Protein 5IIT (pdb70)

Foldseek 3Di:
DPPCVLVDALLVVLVVLLVVVCVVVVLADDPVSVVVSVVSLLVVLCVLLVVLVVLVVVLVVLVVVLVVLVVVQVVCVVVVHHDDPVSVVVSVVSVVVSVVSVVSSVVSLVRNVVSSVVSQVVCCVSHVDRCVVVVVVSCVVRDNDDCPVVVVCVVVVVVVQCVVQVRQGPVGWGWDDWDAFPVQAIETETADLLQQDLFQEEEAEDAQQLDQPDPNSVSLCVQQPPVVVVQSVVQCVVVPTADQLGWDKTASHSTSHGIYIYFHQAAPPDPVRLVSLLSSLLNSQVVCQVVLTAEYEYEQPCVPPSPDDLLSSLLSNVVSVNVNVVPDPPRSHRYYYYHYHDDVSSVSNVVNSVVD/DCCLVDALLVVLVVLLVVVCVVVVLADDPVSVVVSVVSLLVVLVVLLVVLVVLVVVLVVLVVVLVVLVVVQVVCVVVPHHDDPVSVVVSVVSVVVSVVSVVSSVVSQVRNVVSSVVSQVVNCVSHVDRCVVVVVVSCVVRDNDDCPVVVVCVVVVQVVQCVVQVNQGPVGWGWDDWDAFPVQAIETETADLLQADLFQEEEDEDAQQLDQDDRNSVSLCVQQPPVQVVQSNVFCVVVPTADQLGWDKTASHSGSHGIYIYFHQAAPPPPCNLVSLLSSLLNSQVVCQVVLGAEYEYEQPCVGPSPDDLLSSLLSNVVSVNVNVVPDPPRSHRYYYYHYHDDVSSVSNVVNSVVPDD/DPCPLVDALLVVLVVLLVVVCVVVVLADDVVSVVVSVVSLLVVLCVLLVVLVVLVVVLVVLVVVLVVLVVVQVVCVVVVHHDDPVSVVVSVVSVVVSVVSVVSSVVSLVNNVVSSVVSQVVNCVSHVDRCVVVVVVSCVVRDNDDCPVVVVCVVVVQVVQCVVQVNQGPVGWGWDDWDADPVQAIETETADLQQQDLFQEEEAEDAQQQDQPDPNSVSLCVQQPPVVVVQSNVQCVVVPTADELGWDWTASHSTSHGIYIYFHQAAPPPPVNLVSLLSSLLNSQVVCQVVLTAEYEYEQPCVPPSPDDLLSSLLSNVVSVNVNVVPDPPRNHRYYYYHYHDDVSVVSNVVNSVVPDD/DCPLVDALLVVLVVLLVVVCVVVVLADDVVSVVVSVVSLLVVLCVLLVVLVVLVVVLVVLVVVLVVLVVVQVVCVVVVHHDDPVSVVVNVVSVVVSVVSVVSSVVSQVRNVVSSVVSQVVCCVSHVDRDPPVVVVSCVVRDNDDCPVVVVCVVVVQVVQCVVQVNQGPPGWGWDDWDAFPVQAIETETEDLLQQDLFQEEEDEDAQQLDQDFRNSVSLCVQQPPVVVVQSVVCCVVVPTADELGWDWTASHSGSHGIYIYFHQAAPPDVCSLVSLLSSLLNSQVVCQVVLGAEYEYEQPRVTPSPDDLLSSLLSNVVSVNVNVVPDDPRSHRYYYYHDHDDVSSVSNVVNSVVDD

InterPro domains:
  IPR002119 Histone H2A [PR00620] (11-33)
  IPR002119 Histone H2A [PR00620] (40-55)
  IPR002119 Histone H2A [PR00620] (55-68)
  IPR002119 Histone H2A [PR00620] (69-83)
  IPR002119 Histone H2A [PR00620] (97-115)
  IPR002119 Histone H2A [PTHR23430] (6-117)
  IPR002119 Histone H2A [SM00414] (1-120)
  IPR002589 Macro domain [PF01661] (213-326)
  IPR002589 Macro domain [PS51154] (184-367)
  IPR002589 Macro domain [SM00506] (196-327)
  IPR007125 Core Histone H2A/H2B/H3 domain [PF00125] (5-85)
  IPR009072 Histone-fold [G3DSA:1.10.20.10] (1-124)
  IPR009072 Histone-fold [SSF47113] (12-117)
  IPR021171 Core histone macro-H2A [PIRSF037942] (1-369)
  IPR032454 Histone H2A, C-terminal domain [PF16211] (89-123)
  IPR035796 Core histone macro-H2A, macro domain [cd02904] (178-365)
  IPR043472 Macro domain-like [G3DSA:3.40.220.10] (178-369)
  IPR043472 Macro domain-like [SSF52949] (181-365)
  IPR061508 Histone H2A, histone fold [cd00074] (13-101)

Structure (mmCIF, N/CA/C/O backbone):
data_5IIT
#
_entry.id   5IIT
#
_cell.length_a   105.640
_cell.length_b   67.922
_cell.length_c   129.677
_cell.angle_alpha   90.00
_cell.angle_beta   93.32
_cell.angle_gamma   90.00
#
_symmetry.space_group_name_H-M   'P 1 21 1'
#
loop_
_entity.id
_entity.type
_entity.pdbx_description
1 polymer 'Vacuolar transporter chaperone 4,Core histone macro-H2A.1'
2 non-polymer '2-(N-MORPHOLINO)-ETHANESULFONIC ACID'
3 non-polymer 'SULFATE ION'
4 non-polymer 1,2-ETHANEDIOL
5 non-polymer 'MAGNESIUM ION'
6 water water
#
loop_
_atom_site.group_PDB
_atom_site.id
_atom_site.type_symbol
_atom_site.label_atom_id
_atom_site.label_alt_id
_atom_site.label_comp_id
_atom_site.label_asym_id
_atom_site.label_entity_id
_atom_site.label_seq_id
_atom_site.pdbx_PDB_ins_code
_atom_site.Cartn_x
_atom_site.Cartn_y
_atom_site.Cartn_z
_atom_site.occupancy
_atom_site.B_iso_or_equiv
_atom_site.auth_seq_id
_atom_site.auth_comp_id
_atom_site.auth_asym_id
_atom_site.auth_atom_id
_atom_site.pdbx_PDB_model_num
ATOM 1 N N . ILE A 1 12 ? -75.093 19.684 -26.258 1.00 119.13 12 ILE A N 1
ATOM 2 C CA . ILE A 1 12 ? -74.350 20.814 -25.711 1.00 118.33 12 ILE A CA 1
ATOM 3 C C . ILE A 1 12 ? -74.978 22.156 -26.097 1.00 117.01 12 ILE A C 1
ATOM 4 O O . ILE A 1 12 ? -75.106 23.044 -25.250 1.00 113.34 12 ILE A O 1
ATOM 6 N N . ARG A 1 13 ? -75.346 22.295 -27.374 1.00 121.72 13 ARG A N 1
ATOM 7 C CA . ARG A 1 13 ? -75.997 23.499 -27.911 1.00 123.97 13 ARG A CA 1
ATOM 8 C C . ARG A 1 13 ? -74.996 24.665 -27.910 1.00 121.36 13 ARG A C 1
ATOM 9 O O . ARG A 1 13 ? -73.930 24.562 -27.311 1.00 122.60 13 ARG A O 1
ATOM 17 N N . GLN A 1 14 ? -75.309 25.756 -28.602 1.00 109.51 14 GLN A N 1
ATOM 18 C CA . GLN A 1 14 ? -74.525 26.981 -28.458 1.00 101.78 14 GLN A CA 1
ATOM 19 C C . GLN A 1 14 ? -74.692 27.584 -27.066 1.00 92.83 14 GLN A C 1
ATOM 20 O O . GLN A 1 14 ? -75.773 28.034 -26.692 1.00 90.70 14 GLN A O 1
ATOM 26 N N . TYR A 1 15 ? -73.607 27.564 -26.302 1.00 84.07 15 TYR A N 1
ATOM 27 C CA . TYR A 1 15 ? -73.588 28.049 -24.925 1.00 74.38 15 TYR A CA 1
ATOM 28 C C . TYR A 1 15 ? -74.039 29.501 -24.744 1.00 62.24 15 TYR A C 1
ATOM 29 O O . TYR A 1 15 ? -74.552 29.864 -23.691 1.00 54.08 15 TYR A O 1
ATOM 38 N N . SER A 1 16 ? -73.841 30.325 -25.769 1.00 56.98 16 SER A N 1
ATOM 39 C CA . SER A 1 16 ? -73.989 31.774 -25.628 1.00 51.46 16 SER A CA 1
ATOM 40 C C . SER A 1 16 ? -75.419 32.220 -25.315 1.00 46.48 16 SER A C 1
ATOM 41 O O . SER A 1 16 ? -75.625 33.295 -24.761 1.00 48.44 16 SER A O 1
ATOM 44 N N . TYR A 1 17 ? -76.405 31.412 -25.688 1.00 43.21 17 TYR A N 1
ATOM 45 C CA . TYR A 1 17 ? -77.792 31.721 -25.357 1.00 44.16 17 TYR A CA 1
ATOM 46 C C . TYR A 1 17 ? -78.066 31.633 -23.857 1.00 44.98 17 TYR A C 1
ATOM 47 O O . TYR A 1 17 ? -79.088 32.120 -23.380 1.00 43.80 17 TYR A O 1
ATOM 56 N N . TYR A 1 18 ? -77.149 31.010 -23.123 1.00 45.92 18 TYR A N 1
ATOM 57 C CA . TYR A 1 18 ? -77.290 30.852 -21.679 1.00 47.10 18 TYR A CA 1
ATOM 58 C C . TYR A 1 18 ? -76.574 31.956 -20.916 1.00 48.27 18 TYR A C 1
ATOM 59 O O . TYR A 1 18 ? -76.485 31.916 -19.688 1.00 48.58 18 TYR A O 1
ATOM 68 N N . TYR A 1 19 ? -76.077 32.949 -21.644 1.00 48.83 19 TYR A N 1
ATOM 69 C CA . TYR A 1 19 ? -75.389 34.069 -21.018 1.00 45.73 19 TYR A CA 1
ATOM 70 C C . TYR A 1 19 ? -76.364 35.153 -20.587 1.00 43.64 19 TYR A C 1
ATOM 71 O O . TYR A 1 19 ? -77.129 35.672 -21.398 1.00 43.30 19 TYR A O 1
ATOM 80 N N . ILE A 1 20 ? -76.345 35.473 -19.300 1.00 42.15 20 ILE A N 1
ATOM 81 C CA . ILE A 1 20 ? -77.146 36.567 -18.758 1.00 41.95 20 ILE A CA 1
ATOM 82 C C . ILE A 1 20 ? -76.256 37.554 -18.001 1.00 38.68 20 ILE A C 1
ATOM 83 O O . ILE A 1 20 ? -75.617 37.182 -17.018 1.00 40.08 20 ILE A O 1
ATOM 88 N N . SER A 1 21 ? -76.205 38.798 -18.478 1.00 35.56 21 SER A N 1
ATOM 89 C CA . SER A 1 21 ? -75.366 39.852 -17.900 1.00 36.71 21 SER A CA 1
ATOM 90 C C . SER A 1 21 ? -75.558 40.061 -16.398 1.00 39.04 21 SER A C 1
ATOM 91 O O . SER A 1 21 ? -74.620 40.420 -15.689 1.00 35.66 21 SER A O 1
ATOM 94 N N . TYR A 1 22 ? -76.784 39.864 -15.929 1.00 39.58 22 TYR A N 1
ATOM 95 C CA . TYR A 1 22 ? -77.135 40.077 -14.525 1.00 36.13 22 TYR A CA 1
ATOM 96 C C . TYR A 1 22 ? -76.244 39.286 -13.578 1.00 35.14 22 TYR A C 1
ATOM 97 O O . TYR A 1 22 ? -75.900 39.760 -12.505 1.00 40.84 22 TYR A O 1
ATOM 106 N N . ASP A 1 23 ? -75.853 38.090 -14.001 1.00 39.63 23 ASP A N 1
ATOM 107 C CA . ASP A 1 23 ? -75.051 37.195 -13.181 1.00 41.30 23 ASP A CA 1
ATOM 108 C C . ASP A 1 23 ? -73.728 37.833 -12.739 1.00 45.56 23 ASP A C 1
ATOM 109 O O . ASP A 1 23 ? -73.447 37.914 -11.537 1.00 40.35 23 ASP A O 1
ATOM 114 N N . ASP A 1 24 ? -72.929 38.303 -13.700 1.00 35.70 24 ASP A N 1
ATOM 115 C CA . ASP A 1 24 ? -71.635 38.907 -13.371 1.00 40.42 24 ASP A CA 1
ATOM 116 C C . ASP A 1 24 ? -71.794 40.307 -12.796 1.00 39.16 24 ASP A C 1
ATOM 117 O O . ASP A 1 24 ? -71.002 40.726 -11.951 1.00 37.00 24 ASP A O 1
ATOM 122 N N . LEU A 1 25 ? -72.801 41.035 -13.270 1.00 33.97 25 LEU A N 1
ATOM 123 C CA . LEU A 1 25 ? -73.103 42.358 -12.726 1.00 39.19 25 LEU A CA 1
ATOM 124 C C . LEU A 1 25 ? -73.477 42.291 -11.240 1.00 39.91 25 LEU A C 1
ATOM 125 O O . LEU A 1 25 ? -73.103 43.167 -10.470 1.00 38.70 25 LEU A O 1
ATOM 130 N N . LYS A 1 26 ? -74.226 41.262 -10.850 1.00 43.39 26 LYS A N 1
ATOM 131 C CA A LYS A 1 26 ? -74.617 41.083 -9.455 0.50 44.37 26 LYS A CA 1
ATOM 132 C CA B LYS A 1 26 ? -74.616 41.080 -9.454 0.50 44.37 26 LYS A CA 1
ATOM 133 C C . LYS A 1 26 ? -73.395 40.780 -8.592 1.00 41.20 26 LYS A C 1
ATOM 134 O O . LYS A 1 26 ? -73.214 41.363 -7.517 1.00 40.32 26 LYS A O 1
ATOM 145 N N . THR A 1 27 ? -72.558 39.869 -9.074 1.00 40.33 27 THR A N 1
ATOM 146 C CA . THR A 1 27 ? -71.328 39.515 -8.381 1.00 44.57 27 THR A CA 1
ATOM 147 C C . THR A 1 27 ? -70.434 40.738 -8.192 1.00 45.11 27 THR A C 1
ATOM 148 O O . THR A 1 27 ? -69.871 40.940 -7.113 1.00 45.23 27 THR A O 1
ATOM 152 N N . GLU A 1 28 ? -70.327 41.562 -9.231 1.00 41.63 28 GLU A N 1
ATOM 153 C CA . GLU A 1 28 ? -69.529 42.779 -9.158 1.00 44.70 28 GLU A CA 1
ATOM 154 C C . GLU A 1 28 ? -70.060 43.741 -8.096 1.00 40.55 28 GLU A C 1
ATOM 155 O O . GLU A 1 28 ? -69.320 44.164 -7.212 1.00 37.55 28 GLU A O 1
ATOM 161 N N . LEU A 1 29 ? -71.339 44.091 -8.211 1.00 38.95 29 LEU A N 1
ATOM 162 C CA . LEU A 1 29 ? -72.020 44.942 -7.241 1.00 38.71 29 LEU A CA 1
ATOM 163 C C . LEU A 1 29 ? -71.785 44.475 -5.808 1.00 39.47 29 LEU A C 1
ATOM 164 O O . LEU A 1 29 ? -71.435 45.263 -4.933 1.00 36.40 29 LEU A O 1
ATOM 169 N N . GLU A 1 30 ? -71.972 43.181 -5.584 1.00 40.32 30 GLU A N 1
ATOM 170 C CA . GLU A 1 30 ? -71.906 42.617 -4.242 1.00 35.20 30 GLU A CA 1
ATOM 171 C C . GLU A 1 30 ? -70.483 42.448 -3.719 1.00 39.28 30 GLU A C 1
ATOM 172 O O . GLU A 1 30 ? -70.227 42.676 -2.535 1.00 44.18 30 GLU A O 1
ATOM 178 N N . ASP A 1 31 ? -69.559 42.057 -4.590 1.00 36.83 31 ASP A N 1
ATOM 179 C CA . ASP A 1 31 ? -68.154 41.971 -4.203 1.00 39.83 31 ASP A CA 1
ATOM 180 C C . ASP A 1 31 ? -67.627 43.345 -3.812 1.00 37.80 31 ASP A C 1
ATOM 181 O O . ASP A 1 31 ? -66.891 43.482 -2.838 1.00 41.46 31 ASP A O 1
ATOM 186 N N . ASN A 1 32 ? -68.022 44.365 -4.566 1.00 39.26 32 ASN A N 1
ATOM 187 C CA . ASN A 1 32 ? -67.575 45.728 -4.296 1.00 44.40 32 ASN A CA 1
ATOM 188 C C . ASN A 1 32 ? -68.200 46.299 -3.026 1.00 42.27 32 ASN A C 1
ATOM 189 O O . ASN A 1 32 ? -67.541 47.012 -2.267 1.00 41.47 32 ASN A O 1
ATOM 194 N N . LEU A 1 33 ? -69.476 45.997 -2.806 1.00 37.50 33 LEU A N 1
ATOM 195 C CA . LEU A 1 33 ? -70.139 46.381 -1.565 1.00 39.74 33 LEU A CA 1
ATOM 196 C C . LEU A 1 33 ? -69.455 45.740 -0.363 1.00 37.28 33 LEU A C 1
ATOM 197 O O . LEU A 1 33 ? -69.142 46.408 0.611 1.00 34.45 33 LEU A O 1
ATOM 202 N N . SER A 1 34 ? -69.216 44.438 -0.456 1.00 40.42 34 SER A N 1
ATOM 203 C CA . SER A 1 34 ? -68.614 43.688 0.634 1.00 43.01 34 SER A CA 1
ATOM 204 C C . SER A 1 34 ? -67.209 44.176 0.968 1.00 47.86 34 SER A C 1
ATOM 205 O O . SER A 1 34 ? -66.848 44.281 2.140 1.00 50.52 34 SER A O 1
ATOM 208 N N . LYS A 1 35 ? -66.431 44.500 -0.062 1.00 48.20 35 LYS A N 1
ATOM 209 C CA . LYS A 1 35 ? -65.056 44.953 0.132 1.00 51.14 35 LYS A CA 1
ATOM 210 C C . LYS A 1 35 ? -64.984 46.351 0.730 1.00 52.92 35 LYS A C 1
ATOM 211 O O . LYS A 1 35 ? -63.969 46.723 1.322 1.00 55.29 35 LYS A O 1
ATOM 217 N N . ASN A 1 36 ? -66.058 47.121 0.585 1.00 48.48 36 ASN A N 1
ATOM 218 C CA . ASN A 1 36 ? -66.111 48.462 1.161 1.00 48.89 36 ASN A CA 1
ATOM 219 C C . ASN A 1 36 ? -67.092 48.565 2.321 1.00 46.27 36 ASN A C 1
ATOM 220 O O . ASN A 1 36 ? -67.620 49.642 2.601 1.00 46.51 36 ASN A O 1
ATOM 225 N N . ASN A 1 37 ? -67.322 47.441 2.993 1.00 43.99 37 ASN A N 1
ATOM 226 C CA . ASN A 1 37 ? -68.228 47.378 4.136 1.00 45.81 37 ASN A CA 1
ATOM 227 C C . ASN A 1 37 ? -69.604 47.979 3.886 1.00 41.39 37 ASN A C 1
ATOM 228 O O . ASN A 1 37 ? -70.135 48.689 4.739 1.00 43.83 37 ASN A O 1
ATOM 233 N N . GLY A 1 38 ? -70.185 47.679 2.730 1.00 35.48 38 GLY A N 1
ATOM 234 C CA . GLY A 1 38 ? -71.520 48.152 2.413 1.00 34.33 38 GLY A CA 1
ATOM 235 C C . GLY A 1 38 ? -71.571 49.608 1.989 1.00 33.81 38 GLY A C 1
ATOM 236 O O . GLY A 1 38 ? -72.647 50.160 1.767 1.00 37.30 38 GLY A O 1
ATOM 237 N N . GLN A 1 39 ? -70.408 50.234 1.866 1.00 35.72 39 GLN A N 1
ATOM 238 C CA . GLN A 1 39 ? -70.333 51.608 1.382 1.00 40.50 39 GLN A CA 1
ATOM 239 C C . GLN A 1 39 ? -70.081 51.627 -0.119 1.00 45.76 39 GLN A C 1
ATOM 240 O O . GLN A 1 39 ? -69.495 50.698 -0.668 1.00 51.67 39 GLN A O 1
ATOM 246 N N . TRP A 1 40 ? -70.559 52.673 -0.781 1.00 44.26 40 TRP A N 1
ATOM 247 C CA . TRP A 1 40 ? -70.353 52.843 -2.214 1.00 43.56 40 TRP A CA 1
ATOM 248 C C . TRP A 1 40 ? -69.630 54.159 -2.458 1.00 49.75 40 TRP A C 1
ATOM 249 O O . TRP A 1 40 ? -69.708 55.075 -1.640 1.00 49.96 40 TRP A O 1
ATOM 260 N N . THR A 1 41 ? -68.911 54.248 -3.572 1.00 48.44 41 THR A N 1
ATOM 261 C CA . THR A 1 41 ? -68.161 55.455 -3.900 1.00 49.28 41 THR A CA 1
ATOM 262 C C . THR A 1 41 ? -68.357 55.817 -5.360 1.00 51.46 41 THR A C 1
ATOM 263 O O . THR A 1 41 ? -68.762 54.981 -6.163 1.00 49.06 41 THR A O 1
ATOM 267 N N . GLN A 1 42 ? -68.049 57.064 -5.701 1.00 56.88 42 GLN A N 1
ATOM 268 C CA . GLN A 1 42 ? -68.140 57.524 -7.078 1.00 56.48 42 GLN A CA 1
ATOM 269 C C . GLN A 1 42 ? -67.191 56.746 -7.980 1.00 57.72 42 GLN A C 1
ATOM 270 O O . GLN A 1 42 ? -67.473 56.546 -9.161 1.00 57.70 42 GLN A O 1
ATOM 276 N N . GLU A 1 43 ? -66.073 56.299 -7.417 1.00 57.64 43 GLU A N 1
ATOM 277 C CA . GLU A 1 43 ? -65.114 55.493 -8.164 1.00 58.29 43 GLU A CA 1
ATOM 278 C C . GLU A 1 43 ? -65.704 54.135 -8.515 1.00 52.67 43 GLU A C 1
ATOM 279 O O . GLU A 1 43 ? -65.547 53.652 -9.636 1.00 49.70 43 GLU A O 1
ATOM 285 N N . LEU A 1 44 ? -66.384 53.521 -7.552 1.00 50.78 44 LEU A N 1
ATOM 286 C CA . LEU A 1 44 ? -67.078 52.262 -7.797 1.00 45.93 44 LEU A CA 1
ATOM 287 C C . LEU A 1 44 ? -68.234 52.441 -8.776 1.00 47.31 44 LEU A C 1
ATOM 288 O O . LEU A 1 44 ? -68.531 51.544 -9.569 1.00 47.75 44 LEU A O 1
ATOM 293 N N . GLU A 1 45 ? -68.884 53.598 -8.710 1.00 46.32 45 GLU A N 1
ATOM 294 C CA . GLU A 1 45 ? -70.015 53.898 -9.577 1.00 45.78 45 GLU A CA 1
ATOM 295 C C . GLU A 1 45 ? -69.567 54.042 -11.028 1.00 46.90 45 GLU A C 1
ATOM 296 O O . GLU A 1 45 ? -70.194 53.499 -11.942 1.00 46.50 45 GLU A O 1
ATOM 302 N N . THR A 1 46 ? -68.474 54.771 -11.223 1.00 48.51 46 THR A N 1
ATOM 303 C CA . THR A 1 46 ? -67.884 54.956 -12.542 1.00 48.88 46 THR A CA 1
ATOM 304 C C . THR A 1 46 ? -67.545 53.607 -13.169 1.00 49.67 46 THR A C 1
ATOM 305 O O . THR A 1 46 ? -67.871 53.355 -14.326 1.00 50.69 46 THR A O 1
ATOM 309 N N . ASP A 1 47 ? -66.922 52.729 -12.388 1.00 49.73 47 ASP A N 1
ATOM 310 C CA . ASP A 1 47 ? -66.565 51.397 -12.867 1.00 48.69 47 ASP A CA 1
ATOM 311 C C . ASP A 1 47 ? -67.797 50.547 -13.161 1.00 47.07 47 ASP A C 1
ATOM 312 O O . ASP A 1 47 ? -67.818 49.789 -14.136 1.00 45.23 47 ASP A O 1
ATOM 317 N N . PHE A 1 48 ? -68.818 50.669 -12.318 1.00 41.48 48 PHE A N 1
ATOM 318 C CA . PHE A 1 48 ? -70.021 49.871 -12.492 1.00 39.01 48 PHE A CA 1
ATOM 319 C C . PHE A 1 48 ? -70.794 50.281 -13.745 1.00 42.91 48 PHE A C 1
ATOM 320 O O . PHE A 1 48 ? -71.326 49.426 -14.452 1.00 38.73 48 PHE A O 1
ATOM 328 N N . LEU A 1 49 ? -70.858 51.581 -14.018 1.00 46.54 49 LEU A N 1
ATOM 329 C CA . LEU A 1 49 ? -71.535 52.059 -15.218 1.00 46.75 49 LEU A CA 1
ATOM 330 C C . LEU A 1 49 ? -70.787 51.597 -16.466 1.00 42.85 49 LEU A C 1
ATOM 331 O O . LEU A 1 49 ? -71.397 51.315 -17.494 1.00 46.73 49 LEU A O 1
ATOM 336 N N . GLU A 1 50 ? -69.466 51.492 -16.364 1.00 39.88 50 GLU A N 1
ATOM 337 C CA . GLU A 1 50 ? -68.670 50.999 -17.482 1.00 43.48 50 GLU A CA 1
ATOM 338 C C . GLU A 1 50 ? -69.007 49.536 -17.758 1.00 48.11 50 GLU A C 1
ATOM 339 O O . GLU A 1 50 ? -69.188 49.142 -18.912 1.00 46.74 50 GLU A O 1
ATOM 345 N N . SER A 1 51 ? -69.092 48.739 -16.697 1.00 48.44 51 SER A N 1
ATOM 346 C CA . SER A 1 51 ? -69.513 47.344 -16.812 1.00 46.08 51 SER A CA 1
ATOM 347 C C . SER A 1 51 ? -70.907 47.216 -17.434 1.00 45.46 51 SER A C 1
ATOM 348 O O . SER A 1 51 ? -71.132 46.359 -18.288 1.00 44.72 51 SER A O 1
ATOM 351 N N . LEU A 1 52 ? -71.843 48.051 -16.989 1.00 45.38 52 LEU A N 1
ATOM 352 C CA . LEU A 1 52 ? -73.212 48.022 -17.510 1.00 43.64 52 LEU A CA 1
ATOM 353 C C . LEU A 1 52 ? -73.244 48.308 -19.010 1.00 43.17 52 LEU A C 1
ATOM 354 O O . LEU A 1 52 ? -73.932 47.621 -19.761 1.00 42.49 52 LEU A O 1
ATOM 359 N N . GLU A 1 53 ? -72.494 49.320 -19.435 1.00 43.63 53 GLU A N 1
ATOM 360 C CA . GLU A 1 53 ? -72.452 49.723 -20.840 1.00 46.13 53 GLU A CA 1
ATOM 361 C C . GLU A 1 53 ? -71.822 48.640 -21.717 1.00 47.53 53 GLU A C 1
ATOM 362 O O . GLU A 1 53 ? -72.297 48.373 -22.821 1.00 48.77 53 GLU A O 1
ATOM 368 N N . ILE A 1 54 ? -70.766 48.011 -21.210 1.00 45.58 54 ILE A N 1
ATOM 369 C CA . ILE A 1 54 ? -70.150 46.863 -21.868 1.00 46.46 54 ILE A CA 1
ATOM 370 C C . ILE A 1 54 ? -71.129 45.694 -22.016 1.00 47.43 54 ILE A C 1
ATOM 371 O O . ILE A 1 54 ? -71.255 45.114 -23.094 1.00 45.70 54 ILE A O 1
ATOM 376 N N . GLU A 1 55 ? -71.824 45.352 -20.934 1.00 46.75 55 GLU A N 1
ATOM 377 C CA . GLU A 1 55 ? -72.795 44.260 -20.971 1.00 42.54 55 GLU A CA 1
ATOM 378 C C . GLU A 1 55 ? -73.946 44.572 -21.927 1.00 40.52 55 GLU A C 1
ATOM 379 O O . GLU A 1 55 ? -74.414 43.694 -22.653 1.00 40.51 55 GLU A O 1
ATOM 385 N N . LEU A 1 56 ? -74.392 45.825 -21.932 1.00 35.47 56 LEU A N 1
ATOM 386 C CA . LEU A 1 56 ? -75.476 46.241 -22.814 1.00 38.06 56 LEU A CA 1
ATOM 387 C C . LEU A 1 56 ? -75.082 46.106 -24.287 1.00 39.66 56 LEU A C 1
ATOM 388 O O . LEU A 1 56 ? -75.856 45.600 -25.097 1.00 40.72 56 LEU A O 1
ATOM 393 N N . ASP A 1 57 ? -73.874 46.549 -24.622 1.00 42.35 57 ASP A N 1
ATOM 394 C CA . ASP A 1 57 ? -73.364 46.415 -25.987 1.00 43.85 57 ASP A CA 1
ATOM 395 C C . ASP A 1 57 ? -73.247 44.950 -26.382 1.00 45.16 57 ASP A C 1
ATOM 396 O O . ASP A 1 57 ? -73.658 44.563 -27.473 1.00 45.16 57 ASP A O 1
ATOM 401 N N . LYS A 1 58 ? -72.734 44.132 -25.469 1.00 44.66 58 LYS A N 1
ATOM 402 C CA . LYS A 1 58 ? -72.626 42.692 -25.692 1.00 41.96 58 LYS A CA 1
ATOM 403 C C . LYS A 1 58 ? -73.989 42.062 -26.011 1.00 44.63 58 LYS A C 1
ATOM 404 O O . LYS A 1 58 ? -74.137 41.340 -27.001 1.00 45.78 58 LYS A O 1
ATOM 410 N N . VAL A 1 59 ? -74.989 42.366 -25.190 1.00 38.67 59 VAL A N 1
ATOM 411 C CA . VAL A 1 59 ? -76.309 41.778 -25.358 1.00 34.65 59 VAL A CA 1
ATOM 412 C C . VAL A 1 59 ? -76.965 42.293 -26.642 1.00 35.97 59 VAL A C 1
ATOM 413 O O . VAL A 1 59 ? -77.508 41.517 -27.419 1.00 33.87 59 VAL A O 1
ATOM 417 N N . TYR A 1 60 ? -76.878 43.599 -26.870 1.00 37.84 60 TYR A N 1
ATOM 418 C CA . TYR A 1 60 ? -77.459 44.221 -28.052 1.00 41.12 60 TYR A CA 1
ATOM 419 C C . TYR A 1 60 ? -76.871 43.674 -29.357 1.00 43.42 60 TYR A C 1
ATOM 420 O O . TYR A 1 60 ? -77.613 43.272 -30.253 1.00 41.77 60 TYR A O 1
ATOM 429 N N . THR A 1 61 ? -75.544 43.626 -29.455 1.00 40.62 61 THR A N 1
ATOM 430 C CA . THR A 1 61 ? -74.906 43.185 -30.691 1.00 39.48 61 THR A CA 1
ATOM 431 C C . THR A 1 61 ? -75.231 41.723 -30.965 1.00 41.23 61 THR A C 1
ATOM 432 O O . THR A 1 61 ? -75.412 41.326 -32.114 1.00 44.39 61 THR A O 1
ATOM 436 N N . PHE A 1 62 ? -75.350 40.937 -29.901 1.00 40.01 62 PHE A N 1
ATOM 437 C CA . PHE A 1 62 ? -75.728 39.532 -30.017 1.00 38.31 62 PHE A CA 1
ATOM 438 C C . PHE A 1 62 ? -77.129 39.400 -30.615 1.00 43.62 62 PHE A C 1
ATOM 439 O O . PHE A 1 62 ? -77.344 38.605 -31.534 1.00 41.42 62 PHE A O 1
ATOM 447 N N . CYS A 1 63 ? -78.084 40.158 -30.080 1.00 40.83 63 CYS A N 1
ATOM 448 C CA . CYS A 1 63 ? -79.449 40.111 -30.598 1.00 42.93 63 CYS A CA 1
ATOM 449 C C . CYS A 1 63 ? -79.521 40.552 -32.064 1.00 44.97 63 CYS A C 1
ATOM 450 O O . CYS A 1 63 ? -80.211 39.931 -32.871 1.00 46.60 63 CYS A O 1
ATOM 453 N N . LYS A 1 64 ? -78.802 41.620 -32.398 1.00 45.65 64 LYS A N 1
ATOM 454 C CA . LYS A 1 64 ? -78.788 42.141 -33.759 1.00 50.94 64 LYS A CA 1
ATOM 455 C C . LYS A 1 64 ? -78.245 41.098 -34.738 1.00 48.68 64 LYS A C 1
ATOM 456 O O . LYS A 1 64 ? -78.806 40.900 -35.821 1.00 48.73 64 LYS A O 1
ATOM 462 N N . VAL A 1 65 ? -77.152 40.445 -34.352 1.00 45.42 65 VAL A N 1
ATOM 463 C CA . VAL A 1 65 ? -76.555 39.376 -35.150 1.00 49.95 65 VAL A CA 1
ATOM 464 C C . VAL A 1 65 ? -77.508 38.193 -35.342 1.00 48.78 65 VAL A C 1
ATOM 465 O O . VAL A 1 65 ? -77.683 37.700 -36.460 1.00 47.98 65 VAL A O 1
ATOM 469 N N . LYS A 1 66 ? -78.147 37.755 -34.261 1.00 39.19 66 LYS A N 1
ATOM 470 C CA . LYS A 1 66 ? -78.995 36.565 -34.331 1.00 40.19 66 LYS A CA 1
ATOM 471 C C . LYS A 1 66 ? -80.298 36.789 -35.108 1.00 39.90 66 LYS A C 1
ATOM 472 O O . LYS A 1 66 ? -80.810 35.862 -35.735 1.00 42.48 66 LYS A O 1
ATOM 478 N N . HIS A 1 67 ? -80.842 38.001 -35.058 1.00 34.49 67 HIS A N 1
ATOM 479 C CA . HIS A 1 67 ? -82.049 38.300 -35.824 1.00 38.65 67 HIS A CA 1
ATOM 480 C C . HIS A 1 67 ? -81.768 38.270 -37.325 1.00 40.32 67 HIS A C 1
ATOM 481 O O . HIS A 1 67 ? -82.589 37.787 -38.099 1.00 47.59 67 HIS A O 1
ATOM 488 N N . SER A 1 68 ? -80.617 38.796 -37.734 1.00 41.89 68 SER A N 1
ATOM 489 C CA . SER A 1 68 ? -80.226 38.737 -39.137 1.00 46.19 68 SER A CA 1
ATOM 490 C C . SER A 1 68 ? -79.959 37.297 -39.555 1.00 49.77 68 SER A C 1
ATOM 491 O O . SER A 1 68 ? -80.255 36.908 -40.686 1.00 47.98 68 SER A O 1
ATOM 494 N N . GLU A 1 69 ? -79.419 36.498 -38.638 1.00 50.99 69 GLU A N 1
ATOM 495 C CA . GLU A 1 69 ? -79.153 35.097 -38.941 1.00 51.32 69 GLU A CA 1
ATOM 496 C C . GLU A 1 69 ? -80.453 34.329 -39.152 1.00 49.71 69 GLU A C 1
ATOM 497 O O . GLU A 1 69 ? -80.568 33.554 -40.099 1.00 49.05 69 GLU A O 1
ATOM 503 N N . VAL A 1 70 ? -81.425 34.536 -38.265 1.00 43.19 70 VAL A N 1
ATOM 504 C CA . VAL A 1 70 ? -82.750 33.951 -38.452 1.00 43.23 70 VAL A CA 1
ATOM 505 C C . VAL A 1 70 ? -83.335 34.347 -39.809 1.00 43.17 70 VAL A C 1
ATOM 506 O O . VAL A 1 70 ? -83.827 33.501 -40.552 1.00 46.89 70 VAL A O 1
ATOM 510 N N . PHE A 1 71 ? -83.254 35.635 -40.127 1.00 41.78 71 PHE A N 1
ATOM 511 C CA . PHE A 1 71 ? -83.787 36.162 -41.376 1.00 47.78 71 PHE A CA 1
ATOM 512 C C . PHE A 1 71 ? -83.173 35.485 -42.596 1.00 49.16 71 PHE A C 1
ATOM 513 O O . PHE A 1 71 ? -83.890 35.138 -43.530 1.00 50.17 71 PHE A O 1
ATOM 521 N N . ARG A 1 72 ? -81.855 35.293 -42.591 1.00 49.48 72 ARG A N 1
ATOM 522 C CA A ARG A 1 72 ? -81.188 34.646 -43.715 0.54 50.97 72 ARG A CA 1
ATOM 523 C CA B ARG A 1 72 ? -81.173 34.639 -43.703 0.46 50.98 72 ARG A CA 1
ATOM 524 C C . ARG A 1 72 ? -81.663 33.209 -43.887 1.00 52.03 72 ARG A C 1
ATOM 525 O O . ARG A 1 72 ? -81.840 32.738 -45.009 1.00 53.82 72 ARG A O 1
ATOM 540 N N . ARG A 1 73 ? -81.890 32.522 -42.774 1.00 48.11 73 ARG A N 1
ATOM 541 C CA . ARG A 1 73 ? -82.232 31.109 -42.833 1.00 47.93 73 ARG A CA 1
ATOM 542 C C . ARG A 1 73 ? -83.678 30.872 -43.273 1.00 46.43 73 ARG A C 1
ATOM 543 O O . ARG A 1 73 ? -83.959 29.925 -44.009 1.00 42.67 73 ARG A O 1
ATOM 551 N N . VAL A 1 74 ? -84.592 31.736 -42.839 1.00 47.39 74 VAL A N 1
ATOM 552 C CA . VAL A 1 74 ? -85.987 31.611 -43.258 1.00 51.15 74 VAL A CA 1
ATOM 553 C C . VAL A 1 74 ? -86.125 31.895 -44.754 1.00 51.94 74 VAL A C 1
ATOM 554 O O . VAL A 1 74 ? -86.962 31.297 -45.424 1.00 51.99 74 VAL A O 1
ATOM 558 N N . LYS A 1 75 ? -85.310 32.813 -45.270 1.00 54.68 75 LYS A N 1
ATOM 559 C CA . LYS A 1 75 ? -85.278 33.080 -46.702 1.00 58.32 75 LYS A CA 1
ATOM 560 C C . LYS A 1 75 ? -84.834 31.837 -47.463 1.00 60.43 75 LYS A C 1
ATOM 561 O O . LYS A 1 75 ? -85.382 31.514 -48.518 1.00 66.38 75 LYS A O 1
ATOM 567 N N . GLU A 1 76 ? -83.833 31.146 -46.928 1.00 57.72 76 GLU A N 1
ATOM 568 C CA . GLU A 1 76 ? -83.373 29.897 -47.525 1.00 59.48 76 GLU A CA 1
ATOM 569 C C . GLU A 1 76 ? -84.488 28.860 -47.485 1.00 54.41 76 GLU A C 1
ATOM 570 O O . GLU A 1 76 ? -84.707 28.136 -48.451 1.00 54.91 76 GLU A O 1
ATOM 576 N N . VAL A 1 77 ? -85.183 28.787 -46.355 1.00 52.04 77 VAL A N 1
ATOM 577 C CA . VAL A 1 77 ? -86.335 27.901 -46.226 1.00 53.00 77 VAL A CA 1
ATOM 578 C C . VAL A 1 77 ? -87.421 28.197 -47.267 1.00 55.74 77 VAL A C 1
ATOM 579 O O . VAL A 1 77 ? -87.952 27.277 -47.884 1.00 61.41 77 VAL A O 1
ATOM 583 N N . GLN A 1 78 ? -87.728 29.475 -47.482 1.00 55.43 78 GLN A N 1
ATOM 584 C CA . GLN A 1 78 ? -88.764 29.861 -48.444 1.00 55.63 78 GLN A CA 1
ATOM 585 C C . GLN A 1 78 ? -88.412 29.407 -49.861 1.00 54.51 78 GLN A C 1
ATOM 586 O O . GLN A 1 78 ? -89.278 28.926 -50.596 1.00 51.41 78 GLN A O 1
ATOM 592 N N . GLU A 1 79 ? -87.144 29.558 -50.233 1.00 55.70 79 GLU A N 1
ATOM 593 C CA . GLU A 1 79 ? -86.667 29.109 -51.537 1.00 64.64 79 GLU A CA 1
ATOM 594 C C . GLU A 1 79 ? -86.851 27.606 -51.707 1.00 60.22 79 GLU A C 1
ATOM 595 O O . GLU A 1 79 ? -87.277 27.148 -52.769 1.00 55.10 79 GLU A O 1
ATOM 601 N N . GLN A 1 80 ? -86.578 26.848 -50.647 1.00 56.82 80 GLN A N 1
ATOM 602 C CA A GLN A 1 80 ? -86.725 25.392 -50.655 0.53 58.61 80 GLN A CA 1
ATOM 603 C CA B GLN A 1 80 ? -86.714 25.399 -50.717 0.47 58.38 80 GLN A CA 1
ATOM 604 C C . GLN A 1 80 ? -88.175 24.969 -50.870 1.00 57.63 80 GLN A C 1
ATOM 605 O O . GLN A 1 80 ? -88.475 24.121 -51.710 1.00 59.20 80 GLN A O 1
ATOM 616 N N . VAL A 1 81 ? -89.078 25.551 -50.084 1.00 55.88 81 VAL A N 1
ATOM 617 C CA . VAL A 1 81 ? -90.494 25.206 -50.207 1.00 55.12 81 VAL A CA 1
ATOM 618 C C . VAL A 1 81 ? -91.048 25.692 -51.553 1.00 57.36 81 VAL A C 1
ATOM 619 O O . VAL A 1 81 ? -91.898 25.033 -52.148 1.00 55.50 81 VAL A O 1
ATOM 623 N N . GLN A 1 82 ? -90.567 26.841 -52.026 1.00 61.91 82 GLN A N 1
ATOM 624 C CA . GLN A 1 82 ? -90.914 27.329 -53.358 1.00 61.57 82 GLN A CA 1
ATOM 625 C C . GLN A 1 82 ? -90.494 26.328 -54.424 1.00 63.69 82 GLN A C 1
ATOM 626 O O . GLN A 1 82 ? -91.236 26.066 -55.376 1.00 64.31 82 GLN A O 1
ATOM 632 N N . HIS A 1 83 ? -89.286 25.799 -54.271 1.00 63.20 83 HIS A N 1
ATOM 633 C CA . HIS A 1 83 ? -88.754 24.795 -55.185 1.00 66.23 83 HIS A CA 1
ATOM 634 C C . HIS A 1 83 ? -89.676 23.582 -55.291 1.00 61.02 83 HIS A C 1
ATOM 635 O O . HIS A 1 83 ? -89.959 23.097 -56.385 1.00 57.44 83 HIS A O 1
ATOM 642 N N . THR A 1 84 ? -90.172 23.124 -54.146 1.00 57.11 84 THR A N 1
ATOM 643 C CA . THR A 1 84 ? -91.048 21.957 -54.087 1.00 55.86 84 THR A CA 1
ATOM 644 C C . THR A 1 84 ? -92.410 22.221 -54.743 1.00 55.96 84 THR A C 1
ATOM 645 O O . THR A 1 84 ? -92.959 21.348 -55.411 1.00 55.71 84 THR A O 1
ATOM 649 N N . VAL A 1 85 ? -92.952 23.420 -54.553 1.00 57.48 85 VAL A N 1
ATOM 650 C CA . VAL A 1 85 ? -94.188 23.807 -55.232 1.00 58.33 85 VAL A CA 1
ATOM 651 C C . VAL A 1 85 ? -93.994 23.820 -56.745 1.00 58.65 85 VAL A C 1
ATOM 652 O O . VAL A 1 85 ? -94.849 23.345 -57.494 1.00 63.59 85 VAL A O 1
ATOM 656 N N . ARG A 1 86 ? -92.856 24.347 -57.189 1.00 60.04 86 ARG A N 1
ATOM 657 C CA . ARG A 1 86 ? -92.539 24.395 -58.613 1.00 61.80 86 ARG A CA 1
ATOM 658 C C . ARG A 1 86 ? -92.405 22.995 -59.205 1.00 63.98 86 ARG A C 1
ATOM 659 O O . ARG A 1 86 ? -92.783 22.766 -60.355 1.00 66.32 86 ARG A O 1
ATOM 667 N N . LEU A 1 87 ? -91.874 22.064 -58.419 1.00 64.61 87 LEU A N 1
ATOM 668 C CA . LEU A 1 87 ? -91.805 20.661 -58.823 1.00 63.76 87 LEU A CA 1
ATOM 669 C C . LEU A 1 87 ? -93.196 20.131 -59.163 1.00 61.45 87 LEU A C 1
ATOM 670 O O . LEU A 1 87 ? -93.412 19.578 -60.239 1.00 59.86 87 LEU A O 1
ATOM 675 N N . LEU A 1 88 ? -94.134 20.303 -58.235 1.00 60.09 88 LEU A N 1
ATOM 676 C CA . LEU A 1 88 ? -95.516 19.860 -58.430 1.00 61.24 88 LEU A CA 1
ATOM 677 C C . LEU A 1 88 ? -96.179 20.517 -59.635 1.00 56.23 88 LEU A C 1
ATOM 678 O O . LEU A 1 88 ? -96.883 19.860 -60.406 1.00 56.49 88 LEU A O 1
ATOM 683 N N . ASP A 1 89 ? -95.960 21.818 -59.784 1.00 58.79 89 ASP A N 1
ATOM 684 C CA . ASP A 1 89 ? -96.474 22.558 -60.928 1.00 62.83 89 ASP A CA 1
ATOM 685 C C . ASP A 1 89 ? -95.940 21.972 -62.233 1.00 62.86 89 ASP A C 1
ATOM 686 O O . ASP A 1 89 ? -96.621 21.994 -63.253 1.00 72.25 89 ASP A O 1
ATOM 691 N N . SER A 1 90 ? -94.723 21.439 -62.188 1.00 64.34 90 SER A N 1
ATOM 692 C CA . SER A 1 90 ? -94.088 20.852 -63.365 1.00 64.83 90 SER A CA 1
ATOM 693 C C . SER A 1 90 ? -94.258 19.340 -63.409 1.00 65.59 90 SER A C 1
ATOM 694 O O . SER A 1 90 ? -93.549 18.659 -64.152 1.00 61.61 90 SER A O 1
ATOM 697 N N . ASN A 1 91 ? -95.204 18.825 -62.628 1.00 60.77 91 ASN A N 1
ATOM 698 C CA . ASN A 1 91 ? -95.485 17.390 -62.579 1.00 65.78 91 ASN A CA 1
ATOM 699 C C . ASN A 1 91 ? -94.280 16.547 -62.150 1.00 62.92 91 ASN A C 1
ATOM 700 O O . ASN A 1 91 ? -94.078 15.438 -62.646 1.00 67.68 91 ASN A O 1
ATOM 705 N N . ASN A 1 92 ? -93.506 17.058 -61.199 1.00 58.47 92 ASN A N 1
ATOM 706 C CA . ASN A 1 92 ? -92.435 16.279 -60.588 1.00 61.98 92 ASN A CA 1
ATOM 707 C C . ASN A 1 92 ? -92.692 16.098 -59.094 1.00 63.28 92 ASN A C 1
ATOM 708 O O . ASN A 1 92 ? -93.185 17.010 -58.434 1.00 61.95 92 ASN A O 1
ATOM 713 N N . PRO A 1 93 ? -92.333 14.923 -58.554 1.00 62.78 93 PRO A N 1
ATOM 714 C CA . PRO A 1 93 ? -92.624 14.588 -57.155 1.00 55.77 93 PRO A CA 1
ATOM 715 C C . PRO A 1 93 ? -91.681 15.226 -56.138 1.00 59.88 93 PRO A C 1
ATOM 716 O O . PRO A 1 93 ? -90.470 15.241 -56.346 1.00 66.08 93 PRO A O 1
ATOM 720 N N . PRO A 1 94 ? -92.242 15.742 -55.032 1.00 60.78 94 PRO A N 1
ATOM 721 C CA . PRO A 1 94 ? -91.460 16.088 -53.839 1.00 56.27 94 PRO A CA 1
ATOM 722 C C . PRO A 1 94 ? -90.673 14.873 -53.380 1.00 50.99 94 PRO A C 1
ATOM 723 O O . PRO A 1 94 ? -91.185 13.761 -53.478 1.00 53.13 94 PRO A O 1
ATOM 727 N N . THR A 1 95 ? -89.447 15.064 -52.917 1.00 51.30 95 THR A N 1
ATOM 728 C CA . THR A 1 95 ? -88.615 13.924 -52.555 1.00 51.96 95 THR A CA 1
ATOM 729 C C . THR A 1 95 ? -88.459 13.775 -51.049 1.00 50.50 95 THR A C 1
ATOM 730 O O . THR A 1 95 ? -88.622 14.738 -50.299 1.00 52.56 95 THR A O 1
ATOM 734 N N . GLN A 1 96 ? -88.148 12.557 -50.621 1.00 52.39 96 GLN A N 1
ATOM 735 C CA . GLN A 1 96 ? -87.882 12.271 -49.218 1.00 57.22 96 GLN A CA 1
ATOM 736 C C . GLN A 1 96 ? -86.775 13.171 -48.687 1.00 54.50 96 GLN A C 1
ATOM 737 O O . GLN A 1 96 ? -86.847 13.632 -47.554 1.00 54.05 96 GLN A O 1
ATOM 743 N N . LEU A 1 97 ? -85.755 13.417 -49.511 1.00 51.17 97 LEU A N 1
ATOM 744 C CA . LEU A 1 97 ? -84.654 14.306 -49.141 1.00 51.29 97 LEU A CA 1
ATOM 745 C C . LEU A 1 97 ? -85.121 15.740 -48.885 1.00 50.03 97 LEU A C 1
ATOM 746 O O . LEU A 1 97 ? -84.694 16.375 -47.918 1.00 49.12 97 LEU A O 1
ATOM 751 N N . ASP A 1 98 ? -85.987 16.250 -49.755 1.00 50.07 98 ASP A N 1
ATOM 752 C CA . ASP A 1 98 ? -86.536 17.597 -49.592 1.00 50.87 98 ASP A CA 1
ATOM 753 C C . ASP A 1 98 ? -87.242 17.779 -48.239 1.00 49.34 98 ASP A C 1
ATOM 754 O O . ASP A 1 98 ? -87.075 18.806 -47.583 1.00 48.07 98 ASP A O 1
ATOM 759 N N . PHE A 1 99 ? -88.034 16.785 -47.840 1.00 48.38 99 PHE A N 1
ATOM 760 C CA . PHE A 1 99 ? -88.738 16.820 -46.556 1.00 51.65 99 PHE A CA 1
ATOM 761 C C . PHE A 1 99 ? -87.746 16.814 -45.404 1.00 53.04 99 PHE A C 1
ATOM 762 O O . PHE A 1 99 ? -87.893 17.558 -44.434 1.00 54.91 99 PHE A O 1
ATOM 770 N N . GLU A 1 100 ? -86.743 15.949 -45.514 1.00 55.05 100 GLU A N 1
ATOM 771 C CA . GLU A 1 100 ? -85.701 15.830 -44.498 1.00 55.70 100 GLU A CA 1
ATOM 772 C C . GLU A 1 100 ? -84.956 17.147 -44.289 1.00 53.08 100 GLU A C 1
ATOM 773 O O . GLU A 1 100 ? -84.770 17.592 -43.153 1.00 49.08 100 GLU A O 1
ATOM 779 N N . ILE A 1 101 ? -84.533 17.771 -45.385 1.00 51.81 101 ILE A N 1
ATOM 780 C CA . ILE A 1 101 ? -83.809 19.039 -45.311 1.00 51.44 101 ILE A CA 1
ATOM 781 C C . ILE A 1 101 ? -84.681 20.160 -44.744 1.00 47.59 101 ILE A C 1
ATOM 782 O O . ILE A 1 101 ? -84.263 20.885 -43.846 1.00 51.05 101 ILE A O 1
ATOM 787 N N . LEU A 1 102 ? -85.897 20.290 -45.267 1.00 50.00 102 LEU A N 1
ATOM 788 C CA . LEU A 1 102 ? -86.841 21.304 -44.794 1.00 45.97 102 LEU A CA 1
ATOM 789 C C . LEU A 1 102 ? -87.109 21.200 -43.297 1.00 43.89 102 LEU A C 1
ATOM 790 O O . LEU A 1 102 ? -87.139 22.209 -42.596 1.00 44.82 102 LEU A O 1
ATOM 795 N N . GLU A 1 103 ? -87.311 19.983 -42.808 1.00 45.78 103 GLU A N 1
ATOM 796 C CA . GLU A 1 103 ? -87.637 19.789 -41.397 1.00 47.03 103 GLU A CA 1
ATOM 797 C C . GLU A 1 103 ? -86.429 20.095 -40.509 1.00 48.53 103 GLU A C 1
ATOM 798 O O . GLU A 1 103 ? -86.564 20.673 -39.427 1.00 47.90 103 GLU A O 1
ATOM 804 N N . GLU A 1 104 ? -85.240 19.731 -40.974 1.00 50.29 104 GLU A N 1
ATOM 805 C CA . GLU A 1 104 ? -84.032 20.011 -40.207 1.00 49.17 104 GLU A CA 1
ATOM 806 C C . GLU A 1 104 ? -83.757 21.512 -40.130 1.00 51.23 104 GLU A C 1
ATOM 807 O O . GLU A 1 104 ? -83.419 22.027 -39.069 1.00 53.19 104 GLU A O 1
ATOM 813 N N . GLU A 1 105 ? -83.916 22.215 -41.246 1.00 52.11 105 GLU A N 1
ATOM 814 C CA . GLU A 1 105 ? -83.742 23.667 -41.257 1.00 48.79 105 GLU A CA 1
ATOM 815 C C . GLU A 1 105 ? -84.740 24.377 -40.339 1.00 46.82 105 GLU A C 1
ATOM 816 O O . GLU A 1 105 ? -84.380 25.306 -39.622 1.00 47.84 105 GLU A O 1
ATOM 822 N N . LEU A 1 106 ? -86.000 23.950 -40.384 1.00 49.61 106 LEU A N 1
ATOM 823 C CA . LEU A 1 106 ? -87.053 24.571 -39.580 1.00 44.42 106 LEU A CA 1
ATOM 824 C C . LEU A 1 106 ? -86.847 24.365 -38.083 1.00 44.87 106 LEU A C 1
ATOM 825 O O . LEU A 1 106 ? -87.083 25.273 -37.284 1.00 46.09 106 LEU A O 1
ATOM 830 N N . SER A 1 107 ? -86.429 23.165 -37.701 1.00 46.32 107 SER A N 1
ATOM 831 C CA . SER A 1 107 ? -86.243 22.848 -36.288 1.00 46.92 107 SER A CA 1
ATOM 832 C C . SER A 1 107 ? -85.020 23.581 -35.743 1.00 49.16 107 SER A C 1
ATOM 833 O O . SER A 1 107 ? -84.944 23.886 -34.553 1.00 54.20 107 SER A O 1
ATOM 836 N N . ASP A 1 108 ? -84.056 23.851 -36.617 1.00 49.36 108 ASP A N 1
ATOM 837 C CA . ASP A 1 108 ? -82.912 24.671 -36.239 1.00 52.06 108 ASP A CA 1
ATOM 838 C C . ASP A 1 108 ? -83.301 26.132 -36.044 1.00 49.23 108 ASP A C 1
ATOM 839 O O . ASP A 1 108 ? -82.871 26.771 -35.087 1.00 48.60 108 ASP A O 1
ATOM 844 N N . ILE A 1 109 ? -84.119 26.659 -36.950 1.00 44.78 109 ILE A N 1
ATOM 845 C CA . ILE A 1 109 ? -84.558 28.047 -36.841 1.00 42.82 109 ILE A CA 1
ATOM 846 C C . ILE A 1 109 ? -85.386 28.259 -35.571 1.00 45.29 109 ILE A C 1
ATOM 847 O O . ILE A 1 109 ? -85.184 29.233 -34.845 1.00 44.54 109 ILE A O 1
ATOM 852 N N . ILE A 1 110 ? -86.309 27.342 -35.298 1.00 45.20 110 ILE A N 1
ATOM 853 C CA . ILE A 1 110 ? -87.164 27.475 -34.121 1.00 46.26 110 ILE A CA 1
ATOM 854 C C . ILE A 1 110 ? -86.329 27.380 -32.838 1.00 47.71 110 ILE A C 1
ATOM 855 O O . ILE A 1 110 ? -86.625 28.066 -31.864 1.00 49.15 110 ILE A O 1
ATOM 860 N N . ALA A 1 111 ? -85.284 26.555 -32.836 1.00 46.35 111 ALA A N 1
ATOM 861 C CA . ALA A 1 111 ? -84.394 26.480 -31.678 1.00 44.14 111 ALA A CA 1
ATOM 862 C C . ALA A 1 111 ? -83.747 27.833 -31.431 1.00 46.59 111 ALA A C 1
ATOM 863 O O . ALA A 1 111 ? -83.685 28.306 -30.298 1.00 45.30 111 ALA A O 1
ATOM 865 N N . ASP A 1 112 ? -83.297 28.462 -32.510 1.00 46.77 112 ASP A N 1
ATOM 866 C CA . ASP A 1 112 ? -82.659 29.770 -32.438 1.00 45.96 112 ASP A CA 1
ATOM 867 C C . ASP A 1 112 ? -83.637 30.866 -32.030 1.00 41.99 112 ASP A C 1
ATOM 868 O O . ASP A 1 112 ? -83.316 31.712 -31.202 1.00 45.50 112 ASP A O 1
ATOM 873 N N . VAL A 1 113 ? -84.827 30.854 -32.620 1.00 39.93 113 VAL A N 1
ATOM 874 C CA . VAL A 1 113 ? -85.860 31.820 -32.259 1.00 40.69 113 VAL A CA 1
ATOM 875 C C . VAL A 1 113 ? -86.241 31.672 -30.789 1.00 45.59 113 VAL A C 1
ATOM 876 O O . VAL A 1 113 ? -86.338 32.659 -30.060 1.00 47.42 113 VAL A O 1
ATOM 880 N N . HIS A 1 114 ? -86.437 30.427 -30.363 1.00 44.27 114 HIS A N 1
ATOM 881 C CA . HIS A 1 114 ? -86.803 30.112 -28.987 1.00 42.04 114 HIS A CA 1
ATOM 882 C C . HIS A 1 114 ? -85.729 30.554 -27.988 1.00 44.21 114 HIS A C 1
ATOM 883 O O . HIS A 1 114 ? -86.031 31.147 -26.948 1.00 43.88 114 HIS A O 1
ATOM 890 N N . ASP A 1 115 ? -84.475 30.248 -28.298 1.00 45.39 115 ASP A N 1
ATOM 891 C CA . ASP A 1 115 ? -83.375 30.627 -27.420 1.00 43.92 115 ASP A CA 1
ATOM 892 C C . ASP A 1 115 ? -83.124 32.134 -27.463 1.00 43.98 115 ASP A C 1
ATOM 893 O O . ASP A 1 115 ? -82.782 32.734 -26.452 1.00 42.93 115 ASP A O 1
ATOM 898 N N . LEU A 1 116 ? -83.297 32.746 -28.632 1.00 42.10 116 LEU A N 1
ATOM 899 C CA . LEU A 1 116 ? -83.160 34.198 -28.747 1.00 41.05 116 LEU A CA 1
ATOM 900 C C . LEU A 1 116 ? -84.245 34.916 -27.940 1.00 40.18 116 LEU A C 1
ATOM 901 O O . LEU A 1 116 ? -83.991 35.944 -27.309 1.00 39.52 116 LEU A O 1
ATOM 906 N N . ALA A 1 117 ? -85.460 34.376 -27.975 1.00 36.84 117 ALA A N 1
ATOM 907 C CA . ALA A 1 117 ? -86.570 34.960 -27.237 1.00 39.64 117 ALA A CA 1
ATOM 908 C C . ALA A 1 117 ? -86.278 34.933 -25.745 1.00 39.73 117 ALA A C 1
ATOM 909 O O . ALA A 1 117 ? -86.408 35.947 -25.058 1.00 42.95 117 ALA A O 1
ATOM 911 N N . LYS A 1 118 ? -85.854 33.768 -25.267 1.00 39.08 118 LYS A N 1
ATOM 912 C CA . LYS A 1 118 ? -85.484 33.573 -23.869 1.00 42.54 118 LYS A CA 1
ATOM 913 C C . LYS A 1 118 ? -84.323 34.477 -23.460 1.00 42.61 118 LYS A C 1
ATOM 914 O O . LYS A 1 118 ? -84.388 35.163 -22.435 1.00 40.82 118 LYS A O 1
ATOM 920 N N . PHE A 1 119 ? -83.268 34.473 -24.274 1.00 37.98 119 PHE A N 1
ATOM 921 C CA . PHE A 1 119 ? -82.076 35.282 -24.031 1.00 33.70 119 PHE A CA 1
ATOM 922 C C . PHE A 1 119 ? -82.432 36.758 -23.920 1.00 36.75 119 PHE A C 1
ATOM 923 O O . PHE A 1 119 ? -81.929 37.466 -23.048 1.00 32.85 119 PHE A O 1
ATOM 931 N N . SER A 1 120 ? -83.305 37.221 -24.808 1.00 37.19 120 SER A N 1
ATOM 932 C CA . SER A 1 120 ? -83.675 38.630 -24.833 1.00 37.99 120 SER A CA 1
ATOM 933 C C . SER A 1 120 ? -84.483 39.015 -23.594 1.00 41.45 120 SER A C 1
ATOM 934 O O . SER A 1 120 ? -84.222 40.042 -22.971 1.00 38.73 120 SER A O 1
ATOM 937 N N . ARG A 1 121 ? -85.475 38.198 -23.254 1.00 44.23 121 ARG A N 1
ATOM 938 C CA . ARG A 1 121 ? -86.350 38.501 -22.131 1.00 41.46 121 ARG A CA 1
ATOM 939 C C . ARG A 1 121 ? -85.573 38.494 -20.817 1.00 41.22 121 ARG A C 1
ATOM 940 O O . ARG A 1 121 ? -85.652 39.443 -20.031 1.00 37.69 121 ARG A O 1
ATOM 948 N N . LEU A 1 122 ? -84.801 37.432 -20.601 1.00 38.94 122 LEU A N 1
ATOM 949 C CA . LEU A 1 122 ? -84.067 37.270 -19.351 1.00 40.48 122 LEU A CA 1
ATOM 950 C C . LEU A 1 122 ? -83.001 38.343 -19.166 1.00 44.59 122 LEU A C 1
ATOM 951 O O . LEU A 1 122 ? -82.769 38.789 -18.047 1.00 42.96 122 LEU A O 1
ATOM 956 N N . ASN A 1 123 ? -82.336 38.753 -20.244 1.00 38.52 123 ASN A N 1
ATOM 957 C CA . ASN A 1 123 ? -81.340 39.814 -20.111 1.00 35.57 123 ASN A CA 1
ATOM 958 C C . ASN A 1 123 ? -81.962 41.187 -19.903 1.00 34.84 123 ASN A C 1
ATOM 959 O O . ASN A 1 123 ? -81.416 42.027 -19.190 1.00 36.58 123 ASN A O 1
ATOM 964 N N . TYR A 1 124 ? -83.103 41.415 -20.539 1.00 33.37 124 TYR A N 1
ATOM 965 C CA . TYR A 1 124 ? -83.842 42.655 -20.349 1.00 37.89 124 TYR A CA 1
ATOM 966 C C . TYR A 1 124 ? -84.326 42.788 -18.899 1.00 38.24 124 TYR A C 1
ATOM 967 O O . TYR A 1 124 ? -84.253 43.864 -18.306 1.00 37.67 124 TYR A O 1
ATOM 976 N N . THR A 1 125 ? -84.849 41.697 -18.350 1.00 37.11 125 THR A N 1
ATOM 977 C CA . THR A 1 125 ? -85.287 41.674 -16.961 1.00 41.35 125 THR A CA 1
ATOM 978 C C . THR A 1 125 ? -84.075 41.913 -16.066 1.00 42.40 125 THR A C 1
ATOM 979 O O . THR A 1 125 ? -84.142 42.672 -15.098 1.00 41.99 125 THR A O 1
ATOM 983 N N . GLY A 1 126 ? -82.968 41.266 -16.421 1.00 41.89 126 GLY A N 1
ATOM 984 C CA . GLY A 1 126 ? -81.709 41.419 -15.722 1.00 41.25 126 GLY A CA 1
ATOM 985 C C . GLY A 1 126 ? -81.262 42.854 -15.557 1.00 41.92 126 GLY A C 1
ATOM 986 O O . GLY A 1 126 ? -80.940 43.277 -14.451 1.00 38.53 126 GLY A O 1
ATOM 987 N N . PHE A 1 127 ? -81.258 43.615 -16.645 1.00 39.49 127 PHE A N 1
ATOM 988 C CA . PHE A 1 127 ? -80.810 45.001 -16.562 1.00 39.89 127 PHE A CA 1
ATOM 989 C C . PHE A 1 127 ? -81.700 45.825 -15.643 1.00 42.61 127 PHE A C 1
ATOM 990 O O . PHE A 1 127 ? -81.200 46.585 -14.816 1.00 44.53 127 PHE A O 1
ATOM 998 N N . GLN A 1 128 ? -83.012 45.647 -15.763 1.00 44.57 128 GLN A N 1
ATOM 999 C CA . GLN A 1 128 ? -83.950 46.334 -14.881 1.00 33.57 128 GLN A CA 1
ATOM 1000 C C . GLN A 1 128 ? -83.716 45.967 -13.422 1.00 38.41 128 GLN A C 1
ATOM 1001 O O . GLN A 1 128 ? -83.715 46.837 -12.548 1.00 37.82 128 GLN A O 1
ATOM 1007 N N . LYS A 1 129 ? -83.537 44.678 -13.156 1.00 35.23 129 LYS A N 1
ATOM 1008 C CA . LYS A 1 129 ? -83.403 44.218 -11.781 1.00 38.37 129 LYS A CA 1
ATOM 1009 C C . LYS A 1 129 ? -82.065 44.620 -11.162 1.00 37.89 129 LYS A C 1
ATOM 1010 O O . LYS A 1 129 ? -81.998 44.917 -9.972 1.00 36.45 129 LYS A O 1
ATOM 1016 N N . ILE A 1 130 ? -81.002 44.645 -11.960 1.00 35.28 130 ILE A N 1
ATOM 1017 C CA . ILE A 1 130 ? -79.702 45.005 -11.411 1.00 38.66 130 ILE A CA 1
ATOM 1018 C C . ILE A 1 130 ? -79.653 46.503 -11.118 1.00 38.71 130 ILE A C 1
ATOM 1019 O O . ILE A 1 130 ? -79.000 46.930 -10.167 1.00 36.53 130 ILE A O 1
ATOM 1024 N N . ILE A 1 131 ? -80.363 47.295 -11.917 1.00 33.80 131 ILE A N 1
ATOM 1025 C CA . ILE A 1 131 ? -80.455 48.733 -11.683 1.00 37.06 131 ILE A CA 1
ATOM 1026 C C . ILE A 1 131 ? -81.245 49.031 -10.403 1.00 41.16 131 ILE A C 1
ATOM 1027 O O . ILE A 1 131 ? -80.821 49.837 -9.570 1.00 42.98 131 ILE A O 1
ATOM 1032 N N . LYS A 1 132 ? -82.403 48.394 -10.264 1.00 41.96 132 LYS A N 1
ATOM 1033 C CA . LYS A 1 132 ? -83.230 48.567 -9.071 1.00 42.32 132 LYS A CA 1
ATOM 1034 C C . LYS A 1 132 ? -82.460 48.198 -7.802 1.00 40.16 132 LYS A C 1
ATOM 1035 O O . LYS A 1 132 ? -82.492 48.929 -6.811 1.00 42.61 132 LYS A O 1
ATOM 1041 N N . LYS A 1 133 ? -81.791 47.050 -7.839 1.00 40.29 133 LYS A N 1
ATOM 1042 C CA . LYS A 1 133 ? -80.904 46.612 -6.761 1.00 40.19 133 LYS A CA 1
ATOM 1043 C C . LYS A 1 133 ? -79.807 47.637 -6.471 1.00 41.94 133 LYS A C 1
ATOM 1044 O O . LYS A 1 133 ? -79.576 48.007 -5.326 1.00 47.47 133 LYS A O 1
ATOM 1050 N N . HIS A 1 134 ? -79.133 48.088 -7.524 1.00 42.50 134 HIS A N 1
ATOM 1051 C CA . HIS A 1 134 ? -78.058 49.071 -7.410 1.00 41.63 134 HIS A CA 1
ATOM 1052 C C . HIS A 1 134 ? -78.499 50.371 -6.749 1.00 43.69 134 HIS A C 1
ATOM 1053 O O . HIS A 1 134 ? -77.868 50.849 -5.807 1.00 44.74 134 HIS A O 1
ATOM 1060 N N . ASP A 1 135 ? -79.561 50.961 -7.285 1.00 42.08 135 ASP A N 1
ATOM 1061 C CA . ASP A 1 135 ? -80.055 52.248 -6.811 1.00 41.55 135 ASP A CA 1
ATOM 1062 C C . ASP A 1 135 ? -80.483 52.158 -5.346 1.00 42.40 135 ASP A C 1
ATOM 1063 O O . ASP A 1 135 ? -80.280 53.092 -4.574 1.00 44.09 135 ASP A O 1
ATOM 1068 N N . LYS A 1 136 ? -81.101 51.041 -4.980 1.00 46.87 136 LYS A N 1
ATOM 1069 C CA . LYS A 1 136 ? -81.511 50.803 -3.598 1.00 49.86 136 LYS A CA 1
ATOM 1070 C C . LYS A 1 136 ? -80.319 50.634 -2.644 1.00 50.71 136 LYS A C 1
ATOM 1071 O O . LYS A 1 136 ? -80.233 51.316 -1.627 1.00 51.62 136 LYS A O 1
ATOM 1077 N N A LYS A 1 137 ? -79.402 49.738 -2.984 0.37 49.83 137 LYS A N 1
ATOM 1078 N N B LYS A 1 137 ? -79.416 49.716 -2.979 0.63 50.35 137 LYS A N 1
ATOM 1079 C CA A LYS A 1 137 ? -78.316 49.382 -2.075 0.37 47.81 137 LYS A CA 1
ATOM 1080 C CA B LYS A 1 137 ? -78.301 49.365 -2.098 0.63 47.82 137 LYS A CA 1
ATOM 1081 C C A LYS A 1 137 ? -77.178 50.408 -2.034 0.37 45.27 137 LYS A C 1
ATOM 1082 C C B LYS A 1 137 ? -77.246 50.472 -1.999 0.63 45.58 137 LYS A C 1
ATOM 1083 O O A LYS A 1 137 ? -76.440 50.473 -1.053 0.37 43.62 137 LYS A O 1
ATOM 1084 O O B LYS A 1 137 ? -76.634 50.653 -0.949 0.63 43.46 137 LYS A O 1
ATOM 1095 N N . THR A 1 138 ? -77.027 51.207 -3.086 1.00 41.66 138 THR A N 1
ATOM 1096 C CA . THR A 1 138 ? -75.924 52.176 -3.133 1.00 40.77 138 THR A CA 1
ATOM 1097 C C . THR A 1 138 ? -76.336 53.607 -2.800 1.00 44.95 138 THR A C 1
ATOM 1098 O O . THR A 1 138 ? -75.514 54.404 -2.359 1.00 51.60 138 THR A O 1
ATOM 1102 N N . GLY A 1 139 ? -77.589 53.952 -3.067 1.00 47.13 139 GLY A N 1
ATOM 1103 C CA . GLY A 1 139 ? -78.034 55.324 -2.903 1.00 45.16 139 GLY A CA 1
ATOM 1104 C C . GLY A 1 139 ? -77.632 56.206 -4.072 1.00 48.70 139 GLY A C 1
ATOM 1105 O O . GLY A 1 139 ? -77.975 57.387 -4.117 1.00 53.57 139 GLY A O 1
ATOM 1106 N N . PHE A 1 140 ? -76.888 55.638 -5.016 1.00 44.38 140 PHE A N 1
ATOM 1107 C CA . PHE A 1 140 ? -76.562 56.332 -6.255 1.00 42.89 140 PHE A CA 1
ATOM 1108 C C . PHE A 1 140 ? -77.641 56.007 -7.274 1.00 43.54 140 PHE A C 1
ATOM 1109 O O . PHE A 1 140 ? -77.856 54.844 -7.597 1.00 45.96 140 PHE A O 1
ATOM 1117 N N . ILE A 1 141 ? -78.320 57.026 -7.782 1.00 45.53 141 ILE A N 1
ATOM 1118 C CA . ILE A 1 141 ? -79.473 56.791 -8.640 1.00 44.44 141 ILE A CA 1
ATOM 1119 C C . ILE A 1 141 ? -79.031 56.716 -10.093 1.00 49.06 141 ILE A C 1
ATOM 1120 O O . ILE A 1 141 ? -78.769 57.733 -10.729 1.00 53.46 141 ILE A O 1
ATOM 1125 N N . LEU A 1 142 ? -78.962 55.493 -10.608 1.00 46.93 142 LEU A N 1
ATOM 1126 C CA . LEU A 1 142 ? -78.405 55.236 -11.929 1.00 48.21 142 LEU A CA 1
ATOM 1127 C C . LEU A 1 142 ? -79.481 54.998 -12.987 1.00 48.59 142 LEU A C 1
ATOM 1128 O O . LEU A 1 142 ? -79.191 55.024 -14.184 1.00 47.99 142 LEU A O 1
ATOM 1133 N N . LYS A 1 143 ? -80.713 54.749 -12.547 1.00 47.48 143 LYS A N 1
ATOM 1134 C CA . LYS A 1 143 ? -81.798 54.376 -13.464 1.00 49.00 143 LYS A CA 1
ATOM 1135 C C . LYS A 1 143 ? -82.005 55.322 -14.665 1.00 46.30 143 LYS A C 1
ATOM 1136 O O . LYS A 1 143 ? -82.118 54.846 -15.790 1.00 43.99 143 LYS A O 1
ATOM 1142 N N . PRO A 1 144 ? -82.051 56.653 -14.443 1.00 47.11 144 PRO A N 1
ATOM 1143 C CA . PRO A 1 144 ? -82.303 57.504 -15.615 1.00 45.25 144 PRO A CA 1
ATOM 1144 C C . PRO A 1 144 ? -81.139 57.519 -16.599 1.00 47.15 144 PRO A C 1
ATOM 1145 O O . PRO A 1 144 ? -81.372 57.582 -17.807 1.00 49.81 144 PRO A O 1
ATOM 1149 N N . VAL A 1 145 ? -79.910 57.459 -16.096 1.00 43.43 145 VAL A N 1
ATOM 1150 C CA . VAL A 1 145 ? -78.742 57.501 -16.970 1.00 45.12 145 VAL A CA 1
ATOM 1151 C C . VAL A 1 145 ? -78.615 56.209 -17.759 1.00 45.04 145 VAL A C 1
ATOM 1152 O O . VAL A 1 145 ? -78.313 56.227 -18.952 1.00 45.55 145 VAL A O 1
ATOM 1156 N N . PHE A 1 146 ? -78.865 55.084 -17.101 1.00 40.21 146 PHE A N 1
ATOM 1157 C CA . PHE A 1 146 ? -78.818 53.805 -17.795 1.00 42.20 146 PHE A CA 1
ATOM 1158 C C . PHE A 1 146 ? -79.990 53.621 -18.755 1.00 45.56 146 PHE A C 1
ATOM 1159 O O . PHE A 1 146 ? -79.882 52.876 -19.728 1.00 48.49 146 PHE A O 1
ATOM 1167 N N . GLN A 1 147 ? -81.107 54.289 -18.477 1.00 39.82 147 GLN A N 1
ATOM 1168 C CA . GLN A 1 147 ? -82.268 54.203 -19.356 1.00 38.87 147 GLN A CA 1
ATOM 1169 C C . GLN A 1 147 ? -81.927 54.793 -20.726 1.00 40.15 147 GLN A C 1
ATOM 1170 O O . GLN A 1 147 ? -82.358 54.278 -21.752 1.00 40.14 147 GLN A O 1
ATOM 1176 N N . VAL A 1 148 ? -81.153 55.876 -20.722 1.00 44.13 148 VAL A N 1
ATOM 1177 C CA . VAL A 1 148 ? -80.691 56.511 -21.953 1.00 49.38 148 VAL A CA 1
ATOM 1178 C C . VAL A 1 148 ? -79.838 55.555 -22.788 1.00 48.56 148 VAL A C 1
ATOM 1179 O O . VAL A 1 148 ? -79.997 55.472 -24.008 1.00 43.51 148 VAL A O 1
ATOM 1183 N N . ARG A 1 149 ? -78.926 54.852 -22.121 1.00 50.81 149 ARG A N 1
ATOM 1184 C CA . ARG A 1 149 ? -78.103 53.829 -22.760 1.00 48.65 149 ARG A CA 1
ATOM 1185 C C . ARG A 1 149 ? -78.981 52.732 -23.343 1.00 47.80 149 ARG A C 1
ATOM 1186 O O . ARG A 1 149 ? -78.840 52.348 -24.501 1.00 49.18 149 ARG A O 1
ATOM 1194 N N . LEU A 1 150 ? -79.891 52.234 -22.512 1.00 49.79 150 LEU A N 1
ATOM 1195 C CA . LEU A 1 150 ? -80.803 51.162 -22.894 1.00 49.92 150 LEU A CA 1
ATOM 1196 C C . LEU A 1 150 ? -81.640 51.523 -24.118 1.00 45.66 150 LEU A C 1
ATOM 1197 O O . LEU A 1 150 ? -81.857 50.686 -24.994 1.00 41.01 150 LEU A O 1
ATOM 1202 N N . ASP A 1 151 ? -82.105 52.766 -24.179 1.00 37.98 151 ASP A N 1
ATOM 1203 C CA . ASP A 1 151 ? -82.962 53.189 -25.282 1.00 50.44 151 ASP A CA 1
ATOM 1204 C C . ASP A 1 151 ? -82.186 53.389 -26.584 1.00 51.21 151 ASP A C 1
ATOM 1205 O O . ASP A 1 151 ? -82.778 53.371 -27.664 1.00 39.62 151 ASP A O 1
ATOM 1210 N N . SER A 1 152 ? -80.874 53.600 -26.489 1.00 39.35 152 SER A N 1
ATOM 1211 C CA . SER A 1 152 ? -80.057 53.751 -27.701 1.00 40.04 152 SER A CA 1
ATOM 1212 C C . SER A 1 152 ? -79.641 52.399 -28.273 1.00 43.20 152 SER A C 1
ATOM 1213 O O . SER A 1 152 ? -79.203 52.305 -29.425 1.00 51.03 152 SER A O 1
ATOM 1216 N N . LYS A 1 153 ? -79.791 51.352 -27.469 1.00 42.28 153 LYS A N 1
ATOM 1217 C CA . LYS A 1 153 ? -79.429 49.997 -27.880 1.00 47.30 153 LYS A CA 1
ATOM 1218 C C . LYS A 1 153 ? -80.583 49.027 -27.660 1.00 48.97 153 LYS A C 1
ATOM 1219 O O . LYS A 1 153 ? -80.471 48.101 -26.854 1.00 49.96 153 LYS A O 1
ATOM 1225 N N . PRO A 1 154 ? -81.699 49.227 -28.381 1.00 54.01 154 PRO A N 1
ATOM 1226 C CA . PRO A 1 154 ? -82.891 48.400 -28.168 1.00 53.55 154 PRO A CA 1
ATOM 1227 C C . PRO A 1 154 ? -82.694 46.964 -28.642 1.00 51.45 154 PRO A C 1
ATOM 1228 O O . PRO A 1 154 ? -82.303 46.739 -29.788 1.00 57.85 154 PRO A O 1
ATOM 1232 N N . PHE A 1 155 ? -82.913 46.005 -27.752 1.00 41.92 155 PHE A N 1
ATOM 1233 C CA . PHE A 1 155 ? -82.858 44.603 -28.139 1.00 39.66 155 PHE A CA 1
ATOM 1234 C C . PHE A 1 155 ? -84.138 43.860 -27.743 1.00 37.60 155 PHE A C 1
ATOM 1235 O O . PHE A 1 155 ? -84.367 42.734 -28.181 1.00 45.20 155 PHE A O 1
ATOM 1243 N N . PHE A 1 156 ? -84.961 44.486 -26.908 1.00 39.18 156 PHE A N 1
ATOM 1244 C CA . PHE A 1 156 ? -86.182 43.846 -26.405 1.00 42.53 156 PHE A CA 1
ATOM 1245 C C . PHE A 1 156 ? -87.153 44.842 -25.779 1.00 41.37 156 PHE A C 1
ATOM 1246 O O . PHE A 1 156 ? -86.736 45.817 -25.158 1.00 46.20 156 PHE A O 1
ATOM 1254 N N . LYS A 1 157 ? -88.449 44.595 -25.943 1.00 43.17 157 LYS A N 1
ATOM 1255 C CA . LYS A 1 157 ? -89.455 45.325 -25.183 1.00 44.57 157 LYS A CA 1
ATOM 1256 C C . LYS A 1 157 ? -90.631 44.417 -24.835 1.00 44.94 157 LYS A C 1
ATOM 1257 O O . LYS A 1 157 ? -91.172 43.725 -25.695 1.00 47.38 157 LYS A O 1
ATOM 1263 N N . GLU A 1 158 ? -91.018 44.431 -23.563 1.00 41.98 158 GLU A N 1
ATOM 1264 C CA . GLU A 1 158 ? -92.060 43.543 -23.058 1.00 44.74 158 GLU A CA 1
ATOM 1265 C C . GLU A 1 158 ? -93.412 43.850 -23.680 1.00 43.01 158 GLU A C 1
ATOM 1266 O O . GLU A 1 158 ? -94.058 42.955 -24.222 1.00 47.11 158 GLU A O 1
ATOM 1272 N N . ASN A 1 159 ? -93.819 45.116 -23.615 1.00 39.54 159 ASN A N 1
ATOM 1273 C CA . ASN A 1 159 ? -95.114 45.550 -24.131 1.00 45.95 159 ASN A CA 1
ATOM 1274 C C . ASN A 1 159 ? -96.219 44.614 -23.684 1.00 42.64 159 ASN A C 1
ATOM 1275 O O . ASN A 1 159 ? -96.932 44.055 -24.514 1.00 36.44 159 ASN A O 1
ATOM 1280 N N . TYR A 1 160 ? -96.347 44.436 -22.372 1.00 44.28 160 TYR A N 1
ATOM 1281 C CA . TYR A 1 160 ? -97.242 43.421 -21.831 1.00 42.13 160 TYR A CA 1
ATOM 1282 C C . TYR A 1 160 ? -98.684 43.644 -22.274 1.00 39.02 160 TYR A C 1
ATOM 1283 O O . TYR A 1 160 ? -99.372 42.693 -22.633 1.00 40.82 160 TYR A O 1
ATOM 1292 N N . ASP A 1 161 ? -99.125 44.898 -22.254 1.00 37.99 161 ASP A N 1
ATOM 1293 C CA . ASP A 1 161 ? -100.482 45.248 -22.664 1.00 42.80 161 ASP A CA 1
ATOM 1294 C C . ASP A 1 161 ? -100.793 44.788 -24.085 1.00 47.83 161 ASP A C 1
ATOM 1295 O O . ASP A 1 161 ? -101.786 44.092 -24.309 1.00 50.00 161 ASP A O 1
ATOM 1300 N N . GLU A 1 162 ? -99.941 45.167 -25.037 1.00 44.89 162 GLU A N 1
ATOM 1301 C CA . GLU A 1 162 ? -100.144 44.788 -26.433 1.00 48.04 162 GLU A CA 1
ATOM 1302 C C . GLU A 1 162 ? -100.102 43.280 -26.606 1.00 45.34 162 GLU A C 1
ATOM 1303 O O . GLU A 1 162 ? -100.882 42.710 -27.366 1.00 44.45 162 GLU A O 1
ATOM 1309 N N . LEU A 1 163 ? -99.188 42.640 -25.887 1.00 46.12 163 LEU A N 1
ATOM 1310 C CA . LEU A 1 163 ? -99.077 41.187 -25.896 1.00 46.79 163 LEU A CA 1
ATOM 1311 C C . LEU A 1 163 ? -100.390 40.531 -25.461 1.00 47.30 163 LEU A C 1
ATOM 1312 O O . LEU A 1 163 ? -100.885 39.626 -26.125 1.00 49.42 163 LEU A O 1
ATOM 1317 N N . VAL A 1 164 ? -100.955 41.002 -24.353 1.00 44.98 164 VAL A N 1
ATOM 1318 C CA . VAL A 1 164 ? -102.199 40.440 -23.838 1.00 47.35 164 VAL A CA 1
ATOM 1319 C C . VAL A 1 164 ? -103.361 40.674 -24.794 1.00 46.90 164 VAL A C 1
ATOM 1320 O O . VAL A 1 164 ? -104.153 39.768 -25.045 1.00 49.38 164 VAL A O 1
ATOM 1324 N N . VAL A 1 165 ? -103.439 41.882 -25.341 1.00 42.26 165 VAL A N 1
ATOM 1325 C CA . VAL A 1 165 ? -104.463 42.220 -26.320 1.00 48.31 165 VAL A CA 1
ATOM 1326 C C . VAL A 1 165 ? -104.464 41.241 -27.496 1.00 51.07 165 VAL A C 1
ATOM 1327 O O . VAL A 1 165 ? -105.514 40.724 -27.879 1.00 53.54 165 VAL A O 1
ATOM 1331 N N . LYS A 1 166 ? -103.290 40.972 -28.058 1.00 48.28 166 LYS A N 1
ATOM 1332 C CA . LYS A 1 166 ? -103.205 40.103 -29.225 1.00 45.49 166 LYS A CA 1
ATOM 1333 C C . LYS A 1 166 ? -103.491 38.648 -28.865 1.00 44.38 166 LYS A C 1
ATOM 1334 O O . LYS A 1 166 ? -104.216 37.959 -29.583 1.00 46.22 166 LYS A O 1
ATOM 1340 N N . ILE A 1 167 ? -102.930 38.189 -27.749 1.00 39.91 167 ILE A N 1
ATOM 1341 C CA . ILE A 1 167 ? -103.169 36.828 -27.274 1.00 42.29 167 ILE A CA 1
ATOM 1342 C C . ILE A 1 167 ? -104.660 36.623 -26.963 1.00 43.31 167 ILE A C 1
ATOM 1343 O O . ILE A 1 167 ? -105.220 35.554 -27.212 1.00 42.71 167 ILE A O 1
ATOM 1348 N N . SER A 1 168 ? -105.301 37.659 -26.431 1.00 41.77 168 SER A N 1
ATOM 1349 C CA . SER A 1 168 ? -106.728 37.596 -26.113 1.00 46.48 168 SER A CA 1
ATOM 1350 C C . SER A 1 168 ? -107.581 37.565 -27.378 1.00 50.86 168 SER A C 1
ATOM 1351 O O . SER A 1 168 ? -108.657 36.965 -27.396 1.00 51.41 168 SER A O 1
ATOM 1354 N N . GLN A 1 169 ? -107.097 38.211 -28.437 1.00 52.68 169 GLN A N 1
ATOM 1355 C CA . GLN A 1 169 ? -107.777 38.157 -29.730 1.00 52.47 169 GLN A CA 1
ATOM 1356 C C . GLN A 1 169 ? -107.783 36.730 -30.256 1.00 49.24 169 GLN A C 1
ATOM 1357 O O . GLN A 1 169 ? -108.803 36.237 -30.739 1.00 50.48 169 GLN A O 1
ATOM 1363 N N . LEU A 1 170 ? -106.640 36.064 -30.130 1.00 48.17 170 LEU A N 1
ATOM 1364 C CA . LEU A 1 170 ? -106.497 34.674 -30.548 1.00 49.19 170 LEU A CA 1
ATOM 1365 C C . LEU A 1 170 ? -107.381 33.764 -29.703 1.00 51.18 170 LEU A C 1
ATOM 1366 O O . LEU A 1 170 ? -107.970 32.811 -30.208 1.00 56.06 170 LEU A O 1
ATOM 1371 N N . TYR A 1 171 ? -107.458 34.063 -28.410 1.00 51.93 171 TYR A N 1
ATOM 1372 C CA . TYR A 1 171 ? -108.354 33.352 -27.507 1.00 48.82 171 TYR A CA 1
ATOM 1373 C C . TYR A 1 171 ? -109.797 33.452 -27.975 1.00 47.95 171 TYR A C 1
ATOM 1374 O O . TYR A 1 171 ? -110.505 32.450 -28.053 1.00 46.49 171 TYR A O 1
ATOM 1383 N N . ASP A 1 172 ? -110.224 34.668 -28.295 1.00 49.00 172 ASP A N 1
ATOM 1384 C CA . ASP A 1 172 ? -111.599 34.905 -28.715 1.00 51.46 172 ASP A CA 1
ATOM 1385 C C . ASP A 1 172 ? -111.903 34.255 -30.062 1.00 52.79 172 ASP A C 1
ATOM 1386 O O . ASP A 1 172 ? -112.955 33.638 -30.233 1.00 55.41 172 ASP A O 1
ATOM 1391 N N . ILE A 1 173 ? -110.978 34.391 -31.010 1.00 52.53 173 ILE A N 1
ATOM 1392 C CA . ILE A 1 173 ? -111.123 33.790 -32.335 1.00 54.69 173 ILE A CA 1
ATOM 1393 C C . ILE A 1 173 ? -111.286 32.273 -32.254 1.00 53.43 173 ILE A C 1
ATOM 1394 O O . ILE A 1 173 ? -112.177 31.699 -32.880 1.00 56.96 173 ILE A O 1
ATOM 1399 N N . ALA A 1 174 ? -110.422 31.632 -31.473 1.00 50.69 174 ALA A N 1
ATOM 1400 C CA . ALA A 1 174 ? -110.451 30.182 -31.300 1.00 51.49 174 ALA A CA 1
ATOM 1401 C C . ALA A 1 174 ? -111.706 29.716 -30.567 1.00 57.76 174 ALA A C 1
ATOM 1402 O O . ALA A 1 174 ? -112.304 28.699 -30.923 1.00 63.69 174 ALA A O 1
ATOM 1404 N N . ARG A 1 175 ? -112.096 30.462 -29.538 1.00 54.75 175 ARG A N 1
ATOM 1405 C CA . ARG A 1 175 ? -113.249 30.111 -28.719 1.00 56.18 175 ARG A CA 1
ATOM 1406 C C . ARG A 1 175 ? -114.563 30.195 -29.495 1.00 57.79 175 ARG A C 1
ATOM 1407 O O . ARG A 1 175 ? -115.449 29.362 -29.318 1.00 58.55 175 ARG A O 1
ATOM 1415 N N . THR A 1 176 ? -114.674 31.194 -30.363 1.00 59.18 176 THR A N 1
ATOM 1416 C CA . THR A 1 176 ? -115.885 31.407 -31.149 1.00 58.26 176 THR A CA 1
ATOM 1417 C C . THR A 1 176 ? -115.779 30.781 -32.539 1.00 60.72 176 THR A C 1
ATOM 1418 O O . THR A 1 176 ? -116.597 31.059 -33.423 1.00 58.34 176 THR A O 1
ATOM 1422 N N . SER A 1 177 ? -114.769 29.932 -32.713 1.00 61.79 177 SER A N 1
ATOM 1423 C CA . SER A 1 177 ? -114.527 29.229 -33.971 1.00 64.98 177 SER A CA 1
ATOM 1424 C C . SER A 1 177 ? -114.348 30.176 -35.160 1.00 62.83 177 SER A C 1
ATOM 1425 O O . SER A 1 177 ? -114.818 29.902 -36.261 1.00 65.78 177 SER A O 1
ATOM 1428 N N . GLY A 1 178 ? -113.683 31.300 -34.917 1.00 63.50 178 GLY A N 1
ATOM 1429 C CA . GLY A 1 178 ? -113.257 32.201 -35.972 1.00 67.72 178 GLY A CA 1
ATOM 1430 C C . GLY A 1 178 ? -114.155 33.383 -36.282 1.00 76.30 178 GLY A C 1
ATOM 1431 O O . GLY A 1 178 ? -113.756 34.287 -37.015 1.00 79.63 178 GLY A O 1
ATOM 1432 N N . ALA A 1 179 ? -115.365 33.382 -35.736 1.00 66.04 179 ALA A N 1
ATOM 1433 C CA . ALA A 1 179 ? -116.320 34.455 -35.998 1.00 71.30 179 ALA A CA 1
ATOM 1434 C C . ALA A 1 179 ? -116.055 35.711 -35.166 1.00 82.18 179 ALA A C 1
ATOM 1435 O O . ALA A 1 179 ? -116.365 36.824 -35.593 1.00 83.14 179 ALA A O 1
ATOM 1437 N N . GLY A 1 180 ? -115.477 35.529 -33.983 1.00 88.79 180 GLY A N 1
ATOM 1438 C CA . GLY A 1 180 ? -115.424 36.587 -32.990 1.00 96.69 180 GLY A CA 1
ATOM 1439 C C . GLY A 1 180 ? -116.753 36.734 -32.267 1.00 100.91 180 GLY A C 1
ATOM 1440 O O . GLY A 1 180 ? -117.815 36.516 -32.853 1.00 99.58 180 GLY A O 1
ATOM 1441 N N . SER A 1 181 ? -116.694 37.099 -30.988 1.00 108.36 181 SER A N 1
ATOM 1442 C CA . SER A 1 181 ? -117.882 37.126 -30.131 1.00 112.90 181 SER A CA 1
ATOM 1443 C C . SER A 1 181 ? -118.842 38.265 -30.475 1.00 117.32 181 SER A C 1
ATOM 1444 O O . SER A 1 181 ? -119.978 38.288 -30.004 1.00 118.81 181 SER A O 1
ATOM 1447 N N . ASP A 1 182 ? -118.384 39.216 -31.282 1.00 119.98 182 ASP A N 1
ATOM 1448 C CA . ASP A 1 182 ? -119.267 40.272 -31.765 1.00 122.08 182 ASP A CA 1
ATOM 1449 C C . ASP A 1 182 ? -119.885 39.884 -33.101 1.00 115.52 182 ASP A C 1
ATOM 1450 O O . ASP A 1 182 ? -120.911 40.434 -33.501 1.00 116.50 182 ASP A O 1
ATOM 1455 N N . GLY A 1 183 ? -119.244 38.948 -33.792 1.00 108.65 183 GLY A N 1
ATOM 1456 C CA . GLY A 1 183 ? -119.766 38.425 -35.041 1.00 101.43 183 GLY A CA 1
ATOM 1457 C C . GLY A 1 183 ? -120.947 37.488 -34.835 1.00 95.98 183 GLY A C 1
ATOM 1458 O O . GLY A 1 183 ? -121.401 37.284 -33.707 1.00 98.05 183 GLY A O 1
ATOM 1459 N N . PHE A 1 184 ? -121.434 36.911 -35.932 1.00 86.79 184 PHE A N 1
ATOM 1460 C CA . PHE A 1 184 ? -122.458 35.868 -35.891 1.00 78.77 184 PHE A CA 1
ATOM 1461 C C . PHE A 1 184 ? -122.015 34.682 -35.039 1.00 72.68 184 PHE A C 1
ATOM 1462 O O . PHE A 1 184 ? -120.828 34.517 -34.768 1.00 77.48 184 PHE A O 1
ATOM 1470 N N . THR A 1 185 ? -122.970 33.853 -34.632 1.00 64.41 185 THR A N 1
ATOM 1471 C CA . THR A 1 185 ? -122.669 32.715 -33.771 1.00 59.99 185 THR A CA 1
ATOM 1472 C C . THR A 1 185 ? -122.467 31.425 -34.559 1.00 53.03 185 THR A C 1
ATOM 1473 O O . THR A 1 185 ? -123.361 30.982 -35.273 1.00 54.25 185 THR A O 1
ATOM 1477 N N . VAL A 1 186 ? -121.281 30.836 -34.427 1.00 49.52 186 VAL A N 1
ATOM 1478 C CA . VAL A 1 186 ? -120.981 29.541 -35.026 1.00 43.78 186 VAL A CA 1
ATOM 1479 C C . VAL A 1 186 ? -121.484 28.430 -34.115 1.00 42.83 186 VAL A C 1
ATOM 1480 O O . VAL A 1 186 ? -121.177 28.410 -32.924 1.00 47.30 186 VAL A O 1
ATOM 1484 N N . LEU A 1 187 ? -122.257 27.505 -34.670 1.00 39.17 187 LEU A N 1
ATOM 1485 C CA . LEU A 1 187 ? -122.893 26.468 -33.866 1.00 42.65 187 LEU A CA 1
ATOM 1486 C C . LEU A 1 187 ? -122.205 25.119 -33.987 1.00 39.93 187 LEU A C 1
ATOM 1487 O O . LEU A 1 187 ? -122.177 24.334 -33.041 1.00 49.28 187 LEU A O 1
ATOM 1492 N N . SER A 1 188 ? -121.655 24.853 -35.159 1.00 39.74 188 SER A N 1
ATOM 1493 C CA . SER A 1 188 ? -121.016 23.577 -35.434 1.00 46.58 188 SER A CA 1
ATOM 1494 C C . SER A 1 188 ? -120.083 23.741 -36.630 1.00 43.93 188 SER A C 1
ATOM 1495 O O . SER A 1 188 ? -120.393 24.470 -37.570 1.00 40.37 188 SER A O 1
ATOM 1498 N N . THR A 1 189 ? -118.932 23.084 -36.567 1.00 45.86 189 THR A N 1
ATOM 1499 C CA . THR A 1 189 ? -117.928 23.156 -37.618 1.00 44.56 189 THR A CA 1
ATOM 1500 C C . THR A 1 189 ? -117.454 21.760 -37.992 1.00 45.68 189 THR A C 1
ATOM 1501 O O . THR A 1 189 ? -117.161 20.947 -37.117 1.00 48.42 189 THR A O 1
ATOM 1505 N N . LYS A 1 190 ? -117.433 21.464 -39.287 1.00 42.50 190 LYS A N 1
ATOM 1506 C CA . LYS A 1 190 ? -116.807 20.238 -39.772 1.00 47.39 190 LYS A CA 1
ATOM 1507 C C . LYS A 1 190 ? -115.854 20.541 -40.929 1.00 44.60 190 LYS A C 1
ATOM 1508 O O . LYS A 1 190 ? -116.181 21.311 -41.830 1.00 47.61 190 LYS A O 1
ATOM 1514 N N . SER A 1 191 ? -114.668 19.949 -40.893 1.00 43.61 191 SER A N 1
ATOM 1515 C CA . SER A 1 191 ? -113.705 20.126 -41.975 1.00 44.98 191 SER A CA 1
ATOM 1516 C C . SER A 1 191 ? -113.771 18.960 -42.949 1.00 46.55 191 SER A C 1
ATOM 1517 O O . SER A 1 191 ? -113.858 17.801 -42.541 1.00 50.28 191 SER A O 1
ATOM 1520 N N . LEU A 1 192 ? -113.746 19.272 -44.240 1.00 43.75 192 LEU A N 1
ATOM 1521 C CA . LEU A 1 192 ? -113.635 18.238 -45.258 1.00 46.41 192 LEU A CA 1
ATOM 1522 C C . LEU A 1 192 ? -112.180 17.816 -45.375 1.00 48.89 192 LEU A C 1
ATOM 1523 O O . LEU A 1 192 ? -111.301 18.438 -44.777 1.00 52.31 192 LEU A O 1
ATOM 1528 N N . PHE A 1 193 ? -111.934 16.750 -46.131 1.00 44.77 193 PHE A N 1
ATOM 1529 C CA . PHE A 1 193 ? -110.610 16.142 -46.192 1.00 47.45 193 PHE A CA 1
ATOM 1530 C C . PHE A 1 193 ? -109.529 17.123 -46.629 1.00 47.47 193 PHE A C 1
ATOM 1531 O O . PHE A 1 193 ? -108.427 17.116 -46.085 1.00 46.82 193 PHE A O 1
ATOM 1539 N N . LEU A 1 194 ? -109.840 17.960 -47.612 1.00 46.13 194 LEU A N 1
ATOM 1540 C CA . LEU A 1 194 ? -108.861 18.909 -48.132 1.00 46.47 194 LEU A CA 1
ATOM 1541 C C . LEU A 1 194 ? -108.762 20.197 -47.313 1.00 51.44 194 LEU A C 1
ATOM 1542 O O . LEU A 1 194 ? -107.995 21.094 -47.659 1.00 51.98 194 LEU A O 1
ATOM 1547 N N . GLY A 1 195 ? -109.539 20.296 -46.237 1.00 53.70 195 GLY A N 1
ATOM 1548 C CA . GLY A 1 195 ? -109.404 21.419 -45.324 1.00 48.93 195 GLY A CA 1
ATOM 1549 C C . GLY A 1 195 ? -110.513 22.459 -45.347 1.00 46.46 195 GLY A C 1
ATOM 1550 O O . GLY A 1 195 ? -110.509 23.385 -44.536 1.00 49.99 195 GLY A O 1
ATOM 1551 N N . GLN A 1 196 ? -111.451 22.335 -46.281 1.00 40.98 196 GLN A N 1
ATOM 1552 C CA . GLN A 1 196 ? -112.581 23.262 -46.326 1.00 39.60 196 GLN A CA 1
ATOM 1553 C C . GLN A 1 196 ? -113.429 23.151 -45.050 1.00 42.95 196 GLN A C 1
ATOM 1554 O O . GLN A 1 196 ? -113.728 22.046 -44.592 1.00 41.79 196 GLN A O 1
ATOM 1560 N N . LYS A 1 197 ? -113.808 24.288 -44.470 1.00 43.27 197 LYS A N 1
ATOM 1561 C CA . LYS A 1 197 ? -114.663 24.265 -43.282 1.00 45.69 197 LYS A CA 1
ATOM 1562 C C . LYS A 1 197 ? -116.127 24.453 -43.644 1.00 41.17 197 LYS A C 1
ATOM 1563 O O . LYS A 1 197 ? -116.478 25.347 -44.412 1.00 42.31 197 LYS A O 1
ATOM 1569 N N . LEU A 1 198 ? -116.970 23.606 -43.064 1.00 38.96 198 LEU A N 1
ATOM 1570 C CA . LEU A 1 198 ? -118.414 23.739 -43.161 1.00 36.33 198 LEU A CA 1
ATOM 1571 C C . LEU A 1 198 ? -118.931 24.199 -41.804 1.00 42.03 198 LEU A C 1
ATOM 1572 O O . LEU A 1 198 ? -118.757 23.498 -40.812 1.00 43.46 198 LEU A O 1
ATOM 1577 N N . GLN A 1 199 ? -119.562 25.366 -41.745 1.00 43.43 199 GLN A N 1
ATOM 1578 C CA . GLN A 1 199 ? -120.051 25.859 -40.464 1.00 41.60 199 GLN A CA 1
ATOM 1579 C C . GLN A 1 199 ? -121.541 26.180 -40.460 1.00 40.70 199 GLN A C 1
ATOM 1580 O O . GLN A 1 199 ? -122.029 26.941 -41.296 1.00 40.67 199 GLN A O 1
ATOM 1586 N N . VAL A 1 200 ? -122.248 25.614 -39.488 1.00 40.14 200 VAL A N 1
ATOM 1587 C CA . VAL A 1 200 ? -123.626 26.000 -39.216 1.00 36.01 200 VAL A CA 1
ATOM 1588 C C . VAL A 1 200 ? -123.623 27.249 -38.353 1.00 40.63 200 VAL A C 1
ATOM 1589 O O . VAL A 1 200 ? -123.009 27.275 -37.285 1.00 44.19 200 VAL A O 1
ATOM 1593 N N . VAL A 1 201 ? -124.287 28.296 -38.829 1.00 41.47 201 VAL A N 1
ATOM 1594 C CA . VAL A 1 201 ? -124.335 29.550 -38.092 1.00 47.49 201 VAL A CA 1
ATOM 1595 C C . VAL A 1 201 ? -125.774 30.038 -37.945 1.00 49.30 201 VAL A C 1
ATOM 1596 O O . VAL A 1 201 ? -126.635 29.759 -38.782 1.00 41.33 201 VAL A O 1
ATOM 1600 N N . GLN A 1 202 ? -126.041 30.728 -36.845 1.00 50.09 202 GLN A N 1
ATOM 1601 C CA . GLN A 1 202 ? -127.332 31.369 -36.660 1.00 57.23 202 GLN A CA 1
ATOM 1602 C C . GLN A 1 202 ? -127.181 32.869 -36.861 1.00 61.83 202 GLN A C 1
ATOM 1603 O O . GLN A 1 202 ? -126.474 33.532 -36.101 1.00 68.27 202 GLN A O 1
ATOM 1609 N N . ALA A 1 203 ? -127.835 33.396 -37.892 1.00 59.64 203 ALA A N 1
ATOM 1610 C CA . ALA A 1 203 ? -127.698 34.805 -38.240 1.00 59.97 203 ALA A CA 1
ATOM 1611 C C . ALA A 1 203 ? -128.713 35.236 -39.285 1.00 61.09 203 ALA A C 1
ATOM 1612 O O . ALA A 1 203 ? -129.362 34.407 -39.919 1.00 62.84 203 ALA A O 1
ATOM 1614 N N . ASP A 1 204 ? -128.865 36.547 -39.433 1.00 63.17 204 ASP A N 1
ATOM 1615 C CA . ASP A 1 204 ? -129.504 37.108 -40.612 1.00 64.96 204 ASP A CA 1
ATOM 1616 C C . ASP A 1 204 ? -128.499 36.960 -41.749 1.00 64.18 204 ASP A C 1
ATOM 1617 O O . ASP A 1 204 ? -127.429 37.566 -41.710 1.00 64.58 204 ASP A O 1
ATOM 1622 N N . ILE A 1 205 ? -128.836 36.149 -42.749 1.00 61.80 205 ILE A N 1
ATOM 1623 C CA . ILE A 1 205 ? -127.910 35.864 -43.840 1.00 61.00 205 ILE A CA 1
ATOM 1624 C C . ILE A 1 205 ? -127.497 37.145 -44.568 1.00 64.28 205 ILE A C 1
ATOM 1625 O O . ILE A 1 205 ? -126.415 37.214 -45.152 1.00 67.73 205 ILE A O 1
ATOM 1630 N N . ALA A 1 206 ? -128.353 38.162 -44.513 1.00 64.72 206 ALA A N 1
ATOM 1631 C CA . ALA A 1 206 ? -128.065 39.454 -45.127 1.00 66.91 206 ALA A CA 1
ATOM 1632 C C . ALA A 1 206 ? -126.934 40.179 -44.406 1.00 70.95 206 ALA A C 1
ATOM 1633 O O . ALA A 1 206 ? -126.262 41.032 -44.985 1.00 73.90 206 ALA A O 1
ATOM 1635 N N . SER A 1 207 ? -126.740 39.852 -43.133 1.00 70.88 207 SER A N 1
ATOM 1636 C CA . SER A 1 207 ? -125.707 40.495 -42.327 1.00 72.27 207 SER A CA 1
ATOM 1637 C C . SER A 1 207 ? -124.381 39.730 -42.353 1.00 71.19 207 SER A C 1
ATOM 1638 O O . SER A 1 207 ? -123.362 40.232 -41.880 1.00 72.91 207 SER A O 1
ATOM 1641 N N . ILE A 1 208 ? -124.394 38.522 -42.907 1.00 70.34 208 ILE A N 1
ATOM 1642 C CA . ILE A 1 208 ? -123.182 37.714 -43.001 1.00 70.95 208 ILE A CA 1
ATOM 1643 C C . ILE A 1 208 ? -122.202 38.378 -43.966 1.00 71.46 208 ILE A C 1
ATOM 1644 O O . ILE A 1 208 ? -122.559 38.687 -45.106 1.00 70.80 208 ILE A O 1
ATOM 1649 N N . ASP A 1 209 ? -120.971 38.600 -43.515 1.00 70.35 209 ASP A N 1
ATOM 1650 C CA . ASP A 1 209 ? -119.989 39.286 -44.347 1.00 72.27 209 ASP A CA 1
ATOM 1651 C C . ASP A 1 209 ? -119.060 38.320 -45.085 1.00 66.89 209 ASP A C 1
ATOM 1652 O O . ASP A 1 209 ? -117.853 38.545 -45.173 1.00 69.34 209 ASP A O 1
ATOM 1657 N N . SER A 1 210 ? -119.630 37.245 -45.619 1.00 59.66 210 SER A N 1
ATOM 1658 C CA A SER A 1 210 ? -118.872 36.316 -46.447 0.06 57.51 210 SER A CA 1
ATOM 1659 C CA B SER A 1 210 ? -118.871 36.318 -46.447 0.94 57.63 210 SER A CA 1
ATOM 1660 C C . SER A 1 210 ? -118.698 36.905 -47.842 1.00 57.81 210 SER A C 1
ATOM 1661 O O . SER A 1 210 ? -119.369 37.871 -48.200 1.00 59.74 210 SER A O 1
ATOM 1666 N N . ASP A 1 211 ? -117.794 36.329 -48.624 1.00 58.10 211 ASP A N 1
ATOM 1667 C CA . ASP A 1 211 ? -117.565 36.829 -49.973 1.00 54.26 211 ASP A CA 1
ATOM 1668 C C . ASP A 1 211 ? -118.831 36.706 -50.813 1.00 51.95 211 ASP A C 1
ATOM 1669 O O . ASP A 1 211 ? -119.182 37.627 -51.549 1.00 54.92 211 ASP A O 1
ATOM 1674 N N . ALA A 1 212 ? -119.531 35.584 -50.681 1.00 44.16 212 ALA A N 1
ATOM 1675 C CA . ALA A 1 212 ? -120.781 35.401 -51.405 1.00 42.99 212 ALA A CA 1
ATOM 1676 C C . ALA A 1 212 ? -121.919 34.965 -50.496 1.00 42.07 212 ALA A C 1
ATOM 1677 O O . ALA A 1 212 ? -121.732 34.185 -49.565 1.00 43.51 212 ALA A O 1
ATOM 1679 N N . VAL A 1 213 ? -123.107 35.471 -50.797 1.00 43.50 213 VAL A N 1
ATOM 1680 C CA . VAL A 1 213 ? -124.326 34.990 -50.179 1.00 42.06 213 VAL A CA 1
ATOM 1681 C C . VAL A 1 213 ? -125.216 34.435 -51.291 1.00 42.88 213 VAL A C 1
ATOM 1682 O O . VAL A 1 213 ? -125.311 35.015 -52.376 1.00 43.11 213 VAL A O 1
ATOM 1686 N N . VAL A 1 214 ? -125.838 33.291 -51.030 1.00 41.25 214 VAL A N 1
ATOM 1687 C CA . VAL A 1 214 ? -126.698 32.635 -52.007 1.00 39.01 214 VAL A CA 1
ATOM 1688 C C . VAL A 1 214 ? -128.155 33.054 -51.826 1.00 45.70 214 VAL A C 1
ATOM 1689 O O . VAL A 1 214 ? -128.691 33.006 -50.721 1.00 42.28 214 VAL A O 1
ATOM 1693 N N . HIS A 1 215 ? -128.780 33.484 -52.918 1.00 46.35 215 HIS A N 1
ATOM 1694 C CA . HIS A 1 215 ? -130.179 33.893 -52.906 1.00 42.34 215 HIS A CA 1
ATOM 1695 C C . HIS A 1 215 ? -131.033 32.923 -53.713 1.00 43.99 215 HIS A C 1
ATOM 1696 O O . HIS A 1 215 ? -131.008 32.946 -54.944 1.00 40.10 215 HIS A O 1
ATOM 1703 N N . PRO A 1 216 ? -131.796 32.064 -53.024 1.00 44.31 216 PRO A N 1
ATOM 1704 C CA . PRO A 1 216 ? -132.681 31.169 -53.774 1.00 43.55 216 PRO A CA 1
ATOM 1705 C C . PRO A 1 216 ? -133.798 31.970 -54.429 1.00 42.85 216 PRO A C 1
ATOM 1706 O O . PRO A 1 216 ? -134.400 32.819 -53.785 1.00 37.81 216 PRO A O 1
ATOM 1710 N N . THR A 1 217 ? -134.014 31.764 -55.724 1.00 41.42 217 THR A N 1
ATOM 1711 C CA . THR A 1 217 ? -135.010 32.545 -56.444 1.00 34.50 217 THR A CA 1
ATOM 1712 C C . THR A 1 217 ? -135.680 31.698 -57.515 1.00 37.99 217 THR A C 1
ATOM 1713 O O . THR A 1 217 ? -135.595 30.470 -57.493 1.00 42.69 217 THR A O 1
ATOM 1717 N N . ASN A 1 218 ? -136.378 32.347 -58.436 1.00 38.96 218 ASN A N 1
ATOM 1718 C CA . ASN A 1 218 ? -136.982 31.619 -59.532 1.00 43.96 218 ASN A CA 1
ATOM 1719 C C . ASN A 1 218 ? -136.375 32.050 -60.869 1.00 46.19 218 ASN A C 1
ATOM 1720 O O . ASN A 1 218 ? -135.380 32.782 -60.907 1.00 43.26 218 ASN A O 1
ATOM 1725 N N . THR A 1 219 ? -136.963 31.581 -61.960 1.00 45.58 219 THR A N 1
ATOM 1726 C CA . THR A 1 219 ? -136.429 31.859 -63.280 1.00 49.93 219 THR A CA 1
ATOM 1727 C C . THR A 1 219 ? -136.397 33.360 -63.584 1.00 48.42 219 THR A C 1
ATOM 1728 O O . THR A 1 219 ? -135.581 33.810 -64.377 1.00 43.68 219 THR A O 1
ATOM 1732 N N . ASP A 1 220 ? -137.253 34.138 -62.927 1.00 43.88 220 ASP A N 1
ATOM 1733 C CA . ASP A 1 220 ? -137.334 35.570 -63.206 1.00 45.16 220 ASP A CA 1
ATOM 1734 C C . ASP A 1 220 ? -136.639 36.448 -62.169 1.00 42.43 220 ASP A C 1
ATOM 1735 O O . ASP A 1 220 ? -136.838 37.664 -62.158 1.00 44.65 220 ASP A O 1
ATOM 1740 N N . PHE A 1 221 ? -135.812 35.833 -61.326 1.00 41.15 221 PHE A N 1
ATOM 1741 C CA . PHE A 1 221 ? -135.117 36.531 -60.240 1.00 44.94 221 PHE A CA 1
ATOM 1742 C C . PHE A 1 221 ? -136.069 37.226 -59.256 1.00 47.10 221 PHE A C 1
ATOM 1743 O O . PHE A 1 221 ? -135.788 38.329 -58.784 1.00 48.56 221 PHE A O 1
ATOM 1751 N N . TYR A 1 222 ? -137.195 36.588 -58.956 1.00 48.99 222 TYR A N 1
ATOM 1752 C CA . TYR A 1 222 ? -138.111 37.104 -57.938 1.00 49.53 222 TYR A CA 1
ATOM 1753 C C . TYR A 1 222 ? -137.378 37.232 -56.604 1.00 46.83 222 TYR A C 1
ATOM 1754 O O . TYR A 1 222 ? -136.714 36.296 -56.170 1.00 43.76 222 TYR A O 1
ATOM 1763 N N . ILE A 1 223 ? -137.465 38.406 -55.979 1.00 51.09 223 ILE A N 1
ATOM 1764 C CA . ILE A 1 223 ? -136.766 38.656 -54.717 1.00 54.47 223 ILE A CA 1
ATOM 1765 C C . ILE A 1 223 ? -137.691 38.708 -53.504 1.00 57.43 223 ILE A C 1
ATOM 1766 O O . ILE A 1 223 ? -137.297 39.203 -52.450 1.00 60.61 223 ILE A O 1
ATOM 1771 N N . GLY A 1 224 ? -138.912 38.203 -53.643 1.00 55.18 224 GLY A N 1
ATOM 1772 C CA . GLY A 1 224 ? -139.867 38.257 -52.549 1.00 59.15 224 GLY A CA 1
ATOM 1773 C C . GLY A 1 224 ? -139.815 37.121 -51.542 1.00 58.86 224 GLY A C 1
ATOM 1774 O O . GLY A 1 224 ? -140.644 37.064 -50.630 1.00 62.78 224 GLY A O 1
ATOM 1775 N N . GLY A 1 225 ? -138.852 36.216 -51.691 1.00 53.48 225 GLY A N 1
ATOM 1776 C CA . GLY A 1 225 ? -138.737 35.098 -50.773 1.00 55.73 225 GLY A CA 1
ATOM 1777 C C . GLY A 1 225 ? -138.149 35.548 -49.449 1.00 58.85 225 GLY A C 1
ATOM 1778 O O . GLY A 1 225 ? -137.817 36.723 -49.288 1.00 60.71 225 GLY A O 1
ATOM 1779 N N . GLU A 1 226 ? -138.023 34.621 -48.501 1.00 57.70 226 GLU A N 1
ATOM 1780 C CA . GLU A 1 226 ? -137.476 34.939 -47.182 1.00 58.71 226 GLU A CA 1
ATOM 1781 C C . GLU A 1 226 ? -136.108 35.606 -47.292 1.00 58.13 226 GLU A C 1
ATOM 1782 O O . GLU A 1 226 ? -135.898 36.706 -46.776 1.00 60.25 226 GLU A O 1
ATOM 1788 N N . VAL A 1 227 ? -135.182 34.934 -47.970 1.00 50.39 227 VAL A N 1
ATOM 1789 C CA . VAL A 1 227 ? -133.824 35.438 -48.105 1.00 46.51 227 VAL A CA 1
ATOM 1790 C C . VAL A 1 227 ? -133.843 36.695 -48.963 1.00 49.79 227 VAL A C 1
ATOM 1791 O O . VAL A 1 227 ? -133.205 37.693 -48.625 1.00 48.93 227 VAL A O 1
ATOM 1795 N N . GLY A 1 228 ? -134.582 36.641 -50.069 1.00 52.55 228 GLY A N 1
ATOM 1796 C CA . GLY A 1 228 ? -134.766 37.793 -50.935 1.00 51.71 228 GLY A CA 1
ATOM 1797 C C . GLY A 1 228 ? -135.200 39.021 -50.154 1.00 56.04 228 GLY A C 1
ATOM 1798 O O . GLY A 1 228 ? -134.669 40.116 -50.346 1.00 56.05 228 GLY A O 1
ATOM 1799 N N . ASN A 1 229 ? -136.178 38.837 -49.272 1.00 58.03 229 ASN A N 1
ATOM 1800 C CA . ASN A 1 229 ? -136.705 39.932 -48.469 1.00 57.66 229 ASN A CA 1
ATOM 1801 C C . ASN A 1 229 ? -135.684 40.534 -47.509 1.00 54.42 229 ASN A C 1
ATOM 1802 O O . ASN A 1 229 ? -135.589 41.757 -47.386 1.00 55.57 229 ASN A O 1
ATOM 1807 N N . THR A 1 230 ? -134.938 39.684 -46.811 1.00 51.40 230 THR A N 1
ATOM 1808 C CA . THR A 1 230 ? -133.948 40.186 -45.864 1.00 57.68 230 THR A CA 1
ATOM 1809 C C . THR A 1 230 ? -132.782 40.849 -46.605 1.00 56.56 230 THR A C 1
ATOM 1810 O O . THR A 1 230 ? -132.164 41.778 -46.090 1.00 55.54 230 THR A O 1
ATOM 1814 N N . LEU A 1 231 ? -132.494 40.392 -47.822 1.00 60.92 231 LEU A N 1
ATOM 1815 C CA . LEU A 1 231 ? -131.483 41.054 -48.646 1.00 58.58 231 LEU A CA 1
ATOM 1816 C C . LEU A 1 231 ? -131.971 42.435 -49.083 1.00 57.23 231 LEU A C 1
ATOM 1817 O O . LEU A 1 231 ? -131.206 43.398 -49.088 1.00 58.66 231 LEU A O 1
ATOM 1822 N N . GLU A 1 232 ? -133.249 42.528 -49.439 1.00 56.09 232 GLU A N 1
ATOM 1823 C CA . GLU A 1 232 ? -133.844 43.798 -49.843 1.00 62.92 232 GLU A CA 1
ATOM 1824 C C . GLU A 1 232 ? -133.890 44.784 -48.681 1.00 67.23 232 GLU A C 1
ATOM 1825 O O . GLU A 1 232 ? -133.659 45.982 -48.859 1.00 69.06 232 GLU A O 1
ATOM 1831 N N . LYS A 1 233 ? -134.218 44.274 -47.498 1.00 67.74 233 LYS A N 1
ATOM 1832 C CA . LYS A 1 233 ? -134.187 45.066 -46.274 1.00 72.33 233 LYS A CA 1
ATOM 1833 C C . LYS A 1 233 ? -132.806 45.672 -46.043 1.00 72.17 233 LYS A C 1
ATOM 1834 O O . LYS A 1 233 ? -132.673 46.873 -45.809 1.00 76.17 233 LYS A O 1
ATOM 1840 N N . LYS A 1 234 ? -131.784 44.825 -46.107 1.00 68.57 234 LYS A N 1
ATOM 1841 C CA . LYS A 1 234 ? -130.407 45.245 -45.865 1.00 69.70 234 LYS A CA 1
ATOM 1842 C C . LYS A 1 234 ? -129.834 46.075 -47.013 1.00 72.12 234 LYS A C 1
ATOM 1843 O O . LYS A 1 234 ? -129.213 47.115 -46.788 1.00 75.84 234 LYS A O 1
ATOM 1849 N N . GLY A 1 235 ? -130.053 45.612 -48.239 1.00 68.84 235 GLY A N 1
ATOM 1850 C CA . GLY A 1 235 ? -129.412 46.189 -49.408 1.00 67.69 235 GLY A CA 1
ATOM 1851 C C . GLY A 1 235 ? -130.125 47.382 -50.016 1.00 72.68 235 GLY A C 1
ATOM 1852 O O . GLY A 1 235 ? -129.503 48.216 -50.676 1.00 74.46 235 GLY A O 1
ATOM 1853 N N . GLY A 1 236 ? -131.434 47.463 -49.805 1.00 73.47 236 GLY A N 1
ATOM 1854 C CA . GLY A 1 236 ? -132.217 48.571 -50.319 1.00 75.87 236 GLY A CA 1
ATOM 1855 C C . GLY A 1 236 ? -132.313 48.619 -51.834 1.00 76.05 236 GLY A C 1
ATOM 1856 O O . GLY A 1 236 ? -132.243 47.591 -52.507 1.00 69.53 236 GLY A O 1
ATOM 1857 N N . LYS A 1 237 ? -132.499 49.828 -52.359 1.00 81.54 237 LYS A N 1
ATOM 1858 C CA . LYS A 1 237 ? -132.712 50.052 -53.784 1.00 82.83 237 LYS A CA 1
ATOM 1859 C C . LYS A 1 237 ? -131.562 49.516 -54.637 1.00 83.58 237 LYS A C 1
ATOM 1860 O O . LYS A 1 237 ? -131.788 48.951 -55.710 1.00 81.71 237 LYS A O 1
ATOM 1866 N N . GLU A 1 238 ? -130.333 49.718 -54.169 1.00 84.25 238 GLU A N 1
ATOM 1867 C CA . GLU A 1 238 ? -129.153 49.266 -54.900 1.00 84.04 238 GLU A CA 1
ATOM 1868 C C . GLU A 1 238 ? -129.182 47.761 -55.140 1.00 78.19 238 GLU A C 1
ATOM 1869 O O . GLU A 1 238 ? -128.826 47.297 -56.223 1.00 78.50 238 GLU A O 1
ATOM 1875 N N . PHE A 1 239 ? -129.597 47.002 -54.131 1.00 71.86 239 PHE A N 1
ATOM 1876 C CA . PHE A 1 239 ? -129.717 45.557 -54.280 1.00 63.84 239 PHE A CA 1
ATOM 1877 C C . PHE A 1 239 ? -130.782 45.211 -55.312 1.00 61.81 239 PHE A C 1
ATOM 1878 O O . PHE A 1 239 ? -130.566 44.364 -56.176 1.00 63.00 239 PHE A O 1
ATOM 1886 N N . VAL A 1 240 ? -131.934 45.867 -55.212 1.00 62.58 240 VAL A N 1
ATOM 1887 C CA . VAL A 1 240 ? -133.055 45.603 -56.115 1.00 61.20 240 VAL A CA 1
ATOM 1888 C C . VAL A 1 240 ? -132.692 45.932 -57.566 1.00 59.06 240 VAL A C 1
ATOM 1889 O O . VAL A 1 240 ? -132.973 45.153 -58.476 1.00 57.03 240 VAL A O 1
ATOM 1893 N N . GLU A 1 241 ? -132.079 47.092 -57.774 1.00 62.10 241 GLU A N 1
ATOM 1894 C CA . GLU A 1 241 ? -131.641 47.507 -59.103 1.00 65.76 241 GLU A CA 1
ATOM 1895 C C . GLU A 1 241 ? -130.552 46.595 -59.671 1.00 64.70 241 GLU A C 1
ATOM 1896 O O . GLU A 1 241 ? -130.506 46.342 -60.876 1.00 65.22 241 GLU A O 1
ATOM 1902 N N . ALA A 1 242 ? -129.666 46.122 -58.800 1.00 62.82 242 ALA A N 1
ATOM 1903 C CA . ALA A 1 242 ? -128.606 45.205 -59.201 1.00 59.80 242 ALA A CA 1
ATOM 1904 C C . ALA A 1 242 ? -129.178 43.881 -59.696 1.00 61.13 242 ALA A C 1
ATOM 1905 O O . ALA A 1 242 ? -128.670 43.291 -60.650 1.00 62.80 242 ALA A O 1
ATOM 1907 N N . VAL A 1 243 ? -130.235 43.419 -59.036 1.00 58.94 243 VAL A N 1
ATOM 1908 C CA . VAL A 1 243 ? -130.901 42.183 -59.427 1.00 52.42 243 VAL A CA 1
ATOM 1909 C C . VAL A 1 243 ? -131.610 42.384 -60.760 1.00 55.08 243 VAL A C 1
ATOM 1910 O O . VAL A 1 243 ? -131.568 41.518 -61.635 1.00 54.31 243 VAL A O 1
ATOM 1914 N N . LEU A 1 244 ? -132.255 43.536 -60.913 1.00 58.79 244 LEU A N 1
ATOM 1915 C CA . LEU A 1 244 ? -132.952 43.850 -62.155 1.00 61.99 244 LEU A CA 1
ATOM 1916 C C . LEU A 1 244 ? -131.985 43.902 -63.336 1.00 58.23 244 LEU A C 1
ATOM 1917 O O . LEU A 1 244 ? -132.284 43.370 -64.403 1.00 61.65 244 LEU A O 1
ATOM 1922 N N . GLU A 1 245 ? -130.830 44.534 -63.139 1.00 56.70 245 GLU A N 1
ATOM 1923 C CA . GLU A 1 245 ? -129.785 44.568 -64.163 1.00 59.73 245 GLU A CA 1
ATOM 1924 C C . GLU A 1 245 ? -129.289 43.185 -64.531 1.00 57.09 245 GLU A C 1
ATOM 1925 O O . GLU A 1 245 ? -129.063 42.894 -65.708 1.00 53.95 245 GLU A O 1
ATOM 1931 N N . LEU A 1 246 ? -129.111 42.339 -63.521 1.00 49.31 246 LEU A N 1
ATOM 1932 C CA . LEU A 1 246 ? -128.665 40.976 -63.756 1.00 48.49 246 LEU A CA 1
ATOM 1933 C C . LEU A 1 246 ? -129.692 40.209 -64.587 1.00 47.73 246 LEU A C 1
ATOM 1934 O O . LEU A 1 246 ? -129.322 39.442 -65.468 1.00 48.73 246 LEU A O 1
ATOM 1939 N N . ARG A 1 247 ? -130.977 40.426 -64.315 1.00 47.16 247 ARG A N 1
ATOM 1940 C CA . ARG A 1 247 ? -132.037 39.779 -65.085 1.00 48.46 247 ARG A CA 1
ATOM 1941 C C . ARG A 1 247 ? -131.986 40.158 -66.568 1.00 52.51 247 ARG A C 1
ATOM 1942 O O . ARG A 1 247 ? -132.128 39.295 -67.432 1.00 55.12 247 ARG A O 1
ATOM 1950 N N . LYS A 1 248 ? -131.775 41.437 -66.862 1.00 55.64 248 LYS A N 1
ATOM 1951 C CA . LYS A 1 248 ? -131.660 41.881 -68.252 1.00 57.04 248 LYS A CA 1
ATOM 1952 C C . LYS A 1 248 ? -130.405 41.344 -68.932 1.00 60.29 248 LYS A C 1
ATOM 1953 O O . LYS A 1 248 ? -130.445 40.939 -70.095 1.00 65.47 248 LYS A O 1
ATOM 1959 N N . LYS A 1 249 ? -129.292 41.345 -68.205 1.00 57.20 249 LYS A N 1
ATOM 1960 C CA . LYS A 1 249 ? -128.009 40.936 -68.763 1.00 55.72 249 LYS A CA 1
ATOM 1961 C C . LYS A 1 249 ? -127.920 39.426 -68.948 1.00 52.03 249 LYS A C 1
ATOM 1962 O O . LYS A 1 249 ? -127.446 38.940 -69.973 1.00 48.97 249 LYS A O 1
ATOM 1968 N N . ASN A 1 250 ? -128.390 38.691 -67.949 1.00 46.62 250 ASN A N 1
ATOM 1969 C CA . ASN A 1 250 ? -128.277 37.238 -67.933 1.00 45.39 250 ASN A CA 1
ATOM 1970 C C . ASN A 1 250 ? -129.395 36.534 -68.688 1.00 44.03 250 ASN A C 1
ATOM 1971 O O . ASN A 1 250 ? -129.220 35.430 -69.199 1.00 48.08 250 ASN A O 1
ATOM 1976 N N . GLY A 1 251 ? -130.553 37.175 -68.740 1.00 43.34 251 GLY A N 1
ATOM 1977 C CA . GLY A 1 251 ? -131.766 36.496 -69.145 1.00 48.33 251 GLY A CA 1
ATOM 1978 C C . GLY A 1 251 ? -132.259 35.655 -67.978 1.00 48.04 251 GLY A C 1
ATOM 1979 O O . GLY A 1 251 ? -131.638 35.638 -66.912 1.00 44.44 251 GLY A O 1
ATOM 1980 N N . PRO A 1 252 ? -133.372 34.937 -68.173 1.00 49.62 252 PRO A N 1
ATOM 1981 C CA . PRO A 1 252 ? -133.952 34.112 -67.109 1.00 50.29 252 PRO A CA 1
ATOM 1982 C C . PRO A 1 252 ? -133.016 33.006 -66.644 1.00 46.74 252 PRO A C 1
ATOM 1983 O O . PRO A 1 252 ? -132.109 32.604 -67.374 1.00 40.83 252 PRO A O 1
ATOM 1987 N N . LEU A 1 253 ? -133.234 32.538 -65.422 1.00 45.72 253 LEU A N 1
ATOM 1988 C CA . LEU A 1 253 ? -132.426 31.482 -64.837 1.00 41.56 253 LEU A CA 1
ATOM 1989 C C . LEU A 1 253 ? -133.043 30.127 -65.126 1.00 42.98 253 LEU A C 1
ATOM 1990 O O . LEU A 1 253 ? -134.180 29.862 -64.740 1.00 46.34 253 LEU A O 1
ATOM 1995 N N . GLU A 1 254 ? -132.317 29.286 -65.848 1.00 42.93 254 GLU A N 1
ATOM 1996 C CA . GLU A 1 254 ? -132.761 27.916 -66.056 1.00 42.58 254 GLU A CA 1
ATOM 1997 C C . GLU A 1 254 ? -132.795 27.195 -64.703 1.00 41.79 254 GLU A C 1
ATOM 1998 O O . GLU A 1 254 ? -132.188 27.660 -63.731 1.00 43.06 254 GLU A O 1
ATOM 2004 N N . VAL A 1 255 ? -133.511 26.077 -64.635 1.00 40.69 255 VAL A N 1
ATOM 2005 C CA . VAL A 1 255 ? -133.525 25.255 -63.426 1.00 43.01 255 VAL A CA 1
ATOM 2006 C C . VAL A 1 255 ? -132.108 24.764 -63.108 1.00 42.27 255 VAL A C 1
ATOM 2007 O O . VAL A 1 255 ? -131.386 24.320 -64.001 1.00 39.49 255 VAL A O 1
ATOM 2011 N N . ALA A 1 256 ? -131.733 24.865 -61.832 1.00 41.52 256 ALA A N 1
ATOM 2012 C CA . ALA A 1 256 ? -130.391 24.549 -61.322 1.00 40.59 256 ALA A CA 1
ATOM 2013 C C . ALA A 1 256 ? -129.337 25.546 -61.787 1.00 40.60 256 ALA A C 1
ATOM 2014 O O . ALA A 1 256 ? -128.146 25.353 -61.553 1.00 39.43 256 ALA A O 1
ATOM 2016 N N . GLY A 1 257 ? -129.780 26.625 -62.423 1.00 46.45 257 GLY A N 1
ATOM 2017 C CA . GLY A 1 257 ? -128.870 27.648 -62.900 1.00 42.20 257 GLY A CA 1
ATOM 2018 C C . GLY A 1 257 ? -128.538 28.663 -61.821 1.00 43.80 257 GLY A C 1
ATOM 2019 O O . GLY A 1 257 ? -129.319 28.879 -60.886 1.00 41.99 257 GLY A O 1
ATOM 2020 N N . ALA A 1 258 ? -127.374 29.294 -61.948 1.00 40.51 258 ALA A N 1
ATOM 2021 C CA . ALA A 1 258 ? -126.978 30.340 -61.017 1.00 39.86 258 ALA A CA 1
ATOM 2022 C C . ALA A 1 258 ? -126.363 31.533 -61.744 1.00 41.26 258 ALA A C 1
ATOM 2023 O O . ALA A 1 258 ? -125.810 31.390 -62.827 1.00 42.97 258 ALA A O 1
ATOM 2025 N N . ALA A 1 259 ? -126.445 32.706 -61.128 1.00 42.06 259 ALA A N 1
ATOM 2026 C CA . ALA A 1 259 ? -125.869 33.920 -61.698 1.00 42.82 259 ALA A CA 1
ATOM 2027 C C . ALA A 1 259 ? -125.490 34.871 -60.568 1.00 46.02 259 ALA A C 1
ATOM 2028 O O . ALA A 1 259 ? -126.082 34.826 -59.487 1.00 44.94 259 ALA A O 1
ATOM 2030 N N B VAL A 1 260 ? -124.505 35.730 -60.821 1.00 47.48 260 VAL A N 1
ATOM 2031 C CA B VAL A 1 260 ? -123.917 36.575 -59.778 1.00 51.70 260 VAL A CA 1
ATOM 2032 C C B VAL A 1 260 ? -124.114 38.072 -60.018 1.00 53.58 260 VAL A C 1
ATOM 2033 O O B VAL A 1 260 ? -123.982 38.553 -61.144 1.00 54.54 260 VAL A O 1
ATOM 2037 N N . SER A 1 261 ? -124.415 38.801 -58.947 1.00 52.48 261 SER A N 1
ATOM 2038 C CA . SER A 1 261 ? -124.506 40.251 -58.995 1.00 57.45 261 SER A CA 1
ATOM 2039 C C . SER A 1 261 ? -123.662 40.824 -57.864 1.00 57.32 261 SER A C 1
ATOM 2040 O O . SER A 1 261 ? -123.391 40.138 -56.879 1.00 53.85 261 SER A O 1
ATOM 2043 N N . ALA A 1 262 ? -123.223 42.068 -58.016 1.00 61.18 262 ALA A N 1
ATOM 2044 C CA . ALA A 1 262 ? -122.465 42.732 -56.965 1.00 62.11 262 ALA A CA 1
ATOM 2045 C C . ALA A 1 262 ? -123.340 42.898 -55.726 1.00 64.75 262 ALA A C 1
ATOM 2046 O O . ALA A 1 262 ? -124.551 43.092 -55.838 1.00 64.49 262 ALA A O 1
ATOM 2048 N N . GLY A 1 263 ? -122.727 42.809 -54.549 1.00 67.59 263 GLY A N 1
ATOM 2049 C CA . GLY A 1 263 ? -123.452 42.952 -53.301 1.00 66.87 263 GLY A CA 1
ATOM 2050 C C . GLY A 1 263 ? -123.515 44.394 -52.834 1.00 73.75 263 GLY A C 1
ATOM 2051 O O . GLY A 1 263 ? -122.987 44.741 -51.776 1.00 75.24 263 GLY A O 1
ATOM 2052 N N . HIS A 1 264 ? -124.157 45.237 -53.637 1.00 77.16 264 HIS A N 1
ATOM 2053 C CA . HIS A 1 264 ? -124.323 46.646 -53.303 1.00 82.43 264 HIS A CA 1
ATOM 2054 C C . HIS A 1 264 ? -125.263 46.817 -52.114 1.00 82.98 264 HIS A C 1
ATOM 2055 O O . HIS A 1 264 ? -126.364 46.267 -52.101 1.00 81.25 264 HIS A O 1
ATOM 2062 N N . GLY A 1 265 ? -124.826 47.581 -51.118 1.00 85.24 265 GLY A N 1
ATOM 2063 C CA . GLY A 1 265 ? -125.615 47.789 -49.917 1.00 84.42 265 GLY A CA 1
ATOM 2064 C C . GLY A 1 265 ? -125.545 46.619 -48.954 1.00 81.85 265 GLY A C 1
ATOM 2065 O O . GLY A 1 265 ? -126.167 46.637 -47.892 1.00 83.07 265 GLY A O 1
ATOM 2066 N N . LEU A 1 266 ? -124.785 45.596 -49.331 1.00 75.01 266 LEU A N 1
ATOM 2067 C CA . LEU A 1 266 ? -124.666 44.383 -48.531 1.00 72.67 266 LEU A CA 1
ATOM 2068 C C . LEU A 1 266 ? -123.243 44.170 -48.027 1.00 72.56 266 LEU A C 1
ATOM 2069 O O . LEU A 1 266 ? -122.281 44.525 -48.709 1.00 74.55 266 LEU A O 1
ATOM 2074 N N . PRO A 1 267 ? -123.110 43.604 -46.817 1.00 70.43 267 PRO A N 1
ATOM 2075 C CA . PRO A 1 267 ? -121.815 43.178 -46.275 1.00 69.59 267 PRO A CA 1
ATOM 2076 C C . PRO A 1 267 ? -121.125 42.190 -47.210 1.00 65.93 267 PRO A C 1
ATOM 2077 O O . PRO A 1 267 ? -119.906 42.232 -47.380 1.00 66.34 267 PRO A O 1
ATOM 2081 N N . ALA A 1 268 ? -121.919 41.302 -47.802 1.00 62.88 268 ALA A N 1
ATOM 2082 C CA . ALA A 1 268 ? -121.428 40.351 -48.791 1.00 62.45 268 ALA A CA 1
ATOM 2083 C C . ALA A 1 268 ? -120.915 41.069 -50.036 1.00 61.40 268 ALA A C 1
ATOM 2084 O O . ALA A 1 268 ? -121.483 42.072 -50.467 1.00 62.44 268 ALA A O 1
ATOM 2086 N N . LYS A 1 269 ? -119.839 40.544 -50.611 1.00 60.71 269 LYS A N 1
ATOM 2087 C CA . LYS A 1 269 ? -119.249 41.133 -51.804 1.00 62.30 269 LYS A CA 1
ATOM 2088 C C . LYS A 1 269 ? -120.082 40.821 -53.038 1.00 58.64 269 LYS A C 1
ATOM 2089 O O . LYS A 1 269 ? -120.285 41.678 -53.895 1.00 65.52 269 LYS A O 1
ATOM 2095 N N . PHE A 1 270 ? -120.566 39.586 -53.115 1.00 50.89 270 PHE A N 1
ATOM 2096 C CA . PHE A 1 270 ? -121.358 39.134 -54.250 1.00 48.73 270 PHE A CA 1
ATOM 2097 C C . PHE A 1 270 ? -122.614 38.405 -53.796 1.00 49.60 270 PHE A C 1
ATOM 2098 O O . PHE A 1 270 ? -122.638 37.806 -52.720 1.00 50.06 270 PHE A O 1
ATOM 2106 N N . VAL A 1 271 ? -123.660 38.475 -54.611 1.00 46.34 271 VAL A N 1
ATOM 2107 C CA . VAL A 1 271 ? -124.847 37.668 -54.391 1.00 43.07 271 VAL A CA 1
ATOM 2108 C C . VAL A 1 271 ? -124.980 36.651 -55.513 1.00 44.95 271 VAL A C 1
ATOM 2109 O O . VAL A 1 271 ? -125.061 37.018 -56.685 1.00 47.00 271 VAL A O 1
ATOM 2113 N N . ILE A 1 272 ? -125.011 35.374 -55.153 1.00 42.96 272 ILE A N 1
ATOM 2114 C CA . ILE A 1 272 ? -125.191 34.318 -56.135 1.00 40.67 272 ILE A CA 1
ATOM 2115 C C . ILE A 1 272 ? -126.651 33.865 -56.119 1.00 41.94 272 ILE A C 1
ATOM 2116 O O . ILE A 1 272 ? -127.135 33.305 -55.136 1.00 37.48 272 ILE A O 1
ATOM 2121 N N . HIS A 1 273 ? -127.354 34.143 -57.211 1.00 39.17 273 HIS A N 1
ATOM 2122 C CA . HIS A 1 273 ? -128.770 33.824 -57.331 1.00 39.70 273 HIS A CA 1
ATOM 2123 C C . HIS A 1 273 ? -128.924 32.466 -57.987 1.00 41.38 273 HIS A C 1
ATOM 2124 O O . HIS A 1 273 ? -128.316 32.215 -59.017 1.00 43.97 273 HIS A O 1
ATOM 2131 N N . CYS A 1 274 ? -129.730 31.589 -57.404 1.00 39.08 274 CYS A N 1
ATOM 2132 C CA . CYS A 1 274 ? -129.923 30.264 -57.985 1.00 39.79 274 CYS A CA 1
ATOM 2133 C C . CYS A 1 274 ? -131.399 29.924 -58.171 1.00 41.23 274 CYS A C 1
ATOM 2134 O O . CYS A 1 274 ? -132.260 30.424 -57.447 1.00 43.58 274 CYS A O 1
ATOM 2137 N N . ASN A 1 275 ? -131.689 29.116 -59.186 1.00 45.66 275 ASN A N 1
ATOM 2138 C CA . ASN A 1 275 ? -133.052 28.662 -59.445 1.00 43.13 275 ASN A CA 1
ATOM 2139 C C . ASN A 1 275 ? -133.194 27.177 -59.138 1.00 46.09 275 ASN A C 1
ATOM 2140 O O . ASN A 1 275 ? -133.022 26.332 -60.014 1.00 42.54 275 ASN A O 1
ATOM 2145 N N . SER A 1 276 ? -133.502 26.868 -57.883 1.00 48.71 276 SER A N 1
ATOM 2146 C CA . SER A 1 276 ? -133.645 25.488 -57.436 1.00 44.71 276 SER A CA 1
ATOM 2147 C C . SER A 1 276 ? -134.848 24.807 -58.075 1.00 42.37 276 SER A C 1
ATOM 2148 O O . SER A 1 276 ? -135.852 25.455 -58.366 1.00 40.17 276 SER A O 1
ATOM 2151 N N . PRO A 1 277 ? -134.747 23.490 -58.306 1.00 41.95 277 PRO A N 1
ATOM 2152 C CA . PRO A 1 277 ? -135.900 22.729 -58.790 1.00 41.43 277 PRO A CA 1
ATOM 2153 C C . PRO A 1 277 ? -136.990 22.649 -57.731 1.00 46.79 277 PRO A C 1
ATOM 2154 O O . PRO A 1 277 ? -136.718 22.831 -56.540 1.00 43.39 277 PRO A O 1
ATOM 2158 N N . VAL A 1 278 ? -138.210 22.370 -58.172 1.00 51.84 278 VAL A N 1
ATOM 2159 C CA . VAL A 1 278 ? -139.334 22.157 -57.275 1.00 53.30 278 VAL A CA 1
ATOM 2160 C C . VAL A 1 278 ? -139.414 20.676 -56.911 1.00 56.47 278 VAL A C 1
ATOM 2161 O O . VAL A 1 278 ? -139.194 19.815 -57.763 1.00 59.56 278 VAL A O 1
ATOM 2165 N N . TRP A 1 279 ? -139.710 20.383 -55.648 1.00 55.36 279 TRP A N 1
ATOM 2166 C CA . TRP A 1 279 ? -139.884 19.006 -55.193 1.00 56.24 279 TRP A CA 1
ATOM 2167 C C . TRP A 1 279 ? -140.968 18.297 -56.000 1.00 56.47 279 TRP A C 1
ATOM 2168 O O . TRP A 1 279 ? -142.069 18.819 -56.164 1.00 58.14 279 TRP A O 1
ATOM 2179 N N . GLY A 1 280 ? -140.659 17.098 -56.482 1.00 57.93 280 GLY A N 1
ATOM 2180 C CA . GLY A 1 280 ? -141.584 16.345 -57.312 1.00 61.30 280 GLY A CA 1
ATOM 2181 C C . GLY A 1 280 ? -141.314 16.459 -58.804 1.00 64.47 280 GLY A C 1
ATOM 2182 O O . GLY A 1 280 ? -141.742 15.604 -59.578 1.00 72.39 280 GLY A O 1
ATOM 2183 N N . ALA A 1 281 ? -140.609 17.512 -59.213 1.00 62.44 281 ALA A N 1
ATOM 2184 C CA . ALA A 1 281 ? -140.194 17.662 -60.609 1.00 64.64 281 ALA A CA 1
ATOM 2185 C C . ALA A 1 281 ? -139.225 16.557 -61.021 1.00 66.78 281 ALA A C 1
ATOM 2186 O O . ALA A 1 281 ? -138.587 15.925 -60.175 1.00 67.76 281 ALA A O 1
ATOM 2188 N N . ASP A 1 282 ? -139.121 16.336 -62.327 1.00 66.29 282 ASP A N 1
ATOM 2189 C CA . ASP A 1 282 ? -138.245 15.311 -62.887 1.00 69.08 282 ASP A CA 1
ATOM 2190 C C . ASP A 1 282 ? -136.793 15.556 -62.488 1.00 61.83 282 ASP A C 1
ATOM 2191 O O . ASP A 1 282 ? -136.300 16.677 -62.593 1.00 61.46 282 ASP A O 1
ATOM 2196 N N . LYS A 1 283 ? -136.124 14.502 -62.025 1.00 62.29 283 LYS A N 1
ATOM 2197 C CA . LYS A 1 283 ? -134.731 14.564 -61.568 1.00 60.54 283 LYS A CA 1
ATOM 2198 C C . LYS A 1 283 ? -134.455 15.680 -60.550 1.00 51.58 283 LYS A C 1
ATOM 2199 O O . LYS A 1 283 ? -133.339 16.191 -60.485 1.00 52.30 283 LYS A O 1
ATOM 2205 N N . CYS A 1 284 ? -135.456 16.044 -59.752 1.00 49.26 284 CYS A N 1
ATOM 2206 C CA . CYS A 1 284 ? -135.347 17.200 -58.853 1.00 48.02 284 CYS A CA 1
ATOM 2207 C C . CYS A 1 284 ? -134.217 17.090 -57.823 1.00 43.58 284 CYS A C 1
ATOM 2208 O O . CYS A 1 284 ? -133.626 18.099 -57.439 1.00 36.98 284 CYS A O 1
ATOM 2211 N N . GLU A 1 285 ? -133.932 15.878 -57.358 1.00 38.62 285 GLU A N 1
ATOM 2212 C CA . GLU A 1 285 ? -132.853 15.682 -56.391 1.00 44.48 285 GLU A CA 1
ATOM 2213 C C . GLU A 1 285 ? -131.497 15.945 -57.045 1.00 46.15 285 GLU A C 1
ATOM 2214 O O . GLU A 1 285 ? -130.654 16.650 -56.490 1.00 46.52 285 GLU A O 1
ATOM 2220 N N . GLU A 1 286 ? -131.303 15.388 -58.238 1.00 47.08 286 GLU A N 1
ATOM 2221 C CA . GLU A 1 286 ? -130.081 15.611 -59.003 1.00 45.98 286 GLU A CA 1
ATOM 2222 C C . GLU A 1 286 ? -129.909 17.092 -59.332 1.00 42.80 286 GLU A C 1
ATOM 2223 O O . GLU A 1 286 ? -128.807 17.640 -59.239 1.00 45.10 286 GLU A O 1
ATOM 2229 N N . LEU A 1 287 ? -131.007 17.739 -59.703 1.00 40.17 287 LEU A N 1
ATOM 2230 C CA . LEU A 1 287 ? -130.982 19.162 -60.027 1.00 40.54 287 LEU A CA 1
ATOM 2231 C C . LEU A 1 287 ? -130.665 20.036 -58.809 1.00 42.77 287 LEU A C 1
ATOM 2232 O O . LEU A 1 287 ? -130.092 21.117 -58.950 1.00 45.55 287 LEU A O 1
ATOM 2237 N N . LEU A 1 288 ? -131.042 19.583 -57.615 1.00 40.45 288 LEU A N 1
ATOM 2238 C CA . LEU A 1 288 ? -130.699 20.336 -56.414 1.00 38.05 288 LEU A CA 1
ATOM 2239 C C . LEU A 1 288 ? -129.194 20.278 -56.196 1.00 32.26 288 LEU A C 1
ATOM 2240 O O . LEU A 1 288 ? -128.574 21.278 -55.842 1.00 30.63 288 LEU A O 1
ATOM 2245 N N . GLU A 1 289 ? -128.611 19.106 -56.426 1.00 34.34 289 GLU A N 1
ATOM 2246 C CA . GLU A 1 289 ? -127.162 18.954 -56.357 1.00 37.50 289 GLU A CA 1
ATOM 2247 C C . GLU A 1 289 ? -126.467 19.850 -57.373 1.00 40.09 289 GLU A C 1
ATOM 2248 O O . GLU A 1 289 ? -125.483 20.514 -57.047 1.00 41.33 289 GLU A O 1
ATOM 2254 N N . LYS A 1 290 ? -126.989 19.870 -58.601 1.00 41.31 290 LYS A N 1
ATOM 2255 C CA . LYS A 1 290 ? -126.414 20.685 -59.665 1.00 39.19 290 LYS A CA 1
ATOM 2256 C C . LYS A 1 290 ? -126.517 22.167 -59.340 1.00 35.64 290 LYS A C 1
ATOM 2257 O O . LYS A 1 290 ? -125.617 22.943 -59.664 1.00 38.81 290 LYS A O 1
ATOM 2263 N N . THR A 1 291 ? -127.617 22.554 -58.702 1.00 32.18 291 THR A N 1
ATOM 2264 C CA . THR A 1 291 ? -127.809 23.930 -58.253 1.00 31.89 291 THR A CA 1
ATOM 2265 C C . THR A 1 291 ? -126.704 24.376 -57.302 1.00 34.34 291 THR A C 1
ATOM 2266 O O . THR A 1 291 ? -126.160 25.472 -57.437 1.00 38.02 291 THR A O 1
ATOM 2270 N N . VAL A 1 292 ? -126.387 23.522 -56.335 1.00 33.78 292 VAL A N 1
ATOM 2271 C CA . VAL A 1 292 ? -125.374 23.833 -55.334 1.00 36.85 292 VAL A CA 1
ATOM 2272 C C . VAL A 1 292 ? -123.991 23.953 -55.975 1.00 37.28 292 VAL A C 1
ATOM 2273 O O . VAL A 1 292 ? -123.259 24.910 -55.716 1.00 39.61 292 VAL A O 1
ATOM 2277 N N . LYS A 1 293 ? -123.654 22.998 -56.835 1.00 36.87 293 LYS A N 1
ATOM 2278 C CA . LYS A 1 293 ? -122.349 22.983 -57.499 1.00 40.28 293 LYS A CA 1
ATOM 2279 C C . LYS A 1 293 ? -122.180 24.189 -58.416 1.00 41.53 293 LYS A C 1
ATOM 2280 O O . LYS A 1 293 ? -121.079 24.740 -58.520 1.00 41.18 293 LYS A O 1
ATOM 2286 N N . ASN A 1 294 ? -123.266 24.591 -59.082 1.00 40.04 294 ASN A N 1
ATOM 2287 C CA . ASN A 1 294 ? -123.250 25.778 -59.935 1.00 37.18 294 ASN A CA 1
ATOM 2288 C C . ASN A 1 294 ? -123.026 27.051 -59.127 1.00 38.75 294 ASN A C 1
ATOM 2289 O O . ASN A 1 294 ? -122.388 27.988 -59.607 1.00 41.21 294 ASN A O 1
ATOM 2294 N N . CYS A 1 295 ? -123.579 27.097 -57.914 1.00 32.92 295 CYS A N 1
ATOM 2295 C CA . CYS A 1 295 ? -123.314 28.211 -57.005 1.00 32.42 295 CYS A CA 1
ATOM 2296 C C . CYS A 1 295 ? -121.840 28.242 -56.634 1.00 37.38 295 CYS A C 1
ATOM 2297 O O . CYS A 1 295 ? -121.201 29.289 -56.679 1.00 42.60 295 CYS A O 1
ATOM 2300 N N . LEU A 1 296 ? -121.313 27.083 -56.257 1.00 33.34 296 LEU A N 1
ATOM 2301 C CA . LEU A 1 296 ? -119.917 26.968 -55.873 1.00 38.17 296 LEU A CA 1
ATOM 2302 C C . LEU A 1 296 ? -118.983 27.295 -57.039 1.00 43.34 296 LEU A C 1
ATOM 2303 O O . LEU A 1 296 ? -117.962 27.961 -56.850 1.00 43.15 296 LEU A O 1
ATOM 2308 N N . ALA A 1 297 ? -119.341 26.841 -58.241 1.00 42.54 297 ALA A N 1
ATOM 2309 C CA . ALA A 1 297 ? -118.527 27.099 -59.429 1.00 43.69 297 ALA A CA 1
ATOM 2310 C C . ALA A 1 297 ? -118.401 28.594 -59.699 1.00 45.71 297 ALA A C 1
ATOM 2311 O O . ALA A 1 297 ? -117.336 29.075 -60.071 1.00 50.33 297 ALA A O 1
ATOM 2313 N N . LEU A 1 298 ? -119.496 29.324 -59.524 1.00 45.19 298 LEU A N 1
ATOM 2314 C CA . LEU A 1 298 ? -119.479 30.771 -59.704 1.00 46.26 298 LEU A CA 1
ATOM 2315 C C . LEU A 1 298 ? -118.636 31.461 -58.645 1.00 47.46 298 LEU A C 1
ATOM 2316 O O . LEU A 1 298 ? -117.988 32.471 -58.922 1.00 49.88 298 LEU A O 1
ATOM 2321 N N . ALA A 1 299 ? -118.656 30.920 -57.430 1.00 43.95 299 ALA A N 1
ATOM 2322 C CA . ALA A 1 299 ? -117.869 31.478 -56.339 1.00 43.21 299 ALA A CA 1
ATOM 2323 C C . ALA A 1 299 ? -116.375 31.302 -56.621 1.00 45.46 299 ALA A C 1
ATOM 2324 O O . ALA A 1 299 ? -115.575 32.202 -56.370 1.00 44.44 299 ALA A O 1
ATOM 2326 N N . ASP A 1 300 ? -116.010 30.135 -57.144 1.00 48.00 300 ASP A N 1
ATOM 2327 C CA . ASP A 1 300 ? -114.638 29.879 -57.569 1.00 50.03 300 ASP A CA 1
ATOM 2328 C C . ASP A 1 300 ? -114.238 30.760 -58.741 1.00 52.12 300 ASP A C 1
ATOM 2329 O O . ASP A 1 300 ? -113.090 31.193 -58.836 1.00 50.84 300 ASP A O 1
ATOM 2334 N N . ASP A 1 301 ? -115.188 31.005 -59.637 1.00 52.60 301 ASP A N 1
ATOM 2335 C CA . ASP A 1 301 ? -114.958 31.860 -60.794 1.00 58.75 301 ASP A CA 1
ATOM 2336 C C . ASP A 1 301 ? -114.543 33.268 -60.372 1.00 56.53 301 ASP A C 1
ATOM 2337 O O . ASP A 1 301 ? -113.675 33.883 -60.995 1.00 54.03 301 ASP A O 1
ATOM 2342 N N . LYS A 1 302 ? -115.151 33.764 -59.297 1.00 53.93 302 LYS A N 1
ATOM 2343 C CA . LYS A 1 302 ? -114.809 35.084 -58.775 1.00 53.56 302 LYS A CA 1
ATOM 2344 C C . LYS A 1 302 ? -113.708 35.004 -57.725 1.00 53.58 302 LYS A C 1
ATOM 2345 O O . LYS A 1 302 ? -113.389 36.005 -57.082 1.00 58.85 302 LYS A O 1
ATOM 2351 N N . LYS A 1 303 ? -113.131 33.812 -57.566 1.00 51.76 303 LYS A N 1
ATOM 2352 C CA . LYS A 1 303 ? -112.007 33.583 -56.653 1.00 55.43 303 LYS A CA 1
ATOM 2353 C C . LYS A 1 303 ? -112.377 33.855 -55.190 1.00 53.92 303 LYS A C 1
ATOM 2354 O O . LYS A 1 303 ? -111.542 34.300 -54.403 1.00 55.45 303 LYS A O 1
ATOM 2360 N N . LEU A 1 304 ? -113.624 33.575 -54.827 1.00 53.31 304 LEU A N 1
ATOM 2361 C CA . LEU A 1 304 ? -114.117 33.887 -53.486 1.00 52.83 304 LEU A CA 1
ATOM 2362 C C . LEU A 1 304 ? -113.664 32.846 -52.463 1.00 48.34 304 LEU A C 1
ATOM 2363 O O . LEU A 1 304 ? -113.503 31.671 -52.786 1.00 50.52 304 LEU A O 1
ATOM 2368 N N . LYS A 1 305 ? -113.452 33.289 -51.229 1.00 47.32 305 LYS A N 1
ATOM 2369 C CA . LYS A 1 305 ? -112.930 32.416 -50.180 1.00 51.54 305 LYS A CA 1
ATOM 2370 C C . LYS A 1 305 ? -114.019 31.878 -49.249 1.00 49.58 305 LYS A C 1
ATOM 2371 O O . LYS A 1 305 ? -113.784 30.934 -48.495 1.00 51.17 305 LYS A O 1
ATOM 2377 N N . SER A 1 306 ? -115.209 32.465 -49.310 1.00 43.27 306 SER A N 1
ATOM 2378 C CA . SER A 1 306 ? -116.304 32.025 -48.452 1.00 44.85 306 SER A CA 1
ATOM 2379 C C . SER A 1 306 ? -117.668 32.230 -49.101 1.00 44.63 306 SER A C 1
ATOM 2380 O O . SER A 1 306 ? -117.881 33.203 -49.827 1.00 44.46 306 SER A O 1
ATOM 2383 N N . ILE A 1 307 ? -118.592 31.319 -48.812 1.00 40.42 307 ILE A N 1
ATOM 2384 C CA . ILE A 1 307 ? -119.939 31.388 -49.359 1.00 37.30 307 ILE A CA 1
ATOM 2385 C C . ILE A 1 307 ? -120.967 30.935 -48.320 1.00 40.56 307 ILE A C 1
ATOM 2386 O O . ILE A 1 307 ? -120.773 29.940 -47.626 1.00 44.15 307 ILE A O 1
ATOM 2391 N N . ALA A 1 308 ? -122.068 31.671 -48.223 1.00 40.37 308 ALA A N 1
ATOM 2392 C CA . ALA A 1 308 ? -123.102 31.358 -47.249 1.00 41.54 308 ALA A CA 1
ATOM 2393 C C . ALA A 1 308 ? -124.385 30.888 -47.926 1.00 42.39 308 ALA A C 1
ATOM 2394 O O . ALA A 1 308 ? -124.969 31.609 -48.733 1.00 38.55 308 ALA A O 1
ATOM 2396 N N . PHE A 1 309 ? -124.808 29.673 -47.584 1.00 42.42 309 PHE A N 1
ATOM 2397 C CA . PHE A 1 309 ? -126.066 29.098 -48.053 1.00 34.96 309 PHE A CA 1
ATOM 2398 C C . PHE A 1 309 ? -127.141 29.186 -46.967 1.00 40.59 309 PHE A C 1
ATOM 2399 O O . PHE A 1 309 ? -126.861 28.940 -45.795 1.00 42.18 309 PHE A O 1
ATOM 2407 N N . PRO A 1 310 ? -128.378 29.530 -47.351 1.00 40.61 310 PRO A N 1
ATOM 2408 C CA . PRO A 1 310 ? -129.522 29.160 -46.515 1.00 37.31 310 PRO A CA 1
ATOM 2409 C C . PRO A 1 310 ? -129.885 27.730 -46.900 1.00 43.74 310 PRO A C 1
ATOM 2410 O O . PRO A 1 310 ? -129.195 27.172 -47.754 1.00 45.94 310 PRO A O 1
ATOM 2414 N N . SER A 1 311 ? -130.908 27.126 -46.312 1.00 49.53 311 SER A N 1
ATOM 2415 C CA A SER A 1 311 ? -131.296 25.787 -46.752 0.46 52.19 311 SER A CA 1
ATOM 2416 C CA B SER A 1 311 ? -131.319 25.794 -46.731 0.54 52.02 311 SER A CA 1
ATOM 2417 C C . SER A 1 311 ? -132.157 25.867 -48.006 1.00 56.18 311 SER A C 1
ATOM 2418 O O . SER A 1 311 ? -133.381 25.949 -47.942 1.00 61.05 311 SER A O 1
ATOM 2423 N N . ILE A 1 312 ? -131.497 25.851 -49.156 1.00 57.15 312 ILE A N 1
ATOM 2424 C CA . ILE A 1 312 ? -132.198 25.939 -50.428 1.00 58.69 312 ILE A CA 1
ATOM 2425 C C . ILE A 1 312 ? -133.008 24.673 -50.701 1.00 58.56 312 ILE A C 1
ATOM 2426 O O . ILE A 1 312 ? -132.625 23.569 -50.312 1.00 58.09 312 ILE A O 1
ATOM 2431 N N . GLY A 1 313 ? -134.151 24.850 -51.353 1.00 57.06 313 GLY A N 1
ATOM 2432 C CA . GLY A 1 313 ? -134.992 23.734 -51.734 1.00 58.53 313 GLY A CA 1
ATOM 2433 C C . GLY A 1 313 ? -136.083 23.421 -50.730 1.00 57.11 313 GLY A C 1
ATOM 2434 O O . GLY A 1 313 ? -137.208 23.107 -51.121 1.00 57.41 313 GLY A O 1
ATOM 2435 N N . SER A 1 314 ? -135.757 23.515 -49.442 1.00 58.21 314 SER A N 1
ATOM 2436 C CA . SER A 1 314 ? -136.683 23.128 -48.376 1.00 59.73 314 SER A CA 1
ATOM 2437 C C . SER A 1 314 ? -137.717 24.209 -48.073 1.00 61.56 314 SER A C 1
ATOM 2438 O O . SER A 1 314 ? -138.671 23.972 -47.333 1.00 66.01 314 SER A O 1
ATOM 2441 N N . GLY A 1 315 ? -137.546 25.385 -48.665 1.00 64.47 315 GLY A N 1
ATOM 2442 C CA . GLY A 1 315 ? -138.500 26.464 -48.484 1.00 68.05 315 GLY A CA 1
ATOM 2443 C C . GLY A 1 315 ? -139.793 26.234 -49.244 1.00 71.16 315 GLY A C 1
ATOM 2444 O O . GLY A 1 315 ? -140.461 25.215 -49.072 1.00 72.69 315 GLY A O 1
ATOM 2445 N N . ARG A 1 316 ? -140.152 27.188 -50.092 1.00 74.05 316 ARG A N 1
ATOM 2446 C CA . ARG A 1 316 ? -141.366 27.074 -50.889 1.00 79.82 316 ARG A CA 1
ATOM 2447 C C . ARG A 1 316 ? -141.224 26.060 -52.028 1.00 72.18 316 ARG A C 1
ATOM 2448 O O . ARG A 1 316 ? -142.222 25.655 -52.624 1.00 71.81 316 ARG A O 1
ATOM 2456 N N . ASN A 1 317 ? -139.994 25.643 -52.324 1.00 64.58 317 ASN A N 1
ATOM 2457 C CA . ASN A 1 317 ? -139.772 24.615 -53.342 1.00 64.41 317 ASN A CA 1
ATOM 2458 C C . ASN A 1 317 ? -140.132 23.217 -52.841 1.00 60.98 317 ASN A C 1
ATOM 2459 O O . ASN A 1 317 ? -140.126 22.254 -53.605 1.00 64.09 317 ASN A O 1
ATOM 2464 N N . GLY A 1 318 ? -140.416 23.111 -51.547 1.00 56.71 318 GLY A N 1
ATOM 2465 C CA . GLY A 1 318 ? -141.083 21.946 -50.994 1.00 50.04 318 GLY A CA 1
ATOM 2466 C C . GLY A 1 318 ? -140.258 20.705 -50.708 1.00 46.92 318 GLY A C 1
ATOM 2467 O O . GLY A 1 318 ? -140.820 19.644 -50.440 1.00 46.72 318 GLY A O 1
ATOM 2468 N N . PHE A 1 319 ? -138.933 20.819 -50.747 1.00 41.05 319 PHE A N 1
ATOM 2469 C CA . PHE A 1 319 ? -138.091 19.689 -50.370 1.00 53.31 319 PHE A CA 1
ATOM 2470 C C . PHE A 1 319 ? -138.253 19.403 -48.875 1.00 52.67 319 PHE A C 1
ATOM 2471 O O . PHE A 1 319 ? -138.302 20.333 -48.071 1.00 50.39 319 PHE A O 1
ATOM 2479 N N . PRO A 1 320 ? -138.368 18.119 -48.503 1.00 49.69 320 PRO A N 1
ATOM 2480 C CA . PRO A 1 320 ? -138.289 17.741 -47.088 1.00 50.88 320 PRO A CA 1
ATOM 2481 C C . PRO A 1 320 ? -136.938 18.174 -46.520 1.00 51.20 320 PRO A C 1
ATOM 2482 O O . PRO A 1 320 ? -135.916 18.020 -47.193 1.00 52.13 320 PRO A O 1
ATOM 2486 N N . LYS A 1 321 ? -136.936 18.719 -45.309 1.00 45.66 321 LYS A N 1
ATOM 2487 C CA . LYS A 1 321 ? -135.747 19.379 -44.773 1.00 46.28 321 LYS A CA 1
ATOM 2488 C C . LYS A 1 321 ? -134.518 18.471 -44.712 1.00 43.86 321 LYS A C 1
ATOM 2489 O O . LYS A 1 321 ? -133.416 18.883 -45.088 1.00 45.56 321 LYS A O 1
ATOM 2495 N N . GLN A 1 322 ? -134.715 17.234 -44.269 1.00 46.21 322 GLN A N 1
ATOM 2496 C CA . GLN A 1 322 ? -133.628 16.268 -44.161 1.00 49.20 322 GLN A CA 1
ATOM 2497 C C . GLN A 1 322 ? -133.050 15.910 -45.525 1.00 49.33 322 GLN A C 1
ATOM 2498 O O . GLN A 1 322 ? -131.836 15.821 -45.692 1.00 50.44 322 GLN A O 1
ATOM 2504 N N . THR A 1 323 ? -133.929 15.704 -46.498 1.00 50.64 323 THR A N 1
ATOM 2505 C CA . THR A 1 323 ? -133.505 15.321 -47.835 1.00 46.26 323 THR A CA 1
ATOM 2506 C C . THR A 1 323 ? -132.713 16.455 -48.483 1.00 44.57 323 THR A C 1
ATOM 2507 O O . THR A 1 323 ? -131.668 16.219 -49.087 1.00 47.24 323 THR A O 1
ATOM 2511 N N . ALA A 1 324 ? -133.214 17.681 -48.353 1.00 39.17 324 ALA A N 1
ATOM 2512 C CA . ALA A 1 324 ? -132.519 18.857 -48.871 1.00 40.32 324 ALA A CA 1
ATOM 2513 C C . ALA A 1 324 ? -131.120 18.988 -48.269 1.00 43.57 324 ALA A C 1
ATOM 2514 O O . ALA A 1 324 ? -130.151 19.235 -48.986 1.00 43.63 324 ALA A O 1
ATOM 2516 N N . ALA A 1 325 ? -131.028 18.827 -46.950 1.00 39.20 325 ALA A N 1
ATOM 2517 C CA . ALA A 1 325 ? -129.756 18.923 -46.247 1.00 37.52 325 ALA A CA 1
ATOM 2518 C C . ALA A 1 325 ? -128.789 17.849 -46.726 1.00 38.44 325 ALA A C 1
ATOM 2519 O O . ALA A 1 325 ? -127.613 18.119 -46.956 1.00 37.31 325 ALA A O 1
ATOM 2521 N N . GLN A 1 326 ? -129.289 16.626 -46.857 1.00 42.10 326 GLN A N 1
ATOM 2522 C CA . GLN A 1 326 ? -128.462 15.508 -47.287 1.00 46.21 326 GLN A CA 1
ATOM 2523 C C . GLN A 1 326 ? -127.907 15.748 -48.697 1.00 47.33 326 GLN A C 1
ATOM 2524 O O . GLN A 1 326 ? -126.719 15.535 -48.950 1.00 47.68 326 GLN A O 1
ATOM 2530 N N . LEU A 1 327 ? -128.757 16.235 -49.597 1.00 42.48 327 LEU A N 1
ATOM 2531 C CA . LEU A 1 327 ? -128.354 16.478 -50.981 1.00 42.02 327 LEU A CA 1
ATOM 2532 C C . LEU A 1 327 ? -127.361 17.634 -51.117 1.00 41.15 327 LEU A C 1
ATOM 2533 O O . LEU A 1 327 ? -126.400 17.551 -51.885 1.00 36.83 327 LEU A O 1
ATOM 2538 N N . ILE A 1 328 ? -127.600 18.708 -50.373 1.00 37.01 328 ILE A N 1
ATOM 2539 C CA . ILE A 1 328 ? -126.734 19.877 -50.419 1.00 36.90 328 ILE A CA 1
ATOM 2540 C C . ILE A 1 328 ? -125.328 19.537 -49.923 1.00 39.73 328 ILE A C 1
ATOM 2541 O O . ILE A 1 328 ? -124.340 19.911 -50.552 1.00 41.21 328 ILE A O 1
ATOM 2546 N N . LEU A 1 329 ? -125.246 18.820 -48.803 1.00 44.00 329 LEU A N 1
ATOM 2547 C CA . LEU A 1 329 ? -123.960 18.394 -48.247 1.00 44.45 329 LEU A CA 1
ATOM 2548 C C . LEU A 1 329 ? -123.244 17.392 -49.149 1.00 39.91 329 LEU A C 1
ATOM 2549 O O . LEU A 1 329 ? -122.020 17.410 -49.255 1.00 40.12 329 LEU A O 1
ATOM 2554 N N . LYS A 1 330 ? -124.013 16.518 -49.791 1.00 41.94 330 LYS A N 1
ATOM 2555 C CA . LYS A 1 330 ? -123.465 15.578 -50.769 1.00 43.75 330 LYS A CA 1
ATOM 2556 C C . LYS A 1 330 ? -122.815 16.330 -51.927 1.00 43.16 330 LYS A C 1
ATOM 2557 O O . LYS A 1 330 ? -121.721 15.984 -52.376 1.00 43.87 330 LYS A O 1
ATOM 2563 N N . ALA A 1 331 ? -123.499 17.362 -52.407 1.00 42.41 331 ALA A N 1
ATOM 2564 C CA . ALA A 1 331 ? -123.019 18.130 -53.552 1.00 39.74 331 ALA A CA 1
ATOM 2565 C C . ALA A 1 331 ? -121.779 18.945 -53.194 1.00 39.15 331 ALA A C 1
ATOM 2566 O O . ALA A 1 331 ? -120.841 19.039 -53.979 1.00 37.41 331 ALA A O 1
ATOM 2568 N N . ILE A 1 332 ? -121.768 19.519 -51.998 1.00 38.83 332 ILE A N 1
ATOM 2569 C CA . ILE A 1 332 ? -120.624 20.308 -51.556 1.00 40.34 332 ILE A CA 1
ATOM 2570 C C . ILE A 1 332 ? -119.382 19.434 -51.401 1.00 44.30 332 ILE A C 1
ATOM 2571 O O . ILE A 1 332 ? -118.300 19.801 -51.868 1.00 46.13 332 ILE A O 1
ATOM 2576 N N . SER A 1 333 ? -119.546 18.281 -50.756 1.00 46.47 333 SER A N 1
ATOM 2577 C CA . SER A 1 333 ? -118.474 17.294 -50.640 1.00 46.97 333 SER A CA 1
ATOM 2578 C C . SER A 1 333 ? -117.963 16.873 -52.011 1.00 46.74 333 SER A C 1
ATOM 2579 O O . SER A 1 333 ? -116.759 16.853 -52.251 1.00 44.71 333 SER A O 1
ATOM 2582 N N . SER A 1 334 ? -118.888 16.503 -52.891 1.00 46.85 334 SER A N 1
ATOM 2583 C CA . SER A 1 334 ? -118.542 16.112 -54.257 1.00 46.74 334 SER A CA 1
ATOM 2584 C C . SER A 1 334 ? -117.747 17.190 -54.981 1.00 47.39 334 SER A C 1
ATOM 2585 O O . SER A 1 334 ? -116.749 16.898 -55.635 1.00 50.67 334 SER A O 1
ATOM 2588 N N . TYR A 1 335 ? -118.186 18.437 -54.842 1.00 45.07 335 TYR A N 1
ATOM 2589 C CA . TYR A 1 335 ? -117.551 19.556 -55.525 1.00 44.48 335 TYR A CA 1
ATOM 2590 C C . TYR A 1 335 ? -116.073 19.704 -55.163 1.00 44.21 335 TYR A C 1
ATOM 2591 O O . TYR A 1 335 ? -115.231 19.857 -56.043 1.00 45.41 335 TYR A O 1
ATOM 2600 N N . PHE A 1 336 ? -115.752 19.655 -53.878 1.00 41.51 336 PHE A N 1
ATOM 2601 C CA . PHE A 1 336 ? -114.369 19.877 -53.462 1.00 43.52 336 PHE A CA 1
ATOM 2602 C C . PHE A 1 336 ? -113.467 18.680 -53.755 1.00 47.14 336 PHE A C 1
ATOM 2603 O O . PHE A 1 336 ? -112.248 18.829 -53.882 1.00 46.69 336 PHE A O 1
ATOM 2611 N N . VAL A 1 337 ? -114.068 17.503 -53.885 1.00 46.94 337 VAL A N 1
ATOM 2612 C CA . VAL A 1 337 ? -113.343 16.339 -54.377 1.00 51.07 337 VAL A CA 1
ATOM 2613 C C . VAL A 1 337 ? -112.970 16.542 -55.843 1.00 53.95 337 VAL A C 1
ATOM 2614 O O . VAL A 1 337 ? -111.826 16.321 -56.244 1.00 53.92 337 VAL A O 1
ATOM 2618 N N . SER A 1 338 ? -113.952 16.965 -56.632 1.00 53.36 338 SER A N 1
ATOM 2619 C CA . SER A 1 338 ? -113.785 17.150 -58.071 1.00 55.17 338 SER A CA 1
ATOM 2620 C C . SER A 1 338 ? -112.956 18.369 -58.469 1.00 54.77 338 SER A C 1
ATOM 2621 O O . SER A 1 338 ? -112.247 18.336 -59.470 1.00 59.73 338 SER A O 1
ATOM 2624 N N . THR A 1 339 ? -113.056 19.445 -57.698 1.00 51.16 339 THR A N 1
ATOM 2625 C CA . THR A 1 339 ? -112.499 20.728 -58.116 1.00 51.84 339 THR A CA 1
ATOM 2626 C C . THR A 1 339 ? -111.049 20.908 -57.675 1.00 55.60 339 THR A C 1
ATOM 2627 O O . THR A 1 339 ? -110.749 20.994 -56.484 1.00 56.11 339 THR A O 1
ATOM 2631 N N . MET A 1 340 ? -110.148 20.945 -58.649 1.00 57.37 340 MET A N 1
ATOM 2632 C CA . MET A 1 340 ? -108.738 21.181 -58.379 1.00 57.13 340 MET A CA 1
ATOM 2633 C C . MET A 1 340 ? -108.517 22.608 -57.881 1.00 55.12 340 MET A C 1
ATOM 2634 O O . MET A 1 340 ? -108.919 23.570 -58.538 1.00 56.50 340 MET A O 1
ATOM 2639 N N . SER A 1 341 ? -107.928 22.729 -56.694 1.00 55.18 341 SER A N 1
ATOM 2640 C CA . SER A 1 341 ? -107.457 24.011 -56.169 1.00 53.67 341 SER A CA 1
ATOM 2641 C C . SER A 1 341 ? -108.555 25.064 -56.034 1.00 51.66 341 SER A C 1
ATOM 2642 O O . SER A 1 341 ? -108.375 26.209 -56.450 1.00 55.55 341 SER A O 1
ATOM 2645 N N . SER A 1 342 ? -109.690 24.679 -55.459 1.00 47.30 342 SER A N 1
ATOM 2646 C CA . SER A 1 342 ? -110.759 25.633 -55.192 1.00 41.37 342 SER A CA 1
ATOM 2647 C C . SER A 1 342 ? -110.301 26.734 -54.247 1.00 42.15 342 SER A C 1
ATOM 2648 O O . SER A 1 342 ? -109.516 26.487 -53.331 1.00 44.34 342 SER A O 1
ATOM 2651 N N . SER A 1 343 ? -110.763 27.956 -54.489 1.00 43.51 343 SER A N 1
ATOM 2652 C CA . SER A 1 343 ? -110.441 29.071 -53.607 1.00 48.21 343 SER A CA 1
ATOM 2653 C C . SER A 1 343 ? -111.349 29.119 -52.365 1.00 47.97 343 SER A C 1
ATOM 2654 O O . SER A 1 343 ? -111.047 29.820 -51.402 1.00 47.23 343 SER A O 1
ATOM 2657 N N . ILE A 1 344 ? -112.445 28.365 -52.382 1.00 47.93 344 ILE A N 1
ATOM 2658 C CA . ILE A 1 344 ? -113.423 28.412 -51.286 1.00 41.46 344 ILE A CA 1
ATOM 2659 C C . ILE A 1 344 ? -112.931 27.667 -50.049 1.00 39.05 344 ILE A C 1
ATOM 2660 O O . ILE A 1 344 ? -112.756 26.452 -50.073 1.00 42.21 344 ILE A O 1
ATOM 2665 N N . LYS A 1 345 ? -112.727 28.399 -48.959 1.00 40.80 345 LYS A N 1
ATOM 2666 C CA . LYS A 1 345 ? -112.211 27.801 -47.731 1.00 44.12 345 LYS A CA 1
ATOM 2667 C C . LYS A 1 345 ? -113.322 27.507 -46.722 1.00 44.92 345 LYS A C 1
ATOM 2668 O O . LYS A 1 345 ? -113.226 26.560 -45.940 1.00 45.95 345 LYS A O 1
ATOM 2674 N N . THR A 1 346 ? -114.374 28.317 -46.736 1.00 42.21 346 THR A N 1
ATOM 2675 C CA . THR A 1 346 ? -115.439 28.172 -45.746 1.00 42.46 346 THR A CA 1
ATOM 2676 C C . THR A 1 346 ? -116.823 28.266 -46.376 1.00 41.27 346 THR A C 1
ATOM 2677 O O . THR A 1 346 ? -117.112 29.192 -47.129 1.00 41.61 346 THR A O 1
ATOM 2681 N N . VAL A 1 347 ? -117.680 27.309 -46.041 1.00 42.61 347 VAL A N 1
ATOM 2682 C CA . VAL A 1 347 ? -119.073 27.349 -46.454 1.00 42.22 347 VAL A CA 1
ATOM 2683 C C . VAL A 1 347 ? -119.950 27.486 -45.211 1.00 42.78 347 VAL A C 1
ATOM 2684 O O . VAL A 1 347 ? -119.880 26.667 -44.298 1.00 35.44 347 VAL A O 1
ATOM 2688 N N . TYR A 1 348 ? -120.739 28.553 -45.167 1.00 40.21 348 TYR A N 1
ATOM 2689 C CA . TYR A 1 348 ? -121.651 28.785 -44.061 1.00 43.42 348 TYR A CA 1
ATOM 2690 C C . TYR A 1 348 ? -123.037 28.249 -44.382 1.00 42.04 348 TYR A C 1
ATOM 2691 O O . TYR A 1 348 ? -123.545 28.434 -45.490 1.00 39.20 348 TYR A O 1
ATOM 2700 N N . PHE A 1 349 ? -123.657 27.607 -43.400 1.00 44.71 349 PHE A N 1
ATOM 2701 C CA . PHE A 1 349 ? -125.058 27.236 -43.508 1.00 43.31 349 PHE A CA 1
ATOM 2702 C C . PHE A 1 349 ? -125.829 28.092 -42.520 1.00 44.50 349 PHE A C 1
ATOM 2703 O O . PHE A 1 349 ? -125.735 27.901 -41.302 1.00 40.55 349 PHE A O 1
ATOM 2711 N N . VAL A 1 350 ? -126.576 29.053 -43.048 1.00 41.68 350 VAL A N 1
ATOM 2712 C CA . VAL A 1 350 ? -127.220 30.048 -42.210 1.00 41.83 350 VAL A CA 1
ATOM 2713 C C . VAL A 1 350 ? -128.672 29.643 -41.972 1.00 47.42 350 VAL A C 1
ATOM 2714 O O . VAL A 1 350 ? -129.510 29.711 -42.876 1.00 45.46 350 VAL A O 1
ATOM 2718 N N . LEU A 1 351 ? -128.949 29.205 -40.749 1.00 43.00 351 LEU A N 1
ATOM 2719 C CA . LEU A 1 351 ? -130.241 28.639 -40.391 1.00 51.11 351 LEU A CA 1
ATOM 2720 C C . LEU A 1 351 ? -130.831 29.412 -39.211 1.00 57.74 351 LEU A C 1
ATOM 2721 O O . LEU A 1 351 ? -130.089 30.024 -38.440 1.00 59.81 351 LEU A O 1
ATOM 2726 N N . PHE A 1 352 ? -132.153 29.405 -39.070 1.00 64.08 352 PHE A N 1
ATOM 2727 C CA . PHE A 1 352 ? -132.790 30.267 -38.075 1.00 70.55 352 PHE A CA 1
ATOM 2728 C C . PHE A 1 352 ? -133.525 29.509 -36.965 1.00 63.57 352 PHE A C 1
ATOM 2729 O O . PHE A 1 352 ? -133.720 30.047 -35.875 1.00 66.57 352 PHE A O 1
ATOM 2737 N N . ASP A 1 353 ? -133.926 28.268 -37.227 1.00 56.34 353 ASP A N 1
ATOM 2738 C CA . ASP A 1 353 ? -134.691 27.505 -36.242 1.00 59.40 353 ASP A CA 1
ATOM 2739 C C . ASP A 1 353 ? -133.968 26.241 -35.793 1.00 55.88 353 ASP A C 1
ATOM 2740 O O . ASP A 1 353 ? -133.109 25.714 -36.499 1.00 53.33 353 ASP A O 1
ATOM 2745 N N . SER A 1 354 ? -134.341 25.764 -34.610 1.00 53.57 354 SER A N 1
ATOM 2746 C CA . SER A 1 354 ? -133.666 24.653 -33.944 1.00 50.58 354 SER A CA 1
ATOM 2747 C C . SER A 1 354 ? -133.713 23.341 -34.714 1.00 46.09 354 SER A C 1
ATOM 2748 O O . SER A 1 354 ? -132.725 22.612 -34.749 1.00 42.19 354 SER A O 1
ATOM 2751 N N . GLU A 1 355 ? -134.853 23.032 -35.324 1.00 47.19 355 GLU A N 1
ATOM 2752 C CA . GLU A 1 355 ? -134.992 21.761 -36.031 1.00 51.51 355 GLU A CA 1
ATOM 2753 C C . GLU A 1 355 ? -134.054 21.685 -37.236 1.00 43.49 355 GLU A C 1
ATOM 2754 O O . GLU A 1 355 ? -133.461 20.641 -37.503 1.00 39.10 355 GLU A O 1
ATOM 2760 N N . SER A 1 356 ? -133.937 22.793 -37.961 1.00 38.98 356 SER A N 1
ATOM 2761 C CA . SER A 1 356 ? -133.086 22.855 -39.146 1.00 42.41 356 SER A CA 1
ATOM 2762 C C . SER A 1 356 ? -131.630 22.752 -38.735 1.00 43.45 356 SER A C 1
ATOM 2763 O O . SER A 1 356 ? -130.823 22.108 -39.408 1.00 44.19 356 SER A O 1
ATOM 2766 N N . ILE A 1 357 ? -131.301 23.404 -37.627 1.00 44.77 357 ILE A N 1
ATOM 2767 C CA . ILE A 1 357 ? -129.964 23.319 -37.067 1.00 43.92 357 ILE A CA 1
ATOM 2768 C C . ILE A 1 357 ? -129.658 21.873 -36.698 1.00 42.21 357 ILE A C 1
ATOM 2769 O O . ILE A 1 357 ? -128.580 21.360 -36.999 1.00 41.09 357 ILE A O 1
ATOM 2774 N N . GLY A 1 358 ? -130.614 21.221 -36.047 1.00 43.87 358 GLY A N 1
ATOM 2775 C CA . GLY A 1 358 ? -130.449 19.833 -35.663 1.00 43.37 358 GLY A CA 1
ATOM 2776 C C . GLY A 1 358 ? -130.252 18.925 -36.863 1.00 44.81 358 GLY A C 1
ATOM 2777 O O . GLY A 1 358 ? -129.364 18.077 -36.869 1.00 47.58 358 GLY A O 1
ATOM 2778 N N . ILE A 1 359 ? -131.066 19.121 -37.894 1.00 43.08 359 ILE A N 1
ATOM 2779 C CA . ILE A 1 359 ? -130.993 18.294 -39.091 1.00 40.00 359 ILE A CA 1
ATOM 2780 C C . ILE A 1 359 ? -129.632 18.410 -39.784 1.00 39.59 359 ILE A C 1
ATOM 2781 O O . ILE A 1 359 ? -129.014 17.401 -40.132 1.00 40.99 359 ILE A O 1
ATOM 2786 N N . TYR A 1 360 ? -129.160 19.638 -39.967 1.00 35.95 360 TYR A N 1
ATOM 2787 C CA . TYR A 1 360 ? -127.874 19.856 -40.613 1.00 40.62 360 TYR A CA 1
ATOM 2788 C C . TYR A 1 360 ? -126.722 19.270 -39.807 1.00 44.24 360 TYR A C 1
ATOM 2789 O O . TYR A 1 360 ? -125.809 18.673 -40.379 1.00 42.04 360 TYR A O 1
ATOM 2798 N N . VAL A 1 361 ? -126.778 19.424 -38.484 1.00 43.86 361 VAL A N 1
ATOM 2799 C CA . VAL A 1 361 ? -125.775 18.843 -37.597 1.00 41.29 361 VAL A CA 1
ATOM 2800 C C . VAL A 1 361 ? -125.764 17.317 -37.703 1.00 39.39 361 VAL A C 1
ATOM 2801 O O . VAL A 1 361 ? -124.701 16.697 -37.774 1.00 36.38 361 VAL A O 1
ATOM 2805 N N . GLN A 1 362 ? -126.951 16.720 -37.739 1.00 39.55 362 GLN A N 1
ATOM 2806 C CA . GLN A 1 362 ? -127.087 15.276 -37.934 1.00 42.39 362 GLN A CA 1
ATOM 2807 C C . GLN A 1 362 ? -126.503 14.840 -39.284 1.00 44.24 362 GLN A C 1
ATOM 2808 O O . GLN A 1 362 ? -125.794 13.838 -39.375 1.00 44.19 362 GLN A O 1
ATOM 2814 N N . GLU A 1 363 ? -126.815 15.587 -40.338 1.00 43.39 363 GLU A N 1
ATOM 2815 C CA . GLU A 1 363 ? -126.363 15.200 -41.672 1.00 44.37 363 GLU A CA 1
ATOM 2816 C C . GLU A 1 363 ? -124.861 15.408 -41.850 1.00 40.24 363 GLU A C 1
ATOM 2817 O O . GLU A 1 363 ? -124.188 14.577 -42.450 1.00 42.79 363 GLU A O 1
ATOM 2823 N N . MET A 1 364 ? -124.332 16.495 -41.302 1.00 42.45 364 MET A N 1
ATOM 2824 C CA . MET A 1 364 ? -122.893 16.755 -41.361 1.00 43.82 364 MET A CA 1
ATOM 2825 C C . MET A 1 364 ? -122.067 15.650 -40.706 1.00 49.66 364 MET A C 1
ATOM 2826 O O . MET A 1 364 ? -120.968 15.339 -41.160 1.00 53.68 364 MET A O 1
ATOM 2831 N N . ALA A 1 365 ? -122.603 15.061 -39.642 1.00 49.29 365 ALA A N 1
ATOM 2832 C CA . ALA A 1 365 ? -121.924 13.979 -38.934 1.00 51.36 365 ALA A CA 1
ATOM 2833 C C . ALA A 1 365 ? -121.842 12.705 -39.773 1.00 55.82 365 ALA A C 1
ATOM 2834 O O . ALA A 1 365 ? -120.954 11.878 -39.567 1.00 57.35 365 ALA A O 1
ATOM 2836 N N . LYS A 1 366 ? -122.778 12.540 -40.702 1.00 60.27 366 LYS A N 1
ATOM 2837 C CA . LYS A 1 366 ? -122.810 11.355 -41.557 1.00 65.22 366 LYS A CA 1
ATOM 2838 C C . LYS A 1 366 ? -121.704 11.347 -42.611 1.00 68.97 366 LYS A C 1
ATOM 2839 O O . LYS A 1 366 ? -121.387 10.299 -43.169 1.00 73.24 366 LYS A O 1
ATOM 2845 N N . LEU A 1 367 ? -121.130 12.513 -42.894 1.00 68.85 367 LEU A N 1
ATOM 2846 C CA . LEU A 1 367 ? -120.070 12.618 -43.897 1.00 66.84 367 LEU A CA 1
ATOM 2847 C C . LEU A 1 367 ? -118.822 11.857 -43.449 1.00 70.73 367 LEU A C 1
ATOM 2848 O O . LEU A 1 367 ? -118.143 11.220 -44.256 1.00 75.21 367 LEU A O 1
ATOM 2853 N N . GLN B 1 14 ? -75.048 15.906 -32.704 1.00 79.31 14 GLN B N 1
ATOM 2854 C CA . GLN B 1 14 ? -74.223 14.703 -32.746 1.00 81.68 14 GLN B CA 1
ATOM 2855 C C . GLN B 1 14 ? -74.200 14.090 -34.149 1.00 78.87 14 GLN B C 1
ATOM 2856 O O . GLN B 1 14 ? -75.219 13.614 -34.653 1.00 74.12 14 GLN B O 1
ATOM 2862 N N . TYR B 1 15 ? -73.025 14.128 -34.772 1.00 79.91 15 TYR B N 1
ATOM 2863 C CA . TYR B 1 15 ? -72.830 13.648 -36.140 1.00 75.67 15 TYR B CA 1
ATOM 2864 C C . TYR B 1 15 ? -73.252 12.194 -36.382 1.00 66.82 15 TYR B C 1
ATOM 2865 O O . TYR B 1 15 ? -73.665 11.844 -37.488 1.00 60.17 15 TYR B O 1
ATOM 2874 N N . SER B 1 16 ? -73.168 11.359 -35.348 1.00 61.06 16 SER B N 1
ATOM 2875 C CA . SER B 1 16 ? -73.307 9.912 -35.522 1.00 54.37 16 SER B CA 1
ATOM 2876 C C . SER B 1 16 ? -74.691 9.481 -36.002 1.00 50.35 16 SER B C 1
ATOM 2877 O O . SER B 1 16 ? -74.829 8.428 -36.625 1.00 49.16 16 SER B O 1
ATOM 2880 N N . TYR B 1 17 ? -75.715 10.283 -35.717 1.00 44.89 17 TYR B N 1
ATOM 2881 C CA . TYR B 1 17 ? -77.057 9.977 -36.203 1.00 42.51 17 TYR B CA 1
ATOM 2882 C C . TYR B 1 17 ? -77.133 10.081 -37.727 1.00 41.17 17 TYR B C 1
ATOM 2883 O O . TYR B 1 17 ? -78.068 9.578 -38.345 1.00 40.27 17 TYR B O 1
ATOM 2892 N N . TYR B 1 18 ? -76.136 10.713 -38.333 1.00 48.36 18 TYR B N 1
ATOM 2893 C CA . TYR B 1 18 ? -76.110 10.872 -39.784 1.00 49.52 18 TYR B CA 1
ATOM 2894 C C . TYR B 1 18 ? -75.313 9.757 -40.451 1.00 48.98 18 TYR B C 1
ATOM 2895 O O . TYR B 1 18 ? -75.076 9.787 -41.660 1.00 51.98 18 TYR B O 1
ATOM 2904 N N . TYR B 1 19 ? -74.914 8.764 -39.663 1.00 49.61 19 TYR B N 1
ATOM 2905 C CA . TYR B 1 19 ? -74.150 7.645 -40.195 1.00 46.70 19 TYR B CA 1
ATOM 2906 C C . TYR B 1 19 ? -75.063 6.562 -40.751 1.00 42.94 19 TYR B C 1
ATOM 2907 O O . TYR B 1 19 ? -75.893 6.008 -40.036 1.00 39.63 19 TYR B O 1
ATOM 2916 N N . ILE B 1 20 ? -74.882 6.253 -42.030 1.00 38.91 20 ILE B N 1
ATOM 2917 C CA . ILE B 1 20 ? -75.607 5.173 -42.687 1.00 41.86 20 ILE B CA 1
ATOM 2918 C C . ILE B 1 20 ? -74.625 4.178 -43.299 1.00 41.79 20 ILE B C 1
ATOM 2919 O O . ILE B 1 20 ? -73.858 4.538 -44.193 1.00 42.18 20 ILE B O 1
ATOM 2924 N N . SER B 1 21 ? -74.644 2.940 -42.809 1.00 38.77 21 SER B N 1
ATOM 2925 C CA . SER B 1 21 ? -73.740 1.889 -43.278 1.00 40.74 21 SER B CA 1
ATOM 2926 C C . SER B 1 21 ? -73.757 1.686 -44.794 1.00 40.31 21 SER B C 1
ATOM 2927 O O . SER B 1 21 ? -72.728 1.366 -45.395 1.00 36.63 21 SER B O 1
ATOM 2930 N N . TYR B 1 22 ? -74.926 1.870 -45.400 1.00 39.34 22 TYR B N 1
ATOM 2931 C CA . TYR B 1 22 ? -75.114 1.654 -46.834 1.00 38.34 22 TYR B CA 1
ATOM 2932 C C . TYR B 1 22 ? -74.117 2.444 -47.672 1.00 41.73 22 TYR B C 1
ATOM 2933 O O . TYR B 1 22 ? -73.675 1.978 -48.708 1.00 45.24 22 TYR B O 1
ATOM 2942 N N . ASP B 1 23 ? -73.760 3.632 -47.200 1.00 43.86 23 ASP B N 1
ATOM 2943 C CA . ASP B 1 23 ? -72.859 4.514 -47.923 1.00 48.42 23 ASP B CA 1
ATOM 2944 C C . ASP B 1 23 ? -71.499 3.878 -48.223 1.00 48.58 23 ASP B C 1
ATOM 2945 O O . ASP B 1 23 ? -71.082 3.827 -49.376 1.00 41.80 23 ASP B O 1
ATOM 2950 N N . ASP B 1 24 ? -70.819 3.391 -47.189 1.00 47.09 24 ASP B N 1
ATOM 2951 C CA . ASP B 1 24 ? -69.495 2.789 -47.356 1.00 45.28 24 ASP B CA 1
ATOM 2952 C C . ASP B 1 24 ? -69.568 1.396 -47.973 1.00 39.13 24 ASP B C 1
ATOM 2953 O O . ASP B 1 24 ? -68.667 0.985 -48.707 1.00 41.05 24 ASP B O 1
ATOM 2958 N N . LEU B 1 25 ? -70.629 0.666 -47.647 1.00 37.43 25 LEU B N 1
ATOM 2959 C CA . LEU B 1 25 ? -70.871 -0.653 -48.218 1.00 38.77 25 LEU B CA 1
ATOM 2960 C C . LEU B 1 25 ? -71.050 -0.585 -49.734 1.00 43.10 25 LEU B C 1
ATOM 2961 O O . LEU B 1 25 ? -70.574 -1.454 -50.459 1.00 42.25 25 LEU B O 1
ATOM 2966 N N . LYS B 1 26 ? -71.734 0.452 -50.205 1.00 46.10 26 LYS B N 1
ATOM 2967 C CA . LYS B 1 26 ? -71.971 0.616 -51.630 1.00 44.39 26 LYS B CA 1
ATOM 2968 C C . LYS B 1 26 ? -70.656 0.928 -52.338 1.00 44.77 26 LYS B C 1
ATOM 2969 O O . LYS B 1 26 ? -70.345 0.361 -53.387 1.00 43.94 26 LYS B O 1
ATOM 2975 N N . THR B 1 27 ? -69.892 1.838 -51.751 1.00 45.20 27 THR B N 1
ATOM 2976 C CA . THR B 1 27 ? -68.580 2.181 -52.269 1.00 45.74 27 THR B CA 1
ATOM 2977 C C . THR B 1 27 ? -67.658 0.956 -52.291 1.00 43.61 27 THR B C 1
ATOM 2978 O O . THR B 1 27 ? -66.921 0.753 -53.248 1.00 44.15 27 THR B O 1
ATOM 2982 N N . GLU B 1 28 ? -67.701 0.142 -51.241 1.00 44.05 28 GLU B N 1
ATOM 2983 C CA . GLU B 1 28 ? -66.906 -1.086 -51.204 1.00 43.95 28 GLU B CA 1
ATOM 2984 C C . GLU B 1 28 ? -67.310 -2.056 -52.316 1.00 42.61 28 GLU B C 1
ATOM 2985 O O . GLU B 1 28 ? -66.469 -2.516 -53.081 1.00 43.82 28 GLU B O 1
ATOM 2991 N N . LEU B 1 29 ? -68.598 -2.384 -52.373 1.00 43.36 29 LEU B N 1
ATOM 2992 C CA . LEU B 1 29 ? -69.148 -3.236 -53.420 1.00 40.96 29 LEU B CA 1
ATOM 2993 C C . LEU B 1 29 ? -68.723 -2.780 -54.817 1.00 42.02 29 LEU B C 1
ATOM 2994 O O . LEU B 1 29 ? -68.270 -3.581 -55.633 1.00 43.99 29 LEU B O 1
ATOM 2999 N N . GLU B 1 30 ? -68.860 -1.485 -55.077 1.00 38.24 30 GLU B N 1
ATOM 3000 C CA . GLU B 1 30 ? -68.602 -0.937 -56.398 1.00 37.24 30 GLU B CA 1
ATOM 3001 C C . GLU B 1 30 ? -67.110 -0.793 -56.708 1.00 43.57 30 GLU B C 1
ATOM 3002 O O . GLU B 1 30 ? -66.689 -1.001 -57.851 1.00 44.48 30 GLU B O 1
ATOM 3008 N N . ASP B 1 31 ? -66.313 -0.424 -55.709 1.00 40.83 31 ASP B N 1
ATOM 3009 C CA . ASP B 1 31 ? -64.866 -0.360 -55.897 1.00 48.77 31 ASP B CA 1
ATOM 3010 C C . ASP B 1 31 ? -64.294 -1.738 -56.218 1.00 50.06 31 ASP B C 1
ATOM 3011 O O . ASP B 1 31 ? -63.387 -1.867 -57.042 1.00 52.55 31 ASP B O 1
ATOM 3016 N N . ASN B 1 32 ? -64.819 -2.767 -55.562 1.00 45.62 32 ASN B N 1
ATOM 3017 C CA . ASN B 1 32 ? -64.351 -4.126 -55.801 1.00 47.68 32 ASN B CA 1
ATOM 3018 C C . ASN B 1 32 ? -64.774 -4.652 -57.171 1.00 46.85 32 ASN B C 1
ATOM 3019 O O . ASN B 1 32 ? -64.014 -5.358 -57.833 1.00 46.34 32 ASN B O 1
ATOM 3024 N N . LEU B 1 33 ? -65.993 -4.323 -57.585 1.00 42.13 33 LEU B N 1
ATOM 3025 C CA . LEU B 1 33 ? -66.460 -4.683 -58.918 1.00 42.61 33 LEU B CA 1
ATOM 3026 C C . LEU B 1 33 ? -65.591 -4.034 -59.983 1.00 44.27 33 LEU B C 1
ATOM 3027 O O . LEU B 1 33 ? -65.108 -4.698 -60.897 1.00 45.76 33 LEU B O 1
ATOM 3032 N N . SER B 1 34 ? -65.370 -2.733 -59.836 1.00 47.40 34 SER B N 1
ATOM 3033 C CA . SER B 1 34 ? -64.608 -1.969 -60.808 1.00 54.27 34 SER B CA 1
ATOM 3034 C C . SER B 1 34 ? -63.164 -2.465 -60.913 1.00 56.46 34 SER B C 1
ATOM 3035 O O . SER B 1 34 ? -62.614 -2.550 -62.007 1.00 57.83 34 SER B O 1
ATOM 3038 N N . LYS B 1 35 ? -62.561 -2.805 -59.777 1.00 59.03 35 LYS B N 1
ATOM 3039 C CA . LYS B 1 35 ? -61.184 -3.296 -59.757 1.00 62.68 35 LYS B CA 1
ATOM 3040 C C . LYS B 1 35 ? -61.052 -4.716 -60.305 1.00 65.36 35 LYS B C 1
ATOM 3041 O O . LYS B 1 35 ? -59.960 -5.135 -60.688 1.00 67.67 35 LYS B O 1
ATOM 3047 N N . ASN B 1 36 ? -62.153 -5.460 -60.319 1.00 60.83 36 ASN B N 1
ATOM 3048 C CA . ASN B 1 36 ? -62.152 -6.809 -60.879 1.00 60.51 36 ASN B CA 1
ATOM 3049 C C . ASN B 1 36 ? -62.959 -6.940 -62.165 1.00 59.25 36 ASN B C 1
ATOM 3050 O O . ASN B 1 36 ? -63.488 -8.013 -62.459 1.00 62.44 36 ASN B O 1
ATOM 3055 N N . ASN B 1 37 ? -63.061 -5.843 -62.911 1.00 57.03 37 ASN B N 1
ATOM 3056 C CA . ASN B 1 37 ? -63.775 -5.815 -64.188 1.00 54.91 37 ASN B CA 1
ATOM 3057 C C . ASN B 1 37 ? -65.185 -6.401 -64.146 1.00 51.17 37 ASN B C 1
ATOM 3058 O O . ASN B 1 37 ? -65.581 -7.162 -65.028 1.00 54.86 37 ASN B O 1
ATOM 3063 N N . GLY B 1 38 ? -65.935 -6.044 -63.111 1.00 47.93 38 GLY B N 1
ATOM 3064 C CA . GLY B 1 38 ? -67.319 -6.463 -62.991 1.00 44.13 38 GLY B CA 1
ATOM 3065 C C . GLY B 1 38 ? -67.498 -7.900 -62.545 1.00 42.59 38 GLY B C 1
ATOM 3066 O O . GLY B 1 38 ? -68.618 -8.394 -62.488 1.00 47.62 38 GLY B O 1
ATOM 3067 N N . GLN B 1 39 ? -66.397 -8.576 -62.235 1.00 45.01 39 GLN B N 1
ATOM 3068 C CA A GLN B 1 39 ? -66.497 -9.946 -61.752 0.47 45.17 39 GLN B CA 1
ATOM 3069 C CA B GLN B 1 39 ? -66.422 -9.957 -61.763 0.53 45.19 39 GLN B CA 1
ATOM 3070 C C . GLN B 1 39 ? -66.363 -10.003 -60.240 1.00 46.42 39 GLN B C 1
ATOM 3071 O O . GLN B 1 39 ? -65.791 -9.113 -59.617 1.00 50.77 39 GLN B O 1
ATOM 3082 N N . TRP B 1 40 ? -66.928 -11.048 -59.650 1.00 50.42 40 TRP B N 1
ATOM 3083 C CA . TRP B 1 40 ? -66.899 -11.213 -58.204 1.00 54.61 40 TRP B CA 1
ATOM 3084 C C . TRP B 1 40 ? -66.203 -12.526 -57.883 1.00 58.81 40 TRP B C 1
ATOM 3085 O O . TRP B 1 40 ? -66.174 -13.437 -58.713 1.00 61.05 40 TRP B O 1
ATOM 3096 N N . THR B 1 41 ? -65.625 -12.612 -56.689 1.00 56.69 41 THR B N 1
ATOM 3097 C CA . THR B 1 41 ? -64.892 -13.801 -56.262 1.00 56.80 41 THR B CA 1
ATOM 3098 C C . THR B 1 41 ? -65.251 -14.177 -54.834 1.00 57.16 41 THR B C 1
ATOM 3099 O O . THR B 1 41 ? -65.790 -13.363 -54.084 1.00 57.00 41 THR B O 1
ATOM 3103 N N . GLN B 1 42 ? -64.943 -15.412 -54.458 1.00 56.65 42 GLN B N 1
ATOM 3104 C CA . GLN B 1 42 ? -65.187 -15.868 -53.100 1.00 55.89 42 GLN B CA 1
ATOM 3105 C C . GLN B 1 42 ? -64.368 -15.069 -52.090 1.00 56.28 42 GLN B C 1
ATOM 3106 O O . GLN B 1 42 ? -64.803 -14.861 -50.964 1.00 57.36 42 GLN B O 1
ATOM 3112 N N . GLU B 1 43 ? -63.191 -14.607 -52.504 1.00 55.88 43 GLU B N 1
ATOM 3113 C CA . GLU B 1 43 ? -62.346 -13.786 -51.642 1.00 59.76 43 GLU B CA 1
ATOM 3114 C C . GLU B 1 43 ? -62.981 -12.430 -51.370 1.00 56.59 43 GLU B C 1
ATOM 3115 O O . GLU B 1 43 ? -62.985 -11.954 -50.238 1.00 57.08 43 GLU B O 1
ATOM 3121 N N . LEU B 1 44 ? -63.521 -11.813 -52.414 1.00 55.06 44 LEU B N 1
ATOM 3122 C CA . LEU B 1 44 ? -64.240 -10.554 -52.264 1.00 52.95 44 LEU B CA 1
ATOM 3123 C C . LEU B 1 44 ? -65.507 -10.746 -51.436 1.00 47.21 44 LEU B C 1
ATOM 3124 O O . LEU B 1 44 ? -65.907 -9.859 -50.682 1.00 46.00 44 LEU B O 1
ATOM 3129 N N . GLU B 1 45 ? -66.131 -11.908 -51.590 1.00 45.07 45 GLU B N 1
ATOM 3130 C CA . GLU B 1 45 ? -67.360 -12.230 -50.878 1.00 45.46 45 GLU B CA 1
ATOM 3131 C C . GLU B 1 45 ? -67.118 -12.392 -49.384 1.00 48.10 45 GLU B C 1
ATOM 3132 O O . GLU B 1 45 ? -67.891 -11.900 -48.564 1.00 48.73 45 GLU B O 1
ATOM 3138 N N . THR B 1 46 ? -66.051 -13.106 -49.047 1.00 50.84 46 THR B N 1
ATOM 3139 C CA . THR B 1 46 ? -65.638 -13.288 -47.666 1.00 56.27 46 THR B CA 1
ATOM 3140 C C . THR B 1 46 ? -65.377 -11.937 -47.006 1.00 55.57 46 THR B C 1
ATOM 3141 O O . THR B 1 46 ? -65.808 -11.693 -45.884 1.00 53.06 46 THR B O 1
ATOM 3145 N N . ASP B 1 47 ? -64.666 -11.061 -47.710 1.00 54.51 47 ASP B N 1
ATOM 3146 C CA . ASP B 1 47 ? -64.369 -9.737 -47.177 1.00 52.19 47 ASP B CA 1
ATOM 3147 C C . ASP B 1 47 ? -65.630 -8.893 -47.032 1.00 50.21 47 ASP B C 1
ATOM 3148 O O . ASP B 1 47 ? -65.790 -8.163 -46.054 1.00 48.18 47 ASP B O 1
ATOM 3153 N N . PHE B 1 48 ? -66.531 -9.008 -48.001 1.00 48.52 48 PHE B N 1
ATOM 3154 C CA . PHE B 1 48 ? -67.747 -8.210 -47.988 1.00 44.29 48 PHE B CA 1
ATOM 3155 C C . PHE B 1 48 ? -68.681 -8.615 -46.849 1.00 45.82 48 PHE B C 1
ATOM 3156 O O . PHE B 1 48 ? -69.304 -7.758 -46.223 1.00 43.40 48 PHE B O 1
ATOM 3164 N N . LEU B 1 49 ? -68.782 -9.915 -46.582 1.00 46.45 49 LEU B N 1
ATOM 3165 C CA . LEU B 1 49 ? -69.623 -10.385 -45.486 1.00 48.56 49 LEU B CA 1
ATOM 3166 C C . LEU B 1 49 ? -69.061 -9.910 -44.146 1.00 46.15 49 LEU B C 1
ATOM 3167 O O . LEU B 1 49 ? -69.811 -9.630 -43.212 1.00 47.98 49 LEU B O 1
ATOM 3172 N N . GLU B 1 50 ? -67.740 -9.802 -44.068 1.00 42.35 50 GLU B N 1
ATOM 3173 C CA . GLU B 1 50 ? -67.096 -9.293 -42.868 1.00 47.89 50 GLU B CA 1
ATOM 3174 C C . GLU B 1 50 ? -67.445 -7.824 -42.657 1.00 51.31 50 GLU B C 1
ATOM 3175 O O . GLU B 1 50 ? -67.759 -7.409 -41.541 1.00 53.55 50 GLU B O 1
ATOM 3181 N N . SER B 1 51 ? -67.376 -7.039 -43.729 1.00 50.01 51 SER B N 1
ATOM 3182 C CA . SER B 1 51 ? -67.783 -5.637 -43.677 1.00 48.05 51 SER B CA 1
ATOM 3183 C C . SER B 1 51 ? -69.245 -5.483 -43.249 1.00 45.87 51 SER B C 1
ATOM 3184 O O . SER B 1 51 ? -69.569 -4.623 -42.429 1.00 47.86 51 SER B O 1
ATOM 3187 N N . LEU B 1 52 ? -70.124 -6.308 -43.814 1.00 40.21 52 LEU B N 1
ATOM 3188 C CA . LEU B 1 52 ? -71.548 -6.260 -43.477 1.00 38.42 52 LEU B CA 1
ATOM 3189 C C . LEU B 1 52 ? -71.786 -6.534 -41.993 1.00 43.99 52 LEU B C 1
ATOM 3190 O O . LEU B 1 52 ? -72.570 -5.840 -41.346 1.00 45.91 52 LEU B O 1
ATOM 3195 N N . GLU B 1 53 ? -71.114 -7.552 -41.462 1.00 45.63 53 GLU B N 1
ATOM 3196 C CA . GLU B 1 53 ? -71.276 -7.927 -40.059 1.00 47.45 53 GLU B CA 1
ATOM 3197 C C . GLU B 1 53 ? -70.734 -6.847 -39.127 1.00 46.84 53 GLU B C 1
ATOM 3198 O O . GLU B 1 53 ? -71.330 -6.565 -38.085 1.00 42.03 53 GLU B O 1
ATOM 3204 N N . ILE B 1 54 ? -69.607 -6.245 -39.503 1.00 45.86 54 ILE B N 1
ATOM 3205 C CA . ILE B 1 54 ? -69.065 -5.117 -38.752 1.00 47.11 54 ILE B CA 1
ATOM 3206 C C . ILE B 1 54 ? -70.048 -3.942 -38.721 1.00 44.57 54 ILE B C 1
ATOM 3207 O O . ILE B 1 54 ? -70.304 -3.374 -37.661 1.00 39.31 54 ILE B O 1
ATOM 3212 N N . GLU B 1 55 ? -70.600 -3.580 -39.877 1.00 41.47 55 GLU B N 1
ATOM 3213 C CA . GLU B 1 55 ? -71.566 -2.482 -39.946 1.00 41.19 55 GLU B CA 1
ATOM 3214 C C . GLU B 1 55 ? -72.844 -2.779 -39.154 1.00 41.20 55 GLU B C 1
ATOM 3215 O O . GLU B 1 55 ? -73.398 -1.896 -38.501 1.00 37.76 55 GLU B O 1
ATOM 3221 N N . LEU B 1 56 ? -73.307 -4.021 -39.219 1.00 40.36 56 LEU B N 1
ATOM 3222 C CA . LEU B 1 56 ? -74.493 -4.427 -38.479 1.00 42.09 56 LEU B CA 1
ATOM 3223 C C . LEU B 1 56 ? -74.237 -4.318 -36.978 1.00 43.26 56 LEU B C 1
ATOM 3224 O O . LEU B 1 56 ? -75.084 -3.841 -36.227 1.00 40.96 56 LEU B O 1
ATOM 3229 N N . ASP B 1 57 ? -73.065 -4.764 -36.542 1.00 43.54 57 ASP B N 1
ATOM 3230 C CA . ASP B 1 57 ? -72.714 -4.645 -35.133 1.00 48.33 57 ASP B CA 1
ATOM 3231 C C . ASP B 1 57 ? -72.662 -3.186 -34.703 1.00 46.64 57 ASP B C 1
ATOM 3232 O O . ASP B 1 57 ? -73.182 -2.831 -33.648 1.00 44.98 57 ASP B O 1
ATOM 3237 N N . LYS B 1 58 ? -72.070 -2.343 -35.541 1.00 41.10 58 LYS B N 1
ATOM 3238 C CA . LYS B 1 58 ? -72.007 -0.907 -35.280 1.00 44.76 58 LYS B CA 1
ATOM 3239 C C . LYS B 1 58 ? -73.402 -0.285 -35.116 1.00 44.73 58 LYS B C 1
ATOM 3240 O O . LYS B 1 58 ? -73.662 0.430 -34.151 1.00 45.19 58 LYS B O 1
ATOM 3246 N N . VAL B 1 59 ? -74.294 -0.568 -36.060 1.00 41.60 59 VAL B N 1
ATOM 3247 C CA . VAL B 1 59 ? -75.639 -0.003 -36.045 1.00 39.58 59 VAL B CA 1
ATOM 3248 C C . VAL B 1 59 ? -76.460 -0.574 -34.894 1.00 37.95 59 VAL B C 1
ATOM 3249 O O . VAL B 1 59 ? -77.163 0.160 -34.197 1.00 35.40 59 VAL B O 1
ATOM 3253 N N . TYR B 1 60 ? -76.375 -1.885 -34.696 1.00 38.18 60 TYR B N 1
ATOM 3254 C CA . TYR B 1 60 ? -77.120 -2.520 -33.622 1.00 40.71 60 TYR B CA 1
ATOM 3255 C C . TYR B 1 60 ? -76.730 -1.962 -32.256 1.00 40.45 60 TYR B C 1
ATOM 3256 O O . TYR B 1 60 ? -77.601 -1.560 -31.484 1.00 39.30 60 TYR B O 1
ATOM 3265 N N . THR B 1 61 ? -75.431 -1.907 -31.966 1.00 38.89 61 THR B N 1
ATOM 3266 C CA . THR B 1 61 ? -74.988 -1.450 -30.647 1.00 45.61 61 THR B CA 1
ATOM 3267 C C . THR B 1 61 ? -75.309 0.025 -30.431 1.00 44.23 61 THR B C 1
ATOM 3268 O O . THR B 1 61 ? -75.589 0.444 -29.314 1.00 41.40 61 THR B O 1
ATOM 3272 N N . PHE B 1 62 ? -75.279 0.810 -31.503 1.00 42.18 62 PHE B N 1
ATOM 3273 C CA . PHE B 1 62 ? -75.631 2.223 -31.409 1.00 40.03 62 PHE B CA 1
ATOM 3274 C C . PHE B 1 62 ? -77.098 2.375 -30.968 1.00 43.03 62 PHE B C 1
ATOM 3275 O O . PHE B 1 62 ? -77.398 3.123 -30.038 1.00 43.64 62 PHE B O 1
ATOM 3283 N N . CYS B 1 63 ? -78.003 1.654 -31.621 1.00 38.39 63 CYS B N 1
ATOM 3284 C CA . CYS B 1 63 ? -79.419 1.716 -31.267 1.00 41.92 63 CYS B CA 1
ATOM 3285 C C . CYS B 1 63 ? -79.670 1.251 -29.831 1.00 42.92 63 CYS B C 1
ATOM 3286 O O . CYS B 1 63 ? -80.466 1.849 -29.115 1.00 40.79 63 CYS B O 1
ATOM 3289 N N . LYS B 1 64 ? -78.992 0.179 -29.427 1.00 44.98 64 LYS B N 1
ATOM 3290 C CA . LYS B 1 64 ? -79.132 -0.358 -28.082 1.00 49.60 64 LYS B CA 1
ATOM 3291 C C . LYS B 1 64 ? -78.714 0.671 -27.031 1.00 44.48 64 LYS B C 1
ATOM 3292 O O . LYS B 1 64 ? -79.389 0.842 -26.022 1.00 47.41 64 LYS B O 1
ATOM 3298 N N . VAL B 1 65 ? -77.591 1.337 -27.271 1.00 40.39 65 VAL B N 1
ATOM 3299 C CA . VAL B 1 65 ? -77.115 2.388 -26.381 1.00 46.31 65 VAL B CA 1
ATOM 3300 C C . VAL B 1 65 ? -78.089 3.566 -26.293 1.00 47.22 65 VAL B C 1
ATOM 3301 O O . VAL B 1 65 ? -78.418 4.036 -25.201 1.00 44.46 65 VAL B O 1
ATOM 3305 N N . LYS B 1 66 ? -78.567 4.025 -27.442 1.00 42.83 66 LYS B N 1
ATOM 3306 C CA . LYS B 1 66 ? -79.398 5.224 -27.478 1.00 45.10 66 LYS B CA 1
ATOM 3307 C C . LYS B 1 66 ? -80.793 4.993 -26.891 1.00 45.12 66 LYS B C 1
ATOM 3308 O O . LYS B 1 66 ? -81.383 5.913 -26.338 1.00 44.19 66 LYS B O 1
ATOM 3314 N N . HIS B 1 67 ? -81.325 3.783 -27.023 1.00 33.46 67 HIS B N 1
ATOM 3315 C CA . HIS B 1 67 ? -82.619 3.474 -26.424 1.00 41.96 67 HIS B CA 1
ATOM 3316 C C . HIS B 1 67 ? -82.534 3.497 -24.898 1.00 42.45 67 HIS B C 1
ATOM 3317 O O . HIS B 1 67 ? -83.428 4.017 -24.234 1.00 38.78 67 HIS B O 1
ATOM 3324 N N . SER B 1 68 ? -81.452 2.956 -24.347 1.00 42.64 68 SER B N 1
ATOM 3325 C CA . SER B 1 68 ? -81.263 2.989 -22.898 1.00 45.39 68 SER B CA 1
ATOM 3326 C C . SER B 1 68 ? -81.068 4.422 -22.425 1.00 44.04 68 SER B C 1
ATOM 3327 O O . SER B 1 68 ? -81.538 4.803 -21.353 1.00 40.40 68 SER B O 1
ATOM 3330 N N . GLU B 1 69 ? -80.403 5.227 -23.246 1.00 45.25 69 GLU B N 1
ATOM 3331 C CA . GLU B 1 69 ? -80.169 6.623 -22.896 1.00 47.92 69 GLU B CA 1
ATOM 3332 C C . GLU B 1 69 ? -81.481 7.400 -22.853 1.00 45.34 69 GLU B C 1
ATOM 3333 O O . GLU B 1 69 ? -81.713 8.180 -21.934 1.00 42.37 69 GLU B O 1
ATOM 3339 N N . VAL B 1 70 ? -82.331 7.195 -23.854 1.00 45.87 70 VAL B N 1
ATOM 3340 C CA . VAL B 1 70 ? -83.662 7.792 -23.846 1.00 43.95 70 VAL B CA 1
ATOM 3341 C C . VAL B 1 70 ? -84.424 7.408 -22.574 1.00 41.77 70 VAL B C 1
ATOM 3342 O O . VAL B 1 70 ? -85.014 8.259 -21.914 1.00 41.78 70 VAL B O 1
ATOM 3346 N N . PHE B 1 71 ? -84.390 6.125 -22.233 1.00 38.03 71 PHE B N 1
ATOM 3347 C CA . PHE B 1 71 ? -85.067 5.621 -21.050 1.00 43.01 71 PHE B CA 1
ATOM 3348 C C . PHE B 1 71 ? -84.582 6.296 -19.762 1.00 44.39 71 PHE B C 1
ATOM 3349 O O . PHE B 1 71 ? -85.398 6.653 -18.910 1.00 45.20 71 PHE B O 1
ATOM 3357 N N . ARG B 1 72 ? -83.265 6.464 -19.619 1.00 41.53 72 ARG B N 1
ATOM 3358 C CA A ARG B 1 72 ? -82.703 7.128 -18.445 0.52 43.49 72 ARG B CA 1
ATOM 3359 C CA B ARG B 1 72 ? -82.693 7.128 -18.452 0.48 43.53 72 ARG B CA 1
ATOM 3360 C C . ARG B 1 72 ? -83.190 8.564 -18.336 1.00 45.29 72 ARG B C 1
ATOM 3361 O O . ARG B 1 72 ? -83.491 9.045 -17.248 1.00 49.11 72 ARG B O 1
ATOM 3376 N N . ARG B 1 73 ? -83.276 9.245 -19.472 1.00 44.97 73 ARG B N 1
ATOM 3377 C CA . ARG B 1 73 ? -83.646 10.653 -19.464 1.00 45.94 73 ARG B CA 1
ATOM 3378 C C . ARG B 1 73 ? -85.145 10.854 -19.228 1.00 43.80 73 ARG B C 1
ATOM 3379 O O . ARG B 1 73 ? -85.551 11.814 -18.580 1.00 44.13 73 ARG B O 1
ATOM 3387 N N . VAL B 1 74 ? -85.960 9.948 -19.756 1.00 40.45 74 VAL B N 1
ATOM 3388 C CA . VAL B 1 74 ? -87.402 10.012 -19.546 1.00 41.56 74 VAL B CA 1
ATOM 3389 C C . VAL B 1 74 ? -87.731 9.769 -18.069 1.00 44.85 74 VAL B C 1
ATOM 3390 O O . VAL B 1 74 ? -88.629 10.398 -17.513 1.00 49.11 74 VAL B O 1
ATOM 3394 N N . LYS B 1 75 ? -86.982 8.873 -17.431 1.00 47.49 75 LYS B N 1
ATOM 3395 C CA . LYS B 1 75 ? -87.124 8.652 -15.991 1.00 51.69 75 LYS B CA 1
ATOM 3396 C C . LYS B 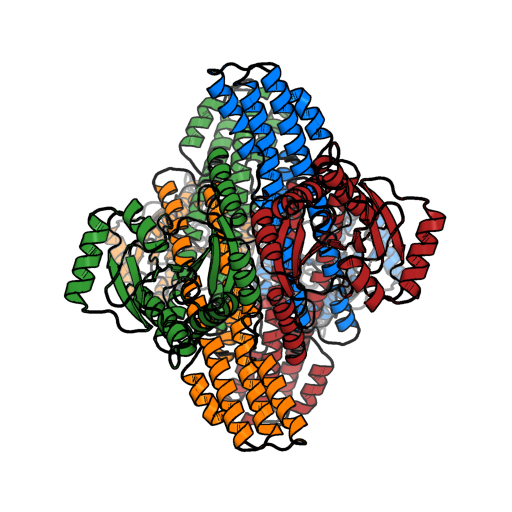1 75 ? -86.760 9.901 -15.202 1.00 52.37 75 LYS B C 1
ATOM 3397 O O . LYS B 1 75 ? -87.414 10.225 -14.207 1.00 55.33 75 LYS B O 1
ATOM 3403 N N . GLU B 1 76 ? -85.702 10.585 -15.627 1.00 49.94 76 GLU B N 1
ATOM 3404 C CA . GLU B 1 76 ? -85.306 11.828 -14.971 1.00 55.24 76 GLU B CA 1
ATOM 3405 C C . GLU B 1 76 ? -86.404 12.880 -15.111 1.00 53.41 76 GLU B C 1
ATOM 3406 O O . GLU B 1 76 ? -86.737 13.571 -14.148 1.00 53.56 76 GLU B O 1
ATOM 3412 N N . VAL B 1 77 ? -86.964 12.992 -16.312 1.00 48.98 77 VAL B N 1
ATOM 3413 C CA . VAL B 1 77 ? -88.090 13.887 -16.560 1.00 47.10 77 VAL B CA 1
ATOM 3414 C C . VAL B 1 77 ? -89.299 13.571 -15.671 1.00 47.91 77 VAL B C 1
ATOM 3415 O O . VAL B 1 77 ? -89.931 14.481 -15.134 1.00 47.98 77 VAL B O 1
ATOM 3419 N N . GLN B 1 78 ? -89.620 12.290 -15.510 1.00 45.69 78 GLN B N 1
ATOM 3420 C CA . GLN B 1 78 ? -90.762 11.912 -14.680 1.00 48.39 78 GLN B CA 1
ATOM 3421 C C . GLN B 1 78 ? -90.570 12.353 -13.237 1.00 50.71 78 GLN B C 1
ATOM 3422 O O . GLN B 1 78 ? -91.502 12.850 -12.600 1.00 52.00 78 GLN B O 1
ATOM 3428 N N . GLU B 1 79 ? -89.355 12.177 -12.726 1.00 49.45 79 GLU B N 1
ATOM 3429 C CA . GLU B 1 79 ? -89.037 12.596 -11.367 1.00 53.32 79 GLU B CA 1
ATOM 3430 C C . GLU B 1 79 ? -89.238 14.100 -11.193 1.00 51.53 79 GLU B C 1
ATOM 3431 O O . GLU B 1 79 ? -89.756 14.550 -10.175 1.00 53.63 79 GLU B O 1
ATOM 3437 N N . GLN B 1 80 ? -88.852 14.875 -12.199 1.00 51.46 80 GLN B N 1
ATOM 3438 C CA . GLN B 1 80 ? -89.023 16.322 -12.130 1.00 55.27 80 GLN B CA 1
ATOM 3439 C C . GLN B 1 80 ? -90.494 16.745 -12.146 1.00 55.44 80 GLN B C 1
ATOM 3440 O O . GLN B 1 80 ? -90.903 17.593 -11.354 1.00 60.84 80 GLN B O 1
ATOM 3446 N N . VAL B 1 81 ? -91.286 16.174 -13.048 1.00 51.09 81 VAL B N 1
ATOM 3447 C CA . VAL B 1 81 ? -92.701 16.528 -13.104 1.00 53.30 81 VAL B CA 1
ATOM 3448 C C . VAL B 1 81 ? -93.425 16.035 -11.845 1.00 53.90 81 VAL B C 1
ATOM 3449 O O . VAL B 1 81 ? -94.325 16.707 -11.346 1.00 55.42 81 VAL B O 1
ATOM 3453 N N . GLN B 1 82 ? -93.020 14.878 -11.329 1.00 53.10 82 GLN B N 1
ATOM 3454 C CA . GLN B 1 82 ? -93.529 14.395 -10.055 1.00 50.93 82 GLN B CA 1
ATOM 3455 C C . GLN B 1 82 ? -93.229 15.405 -8.960 1.00 55.61 82 GLN B C 1
ATOM 3456 O O . GLN B 1 82 ? -94.090 15.711 -8.132 1.00 58.12 82 GLN B O 1
ATOM 3462 N N . HIS B 1 83 ? -92.001 15.914 -8.963 1.00 50.42 83 HIS B N 1
ATOM 3463 C CA . HIS B 1 83 ? -91.580 16.918 -7.993 1.00 54.79 83 HIS B CA 1
ATOM 3464 C C . HIS B 1 83 ? -92.478 18.151 -8.005 1.00 53.75 83 HIS B C 1
ATOM 3465 O O . HIS B 1 83 ? -92.852 18.668 -6.955 1.00 53.36 83 HIS B O 1
ATOM 3472 N N . THR B 1 84 ? -92.829 18.612 -9.200 1.00 51.29 84 THR B N 1
ATOM 3473 C CA . THR B 1 84 ? -93.661 19.800 -9.352 1.00 49.20 84 THR B CA 1
ATOM 3474 C C . THR B 1 84 ? -95.086 19.543 -8.845 1.00 49.31 84 THR B C 1
ATOM 3475 O O . THR B 1 84 ? -95.698 20.408 -8.220 1.00 44.03 84 THR B O 1
ATOM 3479 N N . VAL B 1 85 ? -95.606 18.350 -9.111 1.00 49.20 85 VAL B N 1
ATOM 3480 C CA . VAL B 1 85 ? -96.897 17.939 -8.569 1.00 47.20 85 VAL B CA 1
ATOM 3481 C C . VAL B 1 85 ? -96.842 17.885 -7.040 1.00 47.82 85 VAL B C 1
ATOM 3482 O O . VAL B 1 85 ? -97.787 18.290 -6.363 1.00 52.58 85 VAL B O 1
ATOM 3486 N N . ARG B 1 86 ? -95.723 17.399 -6.505 1.00 48.63 86 ARG B N 1
ATOM 3487 C CA . ARG B 1 86 ? -95.534 17.296 -5.059 1.00 50.90 86 ARG B CA 1
ATOM 3488 C C . ARG B 1 86 ? -95.578 18.683 -4.437 1.00 52.21 86 ARG B C 1
ATOM 3489 O O . ARG B 1 86 ? -96.165 18.881 -3.374 1.00 55.35 86 ARG B O 1
ATOM 3497 N N . LEU B 1 87 ? -94.984 19.648 -5.135 1.00 52.21 87 LEU B N 1
ATOM 3498 C CA . LEU B 1 87 ? -95.002 21.045 -4.712 1.00 52.32 87 LEU B CA 1
ATOM 3499 C C . LEU B 1 87 ? -96.429 21.555 -4.554 1.00 49.15 87 LEU B C 1
ATOM 3500 O O . LEU B 1 87 ? -96.793 22.075 -3.503 1.00 50.04 87 LEU B O 1
ATOM 3505 N N . LEU B 1 88 ? -97.231 21.393 -5.602 1.00 47.79 88 LEU B N 1
ATOM 3506 C CA . LEU B 1 88 ? -98.626 21.832 -5.585 1.00 52.26 88 LEU B CA 1
ATOM 3507 C C . LEU B 1 88 ? -99.436 21.168 -4.476 1.00 48.10 88 LEU B C 1
ATOM 3508 O O . LEU B 1 88 ? -100.250 21.817 -3.819 1.00 49.14 88 LEU B O 1
ATOM 3513 N N . ASP B 1 89 ? -99.227 19.868 -4.297 1.00 51.92 89 ASP B N 1
ATOM 3514 C CA . ASP B 1 89 ? -99.876 19.123 -3.226 1.00 57.75 89 ASP B CA 1
ATOM 3515 C C . ASP B 1 89 ? -99.526 19.708 -1.865 1.00 58.08 89 ASP B C 1
ATOM 3516 O O . ASP B 1 89 ? -100.341 19.682 -0.945 1.00 65.51 89 ASP B O 1
ATOM 3521 N N . SER B 1 90 ? -98.313 20.236 -1.744 1.00 56.05 90 SER B N 1
ATOM 3522 C CA . SER B 1 90 ? -97.865 20.827 -0.488 1.00 62.82 90 SER B CA 1
ATOM 3523 C C . SER B 1 90 ? -98.044 22.340 -0.496 1.00 60.99 90 SER B C 1
ATOM 3524 O O . SER B 1 90 ? -97.464 23.044 0.330 1.00 49.33 90 SER B O 1
ATOM 3527 N N . ASN B 1 91 ? -98.863 22.823 -1.427 1.00 53.42 91 ASN B N 1
ATOM 3528 C CA . ASN B 1 91 ? -99.169 24.247 -1.553 1.00 55.79 91 ASN B CA 1
ATOM 3529 C C . ASN B 1 91 ? -97.932 25.123 -1.768 1.00 56.20 91 ASN B C 1
ATOM 3530 O O . ASN B 1 91 ? -97.841 26.228 -1.232 1.00 58.47 91 ASN B O 1
ATOM 3535 N N . ASN B 1 92 ? -96.996 24.633 -2.576 1.00 54.12 92 ASN B N 1
ATOM 3536 C CA . ASN B 1 92 ? -95.874 25.444 -3.038 1.00 56.52 92 ASN B CA 1
ATOM 3537 C C . ASN B 1 92 ? -95.953 25.595 -4.558 1.00 54.48 92 ASN B C 1
ATOM 3538 O O . ASN B 1 92 ? -96.322 24.652 -5.258 1.00 54.14 92 ASN B O 1
ATOM 3543 N N . PRO B 1 93 ? -95.576 26.777 -5.072 1.00 53.88 93 PRO B N 1
ATOM 3544 C CA . PRO B 1 93 ? -95.723 27.103 -6.497 1.00 48.74 93 PRO B CA 1
ATOM 3545 C C . PRO B 1 93 ? -94.666 26.487 -7.406 1.00 49.12 93 PRO B C 1
ATOM 3546 O O . PRO B 1 93 ? -93.490 26.472 -7.055 1.00 52.35 93 PRO B O 1
ATOM 3550 N N . PRO B 1 94 ? -95.089 25.980 -8.576 1.00 51.95 94 PRO B N 1
ATOM 3551 C CA . PRO B 1 94 ? -94.156 25.665 -9.664 1.00 46.23 94 PRO B CA 1
ATOM 3552 C C . PRO B 1 94 ? -93.331 26.895 -10.019 1.00 47.63 94 PRO B C 1
ATOM 3553 O O . PRO B 1 94 ? -93.865 28.001 -9.973 1.00 48.94 94 PRO B O 1
ATOM 3557 N N . THR B 1 95 ? -92.053 26.717 -10.335 1.00 40.82 95 THR B N 1
ATOM 3558 C CA . THR B 1 95 ? -91.187 27.862 -10.602 1.00 44.59 95 THR B CA 1
ATOM 3559 C C . THR B 1 95 ? -90.846 28.007 -12.089 1.00 44.92 95 THR B C 1
ATOM 3560 O O . THR B 1 95 ? -90.933 27.044 -12.853 1.00 44.35 95 THR B O 1
ATOM 3564 N N . GLN B 1 96 ? -90.477 29.224 -12.483 1.00 40.98 96 GLN B N 1
ATOM 3565 C CA . GLN B 1 96 ? -90.031 29.512 -13.839 1.00 48.47 96 GLN B CA 1
ATOM 3566 C C . GLN B 1 96 ? -88.863 28.616 -14.229 1.00 48.99 96 GLN B C 1
ATOM 3567 O O . GLN B 1 96 ? -88.783 28.149 -15.361 1.00 46.23 96 GLN B O 1
ATOM 3573 N N . LEU B 1 97 ? -87.958 28.379 -13.281 1.00 46.44 97 LEU B N 1
ATOM 3574 C CA . LEU B 1 97 ? -86.824 27.489 -13.512 1.00 42.61 97 LEU B CA 1
ATOM 3575 C C . LEU B 1 97 ? -87.265 26.057 -13.821 1.00 45.07 97 LEU B C 1
ATOM 3576 O O . LEU B 1 97 ? -86.734 25.421 -14.729 1.00 49.19 97 LEU B O 1
ATOM 3581 N N . ASP B 1 98 ? -88.231 25.552 -13.058 1.00 47.54 98 ASP B N 1
ATOM 3582 C CA . ASP B 1 98 ? -88.757 24.201 -13.266 1.00 47.91 98 ASP B CA 1
ATOM 3583 C C . ASP B 1 98 ? -89.274 24.008 -14.691 1.00 46.60 98 ASP B C 1
ATOM 3584 O O . ASP B 1 98 ? -89.040 22.968 -15.302 1.00 47.41 98 ASP B O 1
ATOM 3589 N N . PHE B 1 99 ? -89.992 25.004 -15.201 1.00 45.38 99 PHE B N 1
ATOM 3590 C CA . PHE B 1 99 ? -90.510 24.964 -16.569 1.00 47.03 99 PHE B CA 1
ATOM 3591 C C . PHE B 1 99 ? -89.360 24.963 -17.583 1.00 47.67 99 PHE B C 1
ATOM 3592 O O . PHE B 1 99 ? -89.385 24.217 -18.563 1.00 48.36 99 PHE B O 1
ATOM 3600 N N . GLU B 1 100 ? -88.365 25.815 -17.352 1.00 49.01 100 GLU B N 1
ATOM 3601 C CA . GLU B 1 100 ? -87.204 25.905 -18.243 1.00 51.98 100 GLU B CA 1
ATOM 3602 C C . GLU B 1 100 ? -86.466 24.576 -18.359 1.00 50.82 100 GLU B C 1
ATOM 3603 O O . GLU B 1 100 ? -86.193 24.104 -19.456 1.00 53.82 100 GLU B O 1
ATOM 3609 N N . ILE B 1 101 ? -86.172 23.963 -17.219 1.00 52.05 101 ILE B N 1
ATOM 3610 C CA . ILE B 1 101 ? -85.456 22.692 -17.192 1.00 49.14 101 ILE B CA 1
ATOM 3611 C C . ILE B 1 101 ? -86.249 21.569 -17.861 1.00 44.32 101 ILE B C 1
ATOM 3612 O O . ILE B 1 101 ? -85.707 20.815 -18.660 1.00 43.45 101 ILE B O 1
ATOM 3617 N N . LEU B 1 102 ? -87.525 21.451 -17.506 1.00 48.63 102 LEU B N 1
ATOM 3618 C CA . LEU B 1 102 ? -88.414 20.456 -18.097 1.00 44.74 102 LEU B CA 1
ATOM 3619 C C . LEU B 1 102 ? -88.502 20.584 -19.613 1.00 44.26 102 LEU B C 1
ATOM 3620 O O . LEU B 1 102 ? -88.464 19.586 -20.335 1.00 41.10 102 LEU B O 1
ATOM 3625 N N . GLU B 1 103 ? -88.635 21.815 -20.091 1.00 43.31 103 GLU B N 1
ATOM 3626 C CA . GLU B 1 103 ? -88.802 22.040 -21.515 1.00 42.82 103 GLU B CA 1
ATOM 3627 C C . GLU B 1 103 ? -87.507 21.737 -22.271 1.00 45.64 103 GLU B C 1
ATOM 3628 O O . GLU B 1 103 ? -87.534 21.197 -23.380 1.00 43.37 103 GLU B O 1
ATOM 3634 N N . GLU B 1 104 ? -86.371 22.075 -21.670 1.00 46.92 104 GLU B N 1
ATOM 3635 C CA . GLU B 1 104 ? -85.086 21.784 -22.295 1.00 48.28 104 GLU B CA 1
ATOM 3636 C C . GLU B 1 104 ? -84.805 20.285 -22.345 1.00 49.86 104 GLU B C 1
ATOM 3637 O O . GLU B 1 104 ? -84.316 19.780 -23.352 1.00 50.22 104 GLU B O 1
ATOM 3643 N N . GLU B 1 105 ? -85.098 19.575 -21.260 1.00 49.25 105 GLU B N 1
ATOM 3644 C CA . GLU B 1 105 ? -84.912 18.125 -21.245 1.00 46.69 105 GLU B CA 1
ATOM 3645 C C . GLU B 1 105 ? -85.794 17.423 -22.269 1.00 46.69 105 GLU B C 1
ATOM 3646 O O . GLU B 1 105 ? -85.341 16.515 -22.963 1.00 48.65 105 GLU B O 1
ATOM 3652 N N . LEU B 1 106 ? -87.054 17.841 -22.357 1.00 43.98 106 LEU B N 1
ATOM 3653 C CA . LEU B 1 106 ? -87.997 17.213 -23.269 1.00 42.21 106 LEU B CA 1
ATOM 3654 C C . LEU B 1 106 ? -87.599 17.412 -24.731 1.00 43.93 106 LEU B C 1
ATOM 3655 O O . LEU B 1 106 ? -87.673 16.482 -25.530 1.00 42.02 106 LEU B O 1
ATOM 3660 N N . SER B 1 107 ? -87.160 18.620 -25.066 1.00 45.34 107 SER B N 1
ATOM 3661 C CA . SER B 1 107 ? -86.815 18.943 -26.443 1.00 49.53 107 SER B CA 1
ATOM 3662 C C . SER B 1 107 ? -85.530 18.225 -26.832 1.00 50.85 107 SER B C 1
ATOM 3663 O O . SER B 1 107 ? -85.327 17.885 -27.991 1.00 49.63 107 SER B O 1
ATOM 3666 N N . ASP B 1 108 ? -84.671 17.982 -25.848 1.00 50.37 108 ASP B N 1
ATOM 3667 C CA . ASP B 1 108 ? -83.483 17.171 -26.069 1.00 50.60 108 ASP B CA 1
ATOM 3668 C C . ASP B 1 108 ? -83.848 15.707 -26.291 1.00 46.56 108 ASP B C 1
ATOM 3669 O O . ASP B 1 108 ? -83.262 15.035 -27.138 1.00 39.44 108 ASP B O 1
ATOM 3674 N N . ILE B 1 109 ? -84.792 15.204 -25.502 1.00 45.37 109 ILE B N 1
ATOM 3675 C CA . ILE B 1 109 ? -85.243 13.824 -25.652 1.00 45.26 109 ILE B CA 1
ATOM 3676 C C . ILE B 1 109 ? -85.925 13.595 -27.011 1.00 46.45 109 ILE B C 1
ATOM 3677 O O . ILE B 1 109 ? -85.665 12.594 -27.678 1.00 47.70 109 ILE B O 1
ATOM 3682 N N . ILE B 1 110 ? -86.796 14.514 -27.419 1.00 42.62 110 ILE B N 1
ATOM 3683 C CA . ILE B 1 110 ? -87.505 14.351 -28.689 1.00 42.35 110 ILE B CA 1
ATOM 3684 C C . ILE B 1 110 ? -86.535 14.409 -29.877 1.00 38.94 110 ILE B C 1
ATOM 3685 O O . ILE B 1 110 ? -86.721 13.693 -30.858 1.00 40.90 110 ILE B O 1
ATOM 3690 N N . ALA B 1 111 ? -85.501 15.241 -29.784 1.00 41.34 111 ALA B N 1
ATOM 3691 C CA . ALA B 1 111 ? -84.479 15.303 -30.824 1.00 44.08 111 ALA B CA 1
ATOM 3692 C C . ALA B 1 111 ? -83.788 13.952 -30.971 1.00 44.45 111 ALA B C 1
ATOM 3693 O O . ALA B 1 111 ? -83.569 13.476 -32.084 1.00 44.54 111 ALA B O 1
ATOM 3695 N N . ASP B 1 112 ? -83.470 13.330 -29.841 1.00 43.76 112 ASP B N 1
ATOM 3696 C CA . ASP B 1 112 ? -82.818 12.026 -29.839 1.00 44.33 112 ASP B CA 1
ATOM 3697 C C . ASP B 1 112 ? -83.721 10.927 -30.370 1.00 39.95 112 ASP B C 1
ATOM 3698 O O . ASP B 1 112 ? -83.289 10.104 -31.174 1.00 40.99 112 ASP B O 1
ATOM 3703 N N . VAL B 1 113 ? -84.974 10.914 -29.929 1.00 43.09 113 VAL B N 1
ATOM 3704 C CA . VAL B 1 113 ? -85.937 9.942 -30.435 1.00 39.75 113 VAL B CA 1
ATOM 3705 C C . VAL B 1 113 ? -86.123 10.111 -31.941 1.00 43.43 113 VAL B C 1
ATOM 3706 O O . VAL B 1 113 ? -86.096 9.138 -32.696 1.00 43.44 113 VAL B O 1
ATOM 3710 N N . HIS B 1 114 ? -86.279 11.360 -32.368 1.00 43.60 114 HIS B N 1
ATOM 3711 C CA . HIS B 1 114 ? -86.490 11.687 -33.773 1.00 40.51 114 HIS B CA 1
ATOM 3712 C C . HIS B 1 114 ? -85.303 11.236 -34.617 1.00 44.77 114 HIS B C 1
ATOM 3713 O O . HIS B 1 114 ? -85.474 10.612 -35.661 1.00 48.62 114 HIS B O 1
ATOM 3720 N N . ASP B 1 115 ? -84.097 11.541 -34.151 1.00 45.66 115 ASP B N 1
ATOM 3721 C CA . ASP B 1 115 ? -82.890 11.154 -34.871 1.00 46.03 115 ASP B CA 1
ATOM 3722 C C . ASP B 1 115 ? -82.649 9.646 -34.794 1.00 49.09 115 ASP B C 1
ATOM 3723 O O . ASP B 1 115 ? -82.156 9.048 -35.746 1.00 49.98 115 ASP B O 1
ATOM 3728 N N . LEU B 1 116 ? -82.983 9.034 -33.662 1.00 42.87 116 LEU B N 1
ATOM 3729 C CA . LEU B 1 116 ? -82.858 7.584 -33.532 1.00 41.36 116 LEU B CA 1
ATOM 3730 C C . LEU B 1 116 ? -83.816 6.862 -34.483 1.00 39.75 116 LEU B C 1
ATOM 3731 O O . LEU B 1 116 ? -83.474 5.833 -35.062 1.00 42.64 116 LEU B O 1
ATOM 3736 N N . ALA B 1 117 ? -85.023 7.398 -34.628 1.00 43.14 117 ALA B N 1
ATOM 3737 C CA . ALA B 1 117 ? -86.012 6.820 -35.530 1.00 43.75 117 ALA B CA 1
ATOM 3738 C C . ALA B 1 117 ? -85.515 6.861 -36.971 1.00 40.73 117 ALA B C 1
ATOM 3739 O O . ALA B 1 117 ? -85.617 5.877 -37.705 1.00 40.91 117 ALA B O 1
ATOM 3741 N N . LYS B 1 118 ? -85.000 8.019 -37.369 1.00 40.73 118 LYS B N 1
ATOM 3742 C CA . LYS B 1 118 ? -84.427 8.209 -38.699 1.00 43.33 118 LYS B CA 1
ATOM 3743 C C . LYS B 1 118 ? -83.220 7.297 -38.946 1.00 43.95 118 LYS B C 1
ATOM 3744 O O . LYS B 1 118 ? -83.148 6.616 -39.972 1.00 45.27 118 LYS B O 1
ATOM 3750 N N . PHE B 1 119 ? -82.285 7.285 -37.995 1.00 36.63 119 PHE B N 1
ATOM 3751 C CA . PHE B 1 119 ? -81.073 6.467 -38.072 1.00 35.09 119 PHE B CA 1
ATOM 3752 C C . PHE B 1 119 ? -81.424 4.995 -38.240 1.00 38.95 119 PHE B C 1
ATOM 3753 O O . PHE B 1 119 ? -80.819 4.284 -39.042 1.00 36.59 119 PHE B O 1
ATOM 3761 N N . SER B 1 120 ? -82.413 4.542 -37.476 1.00 38.32 120 SER B N 1
ATOM 3762 C CA . SER B 1 120 ? -82.812 3.139 -37.498 1.00 41.71 120 SER B CA 1
ATOM 3763 C C . SER B 1 120 ? -83.476 2.745 -38.815 1.00 43.40 120 SER B C 1
ATOM 3764 O O . SER B 1 120 ? -83.155 1.707 -39.393 1.00 43.01 120 SER B O 1
ATOM 3767 N N . ARG B 1 121 ? -84.418 3.565 -39.271 1.00 42.41 121 ARG B N 1
ATOM 3768 C CA . ARG B 1 121 ? -85.172 3.259 -40.482 1.00 41.95 121 ARG B CA 1
ATOM 3769 C C . ARG B 1 121 ? -84.259 3.257 -41.710 1.00 40.32 121 ARG B C 1
ATOM 3770 O O . ARG B 1 121 ? -84.282 2.320 -42.509 1.00 39.19 121 ARG B O 1
ATOM 3778 N N . LEU B 1 122 ? -83.450 4.305 -41.847 1.00 40.16 122 LEU B N 1
ATOM 3779 C CA . LEU B 1 122 ? -82.563 4.448 -43.001 1.00 42.29 122 LEU B CA 1
ATOM 3780 C C . LEU B 1 122 ? -81.493 3.369 -43.060 1.00 42.84 122 LEU B C 1
ATOM 3781 O O . LEU B 1 122 ? -81.132 2.918 -44.149 1.00 39.10 122 LEU B O 1
ATOM 3786 N N . ASN B 1 123 ? -80.969 2.968 -41.904 1.00 38.32 123 ASN B N 1
ATOM 3787 C CA . ASN B 1 123 ? -79.962 1.911 -41.889 1.00 36.92 123 ASN B CA 1
ATOM 3788 C C . ASN B 1 123 ? -80.553 0.544 -42.163 1.00 39.74 123 ASN B C 1
ATOM 3789 O O . ASN B 1 123 ? -79.912 -0.300 -42.787 1.00 40.49 123 ASN B O 1
ATOM 3794 N N . TYR B 1 124 ? -81.773 0.327 -41.688 1.00 33.66 124 TYR B N 1
ATOM 3795 C CA . TYR B 1 124 ? -82.484 -0.911 -41.956 1.00 37.08 124 TYR B CA 1
ATOM 3796 C C . TYR B 1 124 ? -82.761 -1.049 -43.458 1.00 41.82 124 TYR B C 1
ATOM 3797 O O . TYR B 1 124 ? -82.583 -2.117 -44.042 1.00 39.91 124 TYR B O 1
ATOM 3806 N N . THR B 1 125 ? -83.212 0.042 -44.068 1.00 39.77 125 THR B N 1
ATOM 3807 C CA . THR B 1 125 ? -83.449 0.071 -45.502 1.00 41.80 125 THR B CA 1
ATOM 3808 C C . THR B 1 125 ? -82.116 -0.137 -46.222 1.00 43.75 125 THR B C 1
ATOM 3809 O O . THR B 1 125 ? -82.042 -0.879 -47.198 1.00 43.17 125 THR B O 1
ATOM 3813 N N . GLY B 1 126 ? -81.070 0.512 -45.715 1.00 42.51 126 GLY B N 1
ATOM 3814 C CA . GLY B 1 126 ? -79.728 0.375 -46.257 1.00 37.30 126 GLY B CA 1
ATOM 3815 C C . GLY B 1 126 ? -79.260 -1.057 -46.391 1.00 36.77 126 GLY B C 1
ATOM 3816 O O . GLY B 1 126 ? -78.795 -1.462 -47.450 1.00 39.24 126 GLY B O 1
ATOM 3817 N N . PHE B 1 127 ? -79.397 -1.834 -45.324 1.00 37.76 127 PHE B N 1
ATOM 3818 C CA . PHE B 1 127 ? -78.957 -3.222 -45.353 1.00 39.81 127 PHE B CA 1
ATOM 3819 C C . PHE B 1 127 ? -79.735 -4.052 -46.370 1.00 40.46 127 PHE B C 1
ATOM 3820 O O . PHE B 1 127 ? -79.147 -4.845 -47.101 1.00 43.05 127 PHE B O 1
ATOM 3828 N N . GLN B 1 128 ? -81.050 -3.862 -46.424 1.00 39.55 128 GLN B N 1
ATOM 3829 C CA . GLN B 1 128 ? -81.876 -4.554 -47.406 1.00 34.45 128 GLN B CA 1
ATOM 3830 C C . GLN B 1 128 ? -81.465 -4.208 -48.839 1.00 36.34 128 GLN B C 1
ATOM 3831 O O . GLN B 1 128 ? -81.385 -5.082 -49.697 1.00 35.43 128 GLN B O 1
ATOM 3837 N N . LYS B 1 129 ? -81.241 -2.926 -49.097 1.00 35.36 129 LYS B N 1
ATOM 3838 C CA . LYS B 1 129 ? -80.924 -2.475 -50.440 1.00 39.49 129 LYS B CA 1
ATOM 3839 C C . LYS B 1 129 ? -79.515 -2.887 -50.858 1.00 42.80 129 LYS B C 1
ATOM 3840 O O . LYS B 1 129 ? -79.288 -3.197 -52.024 1.00 45.77 129 LYS B O 1
ATOM 3846 N N . ILE B 1 130 ? -78.565 -2.910 -49.924 1.00 36.94 130 ILE B N 1
ATOM 3847 C CA . ILE B 1 130 ? -77.210 -3.288 -50.311 1.00 36.41 130 ILE B CA 1
ATOM 3848 C C . ILE B 1 130 ? -77.144 -4.791 -50.593 1.00 37.37 130 ILE B C 1
ATOM 3849 O O . ILE B 1 130 ? -76.397 -5.236 -51.467 1.00 37.93 130 ILE B O 1
ATOM 3854 N N . ILE B 1 131 ? -77.957 -5.567 -49.884 1.00 32.97 131 ILE B N 1
ATOM 3855 C CA . ILE B 1 131 ? -78.033 -7.009 -50.114 1.00 38.09 131 ILE B CA 1
ATOM 3856 C C . ILE B 1 131 ? -78.650 -7.318 -51.482 1.00 44.52 131 ILE B C 1
ATOM 3857 O O . ILE B 1 131 ? -78.126 -8.139 -52.235 1.00 43.72 131 ILE B O 1
ATOM 3862 N N . LYS B 1 132 ? -79.777 -6.675 -51.780 1.00 46.63 132 LYS B N 1
ATOM 3863 C CA . LYS B 1 132 ? -80.444 -6.830 -53.072 1.00 44.32 132 LYS B CA 1
ATOM 3864 C C . LYS B 1 132 ? -79.511 -6.462 -54.225 1.00 42.63 132 LYS B C 1
ATOM 3865 O O . LYS B 1 132 ? -79.409 -7.188 -55.210 1.00 44.74 132 LYS B O 1
ATOM 3871 N N . LYS B 1 133 ? -78.844 -5.322 -54.090 1.00 42.52 133 LYS B N 1
ATOM 3872 C CA . LYS B 1 133 ? -77.826 -4.878 -55.039 1.00 43.90 133 LYS B CA 1
ATOM 3873 C C . LYS B 1 133 ? -76.698 -5.902 -55.225 1.00 41.96 133 LYS B C 1
ATOM 3874 O O . LYS B 1 133 ? -76.302 -6.213 -56.349 1.00 46.18 133 LYS B O 1
ATOM 3880 N N . HIS B 1 134 ? -76.169 -6.391 -54.109 1.00 39.88 134 HIS B N 1
ATOM 3881 C CA . HIS B 1 134 ? -75.098 -7.387 -54.090 1.00 40.02 134 HIS B CA 1
ATOM 3882 C C . HIS B 1 134 ? -75.447 -8.683 -54.812 1.00 47.61 134 HIS B C 1
ATOM 3883 O O . HIS B 1 134 ? -74.708 -9.138 -55.689 1.00 51.20 134 HIS B O 1
ATOM 3890 N N . ASP B 1 135 ? -76.565 -9.283 -54.413 1.00 45.24 135 ASP B N 1
ATOM 3891 C CA . ASP B 1 135 ? -76.993 -10.577 -54.933 1.00 45.86 135 ASP B CA 1
ATOM 3892 C C . ASP B 1 135 ? -77.231 -10.509 -56.436 1.00 50.81 135 ASP B C 1
ATOM 3893 O O . ASP B 1 135 ? -76.904 -11.441 -57.170 1.00 54.51 135 ASP B O 1
ATOM 3898 N N . LYS B 1 136 ? -77.809 -9.400 -56.882 1.00 51.28 136 LYS B N 1
ATOM 3899 C CA . LYS B 1 136 ? -78.056 -9.157 -58.301 1.00 50.14 136 LYS B CA 1
ATOM 3900 C C . LYS B 1 136 ? -76.762 -9.021 -59.109 1.00 50.70 136 LYS B C 1
ATOM 3901 O O . LYS B 1 136 ? -76.578 -9.687 -60.128 1.00 53.32 136 LYS B O 1
ATOM 3907 N N . LYS B 1 137 ? -75.878 -8.144 -58.652 1.00 48.59 137 LYS B N 1
ATOM 3908 C CA . LYS B 1 137 ? -74.682 -7.772 -59.403 1.00 48.97 137 LYS B CA 1
ATOM 3909 C C . LYS B 1 137 ? -73.530 -8.782 -59.325 1.00 50.62 137 LYS B C 1
ATOM 3910 O O . LYS B 1 137 ? -72.670 -8.805 -60.199 1.00 53.93 137 LYS B O 1
ATOM 3916 N N . THR B 1 138 ? -73.501 -9.604 -58.283 1.00 50.25 138 THR B N 1
ATOM 3917 C CA . THR B 1 138 ? -72.400 -10.550 -58.090 1.00 47.17 138 THR B CA 1
ATOM 3918 C C . THR B 1 138 ? -72.741 -11.985 -58.475 1.00 48.54 138 THR B C 1
ATOM 3919 O O . THR B 1 138 ? -71.861 -12.769 -58.815 1.00 52.70 138 THR B O 1
ATOM 3923 N N . GLY B 1 139 ? -74.015 -12.340 -58.366 1.00 49.96 139 GLY B N 1
ATOM 3924 C CA . GLY B 1 139 ? -74.438 -13.715 -58.549 1.00 50.31 139 GLY B CA 1
ATOM 3925 C C . GLY B 1 139 ? -74.200 -14.554 -57.302 1.00 56.75 139 GLY B C 1
ATOM 3926 O O . GLY B 1 139 ? -74.567 -15.728 -57.254 1.00 62.16 139 GLY B O 1
ATOM 3927 N N . PHE B 1 140 ? -73.585 -13.953 -56.287 1.00 50.11 140 PHE B N 1
ATOM 3928 C CA . PHE B 1 140 ? -73.439 -14.612 -54.996 1.00 48.02 140 PHE B CA 1
ATOM 3929 C C . PHE B 1 140 ? -74.649 -14.266 -54.140 1.00 46.87 140 PHE B C 1
ATOM 3930 O O . PHE B 1 140 ? -74.896 -13.097 -53.856 1.00 48.26 140 PHE B O 1
ATOM 3938 N N . ILE B 1 141 ? -75.394 -15.280 -53.719 1.00 46.65 141 ILE B N 1
ATOM 3939 C CA . ILE B 1 141 ? -76.652 -15.041 -53.023 1.00 50.72 141 ILE B CA 1
ATOM 3940 C C . ILE B 1 141 ? -76.392 -14.952 -51.526 1.00 53.07 141 ILE B C 1
ATOM 3941 O O . ILE B 1 141 ? -76.180 -15.962 -50.859 1.00 56.97 141 ILE B O 1
ATOM 3946 N N . LEU B 1 142 ? -76.399 -13.729 -51.010 1.00 51.06 142 LEU B N 1
ATOM 3947 C CA . LEU B 1 142 ? -76.017 -13.474 -49.626 1.00 52.46 142 LEU B CA 1
ATOM 3948 C C . LEU B 1 142 ? -77.207 -13.231 -48.692 1.00 51.09 142 LEU B C 1
ATOM 3949 O O . LEU B 1 142 ? -77.060 -13.308 -47.475 1.00 48.60 142 LEU B O 1
ATOM 3954 N N . LYS B 1 143 ? -78.378 -12.948 -49.259 1.00 49.09 143 LYS B N 1
ATOM 3955 C CA . LYS B 1 143 ? -79.558 -12.574 -48.467 1.00 46.28 143 LYS B CA 1
ATOM 3956 C C . LYS B 1 143 ? -79.934 -13.537 -47.322 1.00 50.49 143 LYS B C 1
ATOM 3957 O O . LYS B 1 143 ? -80.193 -13.078 -46.207 1.00 51.21 143 LYS B O 1
ATOM 3963 N N . PRO B 1 144 ? -79.972 -14.864 -47.576 1.00 49.02 144 PRO B N 1
ATOM 3964 C CA . PRO B 1 144 ? -80.388 -15.733 -46.465 1.00 48.99 144 PRO B CA 1
ATOM 3965 C C . PRO B 1 144 ? -79.368 -15.790 -45.334 1.00 50.69 144 PRO B C 1
ATOM 3966 O O . PRO B 1 144 ? -79.753 -15.888 -44.168 1.00 49.38 144 PRO B O 1
ATOM 3970 N N . VAL B 1 145 ? -78.085 -15.739 -45.671 1.00 46.98 145 VAL B N 1
ATOM 3971 C CA . VAL B 1 145 ? -77.048 -15.807 -44.654 1.00 48.50 145 VAL B CA 1
ATOM 3972 C C . VAL B 1 145 ? -77.016 -14.524 -43.838 1.00 49.56 145 VAL B C 1
ATOM 3973 O O . VAL B 1 145 ? -76.894 -14.557 -42.611 1.00 51.13 145 VAL B O 1
ATOM 3977 N N . PHE B 1 146 ? -77.161 -13.391 -44.515 1.00 45.90 146 PHE B N 1
ATOM 3978 C CA . PHE B 1 146 ? -77.187 -12.113 -43.818 1.00 43.75 146 PHE B CA 1
ATOM 3979 C C . PHE B 1 146 ? -78.463 -11.905 -43.013 1.00 46.70 146 PHE B C 1
ATOM 3980 O O . PHE B 1 146 ? -78.475 -11.134 -42.054 1.00 47.95 146 PHE B O 1
ATOM 3988 N N . GLN B 1 147 ? -79.540 -12.571 -43.419 1.00 42.73 147 GLN B N 1
ATOM 3989 C CA . GLN B 1 147 ? -80.802 -12.469 -42.700 1.00 40.67 147 GLN B CA 1
ATOM 3990 C C . GLN B 1 147 ? -80.641 -13.040 -41.291 1.00 41.82 147 GLN B C 1
ATOM 3991 O O . GLN B 1 147 ? -81.205 -12.521 -40.329 1.00 42.86 147 GLN B O 1
ATOM 3997 N N . VAL B 1 148 ? -79.862 -14.113 -41.192 1.00 43.35 148 VAL B N 1
ATOM 3998 C CA . VAL B 1 148 ? -79.557 -14.744 -39.916 1.00 45.77 148 VAL B CA 1
ATOM 3999 C C . VAL B 1 148 ? -78.843 -13.776 -38.983 1.00 46.56 148 VAL B C 1
ATOM 4000 O O . VAL B 1 148 ? -79.177 -13.671 -37.797 1.00 44.32 148 VAL B O 1
ATOM 4004 N N . ARG B 1 149 ? -77.858 -13.070 -39.533 1.00 42.15 149 ARG B N 1
ATOM 4005 C CA . ARG B 1 149 ? -77.122 -12.048 -38.798 1.00 47.49 149 ARG B CA 1
ATOM 4006 C C . ARG B 1 149 ? -78.062 -10.952 -38.324 1.00 49.55 149 ARG B C 1
ATOM 4007 O O . ARG B 1 149 ? -78.060 -10.575 -37.152 1.00 49.28 149 ARG B O 1
ATOM 4015 N N . LEU B 1 150 ? -78.861 -10.445 -39.257 1.00 49.16 150 LEU B N 1
ATOM 4016 C CA . LEU B 1 150 ? -79.806 -9.375 -38.972 1.00 50.87 150 LEU B CA 1
ATOM 4017 C C . LEU B 1 150 ? -80.794 -9.744 -37.863 1.00 46.54 150 LEU B C 1
ATOM 4018 O O . LEU B 1 150 ? -81.093 -8.928 -36.991 1.00 47.27 150 LEU B O 1
ATOM 4023 N N . ASP B 1 151 ? -81.282 -10.980 -37.888 1.00 39.61 151 ASP B N 1
ATOM 4024 C CA . ASP B 1 151 ? -82.285 -11.411 -36.921 1.00 45.46 151 ASP B CA 1
ATOM 4025 C C . ASP B 1 151 ? -81.671 -11.633 -35.540 1.00 45.92 151 ASP B C 1
ATOM 4026 O O . ASP B 1 151 ? -82.379 -11.613 -34.536 1.00 43.72 151 ASP B O 1
ATOM 4031 N N . SER B 1 152 ? -80.359 -11.858 -35.488 1.00 45.27 152 SER B N 1
ATOM 4032 C CA . SER B 1 152 ? -79.687 -12.033 -34.203 1.00 47.05 152 SER B CA 1
ATOM 4033 C C . SER B 1 152 ? -79.332 -10.684 -33.581 1.00 48.83 152 SER B C 1
ATOM 4034 O O . SER B 1 152 ? -79.017 -10.601 -32.391 1.00 49.62 152 SER B O 1
ATOM 4037 N N . LYS B 1 153 ? -79.388 -9.631 -34.393 1.00 48.89 153 LYS B N 1
ATOM 4038 C CA . LYS B 1 153 ? -79.074 -8.275 -33.941 1.00 49.94 153 LYS B CA 1
ATOM 4039 C C . LYS B 1 153 ? -80.184 -7.287 -34.298 1.00 44.98 153 LYS B C 1
ATOM 4040 O O . LYS B 1 153 ? -79.950 -6.336 -35.043 1.00 44.93 153 LYS B O 1
ATOM 4046 N N . PRO B 1 154 ? -81.388 -7.483 -33.742 1.00 48.66 154 PRO B N 1
ATOM 4047 C CA . PRO B 1 154 ? -82.535 -6.649 -34.117 1.00 47.92 154 PRO B CA 1
ATOM 4048 C C . PRO B 1 154 ? -82.405 -5.213 -33.624 1.00 48.81 154 PRO B C 1
ATOM 4049 O O . PRO B 1 154 ? -82.173 -4.994 -32.438 1.00 53.78 154 PRO B O 1
ATOM 4053 N N . PHE B 1 155 ? -82.501 -4.247 -34.530 1.00 44.84 155 PHE B N 1
ATOM 4054 C CA . PHE B 1 155 ? -82.499 -2.849 -34.123 1.00 41.77 155 PHE B CA 1
ATOM 4055 C C . PHE B 1 155 ? -83.715 -2.101 -34.670 1.00 41.07 155 PHE B C 1
ATOM 4056 O O . PHE B 1 155 ? -84.011 -0.991 -34.232 1.00 43.27 155 PHE B O 1
ATOM 4064 N N . PHE B 1 156 ? -84.416 -2.712 -35.622 1.00 38.66 156 PHE B N 1
ATOM 4065 C CA . PHE B 1 156 ? -85.555 -2.064 -36.271 1.00 41.15 156 PHE B CA 1
ATOM 4066 C C . PHE B 1 156 ? -86.430 -3.072 -37.003 1.00 41.63 156 PHE B C 1
ATOM 4067 O O . PHE B 1 156 ? -85.938 -4.069 -37.521 1.00 48.28 156 PHE B O 1
ATOM 4075 N N . LYS B 1 157 ? -87.737 -2.829 -37.007 1.00 41.43 157 LYS B N 1
ATOM 4076 C CA . LYS B 1 157 ? -88.636 -3.566 -37.881 1.00 43.10 157 LYS B CA 1
ATOM 4077 C C . LYS B 1 157 ? -89.759 -2.651 -38.366 1.00 45.34 157 LYS B C 1
ATOM 4078 O O . LYS B 1 157 ? -90.400 -1.958 -37.572 1.00 47.35 157 LYS B O 1
ATOM 4084 N N . GLU B 1 158 ? -89.990 -2.656 -39.675 1.00 41.73 158 GLU B N 1
ATOM 4085 C CA . GLU B 1 158 ? -90.962 -1.763 -40.293 1.00 43.35 158 GLU B CA 1
ATOM 4086 C C . GLU B 1 158 ? -92.385 -2.067 -39.840 1.00 40.79 158 GLU B C 1
ATOM 4087 O O . GLU B 1 158 ? -93.092 -1.163 -39.402 1.00 43.90 158 GLU B O 1
ATOM 4093 N N . ASN B 1 159 ? -92.793 -3.332 -39.945 1.00 48.12 159 ASN B N 1
ATOM 4094 C CA . ASN B 1 159 ? -94.149 -3.750 -39.579 1.00 53.20 159 ASN B CA 1
ATOM 4095 C C . ASN B 1 159 ? -95.196 -2.809 -40.142 1.00 51.60 159 ASN B C 1
ATOM 4096 O O . ASN B 1 159 ? -95.997 -2.246 -39.393 1.00 48.81 159 ASN B O 1
ATOM 4101 N N . TYR B 1 160 ? -95.179 -2.635 -41.459 1.00 50.27 160 TYR B N 1
ATOM 4102 C CA . TYR B 1 160 ? -95.990 -1.611 -42.096 1.00 44.40 160 TYR B CA 1
ATOM 4103 C C . TYR B 1 160 ? -97.482 -1.802 -41.830 1.00 48.01 160 TYR B C 1
ATOM 4104 O O . TYR B 1 160 ? -98.187 -0.837 -41.533 1.00 44.58 160 TYR B O 1
ATOM 4113 N N . ASP B 1 161 ? -97.948 -3.045 -41.924 1.00 48.03 161 ASP B N 1
ATOM 4114 C CA . ASP B 1 161 ? -99.355 -3.377 -41.702 1.00 49.70 161 ASP B CA 1
ATOM 4115 C C . ASP B 1 161 ? -99.847 -2.943 -40.326 1.00 51.28 161 ASP B C 1
ATOM 4116 O O . ASP B 1 161 ? -100.875 -2.267 -40.211 1.00 47.59 161 ASP B O 1
ATOM 4121 N N . GLU B 1 162 ? -99.113 -3.344 -39.290 1.00 47.10 162 GLU B N 1
ATOM 4122 C CA . GLU B 1 162 ? -99.463 -2.997 -37.916 1.00 51.59 162 GLU B CA 1
ATOM 4123 C C . GLU B 1 162 ? -99.437 -1.486 -37.736 1.00 51.44 162 GLU B C 1
ATOM 4124 O O . GLU B 1 162 ? -100.285 -0.918 -37.044 1.00 50.74 162 GLU B O 1
ATOM 4130 N N . LEU B 1 163 ? -98.454 -0.843 -38.362 1.00 51.45 163 LEU B N 1
ATOM 4131 C CA . LEU B 1 163 ? -98.356 0.610 -38.340 1.00 50.65 163 LEU B CA 1
ATOM 4132 C C . LEU B 1 163 ? -99.615 1.245 -38.929 1.00 47.21 163 LEU B C 1
ATOM 4133 O O . LEU B 1 163 ? -100.187 2.151 -38.339 1.00 47.21 163 LEU B O 1
ATOM 4138 N N . VAL B 1 164 ? -100.038 0.767 -40.096 1.00 49.82 164 VAL B N 1
ATOM 4139 C CA . VAL B 1 164 ? -101.219 1.309 -40.760 1.00 48.57 164 VAL B CA 1
ATOM 4140 C C . VAL B 1 164 ? -102.480 1.041 -39.944 1.00 48.20 164 VAL B C 1
ATOM 4141 O O . VAL B 1 164 ? -103.328 1.921 -39.800 1.00 49.49 164 VAL B O 1
ATOM 4145 N N . VAL B 1 165 ? -102.587 -0.166 -39.397 1.00 49.67 165 VAL B N 1
ATOM 4146 C CA . VAL B 1 165 ? -103.704 -0.514 -38.521 1.00 49.86 165 VAL B CA 1
ATOM 4147 C C . VAL B 1 165 ? -103.844 0.478 -37.368 1.00 50.98 165 VAL B C 1
ATOM 4148 O O . VAL B 1 165 ? -104.938 0.986 -37.106 1.00 51.15 165 VAL B O 1
ATOM 4152 N N . LYS B 1 166 ? -102.738 0.766 -36.687 1.00 45.48 166 LYS B N 1
ATOM 4153 C CA . LYS B 1 166 ? -102.801 1.645 -35.525 1.00 45.07 166 LYS B CA 1
ATOM 4154 C C . LYS B 1 166 ? -103.051 3.093 -35.937 1.00 47.66 166 LYS B C 1
ATOM 4155 O O . LYS B 1 166 ? -103.859 3.784 -35.318 1.00 47.41 166 LYS B O 1
ATOM 4161 N N . ILE B 1 167 ? -102.368 3.546 -36.985 1.00 43.40 167 ILE B N 1
ATOM 4162 C CA . ILE B 1 167 ? -102.572 4.904 -37.490 1.00 46.35 167 ILE B CA 1
ATOM 4163 C C . ILE B 1 167 ? -104.019 5.106 -37.963 1.00 48.26 167 ILE B C 1
ATOM 4164 O O . ILE B 1 167 ? -104.597 6.177 -37.770 1.00 48.70 167 ILE B O 1
ATOM 4169 N N . SER B 1 168 ? -104.603 4.075 -38.570 1.00 43.33 168 SER B N 1
ATOM 4170 C CA . SER B 1 168 ? -105.989 4.145 -39.037 1.00 43.88 168 SER B CA 1
ATOM 4171 C C . SER B 1 168 ? -106.976 4.161 -37.875 1.00 45.54 168 SER B C 1
ATOM 4172 O O . SER B 1 168 ? -108.051 4.758 -37.974 1.00 46.79 168 SER B O 1
ATOM 4175 N N . GLN B 1 169 ? -106.614 3.502 -36.777 1.00 46.37 169 GLN B N 1
ATOM 4176 C CA . GLN B 1 169 ? -107.433 3.556 -35.572 1.00 45.80 169 GLN B CA 1
ATOM 4177 C C . GLN B 1 169 ? -107.473 4.982 -35.058 1.00 46.14 169 GLN B C 1
ATOM 4178 O O . GLN B 1 169 ? -108.529 5.491 -34.681 1.00 44.73 169 GLN B O 1
ATOM 4184 N N . LEU B 1 170 ? -106.316 5.632 -35.065 1.00 45.40 170 LEU B N 1
ATOM 4185 C CA . LEU B 1 170 ? -106.226 7.016 -34.623 1.00 45.73 170 LEU B CA 1
ATOM 4186 C C . LEU B 1 170 ? -107.021 7.917 -35.554 1.00 48.83 170 LEU B C 1
ATOM 4187 O O . LEU B 1 170 ? -107.719 8.826 -35.105 1.00 51.91 170 LEU B O 1
ATOM 4192 N N . TYR B 1 171 ? -106.929 7.639 -36.851 1.00 43.69 171 TYR B N 1
ATOM 4193 C CA . TYR B 1 171 ? -107.714 8.352 -37.850 1.00 42.83 171 TYR B CA 1
ATOM 4194 C C . TYR B 1 171 ? -109.212 8.235 -37.586 1.00 45.79 171 TYR B C 1
ATOM 4195 O O . TYR B 1 171 ? -109.936 9.226 -37.652 1.00 42.31 171 TYR B O 1
ATOM 4204 N N . ASP B 1 172 ? -109.673 7.018 -37.313 1.00 48.80 172 ASP B N 1
ATOM 4205 C CA . ASP B 1 172 ? -111.091 6.777 -37.071 1.00 52.74 172 ASP B CA 1
ATOM 4206 C C . ASP B 1 172 ? -111.570 7.425 -35.777 1.00 53.28 172 ASP B C 1
ATOM 4207 O O . ASP B 1 172 ? -112.625 8.056 -35.749 1.00 52.83 172 ASP B O 1
ATOM 4212 N N . ILE B 1 173 ? -110.785 7.269 -34.713 1.00 54.59 173 ILE B N 1
ATOM 4213 C CA . ILE B 1 173 ? -111.097 7.866 -33.417 1.00 54.45 173 ILE B CA 1
ATOM 4214 C C . ILE B 1 173 ? -111.223 9.382 -33.535 1.00 55.50 173 ILE B C 1
ATOM 4215 O O . ILE B 1 173 ? -112.182 9.975 -33.040 1.00 60.24 173 ILE B O 1
ATOM 4220 N N . ALA B 1 174 ? -110.260 10.001 -34.208 1.00 50.53 174 ALA B N 1
ATOM 4221 C CA . ALA B 1 174 ? -110.264 11.447 -34.392 1.00 52.23 174 ALA B CA 1
ATOM 4222 C C . ALA B 1 174 ? -111.435 11.893 -35.265 1.00 58.02 174 ALA B C 1
ATOM 4223 O O . ALA B 1 174 ? -112.086 12.898 -34.980 1.00 62.22 174 ALA B O 1
ATOM 4225 N N . ARG B 1 175 ? -111.701 11.137 -36.326 1.00 55.08 175 ARG B N 1
ATOM 4226 C CA . ARG B 1 175 ? -112.759 11.477 -37.268 1.00 56.28 175 ARG B CA 1
ATOM 4227 C C . ARG B 1 175 ? -114.148 11.364 -36.630 1.00 55.45 175 ARG B C 1
ATOM 4228 O O . ARG B 1 175 ? -115.043 12.158 -36.922 1.00 54.46 175 ARG B O 1
ATOM 4236 N N . THR B 1 176 ? -114.321 10.372 -35.764 1.00 53.71 176 THR B N 1
ATOM 4237 C CA . THR B 1 176 ? -115.602 10.141 -35.105 1.00 55.82 176 THR B CA 1
ATOM 4238 C C . THR B 1 176 ? -115.663 10.787 -33.724 1.00 55.53 176 THR B C 1
ATOM 4239 O O . THR B 1 176 ? -116.548 10.471 -32.927 1.00 57.78 176 THR B O 1
ATOM 4243 N N . SER B 1 177 ? -114.708 11.672 -33.444 1.00 58.51 177 SER B N 1
ATOM 4244 C CA . SER B 1 177 ? -114.647 12.394 -32.173 1.00 57.77 177 SER B CA 1
ATOM 4245 C C . SER B 1 177 ? -114.621 11.461 -30.961 1.00 55.41 177 SER B C 1
ATOM 4246 O O . SER B 1 177 ? -115.262 11.735 -29.948 1.00 53.52 177 SER B O 1
ATOM 4249 N N . GLY B 1 178 ? -113.913 10.344 -31.087 1.00 54.54 178 GLY B N 1
ATOM 4250 C CA . GLY B 1 178 ? -113.654 9.472 -29.955 1.00 58.51 178 GLY B CA 1
ATOM 4251 C C . GLY B 1 178 ? -114.613 8.308 -29.788 1.00 66.28 178 GLY B C 1
ATOM 4252 O O . GLY B 1 178 ? -114.380 7.418 -28.971 1.00 69.29 178 GLY B O 1
ATOM 4253 N N . ALA B 1 179 ? -115.692 8.313 -30.559 1.00 68.06 179 ALA B N 1
ATOM 4254 C CA . ALA B 1 179 ? -116.721 7.284 -30.450 1.00 77.32 179 ALA B CA 1
ATOM 4255 C C . ALA B 1 179 ? -116.332 5.961 -31.110 1.00 87.68 179 ALA B C 1
ATOM 4256 O O . ALA B 1 179 ? -116.808 4.902 -30.705 1.00 88.92 179 ALA B O 1
ATOM 4258 N N . GLY B 1 180 ? -115.471 6.021 -32.121 1.00 96.99 180 GLY B N 1
ATOM 4259 C CA . GLY B 1 180 ? -115.243 4.879 -32.993 1.00 105.47 180 GLY B CA 1
ATOM 4260 C C . GLY B 1 180 ? -116.357 4.758 -34.019 1.00 114.77 180 GLY B C 1
ATOM 4261 O O . GLY B 1 180 ? -117.509 5.090 -33.739 1.00 116.39 180 GLY B O 1
ATOM 4262 N N . SER B 1 181 ? -116.020 4.281 -35.213 1.00 121.56 181 SER B N 1
ATOM 4263 C CA . SER B 1 181 ? -116.960 4.310 -36.331 1.00 125.65 181 SER B CA 1
ATOM 4264 C C . SER B 1 181 ? -118.138 3.334 -36.224 1.00 127.06 181 SER B C 1
ATOM 4265 O O . SER B 1 181 ? -119.138 3.499 -36.923 1.00 127.79 181 SER B O 1
ATOM 4268 N N . ASP B 1 182 ? -118.036 2.337 -35.349 1.00 126.00 182 ASP B N 1
ATOM 4269 C CA . ASP B 1 182 ? -119.169 1.451 -35.079 1.00 125.29 182 ASP B CA 1
ATOM 4270 C C . ASP B 1 182 ? -119.966 1.877 -33.849 1.00 120.27 182 ASP B C 1
ATOM 4271 O O . ASP B 1 182 ? -121.117 1.476 -33.678 1.00 122.55 182 ASP B O 1
ATOM 4276 N N . GLY B 1 183 ? -119.355 2.697 -33.001 1.00 112.03 183 GLY B N 1
ATOM 4277 C CA . GLY B 1 183 ? -120.019 3.195 -31.809 1.00 104.42 183 GLY B CA 1
ATOM 4278 C C . GLY B 1 183 ? -121.118 4.196 -32.119 1.00 95.97 183 GLY B C 1
ATOM 4279 O O . GLY B 1 183 ? -121.444 4.430 -33.284 1.00 95.96 183 GLY B O 1
ATOM 4280 N N . PHE B 1 184 ? -121.707 4.772 -31.073 1.00 86.51 184 PHE B N 1
ATOM 4281 C CA . PHE B 1 184 ? -122.694 5.837 -31.231 1.00 75.33 184 PHE B CA 1
ATOM 4282 C C . PHE B 1 184 ? -122.150 7.014 -32.042 1.00 64.51 184 PHE B C 1
ATOM 4283 O O . PHE B 1 184 ? -120.941 7.174 -32.191 1.00 63.03 184 PHE B O 1
ATOM 4291 N N . THR B 1 185 ? -123.054 7.843 -32.553 1.00 56.95 185 THR B N 1
ATOM 4292 C CA . THR B 1 185 ? -122.673 8.981 -33.380 1.00 51.79 185 THR B CA 1
ATOM 4293 C C . THR B 1 185 ? -122.561 10.271 -32.574 1.00 49.67 185 THR B C 1
ATOM 4294 O O . THR B 1 185 ? -123.535 10.719 -31.968 1.00 49.47 185 THR B O 1
ATOM 4298 N N . VAL B 1 186 ? -121.369 10.861 -32.572 1.00 46.43 186 VAL B N 1
ATOM 4299 C CA . VAL B 1 186 ? -121.150 12.161 -31.947 1.00 46.07 186 VAL B CA 1
ATOM 4300 C C . VAL B 1 186 ? -121.545 13.274 -32.913 1.00 47.97 186 VAL B C 1
ATOM 4301 O O . VAL B 1 186 ? -121.055 13.329 -34.040 1.00 48.18 186 VAL B O 1
ATOM 4305 N N . LEU B 1 187 ? -122.399 14.184 -32.460 1.00 44.21 187 LEU B N 1
ATOM 4306 C CA . LEU B 1 187 ? -122.938 15.209 -33.343 1.00 41.78 187 LEU B CA 1
ATOM 4307 C C . LEU B 1 187 ? -122.257 16.553 -33.158 1.00 41.87 187 LEU B C 1
ATOM 4308 O O . LEU B 1 187 ? -122.119 17.326 -34.103 1.00 42.60 187 LEU B O 1
ATOM 4313 N N . SER B 1 188 ? -121.839 16.827 -31.930 1.00 39.05 188 SER B N 1
ATOM 4314 C CA . SER B 1 188 ? -121.245 18.109 -31.587 1.00 42.54 188 SER B CA 1
ATOM 4315 C C . SER B 1 188 ? -120.459 17.977 -30.286 1.00 44.12 188 SER B C 1
ATOM 4316 O O . SER B 1 188 ? -120.866 17.248 -29.382 1.00 46.40 188 SER B O 1
ATOM 4319 N N . THR B 1 189 ? -119.325 18.663 -30.209 1.00 41.67 189 THR B N 1
ATOM 4320 C CA . THR B 1 189 ? -118.455 18.613 -29.037 1.00 41.05 189 THR B CA 1
ATOM 4321 C C . THR B 1 189 ? -118.065 20.013 -28.589 1.00 44.24 189 THR B C 1
ATOM 4322 O O . THR B 1 189 ? -117.696 20.851 -29.405 1.00 48.32 189 THR B O 1
ATOM 4326 N N . LYS B 1 190 ? -118.187 20.272 -27.292 1.00 48.19 190 LYS B N 1
ATOM 4327 C CA . LYS B 1 190 ? -117.682 21.505 -26.702 1.00 50.86 190 LYS B CA 1
ATOM 4328 C C . LYS B 1 190 ? -116.802 21.177 -25.499 1.00 48.40 190 LYS B C 1
ATOM 4329 O O . LYS B 1 190 ? -117.174 20.367 -24.651 1.00 46.50 190 LYS B O 1
ATOM 4335 N N . SER B 1 191 ? -115.630 21.800 -25.439 1.00 44.27 191 SER B N 1
ATOM 4336 C CA . SER B 1 191 ? -114.727 21.611 -24.312 1.00 48.08 191 SER B CA 1
ATOM 4337 C C . SER B 1 191 ? -114.871 22.762 -23.334 1.00 49.35 191 SER B C 1
ATOM 4338 O O . SER B 1 191 ? -114.889 23.930 -23.732 1.00 50.93 191 SER B O 1
ATOM 4341 N N . LEU B 1 192 ? -114.965 22.432 -22.052 1.00 44.27 192 LEU B N 1
ATOM 4342 C CA . LEU B 1 192 ? -114.944 23.451 -21.018 1.00 41.30 192 LEU B CA 1
ATOM 4343 C C . LEU B 1 192 ? -113.502 23.856 -20.740 1.00 44.64 192 LEU B C 1
ATOM 4344 O O . LEU B 1 192 ? -112.570 23.214 -21.224 1.00 40.32 192 LEU B O 1
ATOM 4349 N N . PHE B 1 193 ? -113.330 24.918 -19.957 1.00 47.70 193 PHE B N 1
ATOM 4350 C CA . PHE B 1 193 ? -112.022 25.521 -19.716 1.00 47.69 193 PHE B CA 1
ATOM 4351 C C . PHE B 1 193 ? -111.015 24.534 -19.131 1.00 44.67 193 PHE B C 1
ATOM 4352 O O . PHE B 1 193 ? -109.849 24.524 -19.525 1.00 44.21 193 PHE B O 1
ATOM 4360 N N . LEU B 1 194 ? -111.459 23.706 -18.191 1.00 40.52 194 LEU B N 1
ATOM 4361 C CA . LEU B 1 194 ? -110.558 22.751 -17.555 1.00 42.99 194 LEU B CA 1
ATOM 4362 C C . LEU B 1 194 ? -110.378 21.464 -18.364 1.00 46.34 194 LEU B C 1
ATOM 4363 O O . LEU B 1 194 ? -109.670 20.559 -17.938 1.00 47.28 194 LEU B O 1
ATOM 4368 N N . GLY B 1 195 ? -111.023 21.376 -19.523 1.00 51.26 195 GLY B N 1
ATOM 4369 C CA . GLY B 1 195 ? -110.777 20.261 -20.425 1.00 46.27 195 GLY B CA 1
ATOM 4370 C C . GLY B 1 195 ? -111.873 19.217 -20.546 1.00 46.01 195 GLY B C 1
ATOM 4371 O O . GLY B 1 195 ? -111.761 18.304 -21.368 1.00 45.49 195 GLY B O 1
ATOM 4372 N N . GLN B 1 196 ? -112.918 19.320 -19.724 1.00 40.08 196 GLN B N 1
ATOM 4373 C CA . GLN B 1 196 ? -114.039 18.389 -19.829 1.00 38.66 196 GLN B CA 1
ATOM 4374 C C . GLN B 1 196 ? -114.727 18.517 -21.199 1.00 38.40 196 GLN B C 1
ATOM 4375 O O . GLN B 1 196 ? -114.931 19.629 -21.694 1.00 35.80 196 GLN B O 1
ATOM 4381 N N . LYS B 1 197 ? -115.048 17.387 -21.827 1.00 36.11 197 LYS B N 1
ATOM 4382 C CA . LYS B 1 197 ? -115.771 17.426 -23.100 1.00 41.76 197 LYS B CA 1
ATOM 4383 C C . LYS B 1 197 ? -117.271 17.236 -22.895 1.00 38.67 197 LYS B C 1
ATOM 4384 O O . LYS B 1 197 ? -117.701 16.314 -22.201 1.00 36.75 197 LYS B O 1
ATOM 4390 N N . LEU B 1 198 ? -118.055 18.097 -23.534 1.00 39.11 198 LEU B N 1
ATOM 4391 C CA . LEU B 1 198 ? -119.505 17.959 -23.587 1.00 37.63 198 LEU B CA 1
ATOM 4392 C C . LEU B 1 198 ? -119.874 17.524 -25.005 1.00 43.66 198 LEU B C 1
ATOM 4393 O O . LEU B 1 198 ? -119.582 18.237 -25.961 1.00 43.07 198 LEU B O 1
ATOM 4398 N N . GLN B 1 199 ? -120.500 16.361 -25.153 1.00 43.05 199 GLN B N 1
ATOM 4399 C CA . GLN B 1 199 ? -120.838 15.870 -26.488 1.00 41.18 199 GLN B CA 1
ATOM 4400 C C . GLN B 1 199 ? -122.323 15.558 -26.670 1.00 40.50 199 GLN B C 1
ATOM 4401 O O . GLN B 1 199 ? -122.911 14.804 -25.895 1.00 43.02 199 GLN B O 1
ATOM 4407 N N . VAL B 1 200 ? -122.910 16.118 -27.723 1.00 39.41 200 VAL B N 1
ATOM 4408 C CA . VAL B 1 200 ? -124.256 15.740 -28.137 1.00 39.06 200 VAL B CA 1
ATOM 4409 C C . VAL B 1 200 ? -124.174 14.453 -28.938 1.00 41.99 200 VAL B C 1
ATOM 4410 O O . VAL B 1 200 ? -123.416 14.352 -29.901 1.00 42.85 200 VAL B O 1
ATOM 4414 N N . VAL B 1 201 ? -124.937 13.457 -28.510 1.00 43.69 201 VAL B N 1
ATOM 4415 C CA . VAL B 1 201 ? -124.920 12.149 -29.140 1.00 43.59 201 VAL B CA 1
ATOM 4416 C C . VAL B 1 201 ? -126.342 11.716 -29.492 1.00 44.59 201 VAL B C 1
ATOM 4417 O O . VAL B 1 201 ? -127.295 12.040 -28.780 1.00 42.87 201 VAL B O 1
ATOM 4421 N N . GLN B 1 202 ? -126.484 11.008 -30.606 1.00 43.69 202 GLN B N 1
ATOM 4422 C CA . GLN B 1 202 ? -127.749 10.387 -30.963 1.00 51.68 202 GLN B CA 1
ATOM 4423 C C . GLN B 1 202 ? -127.634 8.888 -30.733 1.00 55.32 202 GLN B C 1
ATOM 4424 O O . GLN B 1 202 ? -126.840 8.219 -31.396 1.00 60.54 202 GLN B O 1
ATOM 4430 N N . ALA B 1 203 ? -128.413 8.367 -29.790 1.00 51.79 203 ALA B N 1
ATOM 4431 C CA . ALA B 1 203 ? -128.334 6.953 -29.442 1.00 55.62 203 ALA B CA 1
ATOM 4432 C C . ALA B 1 203 ? -129.456 6.528 -28.514 1.00 56.74 203 ALA B C 1
ATOM 4433 O O . ALA B 1 203 ? -130.147 7.360 -27.925 1.00 54.02 203 ALA B O 1
ATOM 4435 N N . ASP B 1 204 ? -129.640 5.219 -28.406 1.00 61.29 204 ASP B N 1
ATOM 4436 C CA . ASP B 1 204 ? -130.416 4.645 -27.321 1.00 61.09 204 ASP B CA 1
ATOM 4437 C C . ASP B 1 204 ? -129.556 4.767 -26.067 1.00 58.56 204 ASP B C 1
ATOM 4438 O O . ASP B 1 204 ? -128.490 4.157 -25.991 1.00 60.35 204 ASP B O 1
ATOM 4443 N N . ILE B 1 205 ? -130.003 5.559 -25.095 1.00 55.69 205 ILE B N 1
ATOM 4444 C CA . ILE B 1 205 ? -129.199 5.801 -23.897 1.00 52.41 205 ILE B CA 1
ATOM 4445 C C . ILE B 1 205 ? -128.869 4.494 -23.169 1.00 52.80 205 ILE B C 1
ATOM 4446 O O . ILE B 1 205 ? -127.849 4.397 -22.487 1.00 55.87 205 ILE B O 1
ATOM 4451 N N . ALA B 1 206 ? -129.717 3.486 -23.347 1.00 48.94 206 ALA B N 1
ATOM 4452 C CA . ALA B 1 206 ? -129.497 2.168 -22.759 1.00 50.98 206 ALA B CA 1
ATOM 4453 C C . ALA B 1 206 ? -128.299 1.458 -23.384 1.00 54.05 206 ALA B C 1
ATOM 4454 O O . ALA B 1 206 ? -127.737 0.544 -22.787 1.00 57.34 206 ALA B O 1
ATOM 4456 N N . SER B 1 207 ? -127.946 1.841 -24.608 1.00 56.88 207 SER B N 1
ATOM 4457 C CA . SER B 1 207 ? -126.820 1.221 -25.310 1.00 58.13 207 SER B CA 1
ATOM 4458 C C . SER B 1 207 ? -125.495 1.964 -25.112 1.00 57.81 207 SER B C 1
ATOM 4459 O O . SER B 1 207 ? -124.441 1.470 -25.513 1.00 60.21 207 SER B O 1
ATOM 4462 N N . ILE B 1 208 ? -125.554 3.152 -24.517 1.00 54.95 208 ILE B N 1
ATOM 4463 C CA . ILE B 1 208 ? -124.359 3.955 -24.278 1.00 55.67 208 ILE B CA 1
ATOM 4464 C C . ILE B 1 208 ? -123.461 3.291 -23.230 1.00 56.31 208 ILE B C 1
ATOM 4465 O O . ILE B 1 208 ? -123.907 2.988 -22.120 1.00 55.31 208 ILE B O 1
ATOM 4470 N N . ASP B 1 209 ? -122.196 3.071 -23.574 1.00 58.66 209 ASP B N 1
ATOM 4471 C CA . ASP B 1 209 ? -121.290 2.385 -22.658 1.00 62.24 209 ASP B CA 1
ATOM 4472 C C . ASP B 1 209 ? -120.417 3.350 -21.855 1.00 58.23 209 ASP B C 1
ATOM 4473 O O . ASP B 1 209 ? -119.238 3.092 -21.631 1.00 62.35 209 ASP B O 1
ATOM 4478 N N . SER B 1 210 ? -121.014 4.441 -21.389 1.00 53.70 210 SER B N 1
ATOM 4479 C CA . SER B 1 210 ? -120.332 5.351 -20.480 1.00 51.55 210 SER B CA 1
ATOM 4480 C C . SER B 1 210 ? -120.336 4.749 -19.084 1.00 52.74 210 SER B C 1
ATOM 4481 O O . SER B 1 210 ? -121.070 3.798 -18.819 1.00 53.32 210 SER B O 1
ATOM 4484 N N . ASP B 1 211 ? -119.515 5.295 -18.195 1.00 53.07 211 ASP B N 1
ATOM 4485 C CA . ASP B 1 211 ? -119.438 4.783 -16.835 1.00 49.07 211 ASP B CA 1
ATOM 4486 C C . ASP B 1 211 ? -120.799 4.907 -16.147 1.00 46.32 211 ASP B C 1
ATOM 4487 O O . ASP B 1 211 ? -121.261 3.968 -15.500 1.00 46.05 211 ASP B O 1
ATOM 4492 N N . ALA B 1 212 ? -121.456 6.046 -16.330 1.00 41.60 212 ALA B N 1
ATOM 4493 C CA . ALA B 1 212 ? -122.787 6.250 -15.769 1.00 41.79 212 ALA B CA 1
ATOM 4494 C C . ALA B 1 212 ? -123.789 6.760 -16.801 1.00 40.42 212 ALA B C 1
ATOM 4495 O O . ALA B 1 212 ? -123.446 7.545 -17.688 1.00 42.49 212 ALA B O 1
ATOM 4497 N N . VAL B 1 213 ? -125.026 6.293 -16.673 1.00 39.39 213 VAL B N 1
ATOM 4498 C CA . VAL B 1 213 ? -126.164 6.837 -17.406 1.00 38.29 213 VAL B CA 1
ATOM 4499 C C . VAL B 1 213 ? -127.161 7.364 -16.386 1.00 38.35 213 VAL B C 1
ATOM 4500 O O . VAL B 1 213 ? -127.342 6.772 -15.321 1.00 37.42 213 VAL B O 1
ATOM 4504 N N . VAL B 1 214 ? -127.773 8.500 -16.692 1.00 35.80 214 VAL B N 1
ATOM 4505 C CA . VAL B 1 214 ? -128.739 9.104 -15.791 1.00 38.17 214 VAL B CA 1
ATOM 4506 C C . VAL B 1 214 ? -130.165 8.648 -16.115 1.00 42.19 214 VAL B C 1
ATOM 4507 O O . VAL B 1 214 ? -130.613 8.707 -17.264 1.00 37.63 214 VAL B O 1
ATOM 4511 N N . HIS B 1 215 ? -130.857 8.165 -15.087 1.00 41.39 215 HIS B N 1
ATOM 4512 C CA . HIS B 1 215 ? -132.232 7.711 -15.215 1.00 39.88 215 HIS B CA 1
ATOM 4513 C C . HIS B 1 215 ? -133.160 8.643 -14.448 1.00 41.87 215 HIS B C 1
ATOM 4514 O O . HIS B 1 215 ? -133.205 8.607 -13.217 1.00 39.59 215 HIS B O 1
ATOM 4521 N N . PRO B 1 216 ? -133.883 9.507 -15.173 1.00 39.79 216 PRO B N 1
ATOM 4522 C CA . PRO B 1 216 ? -134.849 10.378 -14.499 1.00 39.35 216 PRO B CA 1
ATOM 4523 C C . PRO B 1 216 ? -136.037 9.557 -14.015 1.00 37.37 216 PRO B C 1
ATOM 4524 O O . PRO B 1 216 ? -136.611 8.785 -14.776 1.00 38.46 216 PRO B O 1
ATOM 4528 N N . THR B 1 217 ? -136.383 9.701 -12.744 1.00 34.10 217 THR B N 1
ATOM 4529 C CA . THR B 1 217 ? -137.439 8.897 -12.150 1.00 30.39 217 THR B CA 1
ATOM 4530 C C . THR B 1 217 ? -138.187 9.750 -11.143 1.00 33.62 217 THR B C 1
ATOM 4531 O O . THR B 1 217 ? -138.090 10.979 -11.180 1.00 33.46 217 THR B O 1
ATOM 4535 N N . ASN B 1 218 ? -138.970 9.120 -10.277 1.00 39.02 218 ASN B N 1
ATOM 4536 C CA . ASN B 1 218 ? -139.660 9.874 -9.240 1.00 39.85 218 ASN B CA 1
ATOM 4537 C C . ASN B 1 218 ? -139.165 9.458 -7.853 1.00 38.36 218 ASN B C 1
ATOM 4538 O O . ASN B 1 218 ? -138.196 8.705 -7.729 1.00 36.87 218 ASN B O 1
ATOM 4543 N N . THR B 1 219 ? -139.842 9.938 -6.818 1.00 36.74 219 THR B N 1
ATOM 4544 C CA . THR B 1 219 ? -139.410 9.703 -5.448 1.00 38.06 219 THR B CA 1
ATOM 4545 C C . THR B 1 219 ? -139.340 8.215 -5.103 1.00 34.11 219 THR B C 1
ATOM 4546 O O . THR B 1 219 ? -138.558 7.821 -4.259 1.00 37.41 219 THR B O 1
ATOM 4550 N N . ASP B 1 220 ? -140.103 7.377 -5.794 1.00 32.37 220 ASP B N 1
ATOM 4551 C CA . ASP B 1 220 ? -140.118 5.951 -5.473 1.00 35.38 220 ASP B CA 1
ATOM 4552 C C . ASP B 1 220 ? -139.292 5.102 -6.448 1.00 35.69 220 ASP B C 1
ATOM 4553 O O . ASP B 1 220 ? -139.385 3.875 -6.433 1.00 39.87 220 ASP B O 1
ATOM 4558 N N . PHE B 1 221 ? -138.470 5.754 -7.265 1.00 35.51 221 PHE B N 1
ATOM 4559 C CA . PHE B 1 221 ? -137.676 5.072 -8.290 1.00 38.25 221 PHE B CA 1
ATOM 4560 C C . PHE B 1 221 ? -138.577 4.281 -9.245 1.00 37.26 221 PHE B C 1
ATOM 4561 O O . PHE B 1 221 ? -138.202 3.193 -9.691 1.00 37.58 221 PHE B O 1
ATOM 4569 N N . TYR B 1 222 ? -139.771 4.792 -9.534 1.00 36.54 222 TYR B N 1
ATOM 4570 C CA . TYR B 1 222 ? -140.636 4.106 -10.492 1.00 43.75 222 TYR B CA 1
ATOM 4571 C C . TYR B 1 222 ? -139.968 4.057 -11.872 1.00 39.48 222 TYR B C 1
ATOM 4572 O O . TYR B 1 222 ? -139.472 5.071 -12.354 1.00 36.81 222 TYR B O 1
ATOM 4581 N N . ILE B 1 223 ? -139.993 2.896 -12.520 1.00 39.82 223 ILE B N 1
ATOM 4582 C CA . ILE B 1 223 ? -139.329 2.740 -13.814 1.00 41.70 223 ILE B CA 1
ATOM 4583 C C . ILE B 1 223 ? -140.321 2.817 -14.979 1.00 42.78 223 ILE B C 1
ATOM 4584 O O . ILE B 1 223 ? -141.066 1.873 -15.245 1.00 47.16 223 ILE B O 1
ATOM 4589 N N . GLY B 1 224 ? -140.323 3.958 -15.663 1.00 41.86 224 GLY B N 1
ATOM 4590 C CA . GLY B 1 224 ? -141.204 4.190 -16.794 1.00 47.87 224 GLY B CA 1
ATOM 4591 C C . GLY B 1 224 ? -140.714 5.362 -17.623 1.00 46.69 224 GLY B C 1
ATOM 4592 O O . GLY B 1 224 ? -139.639 5.891 -17.371 1.00 40.60 224 GLY B O 1
ATOM 4593 N N . GLY B 1 225 ? -141.496 5.773 -18.617 1.00 51.66 225 GLY B N 1
ATOM 4594 C CA . GLY B 1 225 ? -141.089 6.881 -19.463 1.00 47.97 225 GLY B CA 1
ATOM 4595 C C . GLY B 1 225 ? -140.064 6.456 -20.496 1.00 44.85 225 GLY B C 1
ATOM 4596 O O . GLY B 1 225 ? -139.725 5.280 -20.592 1.00 46.53 225 GLY B O 1
ATOM 4597 N N . GLU B 1 226 ? -139.594 7.411 -21.289 1.00 46.22 226 GLU B N 1
ATOM 4598 C CA . GLU B 1 226 ? -138.627 7.123 -22.339 1.00 53.68 226 GLU B CA 1
ATOM 4599 C C . GLU B 1 226 ? -137.398 6.376 -21.819 1.00 44.74 226 GLU B C 1
ATOM 4600 O O . GLU B 1 226 ? -137.135 5.244 -22.219 1.00 46.47 226 GLU B O 1
ATOM 4606 N N . VAL B 1 227 ? -136.677 6.989 -20.889 1.00 41.87 227 VAL B N 1
ATOM 4607 C CA . VAL B 1 227 ? -135.432 6.403 -20.406 1.00 37.21 227 VAL B CA 1
ATOM 4608 C C . VAL B 1 227 ? -135.665 5.155 -19.562 1.00 40.20 227 VAL B C 1
ATOM 4609 O O . VAL B 1 227 ? -135.029 4.122 -19.785 1.00 41.94 227 VAL B O 1
ATOM 4613 N N . GLY B 1 228 ? -136.594 5.241 -18.612 1.00 41.04 228 GLY B N 1
ATOM 4614 C CA . GLY B 1 228 ? -136.938 4.099 -17.783 1.00 39.93 228 GLY B CA 1
ATOM 4615 C C . GLY B 1 228 ? -137.269 2.848 -18.572 1.00 42.50 228 GLY B C 1
ATOM 4616 O O . GLY B 1 228 ? -136.712 1.780 -18.320 1.00 41.55 228 GLY B O 1
ATOM 4617 N N . ASN B 1 229 ? -138.149 2.987 -19.560 1.00 45.68 229 ASN B N 1
ATOM 4618 C CA . ASN B 1 229 ? -138.563 1.844 -20.364 1.00 44.55 229 ASN B CA 1
ATOM 4619 C C . ASN B 1 229 ? -137.417 1.250 -21.174 1.00 38.95 229 ASN B C 1
ATOM 4620 O O . ASN B 1 229 ? -137.261 0.032 -21.231 1.00 44.48 229 ASN B O 1
ATOM 4625 N N . THR B 1 230 ? -136.614 2.096 -21.804 1.00 36.92 230 THR B N 1
ATOM 4626 C CA . THR B 1 230 ? -135.525 1.571 -22.623 1.00 44.81 230 THR B CA 1
ATOM 4627 C C . THR B 1 230 ? -134.447 0.910 -21.756 1.00 43.17 230 THR B C 1
ATOM 4628 O O . THR B 1 230 ? -133.820 -0.058 -22.185 1.00 44.83 230 THR B O 1
ATOM 4632 N N . LEU B 1 231 ? -134.267 1.388 -20.527 1.00 43.32 231 LEU B N 1
ATOM 4633 C CA . LEU B 1 231 ? -133.331 0.745 -19.601 1.00 43.04 231 LEU B CA 1
ATOM 4634 C C . LEU B 1 231 ? -133.827 -0.624 -19.155 1.00 43.78 231 LEU B C 1
ATOM 4635 O O . LEU B 1 231 ? -133.047 -1.569 -19.039 1.00 45.08 231 LEU B O 1
ATOM 4640 N N . GLU B 1 232 ? -135.124 -0.723 -18.888 1.00 45.62 232 GLU B N 1
ATOM 4641 C CA . GLU B 1 232 ? -135.713 -1.993 -18.484 1.00 50.96 232 GLU B CA 1
ATOM 4642 C C . GLU B 1 232 ? -135.672 -3.007 -19.624 1.00 55.05 232 GLU B C 1
ATOM 4643 O O . GLU B 1 232 ? -135.402 -4.189 -19.407 1.00 57.93 232 GLU B O 1
ATOM 4649 N N . LYS B 1 233 ? -135.950 -2.539 -20.837 1.00 56.56 233 LYS B N 1
ATOM 4650 C CA . LYS B 1 233 ? -135.844 -3.376 -22.029 1.00 62.46 233 LYS B CA 1
ATOM 4651 C C . LYS B 1 233 ? -134.440 -3.968 -22.165 1.00 61.34 233 LYS B C 1
ATOM 4652 O O . LYS B 1 233 ? -134.281 -5.173 -22.354 1.00 62.14 233 LYS B O 1
ATOM 4658 N N . LYS B 1 234 ? -133.428 -3.110 -22.072 1.00 59.02 234 LYS B N 1
ATOM 4659 C CA . LYS B 1 234 ? -132.039 -3.536 -22.212 1.00 59.13 234 LYS B CA 1
ATOM 4660 C C . LYS B 1 234 ? -131.542 -4.329 -21.004 1.00 57.13 234 LYS B C 1
ATOM 4661 O O . LYS B 1 234 ? -130.905 -5.370 -21.155 1.00 57.18 234 LYS B O 1
ATOM 4667 N N . GLY B 1 235 ? -131.843 -3.838 -19.805 1.00 55.05 235 GLY B N 1
ATOM 4668 C CA . GLY B 1 235 ? -131.256 -4.388 -18.596 1.00 55.55 235 GLY B CA 1
ATOM 4669 C C . GLY B 1 235 ? -131.970 -5.585 -18.005 1.00 60.34 235 GLY B C 1
ATOM 4670 O O . GLY B 1 235 ? -131.356 -6.410 -17.327 1.00 63.36 235 GLY B O 1
ATOM 4671 N N . GLY B 1 236 ? -133.271 -5.683 -18.253 1.00 60.65 236 GLY B N 1
ATOM 4672 C CA . GLY B 1 236 ? -134.046 -6.814 -17.779 1.00 63.28 236 GLY B CA 1
ATOM 4673 C C . GLY B 1 236 ? -134.173 -6.925 -16.270 1.00 61.65 236 GLY B C 1
ATOM 4674 O O . GLY B 1 236 ? -134.103 -5.929 -15.548 1.00 52.91 236 GLY B O 1
ATOM 4675 N N . LYS B 1 237 ? -134.364 -8.157 -15.805 1.00 65.98 237 LYS B N 1
ATOM 4676 C CA . LYS B 1 237 ? -134.618 -8.449 -14.399 1.00 68.23 237 LYS B CA 1
ATOM 4677 C C . LYS B 1 237 ? -133.511 -7.947 -13.468 1.00 66.47 237 LYS B C 1
ATOM 4678 O O . LYS B 1 237 ? -133.796 -7.410 -12.396 1.00 62.77 237 LYS B O 1
ATOM 4684 N N . GLU B 1 238 ? -132.256 -8.126 -13.874 1.00 69.40 238 GLU B N 1
ATOM 4685 C CA . GLU B 1 238 ? -131.118 -7.704 -13.058 1.00 71.66 238 GLU B CA 1
ATOM 4686 C C . GLU B 1 238 ? -131.150 -6.208 -12.761 1.00 68.23 238 GLU B C 1
ATOM 4687 O O . GLU B 1 238 ? -130.871 -5.783 -11.640 1.00 68.31 238 GLU B O 1
ATOM 4693 N N . PHE B 1 239 ? -131.478 -5.417 -13.778 1.00 62.85 239 PHE B N 1
ATOM 4694 C CA . PHE B 1 239 ? -131.600 -3.974 -13.622 1.00 54.29 239 PHE B CA 1
ATOM 4695 C C . PHE B 1 239 ? -132.745 -3.603 -12.690 1.00 52.30 239 PHE B C 1
ATOM 4696 O O . PHE B 1 239 ? -132.593 -2.752 -11.815 1.00 52.14 239 PHE B O 1
ATOM 4704 N N . VAL B 1 240 ? -133.897 -4.233 -12.896 1.00 49.40 240 VAL B N 1
ATOM 4705 C CA . VAL B 1 240 ? -135.082 -3.923 -12.110 1.00 50.15 240 VAL B CA 1
ATOM 4706 C C . VAL B 1 240 ? -134.858 -4.251 -10.634 1.00 51.13 240 VAL B C 1
ATOM 4707 O O . VAL B 1 240 ? -135.145 -3.433 -9.763 1.00 49.43 240 VAL B O 1
ATOM 4711 N N . GLU B 1 241 ? -134.316 -5.436 -10.365 1.00 53.28 241 GLU B N 1
ATOM 4712 C CA . GLU B 1 241 ? -134.033 -5.862 -8.998 1.00 56.92 241 GLU B CA 1
ATOM 4713 C C . GLU B 1 241 ? -133.001 -4.968 -8.314 1.00 55.49 241 GLU B C 1
ATOM 4714 O O . GLU B 1 241 ? -133.093 -4.711 -7.113 1.00 54.54 241 GLU B O 1
ATOM 4720 N N . ALA B 1 242 ? -132.017 -4.505 -9.076 1.00 53.83 242 ALA B N 1
ATOM 4721 C CA . ALA B 1 242 ? -131.006 -3.599 -8.545 1.00 54.33 242 ALA B CA 1
ATOM 4722 C C . ALA B 1 242 ? -131.633 -2.272 -8.115 1.00 53.88 242 ALA B C 1
ATOM 4723 O O . ALA B 1 242 ? -131.214 -1.671 -7.126 1.00 51.58 242 ALA B O 1
ATOM 4725 N N . VAL B 1 243 ? -132.626 -1.812 -8.871 1.00 53.06 243 VAL B N 1
ATOM 4726 C CA . VAL B 1 243 ? -133.320 -0.569 -8.546 1.00 47.66 243 VAL B CA 1
ATOM 4727 C C . VAL B 1 243 ? -134.159 -0.724 -7.277 1.00 48.49 243 VAL B C 1
ATOM 4728 O O . VAL B 1 243 ? -134.168 0.164 -6.422 1.00 51.02 243 VAL B O 1
ATOM 4732 N N . LEU B 1 244 ? -134.857 -1.849 -7.153 1.00 50.67 244 LEU B N 1
ATOM 4733 C CA . LEU B 1 244 ? -135.657 -2.120 -5.959 1.00 54.11 244 LEU B CA 1
ATOM 4734 C C . LEU B 1 244 ? -134.779 -2.189 -4.723 1.00 52.74 244 LEU B C 1
ATOM 4735 O O . LEU B 1 244 ? -135.134 -1.654 -3.674 1.00 59.05 244 LEU B O 1
ATOM 4740 N N . GLU B 1 245 ? -133.634 -2.850 -4.853 1.00 52.15 245 GLU B N 1
ATOM 4741 C CA . GLU B 1 245 ? -132.671 -2.934 -3.761 1.00 57.10 245 GLU B CA 1
ATOM 4742 C C . GLU B 1 245 ? -132.202 -1.544 -3.353 1.00 52.72 245 GLU B C 1
ATOM 4743 O O . GLU B 1 245 ? -132.083 -1.247 -2.166 1.00 54.22 245 GLU B O 1
ATOM 4749 N N . LEU B 1 246 ? -131.949 -0.692 -4.342 1.00 46.62 246 LEU B N 1
ATOM 4750 C CA . LEU B 1 246 ? -131.546 0.684 -4.074 1.00 45.18 246 LEU B CA 1
ATOM 4751 C C . LEU B 1 246 ? -132.642 1.454 -3.337 1.00 45.83 246 LEU B C 1
ATOM 4752 O O . LEU B 1 246 ? -132.353 2.235 -2.433 1.00 46.90 246 LEU B O 1
ATOM 4757 N N . ARG B 1 247 ? -133.893 1.224 -3.725 1.00 44.53 247 ARG B N 1
ATOM 4758 C CA . ARG B 1 247 ? -135.038 1.863 -3.080 1.00 44.52 247 ARG B CA 1
ATOM 4759 C C . ARG B 1 247 ? -135.130 1.515 -1.593 1.00 48.52 247 ARG B C 1
ATOM 4760 O O . ARG B 1 247 ? -135.346 2.397 -0.762 1.00 47.87 247 ARG B O 1
ATOM 4768 N N . LYS B 1 248 ? -134.931 0.241 -1.261 1.00 52.05 248 LYS B N 1
ATOM 4769 C CA . LYS B 1 248 ? -134.959 -0.201 0.132 1.00 55.78 248 LYS B CA 1
ATOM 4770 C C . LYS B 1 248 ? -133.803 0.392 0.928 1.00 54.10 248 LYS B C 1
ATOM 4771 O O . LYS B 1 248 ? -133.973 0.804 2.072 1.00 57.13 248 LYS B O 1
ATOM 4777 N N . LYS B 1 249 ? -132.627 0.424 0.313 1.00 52.50 249 LYS B N 1
ATOM 4778 C CA . LYS B 1 249 ? -131.415 0.895 0.973 1.00 51.09 249 LYS B CA 1
ATOM 4779 C C . LYS B 1 249 ? -131.393 2.414 1.116 1.00 47.05 249 LYS B C 1
ATOM 4780 O O . LYS B 1 249 ? -131.038 2.946 2.165 1.00 43.24 249 LYS B O 1
ATOM 4786 N N . ASN B 1 250 ? -131.794 3.111 0.059 1.00 40.41 250 ASN B N 1
ATOM 4787 C CA . ASN B 1 250 ? -131.707 4.563 0.028 1.00 38.78 250 ASN B CA 1
ATOM 4788 C C . ASN B 1 250 ? -132.897 5.250 0.690 1.00 40.57 250 ASN B C 1
ATOM 4789 O O . ASN B 1 250 ? -132.782 6.362 1.204 1.00 41.79 250 ASN B O 1
ATOM 4794 N N . GLY B 1 251 ? -134.042 4.578 0.669 1.00 38.30 251 GLY B N 1
ATOM 4795 C CA . GLY B 1 251 ? -135.304 5.226 0.960 1.00 45.81 251 GLY B CA 1
ATOM 4796 C C . GLY B 1 251 ? -135.725 6.024 -0.266 1.00 45.99 251 GLY B C 1
ATOM 4797 O O . GLY B 1 251 ? -135.015 6.040 -1.273 1.00 45.95 251 GLY B O 1
ATOM 4798 N N . PRO B 1 252 ? -136.876 6.706 -0.190 1.00 48.91 252 PRO B N 1
ATOM 4799 C CA . PRO B 1 252 ? -137.383 7.498 -1.315 1.00 47.16 252 PRO B CA 1
ATOM 4800 C C . PRO B 1 252 ? -136.428 8.615 -1.691 1.00 45.51 252 PRO B C 1
ATOM 4801 O O . PRO B 1 252 ? -135.606 9.051 -0.887 1.00 44.23 252 PRO B O 1
ATOM 4805 N N . LEU B 1 253 ? -136.541 9.061 -2.931 1.00 39.93 253 LEU B N 1
ATOM 4806 C CA . LEU B 1 253 ? -135.675 10.077 -3.482 1.00 33.78 253 LEU B CA 1
ATOM 4807 C C . LEU B 1 253 ? -136.290 11.465 -3.286 1.00 36.02 253 LEU B C 1
ATOM 4808 O O . LEU B 1 253 ? -137.387 11.730 -3.772 1.00 44.62 253 LEU B O 1
ATOM 4813 N N . GLU B 1 254 ? -135.623 12.334 -2.532 1.00 32.55 254 GLU B N 1
ATOM 4814 C CA . GLU B 1 254 ? -136.081 13.716 -2.393 1.00 34.08 254 GLU B CA 1
ATOM 4815 C C . GLU B 1 254 ? -135.991 14.452 -3.734 1.00 37.20 254 GLU B C 1
ATOM 4816 O O . GLU B 1 254 ? -135.261 14.027 -4.626 1.00 39.09 254 GLU B O 1
ATOM 4822 N N . VAL B 1 255 ? -136.713 15.561 -3.870 1.00 41.13 255 VAL B N 1
ATOM 4823 C CA . VAL B 1 255 ? -136.607 16.377 -5.079 1.00 40.46 255 VAL B CA 1
ATOM 4824 C C . VAL B 1 255 ? -135.170 16.864 -5.238 1.00 40.24 255 VAL B C 1
ATOM 4825 O O . VAL B 1 255 ? -134.549 17.308 -4.267 1.00 37.82 255 VAL B O 1
ATOM 4829 N N . ALA B 1 256 ? -134.663 16.752 -6.468 1.00 36.79 256 ALA B N 1
ATOM 4830 C CA . ALA B 1 256 ? -133.280 17.066 -6.847 1.00 30.50 256 ALA B CA 1
ATOM 4831 C C . ALA B 1 256 ? -132.284 16.078 -6.275 1.00 36.34 256 ALA B C 1
ATOM 4832 O O . ALA B 1 256 ? -131.077 16.273 -6.403 1.00 39.20 256 ALA B O 1
ATOM 4834 N N . GLY B 1 257 ? -132.789 15.004 -5.675 1.00 41.54 257 GLY B N 1
ATOM 4835 C CA . GLY B 1 257 ? -131.933 13.991 -5.091 1.00 36.95 257 GLY B CA 1
ATOM 4836 C C . GLY B 1 257 ? -131.489 12.965 -6.117 1.00 39.55 257 GLY B C 1
ATOM 4837 O O . GLY B 1 257 ? -132.176 12.720 -7.114 1.00 38.06 257 GLY B O 1
ATOM 4838 N N . ALA B 1 258 ? -130.337 12.350 -5.868 1.00 31.50 258 ALA B N 1
ATOM 4839 C CA . ALA B 1 258 ? -129.850 11.302 -6.745 1.00 29.64 258 ALA B CA 1
ATOM 4840 C C . ALA B 1 258 ? -129.298 10.127 -5.954 1.00 33.89 258 ALA B C 1
ATOM 4841 O O . ALA B 1 258 ? -128.853 10.284 -4.820 1.00 39.68 258 ALA B O 1
ATOM 4843 N N . ALA B 1 259 ? -129.315 8.949 -6.567 1.00 32.32 259 ALA B N 1
ATOM 4844 C CA . ALA B 1 259 ? -128.770 7.749 -5.941 1.00 38.36 259 ALA B CA 1
ATOM 4845 C C . ALA B 1 259 ? -128.302 6.801 -7.041 1.00 42.73 259 ALA B C 1
ATOM 4846 O O . ALA B 1 259 ? -128.793 6.867 -8.170 1.00 45.23 259 ALA B O 1
ATOM 4848 N N . VAL B 1 260 ? -127.360 5.920 -6.723 1.00 39.15 260 VAL B N 1
ATOM 4849 C CA . VAL B 1 260 ? -126.732 5.113 -7.765 1.00 41.79 260 VAL B CA 1
ATOM 4850 C C . VAL B 1 260 ? -126.879 3.604 -7.538 1.00 41.86 260 VAL B C 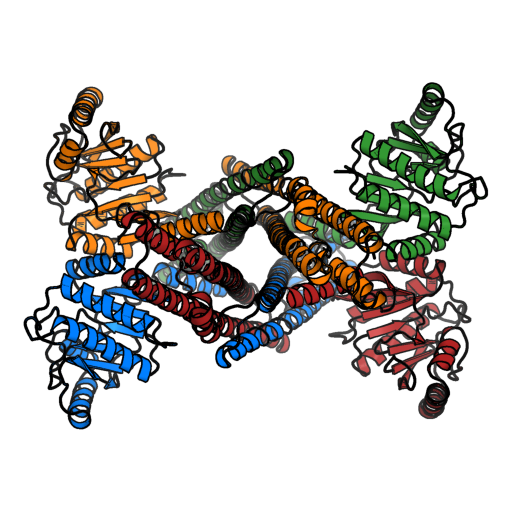1
ATOM 4851 O O . VAL B 1 260 ? -126.860 3.125 -6.407 1.00 41.58 260 VAL B O 1
ATOM 4855 N N . SER B 1 261 ? -127.080 2.871 -8.628 1.00 37.96 261 SER B N 1
ATOM 4856 C CA . SER B 1 261 ? -127.114 1.416 -8.588 1.00 45.51 261 SER B CA 1
ATOM 4857 C C . SER B 1 261 ? -126.239 0.855 -9.702 1.00 50.87 261 SER B C 1
ATOM 4858 O O . SER B 1 261 ? -125.956 1.544 -10.684 1.00 53.04 261 SER B O 1
ATOM 4861 N N . ALA B 1 262 ? -125.792 -0.385 -9.533 1.00 52.79 262 ALA B N 1
ATOM 4862 C CA . ALA B 1 262 ? -124.982 -1.053 -10.543 1.00 48.57 262 ALA B CA 1
ATOM 4863 C C . ALA B 1 262 ? -125.775 -1.224 -11.828 1.00 53.64 262 ALA B C 1
ATOM 4864 O O . ALA B 1 262 ? -126.985 -1.439 -11.794 1.00 54.21 262 ALA B O 1
ATOM 4866 N N . GLY B 1 263 ? -125.088 -1.122 -12.961 1.00 56.46 263 GLY B N 1
ATOM 4867 C CA . GLY B 1 263 ? -125.726 -1.272 -14.252 1.00 54.73 263 GLY B CA 1
ATOM 4868 C C . GLY B 1 263 ? -125.721 -2.709 -14.734 1.00 60.71 263 GLY B C 1
ATOM 4869 O O . GLY B 1 263 ? -125.133 -3.024 -15.769 1.00 63.79 263 GLY B O 1
ATOM 4870 N N . HIS B 1 264 ? -126.378 -3.583 -13.980 1.00 61.92 264 HIS B N 1
ATOM 4871 C CA . HIS B 1 264 ? -126.480 -4.988 -14.352 1.00 64.77 264 HIS B CA 1
ATOM 4872 C C . HIS B 1 264 ? -127.344 -5.159 -15.596 1.00 66.94 264 HIS B C 1
ATOM 4873 O O . HIS B 1 264 ? -128.454 -4.634 -15.668 1.00 68.07 264 HIS B O 1
ATOM 4880 N N . GLY B 1 265 ? -126.827 -5.898 -16.572 1.00 66.24 265 GLY B N 1
ATOM 4881 C CA . GLY B 1 265 ? -127.521 -6.101 -17.830 1.00 65.33 265 GLY B CA 1
ATOM 4882 C C . GLY B 1 265 ? -127.381 -4.925 -18.778 1.00 61.44 265 GLY B C 1
ATOM 4883 O O . GLY B 1 265 ? -127.900 -4.951 -19.895 1.00 62.92 265 GLY B O 1
ATOM 4884 N N . LEU B 1 266 ? -126.662 -3.899 -18.336 1.00 55.33 266 LEU B N 1
ATOM 4885 C CA . LEU B 1 266 ? -126.473 -2.686 -19.123 1.00 53.92 266 LEU B CA 1
ATOM 4886 C C . LEU B 1 266 ? -125.004 -2.486 -19.494 1.00 58.51 266 LEU B C 1
ATOM 4887 O O . LEU B 1 266 ? -124.114 -2.852 -18.726 1.00 61.22 266 LEU B O 1
ATOM 4892 N N . PRO B 1 267 ? -124.748 -1.929 -20.689 1.00 57.24 267 PRO B N 1
ATOM 4893 C CA . PRO B 1 267 ? -123.399 -1.517 -21.093 1.00 57.20 267 PRO B CA 1
ATOM 4894 C C . PRO B 1 267 ? -122.788 -0.524 -20.102 1.00 54.48 267 PRO B C 1
ATOM 4895 O O . PRO B 1 267 ? -121.590 -0.580 -19.833 1.00 56.01 267 PRO B O 1
ATOM 4899 N N . ALA B 1 268 ? -123.614 0.378 -19.581 1.00 50.25 268 ALA B N 1
ATOM 4900 C CA . ALA B 1 268 ? -123.188 1.330 -18.559 1.00 50.12 268 ALA B CA 1
ATOM 4901 C C . ALA B 1 268 ? -122.781 0.618 -17.271 1.00 49.87 268 ALA B C 1
ATOM 4902 O O . ALA B 1 268 ? -123.379 -0.390 -16.895 1.00 49.82 268 ALA B O 1
ATOM 4904 N N . LYS B 1 269 ? -121.759 1.141 -16.601 1.00 50.69 269 LYS B N 1
ATOM 4905 C CA . LYS B 1 269 ? -121.285 0.540 -15.359 1.00 50.43 269 LYS B CA 1
ATOM 4906 C C . LYS B 1 269 ? -122.236 0.839 -14.207 1.00 48.22 269 LYS B C 1
ATOM 4907 O O . LYS B 1 269 ? -122.544 -0.036 -13.400 1.00 54.59 269 LYS B O 1
ATOM 4913 N N . PHE B 1 270 ? -122.715 2.075 -14.150 1.00 42.24 270 PHE B N 1
ATOM 4914 C CA . PHE B 1 270 ? -123.611 2.512 -13.085 1.00 44.59 270 PHE B CA 1
ATOM 4915 C C . PHE B 1 270 ? -124.816 3.259 -13.641 1.00 45.95 270 PHE B C 1
ATOM 4916 O O . PHE B 1 270 ? -124.738 3.892 -14.694 1.00 43.74 270 PHE B O 1
ATOM 4924 N N . VAL B 1 271 ? -125.930 3.180 -12.925 1.00 45.43 271 VAL B N 1
ATOM 4925 C CA . VAL B 1 271 ? -127.095 3.987 -13.244 1.00 40.33 271 VAL B CA 1
ATOM 4926 C C . VAL B 1 271 ? -127.307 4.995 -12.129 1.00 38.60 271 VAL B C 1
ATOM 4927 O O . VAL B 1 271 ? -127.418 4.620 -10.964 1.00 40.43 271 VAL B O 1
ATOM 4931 N N . ILE B 1 272 ? -127.330 6.275 -12.478 1.00 36.14 272 ILE B N 1
ATOM 4932 C CA . ILE B 1 272 ? -127.590 7.314 -11.495 1.00 35.19 272 ILE B CA 1
ATOM 4933 C C . ILE B 1 272 ? -129.047 7.775 -11.616 1.00 37.90 272 ILE B C 1
ATOM 4934 O O . ILE B 1 272 ? -129.455 8.358 -12.629 1.00 32.83 272 ILE B O 1
ATOM 4939 N N . HIS B 1 273 ? -129.830 7.496 -10.579 1.00 36.23 273 HIS B N 1
ATOM 4940 C CA . HIS B 1 273 ? -131.255 7.810 -10.577 1.00 37.43 273 HIS B CA 1
ATOM 4941 C C . HIS B 1 273 ? -131.477 9.177 -9.963 1.00 38.51 273 HIS B C 1
ATOM 4942 O O . HIS B 1 273 ? -130.951 9.463 -8.899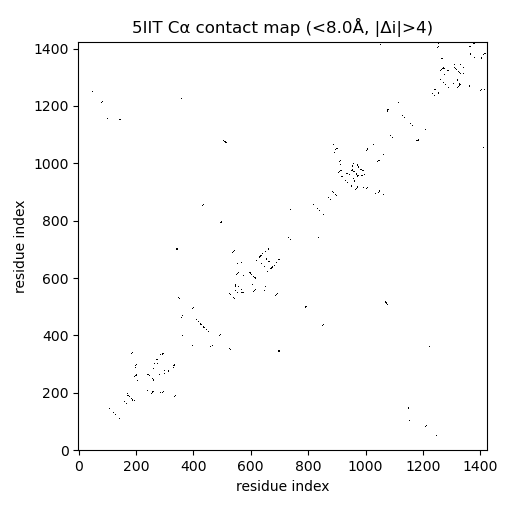 1.00 40.14 273 HIS B O 1
ATOM 4949 N N . CYS B 1 274 ? -132.241 10.031 -10.631 1.00 37.15 274 CYS B N 1
ATOM 4950 C CA . CYS B 1 274 ? -132.503 11.362 -10.099 1.00 37.80 274 CYS B CA 1
ATOM 4951 C C . CYS B 1 274 ? -133.999 11.663 -10.055 1.00 37.42 274 CYS B C 1
ATOM 4952 O O . CYS B 1 274 ? -134.771 11.146 -10.861 1.00 37.33 274 CYS B O 1
ATOM 4955 N N . ASN B 1 275 ? -134.407 12.461 -9.074 1.00 39.71 275 ASN B N 1
ATOM 4956 C CA . ASN B 1 275 ? -135.798 12.899 -8.956 1.00 36.64 275 ASN B CA 1
ATOM 4957 C C . ASN B 1 275 ? -135.919 14.382 -9.252 1.00 37.16 275 ASN B C 1
ATOM 4958 O O . ASN B 1 275 ? -135.865 15.218 -8.349 1.00 34.09 275 ASN B O 1
ATOM 4963 N N . SER B 1 276 ? -136.084 14.697 -10.528 1.00 36.35 276 SER B N 1
ATOM 4964 C CA . SER B 1 276 ? -136.185 16.074 -10.991 1.00 35.53 276 SER B CA 1
ATOM 4965 C C . SER B 1 276 ? -137.457 16.757 -10.511 1.00 33.52 276 SER B C 1
ATOM 4966 O O . SER B 1 276 ? -138.495 16.114 -10.382 1.00 35.22 276 SER B O 1
ATOM 4969 N N . PRO B 1 277 ? -137.384 18.075 -10.265 1.00 32.16 277 PRO B N 1
ATOM 4970 C CA . PRO B 1 277 ? -138.573 18.855 -9.927 1.00 37.18 277 PRO B CA 1
ATOM 4971 C C . PRO B 1 277 ? -139.544 18.945 -11.096 1.00 42.38 277 PRO B C 1
ATOM 4972 O O . PRO B 1 277 ? -139.159 18.714 -12.250 1.00 39.07 277 PRO B O 1
ATOM 4976 N N . VAL B 1 278 ? -140.797 19.258 -10.786 1.00 40.12 278 VAL B N 1
ATOM 4977 C CA . VAL B 1 278 ? -141.810 19.500 -11.800 1.00 38.08 278 VAL B CA 1
ATOM 4978 C C . VAL B 1 278 ? -141.808 20.981 -12.156 1.00 43.26 278 VAL B C 1
ATOM 4979 O O . VAL B 1 278 ? -141.661 21.827 -11.277 1.00 46.94 278 VAL B O 1
ATOM 4983 N N . TRP B 1 279 ? -141.948 21.290 -13.443 1.00 43.92 279 TRP B N 1
ATOM 4984 C CA . TRP B 1 279 ? -142.042 22.673 -13.905 1.00 41.85 279 TRP B CA 1
ATOM 4985 C C . TRP B 1 279 ? -143.205 23.385 -13.222 1.00 47.87 279 TRP B C 1
ATOM 4986 O O . TRP B 1 279 ? -144.307 22.847 -13.146 1.00 48.47 279 TRP B O 1
ATOM 4997 N N . GLY B 1 280 ? -142.954 24.587 -12.717 1.00 51.52 280 GLY B N 1
ATOM 4998 C CA . GLY B 1 280 ? -143.973 25.337 -12.005 1.00 55.15 280 GLY B CA 1
ATOM 4999 C C . GLY B 1 280 ? -143.883 25.220 -10.492 1.00 55.47 280 GLY B C 1
ATOM 5000 O O . GLY B 1 280 ? -144.395 26.074 -9.773 1.00 57.70 280 GLY B O 1
ATOM 5001 N N . ALA B 1 281 ? -143.235 24.164 -10.007 1.00 55.34 281 ALA B N 1
ATOM 5002 C CA . ALA B 1 281 ? -142.985 24.016 -8.576 1.00 55.73 281 ALA B CA 1
ATOM 5003 C C . ALA B 1 281 ? -142.063 25.124 -8.076 1.00 59.75 281 ALA B C 1
ATOM 5004 O O . ALA B 1 281 ? -141.343 25.749 -8.858 1.00 60.36 281 ALA B O 1
ATOM 5006 N N . ASP B 1 282 ? -142.099 25.363 -6.770 1.00 62.98 282 ASP B N 1
ATOM 5007 C CA . ASP B 1 282 ? -141.283 26.395 -6.140 1.00 62.74 282 ASP B CA 1
ATOM 5008 C C . ASP B 1 282 ? -139.797 26.129 -6.382 1.00 54.36 282 ASP B C 1
ATOM 5009 O O . ASP B 1 282 ? -139.330 25.003 -6.216 1.00 52.33 282 ASP B O 1
ATOM 5014 N N . LYS B 1 283 ? -139.072 27.168 -6.787 1.00 53.26 283 LYS B N 1
ATOM 5015 C CA . LYS B 1 283 ? -137.642 27.076 -7.098 1.00 52.87 283 LYS B CA 1
ATOM 5016 C C . LYS B 1 283 ? -137.299 25.944 -8.078 1.00 43.83 283 LYS B C 1
ATOM 5017 O O . LYS B 1 283 ? -136.211 25.380 -8.008 1.00 44.98 283 LYS B O 1
ATOM 5023 N N . CYS B 1 284 ? -138.218 25.609 -8.982 1.00 40.64 284 CYS B N 1
ATOM 5024 C CA . CYS B 1 284 ? -138.032 24.447 -9.858 1.00 40.02 284 CYS B CA 1
ATOM 5025 C C . CYS B 1 284 ? -136.784 24.549 -10.739 1.00 34.84 284 CYS B C 1
ATOM 5026 O O . CYS B 1 284 ? -136.151 23.540 -11.037 1.00 34.16 284 CYS B O 1
ATOM 5029 N N . GLU B 1 285 ? -136.441 25.759 -11.164 1.00 35.86 285 GLU B N 1
ATOM 5030 C CA . GLU B 1 285 ? -135.258 25.959 -11.996 1.00 41.52 285 GLU B CA 1
ATOM 5031 C C . GLU B 1 285 ? -133.983 25.702 -11.199 1.00 44.59 285 GLU B C 1
ATOM 5032 O O . GLU B 1 285 ? -133.080 25.002 -11.656 1.00 45.83 285 GLU B O 1
ATOM 5038 N N . GLU B 1 286 ? -133.923 26.262 -9.997 1.00 46.12 286 GLU B N 1
ATOM 5039 C CA . GLU B 1 286 ? -132.793 26.039 -9.109 1.00 44.05 286 GLU B CA 1
ATOM 5040 C C . GLU B 1 286 ? -132.668 24.559 -8.775 1.00 40.37 286 GLU B C 1
ATOM 5041 O O . GLU B 1 286 ? -131.568 24.004 -8.772 1.00 39.28 286 GLU B O 1
ATOM 5047 N N . LEU B 1 287 ? -133.805 23.918 -8.519 1.00 39.26 287 LEU B N 1
ATOM 5048 C CA . LEU B 1 287 ? -133.827 22.491 -8.194 1.00 37.87 287 LEU B CA 1
ATOM 5049 C C . LEU B 1 287 ? -133.407 21.606 -9.370 1.00 36.25 287 LEU B C 1
ATOM 5050 O O . LEU B 1 287 ? -132.909 20.497 -9.165 1.00 35.11 287 LEU B O 1
ATOM 5055 N N . LEU B 1 288 ? -133.649 22.062 -10.599 1.00 38.63 288 LEU B N 1
ATOM 5056 C CA . LEU B 1 288 ? -133.185 21.308 -11.764 1.00 30.90 288 LEU B CA 1
ATOM 5057 C C . LEU B 1 288 ? -131.663 21.360 -11.840 1.00 23.85 288 LEU B C 1
ATOM 5058 O O . LEU B 1 288 ? -131.019 20.351 -12.101 1.00 26.78 288 LEU B O 1
ATOM 5063 N N . GLU B 1 289 ? -131.096 22.532 -11.573 1.00 25.18 289 GLU B N 1
ATOM 5064 C CA . GLU B 1 289 ? -129.641 22.688 -11.504 1.00 37.30 289 GLU B CA 1
ATOM 5065 C C . GLU B 1 289 ? -129.025 21.806 -10.421 1.00 41.43 289 GLU B C 1
ATOM 5066 O O . GLU B 1 289 ? -127.995 21.165 -10.646 1.00 41.03 289 GLU B O 1
ATOM 5072 N N . LYS B 1 290 ? -129.657 21.785 -9.247 1.00 37.59 290 LYS B N 1
ATOM 5073 C CA . LYS B 1 290 ? -129.176 20.985 -8.123 1.00 32.69 290 LYS B CA 1
ATOM 5074 C C . LYS B 1 290 ? -129.227 19.503 -8.450 1.00 30.83 290 LYS B C 1
ATOM 5075 O O . LYS B 1 290 ? -128.343 18.734 -8.062 1.00 32.06 290 LYS B O 1
ATOM 5081 N N . THR B 1 291 ? -130.267 19.111 -9.179 1.00 30.82 291 THR B N 1
ATOM 5082 C CA . THR B 1 291 ? -130.419 17.737 -9.644 1.00 28.54 291 THR B CA 1
ATOM 5083 C C . THR B 1 291 ? -129.226 17.303 -10.493 1.00 27.63 291 THR B C 1
ATOM 5084 O O . THR B 1 291 ? -128.712 16.198 -10.339 1.00 32.92 291 THR B O 1
ATOM 5088 N N . VAL B 1 292 ? -128.806 18.165 -11.410 1.00 31.68 292 VAL B N 1
ATOM 5089 C CA . VAL B 1 292 ? -127.684 17.842 -12.292 1.00 31.01 292 VAL B CA 1
ATOM 5090 C C . VAL B 1 292 ? -126.388 17.701 -11.487 1.00 27.64 292 VAL B C 1
ATOM 5091 O O . VAL B 1 292 ? -125.657 16.727 -11.641 1.00 32.34 292 VAL B O 1
ATOM 5095 N N . LYS B 1 293 ? -126.139 18.653 -10.595 1.00 30.53 293 LYS B N 1
ATOM 5096 C CA . LYS B 1 293 ? -124.920 18.658 -9.781 1.00 35.55 293 LYS B CA 1
ATOM 5097 C C . LYS B 1 293 ? -124.863 17.463 -8.837 1.00 37.66 293 LYS B C 1
ATOM 5098 O O . LYS B 1 293 ? -123.787 16.915 -8.598 1.00 34.68 293 LYS B O 1
ATOM 5104 N N . ASN B 1 294 ? -126.016 17.071 -8.292 1.00 36.75 294 ASN B N 1
ATOM 5105 C CA . ASN B 1 294 ? -126.083 15.883 -7.446 1.00 32.86 294 ASN B CA 1
ATOM 5106 C C . ASN B 1 294 ? -125.781 14.611 -8.235 1.00 31.25 294 ASN B C 1
ATOM 5107 O O . ASN B 1 294 ? -125.182 13.678 -7.707 1.00 33.10 294 ASN B O 1
ATOM 5112 N N . CYS B 1 295 ? -126.213 14.558 -9.494 1.00 28.61 295 CYS B N 1
ATOM 5113 C CA . CYS B 1 295 ? -125.843 13.441 -10.368 1.00 29.35 295 CYS B CA 1
ATOM 5114 C C . CYS B 1 295 ? -124.330 13.395 -10.598 1.00 29.54 295 CYS B C 1
ATOM 5115 O O . CYS B 1 295 ? -123.710 12.335 -10.532 1.00 31.77 295 CYS B O 1
ATOM 5118 N N . LEU B 1 296 ? -123.755 14.549 -10.909 1.00 29.51 296 LEU B N 1
ATOM 5119 C CA . LEU B 1 296 ? -122.325 14.652 -11.157 1.00 36.24 296 LEU B CA 1
ATOM 5120 C C . LEU B 1 296 ? -121.529 14.310 -9.896 1.00 41.61 296 LEU B C 1
ATOM 5121 O O . LEU B 1 296 ? -120.505 13.631 -9.967 1.00 43.74 296 LEU B O 1
ATOM 5126 N N . ALA B 1 297 ? -122.014 14.766 -8.743 1.00 41.43 297 ALA B N 1
ATOM 5127 C CA . ALA B 1 297 ? -121.340 14.492 -7.473 1.00 40.87 297 ALA B CA 1
ATOM 5128 C C . ALA B 1 297 ? -121.254 12.993 -7.229 1.00 42.20 297 ALA B C 1
ATOM 5129 O O . ALA B 1 297 ? -120.226 12.493 -6.777 1.00 44.05 297 ALA B O 1
ATOM 5131 N N . LEU B 1 298 ? -122.326 12.275 -7.548 1.00 41.55 298 LEU B N 1
ATOM 5132 C CA . LEU B 1 298 ? -122.326 10.824 -7.392 1.00 44.27 298 LEU B CA 1
ATOM 5133 C C . LEU B 1 298 ? -121.351 10.148 -8.339 1.00 43.90 298 LEU B C 1
ATOM 5134 O O . LEU B 1 298 ? -120.764 9.120 -8.002 1.00 48.59 298 LEU B O 1
ATOM 5139 N N . ALA B 1 299 ? -121.206 10.705 -9.536 1.00 38.90 299 ALA B N 1
ATOM 5140 C CA . ALA B 1 299 ? -120.274 10.150 -10.507 1.00 37.51 299 ALA B CA 1
ATOM 5141 C C . ALA B 1 299 ? -118.834 10.333 -10.029 1.00 35.76 299 ALA B C 1
ATOM 5142 O O . ALA B 1 299 ? -118.017 9.421 -10.140 1.00 39.51 299 ALA B O 1
ATOM 5144 N N . ASP B 1 300 ? -118.536 11.506 -9.473 1.00 37.25 300 ASP B N 1
ATOM 5145 C CA . ASP B 1 300 ? -117.220 11.766 -8.892 1.00 45.32 300 ASP B CA 1
ATOM 5146 C C . ASP B 1 300 ? -116.964 10.882 -7.679 1.00 52.92 300 ASP B C 1
ATOM 5147 O O . ASP B 1 300 ? -115.839 10.433 -7.457 1.00 53.65 300 ASP B O 1
ATOM 5152 N N . ASP B 1 301 ? -118.011 10.644 -6.894 1.00 52.62 301 ASP B N 1
ATOM 5153 C CA . ASP B 1 301 ? -117.908 9.786 -5.720 1.00 55.39 301 ASP B CA 1
ATOM 5154 C C . ASP B 1 301 ? -117.452 8.379 -6.096 1.00 51.27 301 ASP B C 1
ATOM 5155 O O . ASP B 1 301 ? -116.672 7.757 -5.376 1.00 49.72 301 ASP B O 1
ATOM 5160 N N . LYS B 1 302 ? -117.936 7.886 -7.233 1.00 47.28 302 LYS B N 1
ATOM 5161 C CA . LYS B 1 302 ? -117.551 6.565 -7.726 1.00 48.08 302 LYS B CA 1
ATOM 5162 C C . LYS B 1 302 ? -116.342 6.618 -8.664 1.00 46.48 302 LYS B C 1
ATOM 5163 O O . LYS B 1 302 ? -115.993 5.611 -9.280 1.00 45.82 302 LYS B O 1
ATOM 5169 N N . LYS B 1 303 ? -115.720 7.794 -8.768 1.00 48.23 303 LYS B N 1
ATOM 5170 C CA . LYS B 1 303 ? -114.495 7.992 -9.557 1.00 53.06 303 LYS B CA 1
ATOM 5171 C C . LYS B 1 303 ? -114.692 7.722 -11.052 1.00 54.69 303 LYS B C 1
ATOM 5172 O O . LYS B 1 303 ? -113.780 7.259 -11.738 1.00 58.43 303 LYS B O 1
ATOM 5178 N N . LEU B 1 304 ? -115.883 8.026 -11.551 1.00 53.53 304 LEU B N 1
ATOM 5179 C CA . LEU B 1 304 ? -116.236 7.738 -12.937 1.00 46.68 304 LEU B CA 1
ATOM 5180 C C . LEU B 1 304 ? -115.681 8.775 -13.902 1.00 42.06 304 LEU B C 1
ATOM 5181 O O . LEU B 1 304 ? -115.557 9.949 -13.559 1.00 42.33 304 LEU B O 1
ATOM 5186 N N . LYS B 1 305 ? -115.361 8.346 -15.117 1.00 41.20 305 LYS B N 1
ATOM 5187 C CA . LYS B 1 305 ? -114.769 9.250 -16.094 1.00 45.57 305 LYS B CA 1
ATOM 5188 C C . LYS B 1 305 ? -115.790 9.795 -17.102 1.00 43.47 305 LYS B C 1
ATOM 5189 O O . LYS B 1 305 ? -115.509 10.770 -17.802 1.00 43.86 305 LYS B O 1
ATOM 5195 N N . SER B 1 306 ? -116.977 9.195 -17.160 1.00 40.61 306 SER B N 1
ATOM 5196 C CA . SER B 1 306 ? -118.003 9.665 -18.095 1.00 40.83 306 SER B CA 1
ATOM 5197 C C . SER B 1 306 ? -119.432 9.452 -17.593 1.00 42.72 306 SER B C 1
ATOM 5198 O O . SER B 1 306 ? -119.726 8.489 -16.887 1.00 45.22 306 SER B O 1
ATOM 5201 N N . ILE B 1 307 ? -120.319 10.360 -17.983 1.00 37.97 307 ILE B N 1
ATOM 5202 C CA . ILE B 1 307 ? -121.719 10.291 -17.597 1.00 34.73 307 ILE B CA 1
ATOM 5203 C C . ILE B 1 307 ? -122.621 10.732 -18.760 1.00 36.78 307 ILE B C 1
ATOM 5204 O O . ILE B 1 307 ? -122.337 11.710 -19.452 1.00 38.71 307 ILE B O 1
ATOM 5209 N N . ALA B 1 308 ? -123.705 9.997 -18.976 1.00 34.40 308 ALA B N 1
ATOM 5210 C CA . ALA B 1 308 ? -124.628 10.304 -20.061 1.00 32.26 308 ALA B CA 1
ATOM 5211 C C . ALA B 1 308 ? -125.967 10.782 -19.515 1.00 36.55 308 ALA B C 1
ATOM 5212 O O . ALA B 1 308 ? -126.634 10.059 -18.779 1.00 37.77 308 ALA B O 1
ATOM 5214 N N . PHE B 1 309 ? -126.354 12.000 -19.891 1.00 36.25 309 PHE B N 1
ATOM 5215 C CA . PHE B 1 309 ? -127.646 12.571 -19.524 1.00 31.00 309 PHE B CA 1
ATOM 5216 C C . PHE B 1 309 ? -128.645 12.495 -20.675 1.00 40.23 309 PHE B C 1
ATOM 5217 O O . PHE B 1 309 ? -128.297 12.765 -21.825 1.00 38.12 309 PHE B O 1
ATOM 5225 N N . PRO B 1 310 ? -129.904 12.160 -20.367 1.00 42.93 310 PRO B N 1
ATOM 5226 C CA . PRO B 1 310 ? -130.963 12.560 -21.291 1.00 41.44 310 PRO B CA 1
ATOM 5227 C C . PRO B 1 310 ? -131.322 14.000 -20.957 1.00 40.04 310 PRO B C 1
ATOM 5228 O O . PRO B 1 310 ? -130.702 14.556 -20.050 1.00 40.87 310 PRO B O 1
ATOM 5232 N N . SER B 1 311 ? -132.271 14.615 -21.650 1.00 47.52 311 SER B N 1
ATOM 5233 C CA . SER B 1 311 ? -132.648 15.965 -21.250 1.00 49.06 311 SER B CA 1
ATOM 5234 C C . SER B 1 311 ? -133.646 15.873 -20.105 1.00 43.17 311 SER B C 1
ATOM 5235 O O . SER B 1 311 ? -134.855 15.800 -20.322 1.00 45.34 311 SER B O 1
ATOM 5238 N N . ILE B 1 312 ? -133.130 15.876 -18.881 1.00 45.42 312 ILE B N 1
ATOM 5239 C CA . ILE B 1 312 ? -133.980 15.745 -17.704 1.00 47.68 312 ILE B CA 1
ATOM 5240 C C . ILE B 1 312 ? -134.871 16.975 -17.544 1.00 50.36 312 ILE B C 1
ATOM 5241 O O . ILE B 1 312 ? -134.474 18.083 -17.893 1.00 54.76 312 ILE B O 1
ATOM 5246 N N . GLY B 1 313 ? -136.085 16.775 -17.039 1.00 50.64 313 GLY B N 1
ATOM 5247 C CA . GLY B 1 313 ? -136.984 17.889 -16.803 1.00 51.44 313 GLY B CA 1
ATOM 5248 C C . GLY B 1 313 ? -137.934 18.161 -17.955 1.00 52.64 313 GLY B C 1
ATOM 5249 O O . GLY B 1 313 ? -139.097 18.508 -17.746 1.00 53.74 313 GLY B O 1
ATOM 5250 N N . SER B 1 314 ? -137.435 18.003 -19.176 1.00 54.05 314 SER B N 1
ATOM 5251 C CA . SER B 1 314 ? -138.188 18.358 -20.378 1.00 56.85 314 SER B CA 1
ATOM 5252 C C . SER B 1 314 ? -139.210 17.295 -20.773 1.00 61.58 314 SER B C 1
ATOM 5253 O O . SER B 1 314 ? -140.031 17.513 -21.661 1.00 63.70 314 SER B O 1
ATOM 5256 N N . GLY B 1 315 ? -139.157 16.147 -20.109 1.00 64.85 315 GLY B N 1
ATOM 5257 C CA . GLY B 1 315 ? -140.123 15.088 -20.339 1.00 63.92 315 GLY B CA 1
ATOM 5258 C C . GLY B 1 315 ? -141.471 15.382 -19.702 1.00 62.29 315 GLY B C 1
ATOM 5259 O O . GLY B 1 315 ? -142.093 16.413 -19.962 1.00 58.12 315 GLY B O 1
ATOM 5260 N N . ARG B 1 316 ? -141.921 14.472 -18.847 1.00 64.83 316 ARG B N 1
ATOM 5261 C CA . ARG B 1 316 ? -143.191 14.651 -18.159 1.00 66.34 316 ARG B CA 1
ATOM 5262 C C . ARG B 1 316 ? -143.107 15.722 -17.078 1.00 58.16 316 ARG B C 1
ATOM 5263 O O . ARG B 1 316 ? -144.136 16.209 -16.608 1.00 60.09 316 ARG B O 1
ATOM 5271 N N . ASN B 1 317 ? -141.894 16.107 -16.690 1.00 49.18 317 ASN B N 1
ATOM 5272 C CA . ASN B 1 317 ? -141.746 17.158 -15.686 1.00 51.61 317 ASN B CA 1
ATOM 5273 C C . ASN B 1 317 ? -142.038 18.547 -16.251 1.00 50.89 317 ASN B C 1
ATOM 5274 O O . ASN B 1 317 ? -142.112 19.525 -15.507 1.00 50.40 317 ASN B O 1
ATOM 5279 N N . GLY B 1 318 ? -142.205 18.625 -17.566 1.00 48.99 318 GLY B N 1
ATOM 5280 C CA . GLY B 1 318 ? -142.816 19.785 -18.185 1.00 46.41 318 GLY B CA 1
ATOM 5281 C C . GLY B 1 318 ? -141.945 21.005 -18.397 1.00 46.84 318 GLY B C 1
ATOM 5282 O O . GLY B 1 318 ? -142.454 22.081 -18.707 1.00 50.68 318 GLY B O 1
ATOM 5283 N N . PHE B 1 319 ? -140.635 20.860 -18.238 1.00 44.94 319 PHE B N 1
ATOM 5284 C CA . PHE B 1 319 ? -139.741 21.972 -18.530 1.00 44.41 319 PHE B CA 1
ATOM 5285 C C . PHE B 1 319 ? -139.758 22.247 -20.028 1.00 44.85 319 PHE B C 1
ATOM 5286 O O . PHE B 1 319 ? -139.735 21.312 -20.827 1.00 46.62 319 PHE B O 1
ATOM 5294 N N . PRO B 1 320 ? -139.828 23.530 -20.413 1.00 42.56 320 PRO B N 1
ATOM 5295 C CA . PRO B 1 320 ? -139.617 23.892 -21.818 1.00 45.03 320 PRO B CA 1
ATOM 5296 C C . PRO B 1 320 ? -138.218 23.437 -22.238 1.00 45.74 320 PRO B C 1
ATOM 5297 O O . PRO B 1 320 ? -137.278 23.609 -21.466 1.00 44.53 320 PRO B O 1
ATOM 5301 N N . LYS B 1 321 ? -138.087 22.866 -23.431 1.00 46.48 321 LYS B N 1
ATOM 5302 C CA . LYS B 1 321 ? -136.853 22.194 -23.831 1.00 46.16 321 LYS B CA 1
ATOM 5303 C C . LYS B 1 321 ? -135.622 23.104 -23.777 1.00 42.93 321 LYS B C 1
ATOM 5304 O O . LYS B 1 321 ? -134.555 22.686 -23.322 1.00 38.91 321 LYS B O 1
ATOM 5310 N N . GLN B 1 322 ? -135.782 24.341 -24.237 1.00 45.34 322 GLN B N 1
ATOM 5311 C CA . GLN B 1 322 ? -134.709 25.331 -24.215 1.00 45.87 322 GLN B CA 1
ATOM 5312 C C . GLN B 1 322 ? -134.314 25.673 -22.780 1.00 43.34 322 GLN B C 1
ATOM 5313 O O . GLN B 1 322 ? -133.133 25.834 -22.469 1.00 43.00 322 GLN B O 1
ATOM 5319 N N . THR B 1 323 ? -135.311 25.798 -21.914 1.00 43.38 323 THR B N 1
ATOM 5320 C CA . THR B 1 323 ? -135.074 26.141 -20.516 1.00 41.84 323 THR B CA 1
ATOM 5321 C C . THR B 1 323 ? -134.302 25.035 -19.814 1.00 38.31 323 THR B C 1
ATOM 5322 O O . THR B 1 323 ? -133.304 25.297 -19.150 1.00 39.69 323 THR B O 1
ATOM 5326 N N . ALA B 1 324 ? -134.746 23.796 -20.000 1.00 40.36 324 ALA B N 1
ATOM 5327 C CA . ALA B 1 324 ? -134.069 22.641 -19.423 1.00 38.46 324 ALA B CA 1
ATOM 5328 C C . ALA B 1 324 ? -132.618 22.559 -19.889 1.00 41.84 324 ALA B C 1
ATOM 5329 O O . ALA B 1 324 ? -131.713 22.337 -19.082 1.00 39.23 324 ALA B O 1
ATOM 5331 N N . ALA B 1 325 ? -132.400 22.737 -21.192 1.00 36.66 325 ALA B N 1
ATOM 5332 C CA . ALA B 1 325 ? -131.056 22.671 -21.750 1.00 34.66 325 ALA B CA 1
ATOM 5333 C C . ALA B 1 325 ? -130.155 23.750 -21.159 1.00 32.67 325 ALA B C 1
ATOM 5334 O O . ALA B 1 325 ? -129.025 23.480 -20.765 1.00 32.69 325 ALA B O 1
ATOM 5336 N N . GLN B 1 326 ? -130.669 24.972 -21.087 1.00 36.49 326 GLN B N 1
ATOM 5337 C CA . GLN B 1 326 ? -129.901 26.091 -20.560 1.00 41.39 326 GLN B CA 1
ATOM 5338 C C . GLN B 1 326 ? -129.508 25.848 -19.096 1.00 43.17 326 GLN B C 1
ATOM 5339 O O . GLN B 1 326 ? -128.355 26.057 -18.709 1.00 38.80 326 GLN B O 1
ATOM 5345 N N . LEU B 1 327 ? -130.456 25.360 -18.300 1.00 38.63 327 LEU B N 1
ATOM 5346 C CA . LEU B 1 327 ? -130.211 25.130 -16.878 1.00 38.26 327 LEU B CA 1
ATOM 5347 C C . LEU B 1 327 ? -129.230 23.988 -16.650 1.00 37.41 327 LEU B C 1
ATOM 5348 O O . LEU B 1 327 ? -128.352 24.079 -15.794 1.00 33.27 327 LEU B O 1
ATOM 5353 N N . ILE B 1 328 ? -129.385 22.916 -17.423 1.00 33.21 328 ILE B N 1
ATOM 5354 C CA . ILE B 1 328 ? -128.522 21.750 -17.303 1.00 31.57 328 ILE B CA 1
ATOM 5355 C C . ILE B 1 328 ? -127.070 22.098 -17.650 1.00 36.19 328 ILE B C 1
ATOM 5356 O O . ILE B 1 328 ? -126.145 21.692 -16.946 1.00 38.01 328 ILE B O 1
ATOM 5361 N N . LEU B 1 329 ? -126.873 22.839 -18.736 1.00 42.69 329 LEU B N 1
ATOM 5362 C CA . LEU B 1 329 ? -125.530 23.271 -19.126 1.00 42.51 329 LEU B CA 1
ATOM 5363 C C . LEU B 1 329 ? -124.928 24.260 -18.130 1.00 39.18 329 LEU B C 1
ATOM 5364 O O . LEU B 1 329 ? -123.732 24.227 -17.861 1.00 37.43 329 LEU B O 1
ATOM 5369 N N . LYS B 1 330 ? -125.764 25.136 -17.585 1.00 42.39 330 LYS B N 1
ATOM 5370 C CA . LYS B 1 330 ? -125.333 26.076 -16.554 1.00 42.64 330 LYS B CA 1
ATOM 5371 C C . LYS B 1 330 ? -124.814 25.327 -15.329 1.00 38.36 330 LYS B C 1
ATOM 5372 O O . LYS B 1 330 ? -123.767 25.662 -14.779 1.00 37.05 330 LYS B O 1
ATOM 5378 N N . ALA B 1 331 ? -125.550 24.299 -14.923 1.00 38.56 331 ALA B N 1
ATOM 5379 C CA . ALA B 1 331 ? -125.219 23.529 -13.731 1.00 38.79 331 ALA B CA 1
ATOM 5380 C C . ALA B 1 331 ? -123.952 22.702 -13.931 1.00 36.28 331 ALA B C 1
ATOM 5381 O O . ALA B 1 331 ? -123.140 22.570 -13.018 1.00 28.92 331 ALA B O 1
ATOM 5383 N N . ILE B 1 332 ? -123.796 22.134 -15.121 1.00 36.24 332 ILE B N 1
ATOM 5384 C CA . ILE B 1 332 ? -122.611 21.342 -15.430 1.00 39.86 332 ILE B CA 1
ATOM 5385 C C . ILE B 1 332 ? -121.355 22.205 -15.449 1.00 43.38 332 ILE B C 1
ATOM 5386 O O . ILE B 1 332 ? -120.345 21.853 -14.834 1.00 39.91 332 ILE B O 1
ATOM 5391 N N . SER B 1 333 ? -121.436 23.347 -16.126 1.00 47.67 333 SER B N 1
ATOM 5392 C CA . SER B 1 333 ? -120.349 24.316 -16.141 1.00 45.44 333 SER B CA 1
ATOM 5393 C C . SER B 1 333 ? -119.971 24.742 -14.727 1.00 44.12 333 SER B C 1
ATOM 5394 O O . SER B 1 333 ? -118.802 24.711 -14.347 1.00 42.01 333 SER B O 1
ATOM 5397 N N . SER B 1 334 ? -120.976 25.147 -13.960 1.00 44.54 334 SER B N 1
ATOM 5398 C CA . SER B 1 334 ? -120.780 25.559 -12.574 1.00 45.05 334 SER B CA 1
ATOM 5399 C C . SER B 1 334 ? -120.081 24.478 -11.766 1.00 40.59 334 SER B C 1
ATOM 5400 O O . SER B 1 334 ? -119.166 24.763 -10.997 1.00 44.40 334 SER B O 1
ATOM 5403 N N . TYR B 1 335 ? -120.509 23.235 -11.959 1.00 37.98 335 TYR B N 1
ATOM 5404 C CA . TYR B 1 335 ? -119.959 22.115 -11.210 1.00 40.41 335 TYR B CA 1
ATOM 5405 C C . TYR B 1 335 ? -118.449 21.967 -11.402 1.00 44.29 335 TYR B C 1
ATOM 5406 O O . TYR B 1 335 ? -117.710 21.838 -10.433 1.00 45.82 335 TYR B O 1
ATOM 5415 N N . PHE B 1 336 ? -117.987 22.009 -12.645 1.00 45.65 336 PHE B N 1
ATOM 5416 C CA . PHE B 1 336 ? -116.571 21.766 -12.911 1.00 43.40 336 PHE B CA 1
ATOM 5417 C C . PHE B 1 336 ? -115.695 22.942 -12.503 1.00 46.09 336 PHE B C 1
ATOM 5418 O O . PHE B 1 336 ? -114.506 22.773 -12.233 1.00 48.38 336 PHE B O 1
ATOM 5426 N N . VAL B 1 337 ? -116.287 24.127 -12.424 1.00 43.61 337 VAL B N 1
ATOM 5427 C CA . VAL B 1 337 ? -115.595 25.263 -11.832 1.00 45.75 337 VAL B CA 1
ATOM 5428 C C . VAL B 1 337 ? -115.378 25.059 -10.331 1.00 51.47 337 VAL B C 1
ATOM 5429 O O . VAL B 1 337 ? -114.271 25.242 -9.830 1.00 51.66 337 VAL B O 1
ATOM 5433 N N . SER B 1 338 ? -116.440 24.686 -9.621 1.00 51.11 338 SER B N 1
ATOM 5434 C CA . SER B 1 338 ? -116.387 24.510 -8.168 1.00 48.59 338 SER B CA 1
ATOM 5435 C C . SER B 1 338 ? -115.664 23.241 -7.710 1.00 48.45 338 SER B C 1
ATOM 5436 O O . SER B 1 338 ? -115.026 23.244 -6.664 1.00 52.55 338 SER B O 1
ATOM 5439 N N . THR B 1 339 ? -115.759 22.163 -8.482 1.00 47.38 339 THR B N 1
ATOM 5440 C CA . THR B 1 339 ? -115.299 20.859 -8.004 1.00 45.49 339 THR B CA 1
ATOM 5441 C C . THR B 1 339 ? -113.817 20.650 -8.312 1.00 51.47 339 THR B C 1
ATOM 5442 O O . THR B 1 339 ? -113.420 20.510 -9.471 1.00 57.10 339 THR B O 1
ATOM 5446 N N . MET B 1 340 ? -113.003 20.631 -7.260 1.00 48.26 340 MET B N 1
ATOM 5447 C CA . MET B 1 340 ? -111.563 20.421 -7.386 1.00 49.56 340 MET B CA 1
ATOM 5448 C C . MET B 1 340 ? -111.215 19.005 -7.848 1.00 50.72 340 MET B C 1
ATOM 5449 O O . MET B 1 340 ? -111.612 18.021 -7.221 1.00 53.17 340 MET B O 1
ATOM 5454 N N . SER B 1 341 ? -110.504 18.927 -8.973 1.00 50.19 341 SER B N 1
ATOM 5455 C CA A SER B 1 341 ? -109.960 17.671 -9.485 0.21 48.74 341 SER B CA 1
ATOM 5456 C CA B SER B 1 341 ? -109.962 17.668 -9.480 0.79 47.98 341 SER B CA 1
ATOM 5457 C C . SER B 1 341 ? -111.031 16.613 -9.738 1.00 45.28 341 SER B C 1
ATOM 5458 O O . SER B 1 341 ? -110.885 15.460 -9.330 1.00 49.90 341 SER B O 1
ATOM 5463 N N . SER B 1 342 ? -112.105 17.006 -10.414 1.00 41.13 342 SER B N 1
ATOM 5464 C CA . SER B 1 342 ? -113.138 16.053 -10.798 1.00 36.43 342 SER B CA 1
ATOM 5465 C C . SER B 1 342 ? -112.579 14.964 -11.704 1.00 40.84 342 SER B C 1
ATOM 5466 O O . SER B 1 342 ? -111.710 15.225 -12.536 1.00 42.28 342 SER B O 1
ATOM 5469 N N . SER B 1 343 ? -113.061 13.740 -11.519 1.00 41.07 343 SER B N 1
ATOM 5470 C CA . SER B 1 343 ? -112.653 12.616 -12.357 1.00 44.91 343 SER B CA 1
ATOM 5471 C C . SER B 1 343 ? -113.417 12.541 -13.696 1.00 45.93 343 SER B C 1
ATOM 5472 O O . SER B 1 343 ? -113.028 11.796 -14.593 1.00 44.02 343 SER B O 1
ATOM 5475 N N . ILE B 1 344 ? -114.508 13.295 -13.818 1.00 44.08 344 ILE B N 1
ATOM 5476 C CA . ILE B 1 344 ? -115.357 13.243 -15.014 1.00 38.32 344 ILE B CA 1
ATOM 5477 C C . ILE B 1 344 ? -114.728 13.991 -16.190 1.00 39.83 344 ILE B C 1
ATOM 5478 O O . ILE B 1 344 ? -114.543 15.208 -16.136 1.00 40.28 344 ILE B O 1
ATOM 5483 N N . LYS B 1 345 ? -114.406 13.263 -17.258 1.00 40.76 345 LYS B N 1
ATOM 5484 C CA . LYS B 1 345 ? -113.748 13.860 -18.420 1.00 42.41 345 LYS B CA 1
ATOM 5485 C C . LYS B 1 345 ? -114.737 14.161 -19.551 1.00 43.23 345 LYS B C 1
ATOM 5486 O O . LYS B 1 345 ? -114.530 15.086 -20.338 1.00 43.67 345 LYS B O 1
ATOM 5492 N N . THR B 1 346 ? -115.802 13.369 -19.634 1.00 39.32 346 THR B N 1
ATOM 5493 C CA . THR B 1 346 ? -116.771 13.502 -20.715 1.00 38.04 346 THR B CA 1
ATOM 5494 C C . THR B 1 346 ? -118.208 13.436 -20.209 1.00 37.26 346 THR B C 1
ATOM 5495 O O . THR B 1 346 ? -118.564 12.544 -19.441 1.00 40.13 346 THR B O 1
ATOM 5499 N N . VAL B 1 347 ? -119.030 14.385 -20.644 1.00 37.06 347 VAL B N 1
ATOM 5500 C CA . VAL B 1 347 ? -120.463 14.341 -20.382 1.00 40.39 347 VAL B CA 1
ATOM 5501 C C . VAL B 1 347 ? -121.217 14.203 -21.703 1.00 43.20 347 VAL B C 1
ATOM 5502 O O . VAL B 1 347 ? -121.078 15.037 -22.597 1.00 38.46 347 VAL B O 1
ATOM 5506 N N . TYR B 1 348 ? -121.993 13.132 -21.831 1.00 44.16 348 TYR B N 1
ATOM 5507 C CA . TYR B 1 348 ? -122.791 12.908 -23.028 1.00 40.95 348 TYR B CA 1
ATOM 5508 C C . TYR B 1 348 ? -124.207 13.439 -22.850 1.00 44.09 348 TYR B C 1
ATOM 5509 O O . TYR B 1 348 ? -124.822 13.252 -21.800 1.00 42.50 348 TYR B O 1
ATOM 5518 N N . PHE B 1 349 ? -124.723 14.084 -23.888 1.00 43.97 349 PHE B N 1
ATOM 5519 C CA . PHE B 1 349 ? -126.129 14.451 -23.932 1.00 40.65 349 PHE B CA 1
ATOM 5520 C C . PHE B 1 349 ? -126.788 13.615 -25.001 1.00 42.59 349 PHE B C 1
ATOM 5521 O O . PHE B 1 349 ? -126.554 13.818 -26.197 1.00 41.38 349 PHE B O 1
ATOM 5529 N N . VAL B 1 350 ? -127.601 12.662 -24.566 1.00 39.93 350 VAL B N 1
ATOM 5530 C CA . VAL B 1 350 ? -128.166 11.677 -25.473 1.00 43.88 350 VAL B CA 1
ATOM 5531 C C . VAL B 1 350 ? -129.570 12.097 -25.881 1.00 46.68 350 VAL B C 1
ATOM 5532 O O . VAL B 1 350 ? -130.512 12.029 -25.089 1.00 47.53 350 VAL B O 1
ATOM 5536 N N . LEU B 1 351 ? -129.703 12.525 -27.128 1.00 47.67 351 LEU B N 1
ATOM 5537 C CA . LEU B 1 351 ? -130.949 13.104 -27.615 1.00 51.15 351 LEU B CA 1
ATOM 5538 C C . LEU B 1 351 ? -131.473 12.306 -28.805 1.00 58.24 351 LEU B C 1
ATOM 5539 O O . LEU B 1 351 ? -130.703 11.650 -29.514 1.00 60.81 351 LEU B O 1
ATOM 5544 N N . PHE B 1 352 ? -132.782 12.357 -29.020 1.00 63.20 352 PHE B N 1
ATOM 5545 C CA . PHE B 1 352 ? -133.416 11.478 -29.998 1.00 70.11 352 PHE B CA 1
ATOM 5546 C C . PHE B 1 352 ? -134.052 12.222 -31.178 1.00 64.29 352 PHE B C 1
ATOM 5547 O O . PHE B 1 352 ? -134.227 11.641 -32.248 1.00 71.47 352 PHE B O 1
ATOM 5555 N N . ASP B 1 353 ? -134.385 13.497 -30.999 1.00 54.76 353 ASP B N 1
ATOM 5556 C CA . ASP B 1 353 ? -135.021 14.261 -32.073 1.00 56.84 353 ASP B CA 1
ATOM 5557 C C . ASP B 1 353 ? -134.199 15.475 -32.512 1.00 51.62 353 ASP B C 1
ATOM 5558 O O . ASP B 1 353 ? -133.381 15.997 -31.759 1.00 49.05 353 ASP B O 1
ATOM 5563 N N . SER B 1 354 ? -134.446 15.916 -33.742 1.00 50.93 354 SER B N 1
ATOM 5564 C CA . SER B 1 354 ? -133.681 16.979 -34.387 1.00 47.16 354 SER B CA 1
ATOM 5565 C C . SER B 1 354 ? -133.777 18.317 -33.660 1.00 46.48 354 SER B C 1
ATOM 5566 O O . SER B 1 354 ? -132.792 19.046 -33.560 1.00 41.08 354 SER B O 1
ATOM 5569 N N . GLU B 1 355 ? -134.969 18.644 -33.169 1.00 44.31 355 GLU B N 1
ATOM 5570 C CA . GLU B 1 355 ? -135.186 19.924 -32.504 1.00 50.09 355 GLU B CA 1
ATOM 5571 C C . GLU B 1 355 ? -134.391 20.041 -31.205 1.00 44.51 355 GLU B C 1
ATOM 5572 O O . GLU B 1 355 ? -133.856 21.105 -30.892 1.00 43.28 355 GLU B O 1
ATOM 5578 N N . SER B 1 356 ? -134.342 18.955 -30.441 1.00 42.48 356 SER B N 1
ATOM 5579 C CA . SER B 1 356 ? -133.624 18.945 -29.169 1.00 42.93 356 SER B CA 1
ATOM 5580 C C . SER B 1 356 ? -132.131 19.058 -29.421 1.00 40.27 356 SER B C 1
ATOM 5581 O O . SER B 1 356 ? -131.413 19.750 -28.698 1.00 41.63 356 SER B O 1
ATOM 5584 N N . ILE B 1 357 ? -131.680 18.373 -30.466 1.00 41.54 357 ILE B N 1
ATOM 5585 C CA . ILE B 1 357 ? -130.290 18.432 -30.897 1.00 42.83 357 ILE B CA 1
ATOM 5586 C C . ILE B 1 357 ? -129.917 19.868 -31.236 1.00 41.33 357 ILE B C 1
ATOM 5587 O O . ILE B 1 357 ? -128.885 20.372 -30.790 1.00 42.56 357 ILE B O 1
ATOM 5592 N N . GLY B 1 358 ? -130.782 20.527 -32.001 1.00 39.35 358 GLY B N 1
ATOM 5593 C CA . GLY B 1 358 ? -130.579 21.917 -32.365 1.00 40.34 358 GLY B CA 1
ATOM 5594 C C . GLY B 1 358 ? -130.544 22.812 -31.140 1.00 42.27 358 GLY B C 1
ATOM 5595 O O . GLY B 1 358 ? -129.691 23.689 -31.024 1.00 42.80 358 GLY B O 1
ATOM 5596 N N . ILE B 1 359 ? -131.475 22.587 -30.220 1.00 41.67 359 ILE B N 1
ATOM 5597 C CA . ILE B 1 359 ? -131.553 23.391 -29.006 1.00 38.61 359 ILE B CA 1
ATOM 5598 C C . ILE B 1 359 ? -130.281 23.258 -28.178 1.00 38.20 359 ILE B C 1
ATOM 5599 O O . ILE B 1 359 ? -129.713 24.259 -27.748 1.00 38.50 359 ILE B O 1
ATOM 5604 N N . TYR B 1 360 ? -129.829 22.027 -27.971 1.00 30.37 360 TYR B N 1
ATOM 5605 C CA . TYR B 1 360 ? -128.614 21.798 -27.199 1.00 37.12 360 TYR B CA 1
ATOM 5606 C C . TYR B 1 360 ? -127.384 22.389 -27.881 1.00 41.54 360 TYR B C 1
ATOM 5607 O O . TYR B 1 360 ? -126.526 22.954 -27.211 1.00 42.72 360 TYR B O 1
ATOM 5616 N N . VAL B 1 361 ? -127.306 22.266 -29.205 1.00 43.89 361 VAL B N 1
ATOM 5617 C CA . VAL B 1 361 ? -126.221 22.874 -29.969 1.00 41.99 361 VAL B CA 1
ATOM 5618 C C . VAL B 1 361 ? -126.240 24.402 -29.821 1.00 39.42 361 VAL B C 1
ATOM 5619 O O . VAL B 1 361 ? -125.194 25.033 -29.663 1.00 35.72 361 VAL B O 1
ATOM 5623 N N . GLN B 1 362 ? -127.434 24.990 -29.864 1.00 39.49 362 GLN B N 1
ATOM 5624 C CA . GLN B 1 362 ? -127.592 26.433 -29.653 1.00 43.45 362 GLN B CA 1
ATOM 5625 C C . GLN B 1 362 ? -127.139 26.874 -28.258 1.00 43.69 362 GLN B C 1
ATOM 5626 O O . GLN B 1 362 ? -126.474 27.897 -28.098 1.00 41.16 362 GLN B O 1
ATOM 5632 N N . GLU B 1 363 ? -127.534 26.119 -27.242 1.00 42.13 363 GLU B N 1
ATOM 5633 C CA . GLU B 1 363 ? -127.214 26.506 -25.874 1.00 41.17 363 GLU B CA 1
ATOM 5634 C C . GLU B 1 363 ? -125.732 26.303 -25.548 1.00 38.48 363 GLU B C 1
ATOM 5635 O O . GLU B 1 363 ? -125.116 27.157 -24.918 1.00 42.52 363 GLU B O 1
ATOM 5641 N N . MET B 1 364 ? -125.151 25.208 -26.030 1.00 37.08 364 MET B N 1
ATOM 5642 C CA . MET B 1 364 ? -123.730 24.931 -25.820 1.00 43.21 364 MET B CA 1
ATOM 5643 C C . MET B 1 364 ? -122.822 26.026 -26.375 1.00 46.62 364 MET B C 1
ATOM 5644 O O . MET B 1 364 ? -121.778 26.326 -25.801 1.00 48.62 364 MET B O 1
ATOM 5649 N N . ALA B 1 365 ? -123.228 26.625 -27.488 1.00 48.47 365 ALA B N 1
ATOM 5650 C CA . ALA B 1 365 ? -122.453 27.695 -28.106 1.00 51.45 365 ALA B CA 1
ATOM 5651 C C . ALA B 1 365 ? -122.455 28.957 -27.245 1.00 53.51 365 ALA B C 1
ATOM 5652 O O . ALA B 1 365 ? -121.535 29.767 -27.315 1.00 55.40 365 ALA B O 1
ATOM 5654 N N . LYS B 1 366 ? -123.502 29.128 -26.446 1.00 56.84 366 LYS B N 1
ATOM 5655 C CA . LYS B 1 366 ? -123.620 30.296 -25.578 1.00 60.35 366 LYS B CA 1
ATOM 5656 C C . LYS B 1 366 ? -122.685 30.272 -24.369 1.00 60.05 366 LYS B C 1
ATOM 5657 O O . LYS B 1 366 ? -122.436 31.312 -23.765 1.00 63.55 366 LYS B O 1
ATOM 5663 N N . LEU B 1 367 ? -122.162 29.099 -24.016 1.00 61.20 367 LEU B N 1
ATOM 5664 C CA . LEU B 1 367 ? -121.337 28.973 -22.811 1.00 64.65 367 LEU B CA 1
ATOM 5665 C C . LEU B 1 367 ? -120.038 29.775 -22.826 1.00 75.67 367 LEU B C 1
ATOM 5666 O O . LEU B 1 367 ? -119.554 30.193 -23.879 1.00 77.21 367 LEU B O 1
ATOM 5671 N N . GLU B 1 368 ? -119.490 29.952 -21.624 1.00 83.86 368 GLU B N 1
ATOM 5672 C CA . GLU B 1 368 ? -118.212 30.618 -21.362 1.00 91.50 368 GLU B CA 1
ATOM 5673 C C . GLU B 1 368 ? -117.982 31.901 -22.161 1.00 98.98 368 GLU B C 1
ATOM 5674 O O . GLU B 1 368 ? -117.121 31.950 -23.038 1.00 99.97 368 GLU B O 1
ATOM 5680 N N . HIS B 1 369 ? -118.750 32.940 -21.843 1.00 105.46 369 HIS B N 1
ATOM 5681 C CA . HIS B 1 369 ? -118.519 34.270 -22.402 1.00 110.88 369 HIS B CA 1
ATOM 5682 C C . HIS B 1 369 ? -117.911 35.212 -21.365 1.00 113.45 369 HIS B C 1
ATOM 5683 O O . HIS B 1 369 ? -117.813 36.420 -21.587 1.00 115.04 369 HIS B O 1
ATOM 5690 N N . ARG C 1 13 ? -105.012 25.076 -31.574 1.00 110.18 13 ARG C N 1
ATOM 5691 C CA . ARG C 1 13 ? -104.743 24.613 -30.217 1.00 110.18 13 ARG C CA 1
ATOM 5692 C C . ARG C 1 13 ? -105.986 24.755 -29.335 1.00 107.27 13 ARG C C 1
ATOM 5693 O O . ARG C 1 13 ? -106.963 25.398 -29.723 1.00 110.58 13 ARG C O 1
ATOM 5701 N N . GLN C 1 14 ? -105.938 24.145 -28.154 1.00 99.53 14 GLN C N 1
ATOM 5702 C CA . GLN C 1 14 ? -106.928 24.376 -27.115 1.00 95.05 14 GLN C CA 1
ATOM 5703 C C . GLN C 1 14 ? -106.849 25.846 -26.717 1.00 82.82 14 GLN C C 1
ATOM 5704 O O . GLN C 1 14 ? -105.827 26.317 -26.210 1.00 79.32 14 GLN C O 1
ATOM 5710 N N . TYR C 1 15 ? -107.934 26.565 -26.981 1.00 72.96 15 TYR C N 1
ATOM 5711 C CA . TYR C 1 15 ? -108.022 28.001 -26.743 1.00 66.66 15 TYR C CA 1
ATOM 5712 C C . TYR C 1 15 ? -107.635 28.433 -25.324 1.00 56.35 15 TYR C C 1
ATOM 5713 O O . TYR C 1 15 ? -107.166 29.552 -25.122 1.00 51.49 15 TYR C O 1
ATOM 5722 N N . SER C 1 16 ? -107.815 27.549 -24.349 1.00 50.53 16 SER C N 1
ATOM 5723 C CA . SER C 1 16 ? -107.693 27.949 -22.950 1.00 53.22 16 SER C CA 1
ATOM 5724 C C . SER C 1 16 ? -106.283 28.412 -22.573 1.00 45.52 16 SER C C 1
ATOM 5725 O O . SER C 1 16 ? -106.128 29.240 -21.681 1.00 38.99 16 SER C O 1
ATOM 5728 N N . TYR C 1 17 ? -105.259 27.926 -23.272 1.00 45.28 17 TYR C N 1
ATOM 5729 C CA . TYR C 1 17 ? -103.900 28.394 -22.996 1.00 44.14 17 TYR C CA 1
ATOM 5730 C C . TYR C 1 17 ? -103.709 29.859 -23.384 1.00 45.10 17 TYR C C 1
ATOM 5731 O O . TYR C 1 17 ? -102.738 30.489 -22.968 1.00 46.31 17 TYR C O 1
ATOM 5740 N N . TYR C 1 18 ? -104.636 30.400 -24.169 1.00 40.40 18 TYR C N 1
ATOM 5741 C CA . TYR C 1 18 ? -104.548 31.799 -24.583 1.00 43.00 18 TYR C CA 1
ATOM 5742 C C . TYR C 1 18 ? -105.338 32.738 -23.674 1.00 41.27 18 TYR C C 1
ATOM 5743 O O . TYR C 1 18 ? -105.451 33.931 -23.955 1.00 40.92 18 TYR C O 1
ATOM 5752 N N . TYR C 1 19 ? -105.857 32.203 -22.572 1.00 40.44 19 TYR C N 1
ATOM 5753 C CA . TYR C 1 19 ? -106.634 33.006 -21.630 1.00 43.19 19 TYR C CA 1
ATOM 5754 C C . TYR C 1 19 ? -105.765 33.718 -20.601 1.00 41.22 19 TYR C C 1
ATOM 5755 O O . TYR C 1 19 ? -105.035 33.082 -19.848 1.00 37.69 19 TYR C O 1
ATOM 5764 N N . ILE C 1 20 ? -105.866 35.043 -20.568 1.00 44.16 20 ILE C N 1
ATOM 5765 C CA . ILE C 1 20 ? -105.161 35.847 -19.581 1.00 42.43 20 ILE C CA 1
ATOM 5766 C C . ILE C 1 20 ? -106.156 36.711 -18.807 1.00 38.39 20 ILE C C 1
ATOM 5767 O O . ILE C 1 20 ? -106.767 37.619 -19.377 1.00 38.66 20 ILE C O 1
ATOM 5772 N N . SER C 1 21 ? -106.287 36.442 -17.507 1.00 34.92 21 SER C N 1
ATOM 5773 C CA . SER C 1 21 ? -107.265 37.125 -16.652 1.00 44.39 21 SER C CA 1
ATOM 5774 C C . SER C 1 21 ? -107.172 38.644 -16.723 1.00 44.64 21 SER C C 1
ATOM 5775 O O . SER C 1 21 ? -108.183 39.340 -16.630 1.00 44.97 21 SER C O 1
ATOM 5778 N N . TYR C 1 22 ? -105.953 39.142 -16.891 1.00 42.38 22 TYR C N 1
ATOM 5779 C CA . TYR C 1 22 ? -105.675 40.574 -16.928 1.00 45.33 22 TYR C CA 1
ATOM 5780 C C . TYR C 1 22 ? -106.520 41.301 -17.978 1.00 44.11 22 TYR C C 1
ATOM 5781 O O . TYR C 1 22 ? -106.901 42.455 -17.784 1.00 47.13 22 TYR C O 1
ATOM 5790 N N . ASP C 1 23 ? -106.805 40.621 -19.086 1.00 43.96 23 ASP C N 1
ATOM 5791 C CA . ASP C 1 23 ? -107.554 41.218 -20.192 1.00 48.68 23 ASP C CA 1
ATOM 5792 C C . ASP C 1 23 ? -108.926 41.742 -19.762 1.00 50.97 23 ASP C C 1
ATOM 5793 O O . ASP C 1 23 ? -109.246 42.912 -19.981 1.00 51.60 23 ASP C O 1
ATOM 5798 N N . ASP C 1 24 ? -109.735 40.880 -19.157 1.00 48.72 24 ASP C N 1
ATOM 5799 C CA . ASP C 1 24 ? -111.071 41.285 -18.718 1.00 51.30 24 ASP C CA 1
ATOM 5800 C C . ASP C 1 24 ? -111.039 42.130 -17.447 1.00 49.13 24 ASP C C 1
ATOM 5801 O O . ASP C 1 24 ? -111.858 43.030 -17.274 1.00 54.18 24 ASP C O 1
ATOM 5806 N N . LEU C 1 25 ? -110.093 41.844 -16.562 1.00 44.83 25 LEU C N 1
ATOM 5807 C CA . LEU C 1 25 ? -109.938 42.629 -15.344 1.00 50.44 25 LEU C CA 1
ATOM 5808 C C . LEU C 1 25 ? -109.635 44.092 -15.658 1.00 56.58 25 LEU C C 1
ATOM 5809 O O . LEU C 1 25 ? -110.141 44.996 -14.994 1.00 57.07 25 LEU C O 1
ATOM 5814 N N . LYS C 1 26 ? -108.811 44.316 -16.677 1.00 56.07 26 LYS C N 1
ATOM 5815 C CA . LYS C 1 26 ? -108.449 45.665 -17.092 1.00 55.17 26 LYS C CA 1
ATOM 5816 C C . LYS C 1 26 ? -109.646 46.379 -17.709 1.00 52.66 26 LYS C C 1
ATOM 5817 O O . LYS C 1 26 ? -109.902 47.547 -17.423 1.00 54.41 26 LYS C O 1
ATOM 5823 N N . THR C 1 27 ? -110.364 45.670 -18.572 1.00 54.33 27 THR C N 1
ATOM 5824 C CA . THR C 1 27 ? -111.579 46.189 -19.185 1.00 62.00 27 THR C CA 1
ATOM 5825 C C . THR C 1 27 ? -112.621 46.552 -18.133 1.00 67.19 27 THR C C 1
ATOM 5826 O O . THR C 1 27 ? -113.251 47.603 -18.208 1.00 69.10 27 THR C O 1
ATOM 5830 N N . GLU C 1 28 ? -112.772 45.683 -17.140 1.00 69.48 28 GLU C N 1
ATOM 5831 C CA . GLU C 1 28 ? -113.721 45.904 -16.057 1.00 73.41 28 GLU C CA 1
ATOM 5832 C C . GLU C 1 28 ? -113.399 47.174 -15.284 1.00 74.84 28 GLU C C 1
ATOM 5833 O O . GLU C 1 28 ? -114.247 48.058 -15.146 1.00 76.35 28 GLU C O 1
ATOM 5839 N N . LEU C 1 29 ? -112.170 47.251 -14.782 1.00 72.82 29 LEU C N 1
ATOM 5840 C CA . LEU C 1 29 ? -111.679 48.424 -14.065 1.00 71.60 29 LEU C CA 1
ATOM 5841 C C . LEU C 1 29 ? -111.924 49.734 -14.815 1.00 77.63 29 LEU C C 1
ATOM 5842 O O . LEU C 1 29 ? -112.438 50.698 -14.252 1.00 82.55 29 LEU C O 1
ATOM 5847 N N . GLU C 1 30 ? -111.567 49.752 -16.093 1.00 79.22 30 GLU C N 1
ATOM 5848 C CA . GLU C 1 30 ? -111.647 50.965 -16.901 1.00 80.56 30 GLU C CA 1
ATOM 5849 C C . GLU C 1 30 ? -113.074 51.298 -17.348 1.00 78.07 30 GLU C C 1
ATOM 5850 O O . GLU C 1 30 ? -113.450 52.471 -17.399 1.00 76.42 30 GLU C O 1
ATOM 5856 N N . ASP C 1 31 ? -113.863 50.279 -17.680 1.00 77.78 31 ASP C N 1
ATOM 5857 C CA . ASP C 1 31 ? -115.266 50.501 -18.022 1.00 84.02 31 ASP C CA 1
ATOM 5858 C C . ASP C 1 31 ? -116.037 51.081 -16.839 1.00 90.24 31 ASP C C 1
ATOM 5859 O O . ASP C 1 31 ? -116.853 51.982 -17.013 1.00 95.86 31 ASP C O 1
ATOM 5864 N N . ASN C 1 32 ? -115.764 50.577 -15.639 1.00 88.37 32 ASN C N 1
ATOM 5865 C CA . ASN C 1 32 ? -116.456 51.046 -14.439 1.00 85.57 32 ASN C CA 1
ATOM 5866 C C . ASN C 1 32 ? -116.049 52.457 -14.028 1.00 84.32 32 ASN C C 1
ATOM 5867 O O . ASN C 1 32 ? -116.890 53.251 -13.605 1.00 87.40 32 ASN C O 1
ATOM 5872 N N . LEU C 1 33 ? -114.761 52.762 -14.148 1.00 80.75 33 LEU C N 1
ATOM 5873 C CA . LEU C 1 33 ? -114.265 54.111 -13.886 1.00 81.99 33 LEU C CA 1
ATOM 5874 C C . LEU C 1 33 ? -114.909 55.117 -14.833 1.00 88.02 33 LEU C C 1
ATOM 5875 O O . LEU C 1 33 ? -115.355 56.183 -14.411 1.00 91.16 33 LEU C O 1
ATOM 5880 N N . SER C 1 34 ? -114.936 54.774 -16.117 1.00 90.39 34 SER C N 1
ATOM 5881 C CA . SER C 1 34 ? -115.501 55.646 -17.141 1.00 95.19 34 SER C CA 1
ATOM 5882 C C . SER C 1 34 ? -116.998 55.893 -16.932 1.00 100.35 34 SER C C 1
ATOM 5883 O O . SER C 1 34 ? -117.486 57.004 -17.144 1.00 103.33 34 SER C O 1
ATOM 5886 N N . LYS C 1 35 ? -117.718 54.856 -16.512 1.00 101.68 35 LYS C N 1
ATOM 5887 C CA . LYS C 1 35 ? -119.161 54.947 -16.296 1.00 107.22 35 LYS C CA 1
ATOM 5888 C C . LYS C 1 35 ? -119.522 55.780 -15.066 1.00 114.42 35 LYS C C 1
ATOM 5889 O O . LYS C 1 35 ? -120.639 56.286 -14.959 1.00 118.62 35 LYS C O 1
ATOM 5895 N N . ASN C 1 36 ? -118.578 55.920 -14.140 1.00 116.78 36 ASN C N 1
ATOM 5896 C CA . ASN C 1 36 ? -118.790 56.731 -12.945 1.00 122.97 36 ASN C CA 1
ATOM 5897 C C . ASN C 1 36 ? -117.937 57.996 -12.926 1.00 128.60 36 ASN C C 1
ATOM 5898 O O . ASN C 1 36 ? -117.605 58.508 -11.856 1.00 129.87 36 ASN C O 1
ATOM 5903 N N . ASN C 1 37 ? -117.598 58.490 -14.114 1.00 132.94 37 ASN C N 1
ATOM 5904 C CA . ASN C 1 37 ? -116.793 59.701 -14.279 1.00 138.98 37 ASN C CA 1
ATOM 5905 C C . ASN C 1 37 ? -115.484 59.706 -13.489 1.00 138.21 37 ASN C C 1
ATOM 5906 O O . ASN C 1 37 ? -115.135 60.706 -12.862 1.00 141.57 37 ASN C O 1
ATOM 5911 N N . GLY C 1 38 ? -114.765 58.589 -13.520 1.00 133.05 38 GLY C N 1
ATOM 5912 C CA . GLY C 1 38 ? -113.473 58.502 -12.865 1.00 129.16 38 GLY C CA 1
ATOM 5913 C C . GLY C 1 38 ? -113.565 58.344 -11.359 1.00 127.63 38 GLY C C 1
ATOM 5914 O O . GLY C 1 38 ? -112.549 58.345 -10.664 1.00 126.31 38 GLY C O 1
ATOM 5915 N N . GLN C 1 39 ? -114.784 58.208 -10.852 1.00 126.67 39 GLN C N 1
ATOM 5916 C CA . GLN C 1 39 ? -114.988 57.972 -9.430 1.00 124.82 39 GLN C CA 1
ATOM 5917 C C . GLN C 1 39 ? -115.124 56.486 -9.138 1.0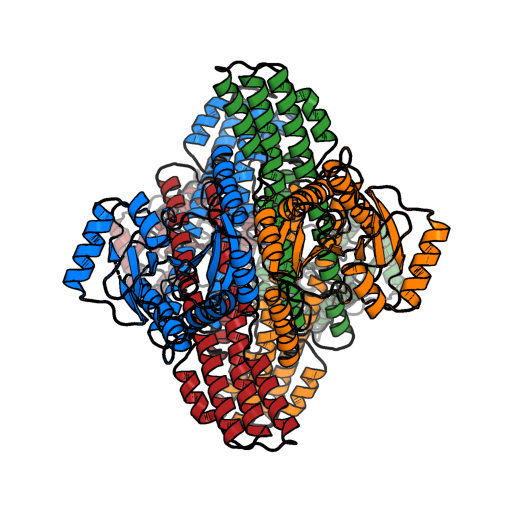0 116.97 39 GLN C C 1
ATOM 5918 O O . GLN C 1 39 ? -115.618 55.725 -9.968 1.00 119.72 39 GLN C O 1
ATOM 5924 N N . TRP C 1 40 ? -114.694 56.081 -7.949 1.00 108.35 40 TRP C N 1
ATOM 5925 C CA . TRP C 1 40 ? -114.811 54.692 -7.530 1.00 98.34 40 TRP C CA 1
ATOM 5926 C C . TRP C 1 40 ? -115.654 54.635 -6.259 1.00 95.22 40 TRP C C 1
ATOM 5927 O O . TRP C 1 40 ? -115.703 55.599 -5.498 1.00 97.03 40 TRP C O 1
ATOM 5938 N N . THR C 1 41 ? -116.321 53.508 -6.034 1.00 90.31 41 THR C N 1
ATOM 5939 C CA . THR C 1 41 ? -117.186 53.350 -4.870 1.00 88.40 41 THR C CA 1
ATOM 5940 C C . THR C 1 41 ? -116.959 51.992 -4.220 1.00 83.80 41 THR C C 1
ATOM 5941 O O . THR C 1 41 ? -116.395 51.088 -4.839 1.00 81.04 41 THR C O 1
ATOM 5945 N N . GLN C 1 42 ? -117.392 51.853 -2.970 1.00 82.20 42 GLN C N 1
ATOM 5946 C CA . GLN C 1 42 ? -117.280 50.581 -2.262 1.00 82.14 42 GLN C CA 1
ATOM 5947 C C . GLN C 1 42 ? -118.099 49.498 -2.961 1.00 80.49 42 GLN C C 1
ATOM 5948 O O . GLN C 1 42 ? -117.776 48.314 -2.868 1.00 81.39 42 GLN C O 1
ATOM 5954 N N . GLU C 1 43 ? -119.167 49.907 -3.643 1.00 81.32 43 GLU C N 1
ATOM 5955 C CA . GLU C 1 43 ? -119.971 48.978 -4.432 1.00 84.32 43 GLU C CA 1
ATOM 5956 C C . GLU C 1 43 ? -119.173 48.451 -5.627 1.00 83.56 43 GLU C C 1
ATOM 5957 O O . GLU C 1 43 ? -119.203 47.257 -5.921 1.00 83.75 43 GLU C O 1
ATOM 5963 N N . LEU C 1 44 ? -118.469 49.349 -6.314 1.00 86.31 44 LEU C N 1
ATOM 5964 C CA . LEU C 1 44 ? -117.570 48.957 -7.400 1.00 81.67 44 LEU C CA 1
ATOM 5965 C C . LEU C 1 44 ? -116.380 48.150 -6.889 1.00 79.98 44 LEU C C 1
ATOM 5966 O O . LEU C 1 44 ? -115.904 47.240 -7.567 1.00 82.94 44 LEU C O 1
ATOM 5971 N N . GLU C 1 45 ? -115.908 48.488 -5.693 1.00 77.73 45 GLU C N 1
ATOM 5972 C CA . GLU C 1 45 ? -114.781 47.790 -5.082 1.00 74.05 45 GLU C CA 1
ATOM 5973 C C . GLU C 1 45 ? -115.160 46.356 -4.744 1.00 73.86 45 GLU C C 1
ATOM 5974 O O . GLU C 1 45 ? -114.394 45.427 -5.001 1.00 69.00 45 GLU C O 1
ATOM 5980 N N . THR C 1 46 ? -116.350 46.191 -4.168 1.00 77.78 46 THR C N 1
ATOM 5981 C CA . THR C 1 46 ? -116.870 44.875 -3.813 1.00 76.78 46 THR C CA 1
ATOM 5982 C C . THR C 1 46 ? -116.940 43.935 -5.017 1.00 75.97 46 THR C C 1
ATOM 5983 O O . THR C 1 46 ? -116.475 42.797 -4.951 1.00 71.44 46 THR C O 1
ATOM 5987 N N . ASP C 1 47 ? -117.483 44.429 -6.125 1.00 79.00 47 ASP C N 1
ATOM 5988 C CA . ASP C 1 47 ? -117.606 43.630 -7.340 1.00 83.46 47 ASP C CA 1
ATOM 5989 C C . ASP C 1 47 ? -116.247 43.272 -7.931 1.00 81.61 47 ASP C C 1
ATOM 5990 O O . ASP C 1 47 ? -116.063 42.176 -8.460 1.00 80.73 47 ASP C O 1
ATOM 5995 N N . PHE C 1 48 ? -115.303 44.203 -7.855 1.00 81.07 48 PHE C N 1
ATOM 5996 C CA . PHE C 1 48 ? -113.977 43.979 -8.419 1.00 76.08 48 PHE C CA 1
ATOM 5997 C C . PHE C 1 48 ? -113.167 42.919 -7.672 1.00 74.04 48 PHE C C 1
ATOM 5998 O O . PHE C 1 48 ? -112.470 42.117 -8.296 1.00 69.77 48 PHE C O 1
ATOM 6006 N N . LEU C 1 49 ? -113.252 42.918 -6.345 1.00 73.17 49 LEU C N 1
ATOM 6007 C CA . LEU C 1 49 ? -112.524 41.936 -5.545 1.00 70.33 49 LEU C CA 1
ATOM 6008 C C . LEU C 1 49 ? -113.056 40.531 -5.798 1.00 67.91 49 LEU C C 1
ATOM 6009 O O . LEU C 1 49 ? -112.309 39.551 -5.745 1.00 70.58 49 LEU C O 1
ATOM 6014 N N . GLU C 1 50 ? -114.351 40.439 -6.074 1.00 65.03 50 GLU C N 1
ATOM 6015 C CA . GLU C 1 50 ? -114.964 39.163 -6.408 1.00 65.91 50 GLU C CA 1
ATOM 6016 C C . GLU C 1 50 ? -114.434 38.644 -7.746 1.00 64.15 50 GLU C C 1
ATOM 6017 O O . GLU C 1 50 ? -114.111 37.462 -7.876 1.00 64.62 50 GLU C O 1
ATOM 6023 N N . SER C 1 51 ? -114.347 39.533 -8.732 1.00 62.18 51 SER C N 1
ATOM 6024 C CA . SER C 1 51 ? -113.791 39.184 -10.038 1.00 61.39 51 SER C CA 1
ATOM 6025 C C . SER C 1 51 ? -112.379 38.634 -9.907 1.00 59.77 51 SER C C 1
ATOM 6026 O O . SER C 1 51 ? -112.047 37.612 -10.502 1.00 61.17 51 SER C O 1
ATOM 6029 N N . LEU C 1 52 ? -111.565 39.304 -9.099 1.00 60.22 52 LEU C N 1
ATOM 6030 C CA . LEU C 1 52 ? -110.177 38.907 -8.887 1.00 57.59 52 LEU C CA 1
ATOM 6031 C C . LEU C 1 52 ? -110.055 37.499 -8.317 1.00 58.38 52 LEU C C 1
ATOM 6032 O O . LEU C 1 52 ? -109.210 36.717 -8.750 1.00 60.98 52 LEU C O 1
ATOM 6037 N N . GLU C 1 53 ? -110.882 37.193 -7.323 1.00 60.86 53 GLU C N 1
ATOM 6038 C CA . GLU C 1 53 ? -110.846 35.884 -6.681 1.00 60.63 53 GLU C CA 1
ATOM 6039 C C . GLU C 1 53 ? -111.310 34.773 -7.626 1.00 51.80 53 GLU C C 1
ATOM 6040 O O . GLU C 1 53 ? -110.750 33.678 -7.622 1.00 50.71 53 GLU C O 1
ATOM 6046 N N . ILE C 1 54 ? -112.339 35.050 -8.422 1.00 48.06 54 ILE C N 1
ATOM 6047 C CA . ILE C 1 54 ? -112.780 34.111 -9.451 1.00 47.70 54 ILE C CA 1
ATOM 6048 C C . ILE C 1 54 ? -111.666 33.843 -10.463 1.00 45.95 54 ILE C C 1
ATOM 6049 O O . ILE C 1 54 ? -111.382 32.695 -10.797 1.00 49.04 54 ILE C O 1
ATOM 6054 N N . GLU C 1 55 ? -111.031 34.905 -10.941 1.00 44.43 55 GLU C N 1
ATOM 6055 C CA . GLU C 1 55 ? -109.946 34.767 -11.917 1.00 46.27 55 GLU C CA 1
ATOM 6056 C C . GLU C 1 55 ? -108.757 34.013 -11.337 1.00 45.66 55 GLU C C 1
ATOM 6057 O O . GLU C 1 55 ? -108.146 33.196 -12.019 1.00 43.58 55 GLU C O 1
ATOM 6063 N N . LEU C 1 56 ? -108.441 34.274 -10.069 1.00 49.06 56 LEU C N 1
ATOM 6064 C CA . LEU C 1 56 ? -107.314 33.608 -9.421 1.00 48.05 56 LEU C CA 1
ATOM 6065 C C . LEU C 1 56 ? -107.539 32.104 -9.313 1.00 45.56 56 LEU C C 1
ATOM 6066 O O . LEU C 1 56 ? -106.642 31.313 -9.597 1.00 49.85 56 LEU C O 1
ATOM 6071 N N . ASP C 1 57 ? -108.739 31.720 -8.895 1.00 47.55 57 ASP C N 1
ATOM 6072 C CA . ASP C 1 57 ? -109.130 30.313 -8.832 1.00 51.95 57 ASP C CA 1
ATOM 6073 C C . ASP C 1 57 ? -109.157 29.643 -10.206 1.00 45.67 57 ASP C C 1
ATOM 6074 O O . ASP C 1 57 ? -108.807 28.470 -10.348 1.00 42.96 57 ASP C O 1
ATOM 6079 N N . LYS C 1 58 ? -109.645 30.370 -11.202 1.00 44.38 58 LYS C N 1
ATOM 6080 C CA . LYS C 1 58 ? -109.656 29.871 -12.569 1.00 46.92 58 LYS C CA 1
ATOM 6081 C C . LYS C 1 58 ? -108.222 29.533 -13.008 1.00 43.99 58 LYS C C 1
ATOM 6082 O O . LYS C 1 58 ? -107.937 28.431 -13.481 1.00 41.25 58 LYS C O 1
ATOM 6088 N N . VAL C 1 59 ? -107.309 30.470 -12.801 1.00 40.57 59 VAL C N 1
ATOM 6089 C CA . VAL C 1 59 ? -105.930 30.269 -13.232 1.00 39.65 59 VAL C CA 1
ATOM 6090 C C . VAL C 1 59 ? -105.262 29.168 -12.413 1.00 42.40 59 VAL C C 1
ATOM 6091 O O . VAL C 1 59 ? -104.591 28.295 -12.971 1.00 36.30 59 VAL C O 1
ATOM 6095 N N . TYR C 1 60 ? -105.468 29.194 -11.097 1.00 43.27 60 TYR C N 1
ATOM 6096 C CA . TYR C 1 60 ? -104.877 28.200 -10.208 1.00 42.07 60 TYR C CA 1
ATOM 6097 C C . TYR C 1 60 ? -105.339 26.776 -10.522 1.00 38.28 60 TYR C C 1
ATOM 6098 O O . TYR C 1 60 ? -104.523 25.863 -10.603 1.00 41.64 60 TYR C O 1
ATOM 6107 N N . THR C 1 61 ? -106.647 26.576 -10.668 1.00 32.86 61 THR C N 1
ATOM 6108 C CA . THR C 1 61 ? -107.168 25.237 -10.933 1.00 33.67 61 THR C CA 1
ATOM 6109 C C . THR C 1 61 ? -106.729 24.727 -12.311 1.00 34.00 61 THR C C 1
ATOM 6110 O O . THR C 1 61 ? -106.505 23.528 -12.488 1.00 35.11 61 THR C O 1
ATOM 6114 N N . PHE C 1 62 ? -106.595 25.628 -13.279 1.00 37.18 62 PHE C N 1
ATOM 6115 C CA . PHE C 1 62 ? -106.109 25.242 -14.614 1.00 38.66 62 PHE C CA 1
ATOM 6116 C C . PHE C 1 62 ? -104.674 24.715 -14.516 1.00 37.13 62 PHE C C 1
ATOM 6117 O O . PHE C 1 62 ? -104.369 23.632 -15.014 1.00 38.05 62 PHE C O 1
ATOM 6125 N N . CYS C 1 63 ? -103.804 25.461 -13.842 1.00 40.28 63 CYS C N 1
ATOM 6126 C CA . CYS C 1 63 ? -102.406 25.044 -13.691 1.00 43.84 63 CYS C CA 1
ATOM 6127 C C . CYS C 1 63 ? -102.280 23.708 -12.966 1.00 45.87 63 CYS C C 1
ATOM 6128 O O . CYS C 1 63 ? -101.488 22.853 -13.366 1.00 46.89 63 CYS C O 1
ATOM 6131 N N . LYS C 1 64 ? -103.062 23.533 -11.904 1.00 42.34 64 LYS C N 1
ATOM 6132 C CA . LYS C 1 64 ? -103.033 22.293 -11.143 1.00 43.20 64 LYS C CA 1
ATOM 6133 C C . LYS C 1 64 ? -103.457 21.100 -11.992 1.00 45.99 64 LYS C C 1
ATOM 6134 O O . LYS C 1 64 ? -102.800 20.062 -11.977 1.00 49.98 64 LYS C O 1
ATOM 6140 N N . VAL C 1 65 ? -104.555 21.251 -12.730 1.00 44.92 65 VAL C N 1
ATOM 6141 C CA . VAL C 1 65 ? -105.029 20.197 -13.622 1.00 40.87 65 VAL C CA 1
ATOM 6142 C C . VAL C 1 65 ? -103.983 19.870 -14.696 1.00 38.22 65 VAL C C 1
ATOM 6143 O O . VAL C 1 65 ? -103.701 18.703 -14.964 1.00 40.90 65 VAL C O 1
ATOM 6147 N N . LYS C 1 66 ? -103.389 20.889 -15.299 1.00 31.27 66 LYS C N 1
ATOM 6148 C CA . LYS C 1 66 ? -102.452 20.632 -16.401 1.00 39.80 66 LYS C CA 1
ATOM 6149 C C . LYS C 1 66 ? -101.126 20.008 -15.941 1.00 41.25 66 LYS C C 1
ATOM 6150 O O . LYS C 1 66 ? -100.569 19.173 -16.641 1.00 44.24 66 LYS C O 1
ATOM 6156 N N . HIS C 1 67 ? -100.646 20.361 -14.751 1.00 41.16 67 HIS C N 1
ATOM 6157 C CA . HIS C 1 67 ? -99.420 19.746 -14.238 1.00 39.42 67 HIS C CA 1
ATOM 6158 C C . HIS C 1 67 ? -99.608 18.253 -13.984 1.00 38.30 67 HIS C C 1
ATOM 6159 O O . HIS C 1 67 ? -98.716 17.460 -14.259 1.00 40.37 67 HIS C O 1
ATOM 6166 N N . SER C 1 68 ? -100.767 17.876 -13.451 1.00 44.02 68 SER C N 1
ATOM 6167 C CA . SER C 1 68 ? -101.080 16.467 -13.233 1.00 47.72 68 SER C CA 1
ATOM 6168 C C . SER C 1 68 ? -101.245 15.713 -14.556 1.00 48.35 68 SER C C 1
ATOM 6169 O O . SER C 1 68 ? -100.937 14.524 -14.645 1.00 48.57 68 SER C O 1
ATOM 6172 N N . GLU C 1 69 ? -101.760 16.398 -15.571 1.00 48.31 69 GLU C N 1
ATOM 6173 C CA . GLU C 1 69 ? -101.908 15.799 -16.894 1.00 51.15 69 GLU C CA 1
ATOM 6174 C C . GLU C 1 69 ? -100.530 15.531 -17.510 1.00 44.08 69 GLU C C 1
ATOM 6175 O O . GLU C 1 69 ? -100.290 14.468 -18.081 1.00 43.96 69 GLU C O 1
ATOM 6181 N N . VAL C 1 70 ? -99.626 16.496 -17.385 1.00 42.46 70 VAL C N 1
ATOM 6182 C CA . VAL C 1 70 ? -98.241 16.298 -17.813 1.00 47.89 70 VAL C CA 1
ATOM 6183 C C . VAL C 1 70 ? -97.654 15.052 -17.160 1.00 49.25 70 VAL C C 1
ATOM 6184 O O . VAL C 1 70 ? -97.055 14.211 -17.835 1.00 47.63 70 VAL C O 1
ATOM 6188 N N . PHE C 1 71 ? -97.850 14.932 -15.846 1.00 46.21 71 PHE C N 1
ATOM 6189 C CA . PHE C 1 71 ? -97.331 13.795 -15.089 1.00 45.73 71 PHE C CA 1
ATOM 6190 C C . PHE C 1 71 ? -97.856 12.467 -15.608 1.00 45.71 71 PHE C C 1
ATOM 6191 O O . PHE C 1 71 ? -97.080 11.533 -15.802 1.00 47.98 71 PHE C O 1
ATOM 6199 N N . ARG C 1 72 ? -99.163 12.391 -15.854 1.00 40.86 72 ARG C N 1
ATOM 6200 C CA A ARG C 1 72 ? -99.778 11.151 -16.322 0.53 49.69 72 ARG C CA 1
ATOM 6201 C CA B ARG C 1 72 ? -99.788 11.160 -16.330 0.47 49.73 72 ARG C CA 1
ATOM 6202 C C . ARG C 1 72 ? -99.199 10.700 -17.664 1.00 48.98 72 ARG C C 1
ATOM 6203 O O . ARG C 1 72 ? -98.974 9.507 -17.886 1.00 50.59 72 ARG C O 1
ATOM 6218 N N . ARG C 1 73 ? -98.960 11.659 -18.549 1.00 45.28 73 ARG C N 1
ATOM 6219 C CA . ARG C 1 73 ? -98.466 11.382 -19.897 1.00 47.42 73 ARG C CA 1
ATOM 6220 C C . ARG C 1 73 ? -96.978 11.037 -19.937 1.00 48.75 73 ARG C C 1
ATOM 6221 O O . ARG C 1 73 ? -96.551 10.205 -20.746 1.00 51.38 73 ARG C O 1
ATOM 6229 N N . VAL C 1 74 ? -96.193 11.669 -19.069 1.00 48.44 74 VAL C N 1
ATOM 6230 C CA . VAL C 1 74 ? -94.773 11.349 -18.960 1.00 49.23 74 VAL C CA 1
ATOM 6231 C C . VAL C 1 74 ? -94.608 9.924 -18.432 1.00 46.01 74 VAL C C 1
ATOM 6232 O O . VAL C 1 74 ? -93.704 9.196 -18.842 1.00 50.05 74 VAL C O 1
ATOM 6236 N N . LYS C 1 75 ? -95.494 9.524 -17.530 1.00 46.74 75 LYS C N 1
ATOM 6237 C CA . LYS C 1 75 ? -95.504 8.150 -17.042 1.00 50.22 75 LYS C CA 1
ATOM 6238 C C . LYS C 1 75 ? -95.817 7.169 -18.167 1.00 51.32 75 LYS C C 1
ATOM 6239 O O . LYS C 1 75 ? -95.206 6.105 -18.256 1.00 51.37 75 LYS C O 1
ATOM 6245 N N . GLU C 1 76 ? -96.778 7.528 -19.015 1.00 50.86 76 GLU C N 1
ATOM 6246 C CA . GLU C 1 76 ? -97.139 6.699 -20.165 1.00 54.44 76 GLU C CA 1
ATOM 6247 C C . GLU C 1 76 ? -95.957 6.562 -21.122 1.00 47.68 76 GLU C C 1
ATOM 6248 O O . GLU C 1 76 ? -95.652 5.467 -21.593 1.00 44.64 76 GLU C O 1
ATOM 6254 N N . VAL C 1 77 ? -95.292 7.681 -21.387 1.00 45.05 77 VAL C N 1
ATOM 6255 C CA . VAL C 1 77 ? -94.083 7.698 -22.201 1.00 50.61 77 VAL C CA 1
ATOM 6256 C C . VAL C 1 77 ? -92.998 6.791 -21.622 1.00 53.68 77 VAL C C 1
ATOM 6257 O O . VAL C 1 77 ? -92.351 6.046 -22.358 1.00 56.12 77 VAL C O 1
ATOM 6261 N N . GLN C 1 78 ? -92.810 6.840 -20.307 1.00 52.89 78 GLN C N 1
ATOM 6262 C CA . GLN C 1 78 ? -91.799 6.007 -19.660 1.00 50.23 78 GLN C CA 1
ATOM 6263 C C . GLN C 1 78 ? -92.089 4.522 -19.840 1.00 45.23 78 GLN C C 1
ATOM 6264 O O . GLN C 1 78 ? -91.181 3.733 -20.091 1.00 49.14 78 GLN C O 1
ATOM 6270 N N . GLU C 1 79 ? -93.353 4.147 -19.707 1.00 43.31 79 GLU C N 1
ATOM 6271 C CA . GLU C 1 79 ? -93.771 2.766 -19.913 1.00 50.21 79 GLU C CA 1
ATOM 6272 C C . GLU C 1 79 ? -93.465 2.301 -21.343 1.00 48.48 79 GLU C C 1
ATOM 6273 O O . GLU C 1 79 ? -93.040 1.168 -21.569 1.00 45.54 79 GLU C O 1
ATOM 6279 N N . GLN C 1 80 ? -93.690 3.187 -22.305 1.00 48.23 80 GLN C N 1
ATOM 6280 C CA A GLN C 1 80 ? -93.463 2.875 -23.713 0.50 51.53 80 GLN C CA 1
ATOM 6281 C CA B GLN C 1 80 ? -93.464 2.850 -23.700 0.50 51.52 80 GLN C CA 1
ATOM 6282 C C . GLN C 1 80 ? -91.977 2.671 -23.984 1.00 49.23 80 GLN C C 1
ATOM 6283 O O . GLN C 1 80 ? -91.581 1.703 -24.629 1.00 50.76 80 GLN C O 1
ATOM 6294 N N . VAL C 1 81 ? -91.160 3.594 -23.486 1.00 46.97 81 VAL C N 1
ATOM 6295 C CA . VAL C 1 81 ? -89.713 3.522 -23.676 1.00 46.32 81 VAL C CA 1
ATOM 6296 C C . VAL C 1 81 ? -89.128 2.321 -22.932 1.00 47.11 81 VAL C C 1
ATOM 6297 O O . VAL C 1 81 ? -88.184 1.683 -23.398 1.00 51.94 81 VAL C O 1
ATOM 6301 N N . GLN C 1 82 ? -89.686 2.020 -21.766 1.00 44.71 82 GLN C N 1
ATOM 6302 C CA . GLN C 1 82 ? -89.313 0.814 -21.037 1.00 46.35 82 GLN C CA 1
ATOM 6303 C C . GLN C 1 82 ? -89.602 -0.435 -21.866 1.00 44.69 82 GLN C C 1
ATOM 6304 O O . GLN C 1 82 ? -88.788 -1.354 -21.930 1.00 46.73 82 GLN C O 1
ATOM 6310 N N . HIS C 1 83 ? -90.778 -0.461 -22.483 1.00 46.69 83 HIS C N 1
ATOM 6311 C CA . HIS C 1 83 ? -91.178 -1.559 -23.357 1.00 47.95 83 HIS C CA 1
ATOM 6312 C C . HIS C 1 83 ? -90.154 -1.788 -24.473 1.00 45.03 83 HIS C C 1
ATOM 6313 O O . HIS C 1 83 ? -89.822 -2.929 -24.798 1.00 43.03 83 HIS C O 1
ATOM 6320 N N . THR C 1 84 ? -89.654 -0.702 -25.053 1.00 41.84 84 THR C N 1
ATOM 6321 C CA . THR C 1 84 ? -88.681 -0.800 -26.137 1.00 48.74 84 THR C CA 1
ATOM 6322 C C . THR C 1 84 ? -87.338 -1.354 -25.643 1.00 47.29 84 THR C C 1
ATOM 6323 O O . THR C 1 84 ? -86.708 -2.167 -26.322 1.00 47.51 84 THR C O 1
ATOM 6327 N N . VAL C 1 85 ? -86.911 -0.932 -24.455 1.00 45.77 85 VAL C N 1
ATOM 6328 C CA . VAL C 1 85 ? -85.698 -1.483 -23.848 1.00 43.68 85 VAL C CA 1
ATOM 6329 C C . VAL C 1 85 ? -85.857 -2.982 -23.584 1.00 45.28 85 VAL C C 1
ATOM 6330 O O . VAL C 1 85 ? -84.942 -3.764 -23.844 1.00 50.24 85 VAL C O 1
ATOM 6334 N N . ARG C 1 86 ? -87.020 -3.382 -23.079 1.00 45.23 86 ARG C N 1
ATOM 6335 C CA . ARG C 1 86 ? -87.296 -4.797 -22.837 1.00 49.36 86 ARG C CA 1
ATOM 6336 C C . ARG C 1 86 ? -87.361 -5.627 -24.126 1.00 46.41 86 ARG C C 1
ATOM 6337 O O . ARG C 1 86 ? -86.997 -6.804 -24.129 1.00 47.59 86 ARG C O 1
ATOM 6345 N N . LEU C 1 87 ? -87.873 -5.032 -25.201 1.00 40.57 87 LEU C N 1
ATOM 6346 C CA . LEU C 1 87 ? -87.846 -5.690 -26.507 1.00 40.37 87 LEU C CA 1
ATOM 6347 C C . LEU C 1 87 ? -86.408 -6.039 -26.853 1.00 37.96 87 LEU C C 1
ATOM 6348 O O . LEU C 1 87 ? -86.089 -7.191 -27.133 1.00 44.34 87 LEU C O 1
ATOM 6353 N N . LEU C 1 88 ? -85.543 -5.035 -26.791 1.00 41.63 88 LEU C N 1
ATOM 6354 C CA . LEU C 1 88 ? -84.120 -5.223 -27.055 1.00 46.67 88 LEU C CA 1
ATOM 6355 C C . LEU C 1 88 ? -83.483 -6.240 -26.114 1.00 46.64 88 LEU C C 1
ATOM 6356 O O . LEU C 1 88 ? -82.718 -7.097 -26.558 1.00 45.51 88 LEU C O 1
ATOM 6361 N N . ASP C 1 89 ? -83.815 -6.161 -24.824 1.00 43.71 89 ASP C N 1
ATOM 6362 C CA . ASP C 1 89 ? -83.298 -7.117 -23.849 1.00 47.00 89 ASP C CA 1
ATOM 6363 C C . ASP C 1 89 ? -83.669 -8.550 -24.194 1.00 39.30 89 ASP C C 1
ATOM 6364 O O . ASP C 1 89 ? -82.912 -9.477 -23.919 1.00 44.82 89 ASP C O 1
ATOM 6369 N N . SER C 1 90 ? -84.835 -8.736 -24.797 1.00 39.13 90 SER C N 1
ATOM 6370 C CA . SER C 1 90 ? -85.270 -10.075 -25.168 1.00 42.51 90 SER C CA 1
ATOM 6371 C C . SER C 1 90 ? -84.946 -10.393 -26.636 1.00 42.87 90 SER C C 1
ATOM 6372 O O . SER C 1 90 ? -85.507 -11.325 -27.210 1.00 42.17 90 SER C O 1
ATOM 6375 N N . ASN C 1 91 ? -84.028 -9.621 -27.218 1.00 41.85 91 ASN C N 1
ATOM 6376 C CA . ASN C 1 91 ? -83.580 -9.801 -28.605 1.00 43.39 91 ASN C CA 1
ATOM 6377 C C . ASN C 1 91 ? -84.718 -9.689 -29.628 1.00 44.43 91 ASN C C 1
ATOM 6378 O O . ASN C 1 91 ? -84.832 -10.505 -30.545 1.00 45.23 91 ASN C O 1
ATOM 6383 N N . ASN C 1 92 ? -85.586 -8.703 -29.420 1.00 38.89 92 ASN C N 1
ATOM 6384 C CA . ASN C 1 92 ? -86.607 -8.314 -30.387 1.00 48.10 92 ASN C CA 1
ATOM 6385 C C . ASN C 1 92 ? -86.409 -6.868 -30.819 1.00 47.42 92 ASN C C 1
ATOM 6386 O O . ASN C 1 92 ? -85.918 -6.054 -30.034 1.00 36.97 92 ASN C O 1
ATOM 6391 N N . PRO C 1 93 ? -86.764 -6.550 -32.079 1.00 41.42 93 PRO C N 1
ATOM 6392 C CA . PRO C 1 93 ? -86.563 -5.208 -32.630 1.00 40.19 93 PRO C CA 1
ATOM 6393 C C . PRO C 1 93 ? -87.602 -4.177 -32.203 1.00 40.14 93 PRO C C 1
ATOM 6394 O O . PRO C 1 93 ? -88.789 -4.492 -32.147 1.00 43.86 93 PRO C O 1
ATOM 6398 N N . PRO C 1 94 ? -87.147 -2.955 -31.885 1.00 36.78 94 PRO C N 1
ATOM 6399 C CA . PRO C 1 94 ? -88.012 -1.775 -31.831 1.00 34.40 94 PRO C CA 1
ATOM 6400 C C . PRO C 1 94 ? -88.734 -1.594 -33.162 1.00 41.16 94 PRO C C 1
ATOM 6401 O O . PRO C 1 94 ? -88.126 -1.820 -34.214 1.00 40.51 94 PRO C O 1
ATOM 6405 N N . THR C 1 95 ? -89.998 -1.189 -33.129 1.00 41.48 95 THR C N 1
ATOM 6406 C CA . THR C 1 95 ? -90.773 -1.084 -34.362 1.00 42.24 95 THR C CA 1
ATOM 6407 C C . THR C 1 95 ? -90.968 0.362 -34.782 1.00 40.81 95 THR C C 1
ATOM 6408 O O . THR C 1 95 ? -90.887 1.276 -33.956 1.00 39.47 95 THR C O 1
ATOM 6412 N N . GLN C 1 96 ? -91.215 0.556 -36.075 1.00 41.81 96 GLN C N 1
ATOM 6413 C CA . GLN C 1 96 ? -91.510 1.872 -36.627 1.00 44.01 96 GLN C CA 1
ATOM 6414 C C . GLN C 1 96 ? -92.697 2.514 -35.914 1.00 43.77 96 GLN C C 1
ATOM 6415 O O . GLN C 1 96 ? -92.689 3.716 -35.654 1.00 47.49 96 GLN C O 1
ATOM 6421 N N . LEU C 1 97 ? -93.709 1.709 -35.591 1.00 43.00 97 LEU C N 1
ATOM 6422 C CA . LEU C 1 97 ? -94.878 2.193 -34.852 1.00 43.81 97 LEU C CA 1
ATOM 6423 C C . LEU C 1 97 ? -94.486 2.750 -33.482 1.00 45.16 97 LEU C C 1
ATOM 6424 O O . LEU C 1 97 ? -94.957 3.815 -33.083 1.00 46.80 97 LEU C O 1
ATOM 6429 N N . ASP C 1 98 ? -93.619 2.032 -32.770 1.00 43.85 98 ASP C N 1
ATOM 6430 C CA . ASP C 1 98 ? -93.154 2.481 -31.452 1.00 45.60 98 ASP C CA 1
ATOM 6431 C C . ASP C 1 98 ? -92.526 3.865 -31.521 1.00 46.51 98 ASP C C 1
ATOM 6432 O O . ASP C 1 98 ? -92.777 4.708 -30.661 1.00 44.96 98 ASP C O 1
ATOM 6437 N N . PHE C 1 99 ? -91.707 4.093 -32.546 1.00 44.68 99 PHE C N 1
ATOM 6438 C CA . PHE C 1 99 ? -91.064 5.389 -32.716 1.00 44.29 99 PHE C CA 1
ATOM 6439 C C . PHE C 1 99 ? -92.099 6.471 -32.973 1.00 42.94 99 PHE C C 1
ATOM 6440 O O . PHE C 1 99 ? -92.049 7.545 -32.372 1.00 42.14 99 PHE C O 1
ATOM 6448 N N . GLU C 1 100 ? -93.040 6.175 -33.864 1.00 42.43 100 GLU C N 1
ATOM 6449 C CA . GLU C 1 100 ? -94.100 7.110 -34.209 1.00 44.82 100 GLU C CA 1
ATOM 6450 C C . GLU C 1 100 ? -94.938 7.502 -32.998 1.00 45.67 100 GLU C C 1
ATOM 6451 O O . GLU C 1 100 ? -95.203 8.683 -32.778 1.00 50.46 100 GLU C O 1
ATOM 6457 N N . ILE C 1 101 ? -95.359 6.511 -32.222 1.00 45.38 101 ILE C N 1
ATOM 6458 C CA . ILE C 1 101 ? -96.168 6.772 -31.033 1.00 47.46 101 ILE C CA 1
ATOM 6459 C C . ILE C 1 101 ? -95.380 7.572 -29.998 1.00 45.40 101 ILE C C 1
ATOM 6460 O O . ILE C 1 101 ? -95.869 8.570 -29.475 1.00 48.37 101 ILE C O 1
ATOM 6465 N N . LEU C 1 102 ? -94.155 7.139 -29.718 1.00 46.57 102 LEU C N 1
ATOM 6466 C CA . LEU C 1 102 ? -93.299 7.836 -28.762 1.00 46.08 102 LEU C CA 1
ATOM 6467 C C . LEU C 1 102 ? -93.084 9.296 -29.143 1.00 46.67 102 LEU C C 1
ATOM 6468 O O . LEU C 1 102 ? -93.146 10.183 -28.294 1.00 48.25 102 LEU C O 1
ATOM 6473 N N . GLU C 1 103 ? -92.821 9.542 -30.421 1.00 42.97 103 GLU C N 1
ATOM 6474 C CA . GLU C 1 103 ? -92.519 10.893 -30.872 1.00 43.45 103 GLU C CA 1
ATOM 6475 C C . GLU C 1 103 ? -93.750 11.793 -30.835 1.00 45.61 103 GLU C C 1
ATOM 6476 O O . GLU C 1 103 ? -93.648 12.968 -30.486 1.00 47.90 103 GLU C O 1
ATOM 6482 N N . GLU C 1 104 ? -94.911 11.241 -31.179 1.00 43.00 104 GLU C N 1
ATOM 6483 C CA . GLU C 1 104 ? -96.147 12.014 -31.132 1.00 45.29 104 GLU C CA 1
ATOM 6484 C C . GLU C 1 104 ? -96.523 12.377 -29.701 1.00 44.52 104 GLU C C 1
ATOM 6485 O O . GLU C 1 104 ? -96.920 13.510 -29.430 1.00 48.93 104 GLU C O 1
ATOM 6491 N N . GLU C 1 105 ? -96.391 11.419 -28.789 1.00 44.89 105 GLU C N 1
ATOM 6492 C CA . GLU C 1 105 ? -96.662 11.669 -27.374 1.00 44.06 105 GLU C CA 1
ATOM 6493 C C . GLU C 1 105 ? -95.744 12.742 -26.808 1.00 45.34 105 GLU C C 1
ATOM 6494 O O . GLU C 1 105 ? -96.191 13.628 -26.080 1.00 49.54 105 GLU C O 1
ATOM 6500 N N . LEU C 1 106 ? -94.457 12.658 -27.139 1.00 45.78 106 LEU C N 1
ATOM 6501 C CA . LEU C 1 106 ? -93.478 13.618 -26.637 1.00 42.02 106 LEU C CA 1
ATOM 6502 C C . LEU C 1 106 ? -93.763 15.015 -27.167 1.00 43.37 106 LEU C C 1
ATOM 6503 O O . LEU C 1 106 ? -93.659 15.995 -26.437 1.00 46.18 106 LEU C O 1
ATOM 6508 N N . SER C 1 107 ? -94.148 15.101 -28.434 1.00 45.57 107 SER C N 1
ATOM 6509 C CA . SER C 1 107 ? -94.383 16.395 -29.057 1.00 46.50 107 SER C CA 1
ATOM 6510 C C . SER C 1 107 ? -95.642 17.070 -28.495 1.00 48.02 107 SER C C 1
ATOM 6511 O O . SER C 1 107 ? -95.719 18.298 -28.418 1.00 51.65 107 SER C O 1
ATOM 6514 N N . ASP C 1 108 ? -96.618 16.265 -28.085 1.00 43.39 108 ASP C N 1
ATOM 6515 C CA . ASP C 1 108 ? -97.809 16.785 -27.416 1.00 50.17 108 ASP C CA 1
ATOM 6516 C C . ASP C 1 108 ? -97.486 17.279 -26.003 1.00 43.54 108 ASP C C 1
ATOM 6517 O O . ASP C 1 108 ? -97.997 18.309 -25.566 1.00 39.53 108 ASP C O 1
ATOM 6522 N N . ILE C 1 109 ? -96.649 16.528 -25.294 1.00 43.13 109 ILE C N 1
ATOM 6523 C CA . ILE C 1 109 ? -96.224 16.899 -23.944 1.00 44.42 109 ILE C CA 1
ATOM 6524 C C . ILE C 1 109 ? -95.454 18.219 -23.951 1.00 47.73 109 ILE C C 1
ATOM 6525 O O . ILE C 1 109 ? -95.683 19.086 -23.106 1.00 49.09 109 ILE C O 1
ATOM 6530 N N . ILE C 1 110 ? -94.551 18.366 -24.917 1.00 46.50 110 ILE C N 1
ATOM 6531 C CA . ILE C 1 110 ? -93.738 19.570 -25.042 1.00 42.85 110 ILE C CA 1
ATOM 6532 C C . ILE C 1 110 ? -94.593 20.793 -25.337 1.00 39.28 110 ILE C C 1
ATOM 6533 O O . ILE C 1 110 ? -94.357 21.869 -24.796 1.00 42.22 110 ILE C O 1
ATOM 6538 N N . ALA C 1 111 ? -95.593 20.617 -26.194 1.00 41.91 111 ALA C N 1
ATOM 6539 C CA . ALA C 1 111 ? -96.529 21.689 -26.513 1.00 44.00 111 ALA C CA 1
ATOM 6540 C C . ALA C 1 111 ? -97.298 22.129 -25.267 1.00 42.93 111 ALA C C 1
ATOM 6541 O O . ALA C 1 111 ? -97.486 23.319 -25.022 1.00 47.80 111 ALA C O 1
ATOM 6543 N N . ASP C 1 112 ? -97.743 21.159 -24.483 1.00 38.88 112 ASP C N 1
ATOM 6544 C CA . ASP C 1 112 ? -98.481 21.454 -23.260 1.00 44.22 112 ASP C CA 1
ATOM 6545 C C . ASP C 1 112 ? -97.611 22.121 -22.193 1.00 42.42 112 ASP C C 1
ATOM 6546 O O . ASP C 1 112 ? -98.037 23.079 -21.550 1.00 40.66 112 ASP C O 1
ATOM 6551 N N . VAL C 1 113 ? -96.398 21.618 -21.998 1.00 43.78 113 VAL C N 1
ATOM 6552 C CA . VAL C 1 113 ? -95.476 22.258 -21.064 1.00 40.69 113 VAL C CA 1
ATOM 6553 C C . VAL C 1 113 ? -95.166 23.681 -21.514 1.00 40.57 113 VAL C C 1
ATOM 6554 O O . VAL C 1 113 ? -95.183 24.612 -20.705 1.00 43.26 113 VAL C O 1
ATOM 6558 N N . HIS C 1 114 ? -94.900 23.841 -22.808 1.00 37.54 114 HIS C N 1
ATOM 6559 C CA . HIS C 1 114 ? -94.575 25.145 -23.372 1.00 35.87 114 HIS C CA 1
ATOM 6560 C C . HIS C 1 114 ? -95.726 26.128 -23.182 1.00 37.36 114 HIS C C 1
ATOM 6561 O O . HIS C 1 114 ? -95.519 27.269 -22.774 1.00 37.43 114 HIS C O 1
ATOM 6568 N N . ASP C 1 115 ? -96.942 25.682 -23.485 1.00 34.49 115 ASP C N 1
ATOM 6569 C CA . ASP C 1 115 ? -98.112 26.538 -23.342 1.00 38.80 115 ASP C CA 1
ATOM 6570 C C . ASP C 1 115 ? -98.456 26.804 -21.872 1.00 36.61 115 ASP C C 1
ATOM 6571 O O . ASP C 1 115 ? -98.869 27.910 -21.523 1.00 39.76 115 ASP C O 1
ATOM 6576 N N . LEU C 1 116 ? -98.268 25.807 -21.011 1.00 37.30 116 LEU C N 1
ATOM 6577 C CA . LEU C 1 116 ? -98.505 25.991 -19.572 1.00 41.57 116 LEU C CA 1
ATOM 6578 C C . LEU C 1 116 ? -97.541 26.996 -18.950 1.00 41.02 116 LEU C C 1
ATOM 6579 O O . LEU C 1 116 ? -97.937 27.802 -18.111 1.00 40.87 116 LEU C O 1
ATOM 6584 N N . ALA C 1 117 ? -96.280 26.947 -19.374 1.00 42.50 117 ALA C N 1
ATOM 6585 C CA . ALA C 1 117 ? -95.252 27.861 -18.879 1.00 42.67 117 ALA C CA 1
ATOM 6586 C C . ALA C 1 117 ? -95.604 29.310 -19.196 1.00 44.57 117 ALA C C 1
ATOM 6587 O O . ALA C 1 117 ? -95.467 30.192 -18.350 1.00 40.31 117 ALA C O 1
ATOM 6589 N N . LYS C 1 118 ? -96.005 29.540 -20.446 1.00 43.99 118 LYS C N 1
ATOM 6590 C CA . LYS C 1 118 ? -96.473 30.838 -20.929 1.00 41.29 118 LYS C CA 1
ATOM 6591 C C . LYS C 1 118 ? -97.738 31.303 -20.188 1.00 38.78 118 LYS C C 1
ATOM 6592 O O . LYS C 1 118 ? -97.828 32.444 -19.725 1.00 39.16 118 LYS C O 1
ATOM 6598 N N . PHE C 1 119 ? -98.719 30.414 -20.093 1.00 38.17 119 PHE C N 1
ATOM 6599 C CA . PHE C 1 119 ? -99.975 30.717 -19.407 1.00 39.51 119 PHE C CA 1
ATOM 6600 C C . PHE C 1 119 ? -99.703 31.140 -17.962 1.00 41.76 119 PHE C C 1
ATOM 6601 O O . PHE C 1 119 ? -100.215 32.156 -17.490 1.00 44.29 119 PHE C O 1
ATOM 6609 N N . SER C 1 120 ? -98.832 30.402 -17.289 1.00 42.48 120 SER C N 1
ATOM 6610 C CA . SER C 1 120 ? -98.548 30.671 -15.888 1.00 40.43 120 SER C CA 1
ATOM 6611 C C . SER C 1 120 ? -97.834 32.006 -15.719 1.00 40.93 120 SER C C 1
ATOM 6612 O O . SER C 1 120 ? -98.231 32.837 -14.909 1.00 38.17 120 SER C O 1
ATOM 6615 N N . ARG C 1 121 ? -96.797 32.219 -16.519 1.00 43.69 121 ARG C N 1
ATOM 6616 C CA . ARG C 1 121 ? -95.994 33.434 -16.432 1.00 44.40 121 ARG C CA 1
ATOM 6617 C C . ARG C 1 121 ? -96.784 34.698 -16.784 1.00 41.82 121 ARG C C 1
ATOM 6618 O O . ARG C 1 121 ? -96.702 35.698 -16.074 1.00 47.46 121 ARG C O 1
ATOM 6626 N N . LEU C 1 122 ? -97.528 34.663 -17.885 1.00 37.31 122 LEU C N 1
ATOM 6627 C CA . LEU C 1 122 ? -98.293 35.832 -18.314 1.00 43.25 122 LEU C CA 1
ATOM 6628 C C . LEU C 1 122 ? -99.424 36.181 -17.351 1.00 44.27 122 LEU C C 1
ATOM 6629 O O . LEU C 1 122 ? -99.717 37.353 -17.120 1.00 48.46 122 LEU C O 1
ATOM 6634 N N . ASN C 1 123 ? -100.078 35.164 -16.808 1.00 35.71 123 ASN C N 1
ATOM 6635 C CA . ASN C 1 123 ? -101.142 35.403 -15.837 1.00 39.28 123 ASN C CA 1
ATOM 6636 C C . ASN C 1 123 ? -100.604 35.884 -14.492 1.00 40.52 123 ASN C C 1
ATOM 6637 O O . ASN C 1 123 ? -101.243 36.690 -13.810 1.00 40.15 123 ASN C O 1
ATOM 6642 N N . TYR C 1 124 ? -99.427 35.396 -14.119 1.00 42.32 124 TYR C N 1
ATOM 6643 C CA . TYR C 1 124 ? -98.782 35.842 -12.889 1.00 44.59 124 TYR C CA 1
ATOM 6644 C C . TYR C 1 124 ? -98.471 37.331 -12.973 1.00 43.41 124 TYR C C 1
ATOM 6645 O O . TYR C 1 124 ? -98.739 38.085 -12.045 1.00 44.04 124 TYR C O 1
ATOM 6654 N N . THR C 1 125 ? -97.920 37.746 -14.108 1.00 45.81 125 THR C N 1
ATOM 6655 C CA . THR C 1 125 ? -97.620 39.152 -14.355 1.00 46.91 125 THR C CA 1
ATOM 6656 C C . THR C 1 125 ? -98.887 39.998 -14.382 1.00 46.67 125 THR C C 1
ATOM 6657 O O . THR C 1 125 ? -98.926 41.095 -13.823 1.00 51.63 125 THR C O 1
ATOM 6661 N N . GLY C 1 126 ? -99.920 39.479 -15.039 1.00 46.71 126 GLY C N 1
ATOM 6662 C CA . GLY C 1 126 ? -101.216 40.130 -15.094 1.00 43.52 126 GLY C CA 1
ATOM 6663 C C . GLY C 1 126 ? -101.812 40.496 -13.747 1.00 44.91 126 GLY C C 1
ATOM 6664 O O . GLY C 1 126 ? -102.282 41.618 -13.551 1.00 53.16 126 GLY C O 1
ATOM 6665 N N . PHE C 1 127 ? -101.820 39.547 -12.820 1.00 42.15 127 PHE C N 1
ATOM 6666 C CA . PHE C 1 127 ? -102.392 39.808 -11.497 1.00 49.44 127 PHE C CA 1
ATOM 6667 C C . PHE C 1 127 ? -101.635 40.916 -10.770 1.00 48.08 127 PHE C C 1
ATOM 6668 O O . PHE C 1 127 ? -102.249 41.788 -10.162 1.00 48.47 127 PHE C O 1
ATOM 6676 N N . GLN C 1 128 ? -100.309 40.894 -10.856 1.00 50.65 128 GLN C N 1
ATOM 6677 C CA . GLN C 1 128 ? -99.486 41.938 -10.251 1.00 50.65 128 GLN C CA 1
ATOM 6678 C C . GLN C 1 128 ? -99.780 43.323 -10.822 1.00 52.39 128 GLN C C 1
ATOM 6679 O O . GLN C 1 128 ? -99.923 44.289 -10.074 1.00 55.62 128 GLN C O 1
ATOM 6685 N N . LYS C 1 129 ? -99.870 43.412 -12.147 1.00 49.15 129 LYS C N 1
ATOM 6686 C CA . LYS C 1 129 ? -100.052 44.695 -12.820 1.00 47.60 129 LYS C CA 1
ATOM 6687 C C . LYS C 1 129 ? -101.439 45.281 -12.613 1.00 52.40 129 LYS C C 1
ATOM 6688 O O . LYS C 1 129 ? -101.590 46.500 -12.519 1.00 60.80 129 LYS C O 1
ATOM 6694 N N . ILE C 1 130 ? -102.454 44.427 -12.543 1.00 48.57 130 ILE C N 1
ATOM 6695 C CA . ILE C 1 130 ? -103.813 44.921 -12.374 1.00 49.89 130 ILE C CA 1
ATOM 6696 C C . ILE C 1 130 ? -103.995 45.479 -10.959 1.00 53.16 130 ILE C C 1
ATOM 6697 O O . ILE C 1 130 ? -104.783 46.404 -10.747 1.00 53.88 130 ILE C O 1
ATOM 6702 N N . ILE C 1 131 ? -103.251 44.938 -9.999 1.00 52.31 131 ILE C N 1
ATOM 6703 C CA . ILE C 1 131 ? -103.332 45.432 -8.629 1.00 59.74 131 ILE C CA 1
ATOM 6704 C C . ILE C 1 131 ? -102.829 46.866 -8.532 1.00 65.94 131 ILE C C 1
ATOM 6705 O O . ILE C 1 131 ? -103.508 47.738 -7.983 1.00 69.48 131 ILE C O 1
ATOM 6710 N N . LYS C 1 132 ? -101.633 47.097 -9.067 1.00 66.93 132 LYS C N 1
ATOM 6711 C CA . LYS C 1 132 ? -101.025 48.421 -9.062 1.00 65.98 132 LYS C CA 1
ATOM 6712 C C . LYS C 1 132 ? -101.892 49.454 -9.778 1.00 63.94 132 LYS C C 1
ATOM 6713 O O . LYS C 1 132 ? -102.125 50.544 -9.258 1.00 60.91 132 LYS C O 1
ATOM 6719 N N . LYS C 1 133 ? -102.369 49.106 -10.969 1.00 63.05 133 LYS C N 1
ATOM 6720 C CA . LYS C 1 133 ? -103.291 49.969 -11.700 1.00 63.86 133 LYS C CA 1
ATOM 6721 C C . LYS C 1 133 ? -104.530 50.300 -10.863 1.00 65.01 133 LYS C C 1
ATOM 6722 O O . LYS C 1 133 ? -104.944 51.458 -10.786 1.00 64.00 133 LYS C O 1
ATOM 6728 N N . HIS C 1 134 ? -105.126 49.276 -10.259 1.00 64.78 134 HIS C N 1
ATOM 6729 C CA . HIS C 1 134 ? -106.292 49.460 -9.395 1.00 67.13 134 HIS C CA 1
ATOM 6730 C C . HIS C 1 134 ? -106.004 50.417 -8.235 1.00 71.91 134 HIS C C 1
ATOM 6731 O O . HIS C 1 134 ? -106.727 51.395 -8.038 1.00 71.17 134 HIS C O 1
ATOM 6738 N N . ASP C 1 135 ? -104.951 50.130 -7.473 1.00 75.02 135 ASP C N 1
ATOM 6739 C CA . ASP C 1 135 ? -104.617 50.926 -6.295 1.00 77.05 135 ASP C CA 1
ATOM 6740 C C . ASP C 1 135 ? -104.315 52.376 -6.665 1.00 79.54 135 ASP C C 1
ATOM 6741 O O . ASP C 1 135 ? -104.730 53.304 -5.972 1.00 83.13 135 ASP C O 1
ATOM 6746 N N . LYS C 1 136 ? -103.610 52.560 -7.776 1.00 77.46 136 LYS C N 1
ATOM 6747 C CA . LYS C 1 136 ? -103.266 53.888 -8.269 1.00 78.43 136 LYS C CA 1
ATOM 6748 C C . LYS C 1 136 ? -104.492 54.697 -8.688 1.00 78.69 136 LYS C C 1
ATOM 6749 O O . LYS C 1 136 ? -104.691 55.818 -8.223 1.00 82.01 136 LYS C O 1
ATOM 6755 N N . LYS C 1 137 ? -105.314 54.125 -9.562 1.00 74.96 137 LYS C N 1
ATOM 6756 C CA . LYS C 1 137 ? -106.414 54.868 -10.175 1.00 77.56 137 LYS C CA 1
ATOM 6757 C C . LYS C 1 137 ? -107.665 55.033 -9.303 1.00 80.47 137 LYS C C 1
ATOM 6758 O O . LYS C 1 137 ? -108.438 55.968 -9.511 1.00 80.94 137 LYS C O 1
ATOM 6764 N N . THR C 1 138 ? -107.873 54.149 -8.331 1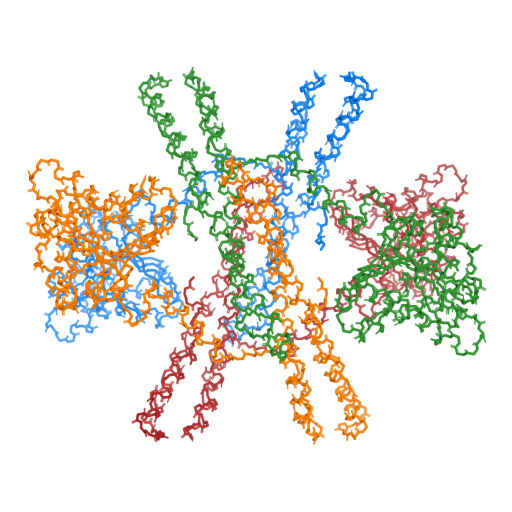.00 80.30 138 THR C N 1
ATOM 6765 C CA . THR C 1 138 ? -109.087 54.225 -7.513 1.00 79.60 138 THR C CA 1
ATOM 6766 C C . THR C 1 138 ? -108.843 54.874 -6.154 1.00 84.49 138 THR C C 1
ATOM 6767 O O . THR C 1 138 ? -109.744 55.487 -5.578 1.00 86.03 138 THR C O 1
ATOM 6771 N N . GLY C 1 139 ? -107.624 54.736 -5.643 1.00 85.40 139 GLY C N 1
ATOM 6772 C CA . GLY C 1 139 ? -107.314 55.187 -4.300 1.00 85.64 139 GLY C CA 1
ATOM 6773 C C . GLY C 1 139 ? -107.745 54.182 -3.250 1.00 85.15 139 GLY C C 1
ATOM 6774 O O . GLY C 1 139 ? -107.505 54.374 -2.059 1.00 89.79 139 GLY C O 1
ATOM 6775 N N . PHE C 1 140 ? -108.374 53.099 -3.696 1.00 85.48 140 PHE C N 1
ATOM 6776 C CA . PHE C 1 140 ? -108.714 51.992 -2.812 1.00 85.11 140 PHE C CA 1
ATOM 6777 C C . PHE C 1 140 ? -107.519 51.046 -2.797 1.00 82.91 140 PHE C C 1
ATOM 6778 O O . PHE C 1 140 ? -107.121 50.529 -3.845 1.00 84.34 140 PHE C O 1
ATOM 6786 N N . ILE C 1 141 ? -106.942 50.820 -1.621 1.00 77.24 141 ILE C N 1
ATOM 6787 C CA . ILE C 1 141 ? -105.715 50.035 -1.530 1.00 77.01 141 ILE C CA 1
ATOM 6788 C C . ILE C 1 141 ? -106.023 48.557 -1.314 1.00 78.68 141 ILE C C 1
ATOM 6789 O O . ILE C 1 141 ? -106.379 48.133 -0.211 1.00 84.77 141 ILE C O 1
ATOM 6794 N N . LEU C 1 142 ? -105.883 47.781 -2.384 1.00 73.96 142 LEU C N 1
ATOM 6795 C CA . LEU C 1 142 ? -106.280 46.379 -2.397 1.00 72.01 142 LEU C CA 1
ATOM 6796 C C . LEU C 1 142 ? -105.111 45.397 -2.287 1.00 72.10 142 LEU C C 1
ATOM 6797 O O . LEU C 1 142 ? -105.311 44.226 -1.963 1.00 71.43 142 LEU C O 1
ATOM 6802 N N . LYS C 1 143 ? -103.899 45.877 -2.551 1.00 74.65 143 LYS C N 1
ATOM 6803 C CA . LYS C 1 143 ? -102.723 45.005 -2.657 1.00 74.96 143 LYS C CA 1
ATOM 6804 C C . LYS C 1 143 ? -102.479 44.050 -1.475 1.00 78.46 143 LYS C C 1
ATOM 6805 O O . LYS C 1 143 ? -102.222 42.866 -1.697 1.00 75.40 143 LYS C O 1
ATOM 6811 N N . PRO C 1 144 ? -102.557 44.543 -0.222 1.00 88.68 144 PRO C N 1
ATOM 6812 C CA . PRO C 1 144 ? -102.251 43.606 0.870 1.00 91.05 144 PRO C CA 1
ATOM 6813 C C . PRO C 1 144 ? -103.294 42.495 1.030 1.00 88.89 144 PRO C C 1
ATOM 6814 O O . PRO C 1 144 ? -102.936 41.370 1.377 1.00 87.67 144 PRO C O 1
ATOM 6818 N N . VAL C 1 145 ? -104.561 42.807 0.779 1.00 88.60 145 VAL C N 1
ATOM 6819 C CA . VAL C 1 145 ? -105.625 41.820 0.921 1.00 91.07 145 VAL C CA 1
ATOM 6820 C C . VAL C 1 145 ? -105.571 40.757 -0.178 1.00 91.50 145 VAL C C 1
ATOM 6821 O O . VAL C 1 145 ? -105.742 39.567 0.092 1.00 93.49 145 VAL C O 1
ATOM 6825 N N . PHE C 1 146 ? -105.308 41.182 -1.410 1.00 88.20 146 PHE C N 1
ATOM 6826 C CA . PHE C 1 146 ? -105.209 40.248 -2.530 1.00 82.84 146 PHE C CA 1
ATOM 6827 C C . PHE C 1 146 ? -103.939 39.399 -2.464 1.00 74.90 146 PHE C C 1
ATOM 6828 O O . PHE C 1 146 ? -103.883 38.309 -3.033 1.00 69.04 146 PHE C O 1
ATOM 6836 N N . GLN C 1 147 ? -102.916 39.905 -1.782 1.00 76.29 147 GLN C N 1
ATOM 6837 C CA . GLN C 1 147 ? -101.669 39.163 -1.633 1.00 75.54 147 GLN C CA 1
ATOM 6838 C C . GLN C 1 147 ? -101.876 37.861 -0.864 1.00 75.60 147 GLN C C 1
ATOM 6839 O O . GLN C 1 147 ? -101.303 36.829 -1.216 1.00 76.06 147 GLN C O 1
ATOM 6845 N N . VAL C 1 148 ? -102.703 37.913 0.177 1.00 75.26 148 VAL C N 1
ATOM 6846 C CA . VAL C 1 148 ? -103.044 36.722 0.951 1.00 75.24 148 VAL C CA 1
ATOM 6847 C C . VAL C 1 148 ? -103.765 35.698 0.078 1.00 71.81 148 VAL C C 1
ATOM 6848 O O . VAL C 1 148 ? -103.486 34.499 0.155 1.00 69.04 148 VAL C O 1
ATOM 6852 N N . ARG C 1 149 ? -104.693 36.178 -0.750 1.00 73.05 149 ARG C N 1
ATOM 6853 C CA . ARG C 1 149 ? -105.384 35.316 -1.709 1.00 72.95 149 ARG C CA 1
ATOM 6854 C C . ARG C 1 149 ? -104.377 34.624 -2.614 1.00 69.12 149 ARG C C 1
ATOM 6855 O O . ARG C 1 149 ? -104.427 33.408 -2.795 1.00 71.98 149 ARG C O 1
ATOM 6863 N N . LEU C 1 150 ? -103.465 35.410 -3.181 1.00 68.54 150 LEU C N 1
ATOM 6864 C CA . LEU C 1 150 ? -102.435 34.889 -4.078 1.00 66.42 150 LEU C CA 1
ATOM 6865 C C . LEU C 1 150 ? -101.587 33.811 -3.409 1.00 64.99 150 LEU C C 1
ATOM 6866 O O . LEU C 1 150 ? -101.250 32.805 -4.021 1.00 57.26 150 LEU C O 1
ATOM 6871 N N . ASP C 1 151 ? -101.265 34.017 -2.138 1.00 76.04 151 ASP C N 1
ATOM 6872 C CA . ASP C 1 151 ? -100.386 33.103 -1.420 1.00 79.70 151 ASP C CA 1
ATOM 6873 C C . ASP C 1 151 ? -101.086 31.781 -1.095 1.00 76.49 151 ASP C C 1
ATOM 6874 O O . ASP C 1 151 ? -100.435 30.756 -0.893 1.00 75.78 151 ASP C O 1
ATOM 6879 N N . SER C 1 152 ? -102.415 31.806 -1.055 1.00 72.75 152 SER C N 1
ATOM 6880 C CA . SER C 1 152 ? -103.194 30.595 -0.813 1.00 73.36 152 SER C CA 1
ATOM 6881 C C . SER C 1 152 ? -103.428 29.790 -2.098 1.00 72.67 152 SER C C 1
ATOM 6882 O O . SER C 1 152 ? -103.829 28.627 -2.049 1.00 72.98 152 SER C O 1
ATOM 6885 N N . LYS C 1 153 ? -103.176 30.410 -3.246 1.00 70.13 153 LYS C N 1
ATOM 6886 C CA . LYS C 1 153 ? -103.362 29.732 -4.530 1.00 68.03 153 LYS C CA 1
ATOM 6887 C C . LYS C 1 153 ? -102.107 29.823 -5.395 1.00 64.99 153 LYS C C 1
ATOM 6888 O O . LYS C 1 153 ? -102.121 30.463 -6.445 1.00 58.52 153 LYS C O 1
ATOM 6894 N N . PRO C 1 154 ? -101.006 29.200 -4.946 1.00 67.07 154 PRO C N 1
ATOM 6895 C CA . PRO C 1 154 ? -99.763 29.322 -5.711 1.00 63.16 154 PRO C CA 1
ATOM 6896 C C . PRO C 1 154 ? -99.818 28.558 -7.028 1.00 59.87 154 PRO C C 1
ATOM 6897 O O . PRO C 1 154 ? -100.011 27.341 -7.044 1.00 64.72 154 PRO C O 1
ATOM 6901 N N . PHE C 1 155 ? -99.618 29.264 -8.132 1.00 51.90 155 PHE C N 1
ATOM 6902 C CA . PHE C 1 155 ? -99.567 28.587 -9.415 1.00 50.62 155 PHE C CA 1
ATOM 6903 C C . PHE C 1 155 ? -98.255 28.889 -10.129 1.00 48.93 155 PHE C C 1
ATOM 6904 O O . PHE C 1 155 ? -97.868 28.165 -11.042 1.00 53.03 155 PHE C O 1
ATOM 6912 N N . PHE C 1 156 ? -97.542 29.914 -9.673 1.00 48.06 156 PHE C N 1
ATOM 6913 C CA . PHE C 1 156 ? -96.297 30.322 -10.329 1.00 45.56 156 PHE C CA 1
ATOM 6914 C C . PHE C 1 156 ? -95.437 31.212 -9.445 1.00 44.32 156 PHE C C 1
ATOM 6915 O O . PHE C 1 156 ? -95.952 32.037 -8.697 1.00 48.48 156 PHE C O 1
ATOM 6923 N N . LYS C 1 157 ? -94.122 31.063 -9.559 1.00 44.82 157 LYS C N 1
ATOM 6924 C CA . LYS C 1 157 ? -93.186 32.001 -8.945 1.00 42.23 157 LYS C CA 1
ATOM 6925 C C . LYS C 1 157 ? -91.989 32.208 -9.860 1.00 46.71 157 LYS C C 1
ATOM 6926 O O . LYS C 1 157 ? -91.411 31.244 -10.371 1.00 48.02 157 LYS C O 1
ATOM 6932 N N . GLU C 1 158 ? -91.635 33.469 -10.086 1.00 49.02 158 GLU C N 1
ATOM 6933 C CA . GLU C 1 158 ? -90.569 33.793 -11.021 1.00 53.62 158 GLU C CA 1
ATOM 6934 C C . GLU C 1 158 ? -89.213 33.292 -10.542 1.00 53.91 158 GLU C C 1
ATOM 6935 O O . GLU C 1 158 ? -88.515 32.590 -11.279 1.00 56.80 158 GLU C O 1
ATOM 6941 N N . ASN C 1 159 ? -88.855 33.643 -9.309 1.00 49.11 159 ASN C N 1
ATOM 6942 C CA . ASN C 1 159 ? -87.554 33.293 -8.734 1.00 49.61 159 ASN C CA 1
ATOM 6943 C C . ASN C 1 159 ? -86.409 33.582 -9.697 1.00 49.34 159 ASN C C 1
ATOM 6944 O O . ASN C 1 159 ? -85.657 32.680 -10.053 1.00 45.78 159 ASN C O 1
ATOM 6949 N N . TYR C 1 160 ? -86.305 34.839 -10.121 1.00 49.47 160 TYR C N 1
ATOM 6950 C CA . TYR C 1 160 ? -85.382 35.234 -11.173 1.00 47.94 160 TYR C CA 1
ATOM 6951 C C . TYR C 1 160 ? -83.935 34.936 -10.784 1.00 54.01 160 TYR C C 1
ATOM 6952 O O . TYR C 1 160 ? -83.156 34.467 -11.614 1.00 49.17 160 TYR C O 1
ATOM 6961 N N . ASP C 1 161 ? -83.583 35.216 -9.529 1.00 43.46 161 ASP C N 1
ATOM 6962 C CA . ASP C 1 161 ? -82.231 34.963 -9.036 1.00 46.15 161 ASP C CA 1
ATOM 6963 C C . ASP C 1 161 ? -81.836 33.494 -9.208 1.00 51.40 161 ASP C C 1
ATOM 6964 O O . ASP C 1 161 ? -80.794 33.198 -9.789 1.00 54.67 161 ASP C O 1
ATOM 6969 N N . GLU C 1 162 ? -82.669 32.583 -8.713 1.00 48.16 162 GLU C N 1
ATOM 6970 C CA . GLU C 1 162 ? -82.403 31.148 -8.821 1.00 48.05 162 GLU C CA 1
ATOM 6971 C C . GLU C 1 162 ? -82.358 30.682 -10.276 1.00 51.24 162 GLU C C 1
ATOM 6972 O O . GLU C 1 162 ? -81.571 29.805 -10.630 1.00 48.73 162 GLU C O 1
ATOM 6978 N N . LEU C 1 163 ? -83.229 31.251 -11.104 1.00 49.72 163 LEU C N 1
ATOM 6979 C CA . LEU C 1 163 ? -83.231 30.958 -12.529 1.00 48.19 163 LEU C CA 1
ATOM 6980 C C . LEU C 1 163 ? -81.876 31.295 -13.150 1.00 45.79 163 LEU C C 1
ATOM 6981 O O . LEU C 1 163 ? -81.305 30.485 -13.874 1.00 43.80 163 LEU C O 1
ATOM 6986 N N . VAL C 1 164 ? -81.371 32.489 -12.851 1.00 44.84 164 VAL C N 1
ATOM 6987 C CA . VAL C 1 164 ? -80.098 32.959 -13.388 1.00 51.28 164 VAL C CA 1
ATOM 6988 C C . VAL C 1 164 ? -78.908 32.133 -12.896 1.00 54.47 164 VAL C C 1
ATOM 6989 O O . VAL C 1 164 ? -77.999 31.836 -13.667 1.00 56.46 164 VAL C O 1
ATOM 6993 N N . VAL C 1 165 ? -78.905 31.782 -11.614 1.00 55.72 165 VAL C N 1
ATOM 6994 C CA . VAL C 1 165 ? -77.856 30.927 -11.059 1.00 54.57 165 VAL C CA 1
ATOM 6995 C C . VAL C 1 165 ? -77.729 29.614 -11.841 1.00 53.25 165 VAL C C 1
ATOM 6996 O O . VAL C 1 165 ? -76.627 29.214 -12.215 1.00 53.71 165 VAL C O 1
ATOM 7000 N N . LYS C 1 166 ? -78.856 28.952 -12.086 1.00 49.03 166 LYS C N 1
ATOM 7001 C CA . LYS C 1 166 ? -78.859 27.657 -12.764 1.00 53.56 166 LYS C CA 1
ATOM 7002 C C . LYS C 1 166 ? -78.546 27.770 -14.258 1.00 56.26 166 LYS C C 1
ATOM 7003 O O . LYS C 1 166 ? -77.818 26.945 -14.809 1.00 57.53 166 LYS C O 1
ATOM 7009 N N . ILE C 1 167 ? -79.122 28.774 -14.915 1.00 53.08 167 ILE C N 1
ATOM 7010 C CA . ILE C 1 167 ? -78.847 29.018 -16.323 1.00 50.57 167 ILE C CA 1
ATOM 7011 C C . ILE C 1 167 ? -77.371 29.351 -16.527 1.00 48.60 167 ILE C C 1
ATOM 7012 O O . ILE C 1 167 ? -76.756 28.905 -17.496 1.00 48.77 167 ILE C O 1
ATOM 7017 N N . SER C 1 168 ? -76.803 30.108 -15.592 1.00 51.70 168 SER C N 1
ATOM 7018 C CA . SER C 1 168 ? -75.388 30.469 -15.646 1.00 51.54 168 SER C CA 1
ATOM 7019 C C . SER C 1 168 ? -74.494 29.267 -15.371 1.00 53.01 168 SER C C 1
ATOM 7020 O O . SER C 1 168 ? -73.371 29.199 -15.874 1.00 53.49 168 SER C O 1
ATOM 7023 N N . GLN C 1 169 ? -74.975 28.334 -14.554 1.00 49.62 169 GLN C N 1
ATOM 7024 C CA . GLN C 1 169 ? -74.245 27.090 -14.339 1.00 53.38 169 GLN C CA 1
ATOM 7025 C C . GLN C 1 169 ? -74.162 26.297 -15.636 1.00 55.53 169 GLN C C 1
ATOM 7026 O O . GLN C 1 169 ? -73.117 25.733 -15.954 1.00 58.07 169 GLN C O 1
ATOM 7032 N N . LEU C 1 170 ? -75.268 26.255 -16.375 1.00 51.94 170 LEU C N 1
ATOM 7033 C CA . LEU C 1 170 ? -75.312 25.577 -17.668 1.00 52.68 170 LEU C CA 1
ATOM 7034 C C . LEU C 1 170 ? -74.399 26.269 -18.680 1.00 53.49 170 LEU C C 1
ATOM 7035 O O . LEU C 1 170 ? -73.746 25.617 -19.493 1.00 52.51 170 LEU C O 1
ATOM 7040 N N . TYR C 1 171 ? -74.384 27.596 -18.636 1.00 53.20 171 TYR C N 1
ATOM 7041 C CA . TYR C 1 171 ? -73.479 28.395 -19.448 1.00 49.63 171 TYR C CA 1
ATOM 7042 C C . TYR C 1 171 ? -72.022 28.033 -19.169 1.00 53.06 171 TYR C C 1
ATOM 7043 O O . TYR C 1 171 ? -71.236 27.844 -20.094 1.00 53.09 171 TYR C O 1
ATOM 7052 N N . ASP C 1 172 ? -71.667 27.956 -17.889 1.00 56.13 172 ASP C N 1
ATOM 7053 C CA . ASP C 1 172 ? -70.299 27.642 -17.483 1.00 60.72 172 ASP C CA 1
ATOM 7054 C C . ASP C 1 172 ? -69.907 26.212 -17.834 1.00 59.83 172 ASP C C 1
ATOM 7055 O O . ASP C 1 172 ? -68.801 25.970 -18.311 1.00 62.01 172 ASP C O 1
ATOM 7060 N N . ILE C 1 173 ? -70.805 25.267 -17.577 1.00 58.83 173 ILE C N 1
ATOM 7061 C CA . ILE C 1 173 ? -70.561 23.868 -17.913 1.00 61.86 173 ILE C CA 1
ATOM 7062 C C . ILE C 1 173 ? -70.306 23.695 -19.408 1.00 63.32 173 ILE C C 1
ATOM 7063 O O . ILE C 1 173 ? -69.349 23.033 -19.810 1.00 67.34 173 ILE C O 1
ATOM 7068 N N . ALA C 1 174 ? -71.152 24.309 -20.227 1.00 59.70 174 ALA C N 1
ATOM 7069 C CA . ALA C 1 174 ? -71.014 24.210 -21.676 1.00 61.90 174 ALA C CA 1
ATOM 7070 C C . ALA C 1 174 ? -69.736 24.891 -22.162 1.00 66.46 174 ALA C C 1
ATOM 7071 O O . ALA C 1 174 ? -69.045 24.376 -23.037 1.00 69.58 174 ALA C O 1
ATOM 7073 N N . ARG C 1 175 ? -69.433 26.052 -21.590 1.00 69.17 175 ARG C N 1
ATOM 7074 C CA . ARG C 1 175 ? -68.261 26.828 -21.981 1.00 72.97 175 ARG C CA 1
ATOM 7075 C C . ARG C 1 175 ? -66.949 26.133 -21.613 1.00 72.52 175 ARG C C 1
ATOM 7076 O O . ARG C 1 175 ? -65.974 26.208 -22.357 1.00 75.59 175 ARG C O 1
ATOM 7084 N N . THR C 1 176 ? -66.924 25.469 -20.461 1.00 71.06 176 THR C N 1
ATOM 7085 C CA . THR C 1 176 ? -65.719 24.786 -19.993 1.00 68.44 176 THR C CA 1
ATOM 7086 C C . THR C 1 176 ? -65.737 23.293 -20.329 1.00 67.93 176 THR C C 1
ATOM 7087 O O . THR C 1 176 ? -64.950 22.520 -19.780 1.00 69.20 176 THR C O 1
ATOM 7091 N N . SER C 1 177 ? -66.648 22.901 -21.217 1.00 62.76 177 SER C N 1
ATOM 7092 C CA . SER C 1 177 ? -66.796 21.511 -21.655 1.00 62.55 177 SER C CA 1
ATOM 7093 C C . SER C 1 177 ? -67.061 20.531 -20.508 1.00 62.82 177 SER C C 1
ATOM 7094 O O . SER C 1 177 ? -66.571 19.404 -20.525 1.00 64.45 177 SER C O 1
ATOM 7097 N N . GLY C 1 178 ? -67.840 20.952 -19.518 1.00 69.29 178 GLY C N 1
ATOM 7098 C CA . GLY C 1 178 ? -68.294 20.031 -18.491 1.00 70.71 178 GLY C CA 1
ATOM 7099 C C . GLY C 1 178 ? -67.466 20.011 -17.221 1.00 75.79 178 GLY C C 1
ATOM 7100 O O . GLY C 1 178 ? -67.844 19.375 -16.238 1.00 78.81 178 GLY C O 1
ATOM 7101 N N . ALA C 1 179 ? -66.324 20.688 -17.246 1.00 77.78 179 ALA C N 1
ATOM 7102 C CA . ALA C 1 179 ? -65.427 20.707 -16.098 1.00 82.93 179 ALA C CA 1
ATOM 7103 C C . ALA C 1 179 ? -65.905 21.658 -15.001 1.00 91.68 179 ALA C C 1
ATOM 7104 O O . ALA C 1 179 ? -65.618 21.450 -13.822 1.00 93.83 179 ALA C O 1
ATOM 7106 N N . GLY C 1 180 ? -66.632 22.700 -15.391 1.00 97.22 180 GLY C N 1
ATOM 7107 C CA . GLY C 1 180 ? -66.914 23.800 -14.486 1.00 103.97 180 GLY C CA 1
ATOM 7108 C C . GLY C 1 180 ? -65.711 24.717 -14.362 1.00 108.73 180 GLY C C 1
ATOM 7109 O O . GLY C 1 180 ? -64.567 24.267 -14.436 1.00 107.63 180 GLY C O 1
ATOM 7110 N N . SER C 1 181 ? -65.965 26.008 -14.172 1.00 115.00 181 SER C N 1
ATOM 7111 C CA . SER C 1 181 ? -64.903 27.010 -14.203 1.00 119.76 181 SER C CA 1
ATOM 7112 C C . SER C 1 181 ? -63.972 26.927 -12.993 1.00 123.08 181 SER C C 1
ATOM 7113 O O . SER C 1 181 ? -62.891 27.518 -12.994 1.00 123.80 181 SER C O 1
ATOM 7116 N N . ASP C 1 182 ? -64.388 26.192 -11.965 1.00 125.89 182 ASP C N 1
ATOM 7117 C CA . ASP C 1 182 ? -63.523 25.942 -10.816 1.00 127.57 182 ASP C CA 1
ATOM 7118 C C . ASP C 1 182 ? -62.756 24.630 -10.959 1.00 120.60 182 ASP C C 1
ATOM 7119 O O . ASP C 1 182 ? -61.730 24.426 -10.310 1.00 120.94 182 ASP C O 1
ATOM 7124 N N . GLY C 1 183 ? -63.260 23.745 -11.813 1.00 115.46 183 GLY C N 1
ATOM 7125 C CA . GLY C 1 183 ? -62.611 22.473 -12.078 1.00 107.52 183 GLY C CA 1
ATOM 7126 C C . GLY C 1 183 ? -61.356 22.568 -12.927 1.00 100.00 183 GLY C C 1
ATOM 7127 O O . GLY C 1 183 ? -60.909 23.660 -13.280 1.00 101.52 183 GLY C O 1
ATOM 7128 N N . PHE C 1 184 ? -60.785 21.409 -13.246 1.00 90.29 184 PHE C N 1
ATOM 7129 C CA . PHE C 1 184 ? -59.661 21.306 -14.172 1.00 82.39 184 PHE C CA 1
ATOM 7130 C C . PHE C 1 184 ? -59.984 21.909 -15.537 1.00 75.96 184 PHE C C 1
ATOM 7131 O O . PHE C 1 184 ? -61.145 22.141 -15.862 1.00 77.09 184 PHE C O 1
ATOM 7139 N N . THR C 1 185 ? -58.953 22.173 -16.330 1.00 68.92 185 THR C N 1
ATOM 7140 C CA . THR C 1 185 ? -59.153 22.771 -17.643 1.00 65.62 185 THR C CA 1
ATOM 7141 C C . THR C 1 185 ? -59.220 21.720 -18.751 1.00 60.36 185 THR C C 1
ATOM 7142 O O . THR C 1 185 ? -58.269 20.969 -18.963 1.00 60.05 185 THR C O 1
ATOM 7146 N N . VAL C 1 186 ? -60.348 21.675 -19.454 1.00 53.37 186 VAL C N 1
ATOM 7147 C CA . VAL C 1 186 ? -60.482 20.812 -20.621 1.00 48.08 186 VAL C CA 1
ATOM 7148 C C . VAL C 1 186 ? -59.880 21.509 -21.840 1.00 47.78 186 VAL C C 1
ATOM 7149 O O . VAL C 1 186 ? -60.216 22.652 -22.141 1.00 47.61 186 VAL C O 1
ATOM 7153 N N . LEU C 1 187 ? -58.983 20.824 -22.538 1.00 45.61 187 LEU C N 1
ATOM 7154 C CA . LEU C 1 187 ? -58.286 21.448 -23.653 1.00 47.72 187 LEU C CA 1
ATOM 7155 C C . LEU C 1 187 ? -58.851 21.005 -24.992 1.00 44.87 187 LEU C C 1
ATOM 7156 O O . LEU C 1 187 ? -58.885 21.782 -25.945 1.00 43.94 187 LEU C O 1
ATOM 7161 N N . SER C 1 188 ? -59.322 19.764 -25.044 1.00 44.09 188 SER C N 1
ATOM 7162 C CA . SER C 1 188 ? -59.822 19.185 -26.281 1.00 47.80 188 SER C CA 1
ATOM 7163 C C . SER C 1 188 ? -60.756 18.018 -25.998 1.00 48.40 188 SER C C 1
ATOM 7164 O O . SER C 1 188 ? -60.493 17.203 -25.119 1.00 45.52 188 SER C O 1
ATOM 7167 N N . THR C 1 189 ? -61.841 17.934 -26.762 1.00 50.00 189 THR C N 1
ATOM 7168 C CA . THR C 1 189 ? -62.815 16.869 -26.579 1.00 47.98 189 THR C CA 1
ATOM 7169 C C . THR C 1 189 ? -63.165 16.220 -27.911 1.00 47.46 189 THR C C 1
ATOM 7170 O O . THR C 1 189 ? -63.514 16.906 -28.865 1.00 48.64 189 THR C O 1
ATOM 7174 N N . LYS C 1 190 ? -63.076 14.896 -27.973 1.00 47.02 190 LYS C N 1
ATOM 7175 C CA . LYS C 1 190 ? -63.559 14.160 -29.131 1.00 48.67 190 LYS C CA 1
ATOM 7176 C C . LYS C 1 190 ? -64.463 13.015 -28.691 1.00 47.21 190 LYS C C 1
ATOM 7177 O O . LYS C 1 190 ? -64.145 12.280 -27.760 1.00 44.17 190 LYS C O 1
ATOM 7183 N N . SER C 1 191 ? -65.600 12.875 -29.362 1.00 49.07 191 SER C N 1
ATOM 7184 C CA . SER C 1 191 ? -66.543 11.807 -29.048 1.00 49.05 191 SER C CA 1
ATOM 7185 C C . SER C 1 191 ? -66.400 10.613 -29.989 1.00 46.59 191 SER C C 1
ATOM 7186 O O . SER C 1 191 ? -66.284 10.776 -31.206 1.00 47.25 191 SER C O 1
ATOM 7189 N N . LEU C 1 192 ? -66.405 9.411 -29.422 1.00 41.38 192 LEU C N 1
ATOM 7190 C CA . LEU C 1 192 ? -66.445 8.204 -30.237 1.00 43.79 192 LEU C CA 1
ATOM 7191 C C . LEU C 1 192 ? -67.882 7.924 -30.689 1.00 46.88 192 LEU C C 1
ATOM 7192 O O . LEU C 1 192 ? -68.826 8.563 -30.213 1.00 48.20 192 LEU C O 1
ATOM 7197 N N . PHE C 1 193 ? -68.038 6.972 -31.608 1.00 44.33 193 PHE C N 1
ATOM 7198 C CA . PHE C 1 193 ? -69.327 6.710 -32.249 1.00 45.22 193 PHE C CA 1
ATOM 7199 C C . PHE C 1 193 ? -70.437 6.348 -31.267 1.00 46.50 193 PHE C C 1
ATOM 7200 O O . PHE C 1 193 ? -71.573 6.799 -31.416 1.00 50.60 193 PHE C O 1
ATOM 7208 N N . LEU C 1 194 ? -70.112 5.530 -30.270 1.00 46.78 194 LEU C N 1
ATOM 7209 C CA . LEU C 1 194 ? -71.108 5.091 -29.299 1.00 48.45 194 LEU C CA 1
ATOM 7210 C C . LEU C 1 194 ? -71.336 6.109 -28.182 1.00 49.76 194 LEU C C 1
ATOM 7211 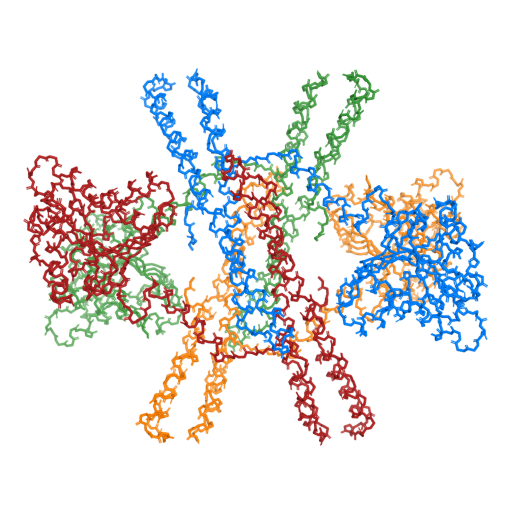O O . LEU C 1 194 ? -72.133 5.869 -27.275 1.00 56.38 194 LEU C O 1
ATOM 7216 N N . GLY C 1 195 ? -70.643 7.243 -28.251 1.00 48.41 195 GLY C N 1
ATOM 7217 C CA . GLY C 1 195 ? -70.894 8.350 -27.342 1.00 47.75 195 GLY C CA 1
ATOM 7218 C C . GLY C 1 195 ? -69.849 8.633 -26.269 1.00 47.00 195 GLY C C 1
ATOM 7219 O O . GLY C 1 195 ? -69.935 9.650 -25.579 1.00 50.77 195 GLY C O 1
ATOM 7220 N N . GLN C 1 196 ? -68.853 7.763 -26.133 1.00 44.73 196 GLN C N 1
ATOM 7221 C CA . GLN C 1 196 ? -67.791 7.975 -25.146 1.00 45.64 196 GLN C CA 1
ATOM 7222 C C . GLN C 1 196 ? -67.008 9.251 -25.444 1.00 49.05 196 GLN C C 1
ATOM 7223 O O . GLN C 1 196 ? -66.668 9.517 -26.600 1.00 49.64 196 GLN C O 1
ATOM 7229 N N . LYS C 1 197 ? -66.737 10.049 -24.411 1.00 45.42 197 LYS C N 1
ATOM 7230 C CA . LYS C 1 197 ? -65.950 11.263 -24.595 1.00 47.57 197 LYS C CA 1
ATOM 7231 C C . LYS C 1 197 ? -64.485 11.047 -24.251 1.00 46.31 197 LYS C C 1
ATOM 7232 O O . LYS C 1 197 ? -64.150 10.504 -23.195 1.00 41.29 197 LYS C O 1
ATOM 7238 N N . LEU C 1 198 ? -63.619 11.518 -25.138 1.00 46.79 198 LEU C N 1
ATOM 7239 C CA . LEU C 1 198 ? -62.189 11.551 -24.887 1.00 43.12 198 LEU C CA 1
ATOM 7240 C C . LEU C 1 198 ? -61.808 13.001 -24.654 1.00 43.67 198 LEU C C 1
ATOM 7241 O O . LEU C 1 198 ? -62.000 13.835 -25.533 1.00 46.21 198 LEU C O 1
ATOM 7246 N N . GLN C 1 199 ? -61.282 13.318 -23.477 1.00 41.69 199 GLN C N 1
ATOM 7247 C CA . GLN C 1 199 ? -60.915 14.699 -23.200 1.00 39.74 199 GLN C CA 1
ATOM 7248 C C . GLN C 1 199 ? -59.456 14.835 -22.793 1.00 43.64 199 GLN C C 1
ATOM 7249 O O . GLN C 1 199 ? -58.975 14.127 -21.910 1.00 45.99 199 GLN C O 1
ATOM 7255 N N . VAL C 1 200 ? -58.749 15.731 -23.472 1.00 45.27 200 VAL C N 1
ATOM 7256 C CA . VAL C 1 200 ? -57.422 16.134 -23.041 1.00 43.41 200 VAL C CA 1
ATOM 7257 C C . VAL C 1 200 ? -57.589 17.226 -22.006 1.00 43.29 200 VAL C C 1
ATOM 7258 O O . VAL C 1 200 ? -58.226 18.246 -22.269 1.00 43.98 200 VAL C O 1
ATOM 7262 N N . VAL C 1 201 ? -57.036 17.007 -20.821 1.00 43.49 201 VAL C N 1
ATOM 7263 C CA . VAL C 1 201 ? -57.181 17.970 -19.744 1.00 48.66 201 VAL C CA 1
ATOM 7264 C C . VAL C 1 201 ? -55.831 18.294 -19.127 1.00 53.04 201 VAL C C 1
ATOM 7265 O O . VAL C 1 201 ? -54.924 17.462 -19.116 1.00 53.27 201 VAL C O 1
ATOM 7269 N N . GLN C 1 202 ? -55.690 19.526 -18.653 1.00 57.63 202 GLN C N 1
ATOM 7270 C CA . GLN C 1 202 ? -54.502 19.921 -17.917 1.00 63.51 202 GLN C CA 1
ATOM 7271 C C . GLN C 1 202 ? -54.854 20.021 -16.437 1.00 65.03 202 GLN C C 1
ATOM 7272 O O . GLN C 1 202 ? -55.651 20.870 -16.037 1.00 66.17 202 GLN C O 1
ATOM 7278 N N . ALA C 1 203 ? -54.257 19.151 -15.630 1.00 64.43 203 ALA C N 1
ATOM 7279 C CA . ALA C 1 203 ? -54.563 19.092 -14.205 1.00 66.56 203 ALA C CA 1
ATOM 7280 C C . ALA C 1 203 ? -53.569 18.220 -13.456 1.00 66.15 203 ALA C C 1
ATOM 7281 O O . ALA C 1 203 ? -52.833 17.444 -14.059 1.00 65.36 203 ALA C O 1
ATOM 7283 N N . ASP C 1 204 ? -53.549 18.356 -12.136 1.00 70.31 204 ASP C N 1
ATOM 7284 C CA . ASP C 1 204 ? -52.882 17.379 -11.289 1.00 70.77 204 ASP C CA 1
ATOM 7285 C C . ASP C 1 204 ? -53.742 16.121 -11.279 1.00 64.23 204 ASP C C 1
ATOM 7286 O O . ASP C 1 204 ? -54.878 16.149 -10.807 1.00 59.88 204 ASP C O 1
ATOM 7291 N N . ILE C 1 205 ? -53.209 15.031 -11.825 1.00 63.32 205 ILE C N 1
ATOM 7292 C CA . ILE C 1 205 ? -53.969 13.789 -11.948 1.00 63.72 205 ILE C CA 1
ATOM 7293 C C . ILE C 1 205 ? -54.424 13.258 -10.585 1.00 68.35 205 ILE C C 1
ATOM 7294 O O . ILE C 1 205 ? -55.429 12.556 -10.493 1.00 68.75 205 ILE C O 1
ATOM 7299 N N . ALA C 1 206 ? -53.684 13.596 -9.531 1.00 73.17 206 ALA C N 1
ATOM 7300 C CA . ALA C 1 206 ? -54.049 13.200 -8.173 1.00 74.28 206 ALA C CA 1
ATOM 7301 C C . ALA C 1 206 ? -55.298 13.933 -7.694 1.00 79.03 206 ALA C C 1
ATOM 7302 O O . ALA C 1 206 ? -56.025 13.439 -6.829 1.00 83.16 206 ALA C O 1
ATOM 7304 N N . SER C 1 207 ? -55.538 15.115 -8.255 1.00 82.61 207 SER C N 1
ATOM 7305 C CA . SER C 1 207 ? -56.680 15.934 -7.862 1.00 86.32 207 SER C CA 1
ATOM 7306 C C . SER C 1 207 ? -57.894 15.654 -8.741 1.00 85.17 207 SER C C 1
ATOM 7307 O O . SER C 1 207 ? -58.997 16.106 -8.441 1.00 85.72 207 SER C O 1
ATOM 7310 N N . ILE C 1 208 ? -57.689 14.896 -9.815 1.00 82.85 208 ILE C N 1
ATOM 7311 C CA . ILE C 1 208 ? -58.783 14.527 -10.716 1.00 81.45 208 ILE C CA 1
ATOM 7312 C C . ILE C 1 208 ? -59.779 13.611 -10.018 1.00 78.65 208 ILE C C 1
ATOM 7313 O O . ILE C 1 208 ? -59.410 12.572 -9.463 1.00 78.16 208 ILE C O 1
ATOM 7318 N N . ASP C 1 209 ? -61.048 14.000 -10.056 1.00 79.73 209 ASP C N 1
ATOM 7319 C CA . ASP C 1 209 ? -62.090 13.237 -9.384 1.00 84.08 209 ASP C CA 1
ATOM 7320 C C . ASP C 1 209 ? -62.839 12.293 -10.326 1.00 79.03 209 ASP C C 1
ATOM 7321 O O . ASP C 1 209 ? -64.061 12.162 -10.243 1.00 83.02 209 ASP C O 1
ATOM 7326 N N . SER C 1 210 ? -62.104 11.625 -11.209 1.00 68.96 210 SER C N 1
ATOM 7327 C CA . SER C 1 210 ? -62.695 10.573 -12.025 1.00 64.38 210 SER C CA 1
ATOM 7328 C C . SER C 1 210 ? -62.801 9.333 -11.155 1.00 62.82 210 SER C C 1
ATOM 7329 O O . SER C 1 210 ? -62.168 9.259 -10.103 1.00 67.75 210 SER C O 1
ATOM 7332 N N . ASP C 1 211 ? -63.592 8.357 -11.583 1.00 60.02 211 ASP C N 1
ATOM 7333 C CA . ASP C 1 211 ? -63.747 7.133 -10.805 1.00 58.95 211 ASP C CA 1
ATOM 7334 C C . ASP C 1 211 ? -62.418 6.402 -10.671 1.00 55.71 211 ASP C C 1
ATOM 7335 O O . ASP C 1 211 ? -62.094 5.873 -9.608 1.00 50.03 211 ASP C O 1
ATOM 7340 N N . ALA C 1 212 ? -61.650 6.371 -11.752 1.00 53.20 212 ALA C N 1
ATOM 7341 C CA . ALA C 1 212 ? -60.339 5.743 -11.706 1.00 51.03 212 ALA C CA 1
ATOM 7342 C C . ALA C 1 212 ? -59.250 6.650 -12.244 1.00 48.20 212 ALA C C 1
ATOM 7343 O O . ALA C 1 212 ? -59.464 7.406 -13.188 1.00 45.07 212 ALA C O 1
ATOM 7345 N N . VAL C 1 213 ? -58.084 6.575 -11.610 1.00 52.13 213 VAL C N 1
ATOM 7346 C CA A VAL C 1 213 ? -56.877 7.223 -12.101 0.27 49.25 213 VAL C CA 1
ATOM 7347 C CA B VAL C 1 213 ? -56.882 7.216 -12.131 0.73 48.71 213 VAL C CA 1
ATOM 7348 C C . VAL C 1 213 ? -55.843 6.141 -12.393 1.00 47.22 213 VAL C C 1
ATOM 7349 O O . VAL C 1 213 ? -55.691 5.201 -11.612 1.00 53.64 213 VAL C O 1
ATOM 7356 N N . VAL C 1 214 ? -55.141 6.264 -13.511 1.00 46.77 214 VAL C N 1
ATOM 7357 C CA . VAL C 1 214 ? -54.172 5.247 -13.883 1.00 48.17 214 VAL C CA 1
ATOM 7358 C C . VAL C 1 214 ? -52.785 5.617 -13.374 1.00 44.66 214 VAL C C 1
ATOM 7359 O O . VAL C 1 214 ? -52.301 6.724 -13.599 1.00 42.93 214 VAL C O 1
ATOM 7363 N N . HIS C 1 215 ? -52.161 4.683 -12.670 1.00 42.65 215 HIS C N 1
ATOM 7364 C CA . HIS C 1 215 ? -50.825 4.892 -12.127 1.00 42.82 215 HIS C CA 1
ATOM 7365 C C . HIS C 1 215 ? -49.827 3.966 -12.821 1.00 43.88 215 HIS C C 1
ATOM 7366 O O . HIS C 1 215 ? -49.773 2.774 -12.523 1.00 46.30 215 HIS C O 1
ATOM 7373 N N . PRO C 1 216 ? -49.031 4.511 -13.755 1.00 44.60 216 PRO C N 1
ATOM 7374 C CA . PRO C 1 216 ? -48.032 3.672 -14.425 1.00 47.59 216 PRO C CA 1
ATOM 7375 C C . PRO C 1 216 ? -46.913 3.287 -13.467 1.00 49.91 216 PRO C C 1
ATOM 7376 O O . PRO C 1 216 ? -46.358 4.143 -12.798 1.00 47.47 216 PRO C O 1
ATOM 7380 N N . THR C 1 217 ? -46.585 2.006 -13.396 1.00 48.66 217 THR C N 1
ATOM 7381 C CA . THR C 1 217 ? -45.593 1.558 -12.440 1.00 48.84 217 THR C CA 1
ATOM 7382 C C . THR C 1 217 ? -44.745 0.443 -13.038 1.00 48.69 217 THR C C 1
ATOM 7383 O O . THR C 1 217 ? -44.749 0.223 -14.251 1.00 48.26 217 THR C O 1
ATOM 7387 N N . ASN C 1 218 ? -44.009 -0.251 -12.182 1.00 45.10 218 ASN C N 1
ATOM 7388 C CA . ASN C 1 218 ? -43.204 -1.378 -12.611 1.00 43.58 218 ASN C CA 1
ATOM 7389 C C . ASN C 1 218 ? -43.738 -2.658 -11.989 1.00 49.36 218 ASN C C 1
ATOM 7390 O O . ASN C 1 218 ? -44.806 -2.655 -11.375 1.00 54.26 218 ASN C O 1
ATOM 7395 N N . THR C 1 219 ? -43.015 -3.755 -12.167 1.00 50.35 219 THR C N 1
ATOM 7396 C CA . THR C 1 219 ? -43.470 -5.052 -11.681 1.00 51.69 219 THR C CA 1
ATOM 7397 C C . THR C 1 219 ? -43.633 -5.093 -10.155 1.00 60.57 219 THR C C 1
ATOM 7398 O O . THR C 1 219 ? -44.351 -5.943 -9.628 1.00 63.56 219 THR C O 1
ATOM 7402 N N . ASP C 1 220 ? -42.950 -4.194 -9.449 1.00 62.55 220 ASP C N 1
ATOM 7403 C CA . ASP C 1 220 ? -42.982 -4.187 -7.987 1.00 65.18 220 ASP C CA 1
ATOM 7404 C C . ASP C 1 220 ? -43.874 -3.102 -7.378 1.00 62.02 220 ASP C C 1
ATOM 7405 O O . ASP C 1 220 ? -43.782 -2.830 -6.182 1.00 63.89 220 ASP C O 1
ATOM 7410 N N . PHE C 1 221 ? -44.731 -2.495 -8.197 1.00 61.35 221 PHE C N 1
ATOM 7411 C CA . PHE C 1 221 ? -45.635 -1.428 -7.752 1.00 57.09 221 PHE C CA 1
ATOM 7412 C C . PHE C 1 221 ? -44.914 -0.224 -7.147 1.00 55.50 221 PHE C C 1
ATOM 7413 O O . PHE C 1 221 ? -45.394 0.372 -6.183 1.00 54.60 221 PHE C O 1
ATOM 7421 N N . TYR C 1 222 ? -43.779 0.139 -7.734 1.00 51.31 222 TYR C N 1
ATOM 7422 C CA . TYR C 1 222 ? -43.027 1.321 -7.327 1.00 48.31 222 TYR C CA 1
ATOM 7423 C C . TYR C 1 222 ? -43.872 2.603 -7.382 1.00 49.33 222 TYR C C 1
ATOM 7424 O O . TYR C 1 222 ? -44.592 2.849 -8.354 1.00 48.54 222 TYR C O 1
ATOM 7433 N N . ILE C 1 223 ? -43.776 3.400 -6.317 1.00 52.08 223 ILE C N 1
ATOM 7434 C CA . ILE C 1 223 ? -44.583 4.607 -6.128 1.00 50.52 223 ILE C CA 1
ATOM 7435 C C . ILE C 1 223 ? -43.846 5.934 -6.375 1.00 54.64 223 ILE C C 1
ATOM 7436 O O . ILE C 1 223 ? -44.469 6.960 -6.635 1.00 58.97 223 ILE C O 1
ATOM 7441 N N . GLY C 1 224 ? -42.520 5.923 -6.325 1.00 57.92 224 GLY C N 1
ATOM 7442 C CA . GLY C 1 224 ? -41.764 7.156 -6.486 1.00 60.78 224 GLY C CA 1
ATOM 7443 C C . GLY C 1 224 ? -41.702 7.813 -7.860 1.00 60.21 224 GLY C C 1
ATOM 7444 O O . GLY C 1 224 ? -40.792 8.598 -8.125 1.00 61.68 224 GLY C O 1
ATOM 7445 N N . GLY C 1 225 ? -42.654 7.520 -8.739 1.00 61.82 225 GLY C N 1
ATOM 7446 C CA . GLY C 1 225 ? -42.635 8.120 -10.065 1.00 63.79 225 GLY C CA 1
ATOM 7447 C C . GLY C 1 225 ? -43.392 9.434 -10.122 1.00 66.70 225 GLY C C 1
ATOM 7448 O O . GLY C 1 225 ? -43.939 9.876 -9.111 1.00 71.49 225 GLY C O 1
ATOM 7449 N N . GLU C 1 226 ? -43.421 10.064 -11.296 1.00 67.27 226 GLU C N 1
ATOM 7450 C CA . GLU C 1 226 ? -44.085 11.361 -11.459 1.00 75.26 226 GLU C CA 1
ATOM 7451 C C . GLU C 1 226 ? -45.541 11.319 -10.990 1.00 74.59 226 GLU C C 1
ATOM 7452 O O . GLU C 1 226 ? -45.944 12.097 -10.126 1.00 78.50 226 GLU C O 1
ATOM 7458 N N . VAL C 1 227 ? -46.324 10.414 -11.566 1.00 69.47 227 VAL C N 1
ATOM 7459 C CA . VAL C 1 227 ? -47.733 10.273 -11.206 1.00 68.29 227 VAL C CA 1
ATOM 7460 C C . VAL C 1 227 ? -47.820 9.703 -9.791 1.00 73.77 227 VAL C C 1
ATOM 7461 O O . VAL C 1 227 ? -48.623 10.146 -8.977 1.00 75.29 227 VAL C O 1
ATOM 7465 N N . GLY C 1 228 ? -46.999 8.694 -9.527 1.00 77.42 228 GLY C N 1
ATOM 7466 C CA . GLY C 1 228 ? -46.884 8.091 -8.214 1.00 78.48 228 GLY C CA 1
ATOM 7467 C C . GLY C 1 228 ? -46.645 9.061 -7.071 1.00 81.44 228 GLY C C 1
ATOM 7468 O O . GLY C 1 228 ? -47.299 8.968 -6.037 1.00 82.41 228 GLY C O 1
ATOM 7469 N N . ASN C 1 229 ? -45.695 9.975 -7.235 1.00 86.04 229 ASN C N 1
ATOM 7470 C CA . ASN C 1 229 ? -45.358 10.914 -6.164 1.00 91.62 229 ASN C CA 1
ATOM 7471 C C . ASN C 1 229 ? -46.520 11.850 -5.843 1.00 90.22 229 ASN C C 1
ATOM 7472 O O . ASN C 1 229 ? -46.812 12.100 -4.674 1.00 89.65 229 ASN C O 1
ATOM 7477 N N . THR C 1 230 ? -47.185 12.363 -6.875 1.00 88.68 230 THR C N 1
ATOM 7478 C CA . THR C 1 230 ? -48.287 13.296 -6.652 1.00 88.63 230 THR C CA 1
ATOM 7479 C C . THR C 1 230 ? -49.458 12.565 -5.983 1.00 86.58 230 THR C C 1
ATOM 7480 O O . THR C 1 230 ? -50.220 13.169 -5.227 1.00 89.12 230 THR C O 1
ATOM 7484 N N . LEU C 1 231 ? -49.587 11.267 -6.250 1.00 80.97 231 LEU C N 1
ATOM 7485 C CA . LEU C 1 231 ? -50.582 10.429 -5.581 1.00 75.79 231 LEU C CA 1
ATOM 7486 C C . LEU C 1 231 ? -50.221 10.213 -4.114 1.00 75.09 231 LEU C C 1
ATOM 7487 O O . LEU C 1 231 ? -51.087 10.238 -3.243 1.00 71.51 231 LEU C O 1
ATOM 7492 N N . GLU C 1 232 ? -48.939 9.982 -3.849 1.00 77.73 232 GLU C N 1
ATOM 7493 C CA . GLU C 1 232 ? -48.472 9.795 -2.481 1.00 83.79 232 GLU C CA 1
ATOM 7494 C C . GLU C 1 232 ? -48.609 11.092 -1.693 1.00 87.63 232 GLU C C 1
ATOM 7495 O O . GLU C 1 232 ? -49.008 11.084 -0.528 1.00 86.99 232 GLU C O 1
ATOM 7501 N N . LYS C 1 233 ? -48.276 12.204 -2.342 1.00 93.79 233 LYS C N 1
ATOM 7502 C CA . LYS C 1 233 ? -48.451 13.529 -1.757 1.00 99.55 233 LYS C CA 1
ATOM 7503 C C . LYS C 1 233 ? -49.907 13.757 -1.350 1.00 98.40 233 LYS C C 1
ATOM 7504 O O . LYS C 1 233 ? -50.191 14.152 -0.220 1.00 102.98 233 LYS C O 1
ATOM 7510 N N . LYS C 1 234 ? -50.824 13.503 -2.278 1.00 90.03 234 LYS C N 1
ATOM 7511 C CA . LYS C 1 234 ? -52.248 13.707 -2.032 1.00 84.71 234 LYS C CA 1
ATOM 7512 C C . LYS C 1 234 ? -52.859 12.654 -1.101 1.00 79.18 234 LYS C C 1
ATOM 7513 O O . LYS C 1 234 ? -53.602 12.989 -0.179 1.00 77.81 234 LYS C O 1
ATOM 7519 N N . GLY C 1 235 ? -52.534 11.386 -1.338 1.00 72.82 235 GLY C N 1
ATOM 7520 C CA . GLY C 1 235 ? -53.196 10.283 -0.663 1.00 68.76 235 GLY C CA 1
ATOM 7521 C C . GLY C 1 235 ? -52.618 9.918 0.688 1.00 73.68 235 GLY C C 1
ATOM 7522 O O . GLY C 1 235 ? -53.315 9.359 1.536 1.00 73.26 235 GLY C O 1
ATOM 7523 N N . GLY C 1 236 ? -51.338 10.215 0.881 1.00 71.68 236 GLY C N 1
ATOM 7524 C CA . GLY C 1 236 ? -50.680 9.955 2.144 1.00 76.15 236 GLY C CA 1
ATOM 7525 C C . GLY C 1 236 ? -50.560 8.484 2.487 1.00 77.34 236 GLY C C 1
ATOM 7526 O O . GLY C 1 236 ? -50.546 7.622 1.608 1.00 75.12 236 GLY C O 1
ATOM 7527 N N . LYS C 1 237 ? -50.503 8.212 3.787 1.00 80.49 237 LYS C N 1
ATOM 7528 C CA . LYS C 1 237 ? -50.273 6.875 4.332 1.00 82.43 237 LYS C CA 1
ATOM 7529 C C . LYS C 1 237 ? -51.271 5.829 3.850 1.00 83.47 237 LYS C C 1
ATOM 7530 O O . LYS C 1 237 ? -50.891 4.701 3.528 1.00 83.24 237 LYS C O 1
ATOM 7536 N N . GLU C 1 238 ? -52.544 6.207 3.809 1.00 84.13 238 GLU C N 1
ATOM 7537 C CA . GLU C 1 238 ? -53.608 5.299 3.388 1.00 83.84 238 GLU C CA 1
ATOM 7538 C C . GLU C 1 238 ? -53.404 4.771 1.966 1.00 72.04 238 GLU C C 1
ATOM 7539 O O . GLU C 1 238 ? -53.621 3.591 1.697 1.00 67.81 238 GLU C O 1
ATOM 7545 N N . PHE C 1 239 ? -52.987 5.649 1.063 1.00 69.40 239 PHE C N 1
ATOM 7546 C CA . PHE C 1 239 ? -52.714 5.254 -0.316 1.00 69.27 239 PHE C CA 1
ATOM 7547 C C . PHE C 1 239 ? -51.558 4.261 -0.400 1.00 70.76 239 PHE C C 1
ATOM 7548 O O . PHE C 1 239 ? -51.659 3.243 -1.083 1.00 70.66 239 PHE C O 1
ATOM 7556 N N . VAL C 1 240 ? -50.467 4.563 0.300 1.00 69.18 240 VAL C N 1
ATOM 7557 C CA . VAL C 1 240 ? -49.266 3.732 0.269 1.00 67.27 240 VAL C CA 1
ATOM 7558 C C . VAL C 1 240 ? -49.517 2.335 0.824 1.00 66.93 240 VAL C C 1
ATOM 7559 O O . VAL C 1 240 ? -49.129 1.333 0.218 1.00 66.33 240 VAL C O 1
ATOM 7563 N N . GLU C 1 241 ? -50.175 2.273 1.977 1.00 67.47 241 GLU C N 1
ATOM 7564 C CA . GLU C 1 241 ? -50.496 0.998 2.602 1.00 70.85 241 GLU C CA 1
ATOM 7565 C C . GLU C 1 241 ? -51.438 0.179 1.722 1.00 71.87 241 GLU C C 1
ATOM 7566 O O . GLU C 1 241 ? -51.324 -1.044 1.646 1.00 73.43 241 GLU C O 1
ATOM 7572 N N . ALA C 1 242 ? -52.363 0.857 1.051 1.00 67.99 242 ALA C N 1
ATOM 7573 C CA . ALA C 1 242 ? -53.273 0.179 0.140 1.00 70.66 242 ALA C CA 1
ATOM 7574 C C . ALA C 1 242 ? -52.507 -0.438 -1.029 1.00 67.17 242 ALA C C 1
ATOM 7575 O O . ALA C 1 242 ? -52.811 -1.551 -1.457 1.00 66.65 242 ALA C O 1
ATOM 7577 N N . VAL C 1 243 ? -51.498 0.277 -1.522 1.00 65.03 243 VAL C N 1
ATOM 7578 C CA . VAL C 1 243 ? -50.676 -0.218 -2.626 1.00 63.44 243 VAL C CA 1
ATOM 7579 C C . VAL C 1 243 ? -49.812 -1.398 -2.200 1.00 64.35 243 VAL C C 1
ATOM 7580 O O . VAL C 1 243 ? -49.706 -2.388 -2.928 1.00 66.14 243 VAL C O 1
ATOM 7584 N N . LEU C 1 244 ? -49.216 -1.299 -1.014 1.00 62.92 244 LEU C N 1
ATOM 7585 C CA . LEU C 1 244 ? -48.383 -2.376 -0.490 1.00 67.64 244 LEU C CA 1
ATOM 7586 C C . LEU C 1 244 ? -49.191 -3.654 -0.321 1.00 70.02 244 LEU C C 1
ATOM 7587 O O . LEU C 1 244 ? -48.714 -4.743 -0.631 1.00 70.95 244 LEU C O 1
ATOM 7592 N N . GLU C 1 245 ? -50.409 -3.512 0.193 1.00 71.65 245 GLU C N 1
ATOM 7593 C CA . GLU C 1 245 ? -51.321 -4.639 0.334 1.00 77.34 245 GLU C CA 1
ATOM 7594 C C . GLU C 1 245 ? -51.653 -5.259 -1.020 1.00 71.04 245 GLU C C 1
ATOM 7595 O O . GLU C 1 245 ? -51.715 -6.482 -1.145 1.00 72.09 245 GLU C O 1
ATOM 7601 N N . LEU C 1 246 ? -51.871 -4.419 -2.030 1.00 68.25 246 LEU C N 1
ATOM 7602 C CA . LEU C 1 246 ? -52.149 -4.916 -3.378 1.00 65.55 246 LEU C CA 1
ATOM 7603 C C . LEU C 1 246 ? -50.970 -5.714 -3.913 1.00 65.01 246 LEU C C 1
ATOM 7604 O O . LEU C 1 246 ? -51.151 -6.760 -4.527 1.00 64.70 246 LEU C O 1
ATOM 7609 N N . ARG C 1 247 ? -49.764 -5.221 -3.658 1.00 68.10 247 ARG C N 1
ATOM 7610 C CA . ARG C 1 247 ? -48.547 -5.904 -4.078 1.00 73.42 247 ARG C CA 1
ATOM 7611 C C . ARG C 1 247 ? -48.443 -7.282 -3.429 1.00 81.23 247 ARG C C 1
ATOM 7612 O O . ARG C 1 247 ? -48.061 -8.257 -4.078 1.00 81.93 247 ARG C O 1
ATOM 7620 N N . LYS C 1 248 ? -48.787 -7.356 -2.146 1.00 86.82 248 LYS C N 1
ATOM 7621 C CA . LYS C 1 248 ? -48.764 -8.621 -1.418 1.00 90.39 248 LYS C CA 1
ATOM 7622 C C . LYS C 1 248 ? -49.809 -9.603 -1.941 1.00 88.40 248 LYS C C 1
ATOM 7623 O O . LYS C 1 248 ? -49.521 -10.785 -2.126 1.00 90.99 248 LYS C O 1
ATOM 7629 N N . LYS C 1 249 ? -51.017 -9.109 -2.191 1.00 84.31 249 LYS C N 1
ATOM 7630 C CA . LYS C 1 249 ? -52.122 -9.970 -2.600 1.00 86.85 249 LYS C CA 1
ATOM 7631 C C . LYS C 1 249 ? -51.995 -10.395 -4.059 1.00 83.69 249 LYS C C 1
ATOM 7632 O O . LYS C 1 249 ? -52.241 -11.550 -4.402 1.00 86.20 249 LYS C O 1
ATOM 7638 N N . ASN C 1 250 ? -51.593 -9.455 -4.909 1.00 79.76 250 ASN C N 1
ATOM 7639 C CA . ASN C 1 250 ? -51.538 -9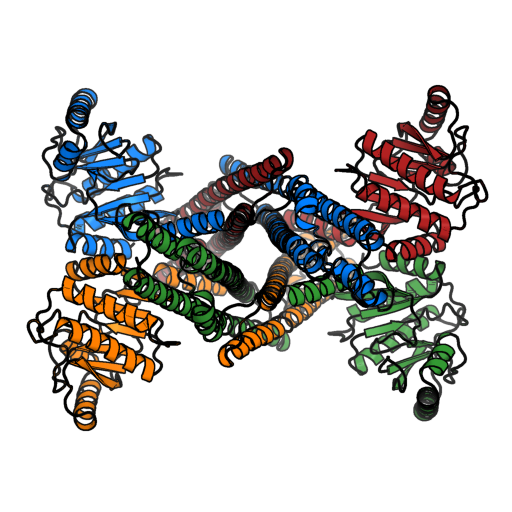.684 -6.350 1.00 76.96 250 ASN C CA 1
ATOM 7640 C C . ASN C 1 250 ? -50.274 -10.405 -6.801 1.00 76.77 250 ASN C C 1
ATOM 7641 O O . ASN C 1 250 ? -50.278 -11.092 -7.819 1.00 79.25 250 ASN C O 1
ATOM 7646 N N . GLY C 1 251 ? -49.190 -10.253 -6.051 1.00 75.46 251 GLY C N 1
ATOM 7647 C CA . GLY C 1 251 ? -47.894 -10.674 -6.546 1.00 69.87 251 GLY C CA 1
ATOM 7648 C C . GLY C 1 251 ? -47.383 -9.623 -7.510 1.00 66.23 251 GLY C C 1
ATOM 7649 O O . GLY C 1 251 ? -48.017 -8.580 -7.675 1.00 64.37 251 GLY C O 1
ATOM 7650 N N . PRO C 1 252 ? -46.221 -9.871 -8.130 1.00 65.45 252 PRO C N 1
ATOM 7651 C CA . PRO C 1 252 ? -45.646 -8.889 -9.056 1.00 63.01 252 PRO C CA 1
ATOM 7652 C C . PRO C 1 252 ? -46.554 -8.611 -10.256 1.00 62.73 252 PRO C C 1
ATOM 7653 O O . PRO C 1 252 ? -47.360 -9.458 -10.640 1.00 63.38 252 PRO C O 1
ATOM 7657 N N . LEU C 1 253 ? -46.409 -7.432 -10.848 1.00 59.68 253 LEU C N 1
ATOM 7658 C CA . LEU C 1 253 ? -47.246 -7.041 -11.971 1.00 60.63 253 LEU C CA 1
ATOM 7659 C C . LEU C 1 253 ? -46.582 -7.441 -13.281 1.00 62.44 253 LEU C C 1
ATOM 7660 O O . LEU C 1 253 ? -45.521 -6.925 -13.627 1.00 64.04 253 LEU C O 1
ATOM 7665 N N . GLU C 1 254 ? -47.218 -8.349 -14.013 1.00 64.61 254 GLU C N 1
ATOM 7666 C CA . GLU C 1 254 ? -46.713 -8.765 -15.316 1.00 66.40 254 GLU C CA 1
ATOM 7667 C C . GLU C 1 254 ? -46.701 -7.590 -16.286 1.00 60.97 254 GLU C C 1
ATOM 7668 O O . GLU C 1 254 ? -47.399 -6.598 -16.075 1.00 58.42 254 GLU C O 1
ATOM 7674 N N . VAL C 1 255 ? -45.900 -7.706 -17.342 1.00 58.56 255 VAL C N 1
ATOM 7675 C CA . VAL C 1 255 ? -45.855 -6.694 -18.392 1.00 53.42 255 VAL C CA 1
ATOM 7676 C C . VAL C 1 255 ? -47.226 -6.571 -19.050 1.00 51.65 255 VAL C C 1
ATOM 7677 O O . VAL C 1 255 ? -47.860 -7.581 -19.350 1.00 48.50 255 VAL C O 1
ATOM 7681 N N . ALA C 1 256 ? -47.670 -5.327 -19.241 1.00 51.43 256 ALA C N 1
ATOM 7682 C CA . ALA C 1 256 ? -48.992 -4.997 -19.777 1.00 49.52 256 ALA C CA 1
ATOM 7683 C C . ALA C 1 256 ? -50.104 -5.370 -18.802 1.00 52.55 256 ALA C C 1
ATOM 7684 O O . ALA C 1 256 ? -51.282 -5.302 -19.141 1.00 54.05 256 ALA C O 1
ATOM 7686 N N . GLY C 1 257 ? -49.727 -5.757 -17.587 1.00 55.27 257 GLY C N 1
ATOM 7687 C CA . GLY C 1 257 ? -50.696 -6.147 -16.580 1.00 54.18 257 GLY C CA 1
ATOM 7688 C C . GLY C 1 257 ? -51.229 -4.954 -15.816 1.00 50.35 257 GLY C C 1
ATOM 7689 O O . GLY C 1 257 ? -50.562 -3.927 -15.715 1.00 50.52 257 GLY C O 1
ATOM 7690 N N . ALA C 1 258 ? -52.431 -5.090 -15.268 1.00 50.18 258 ALA C N 1
ATOM 7691 C CA . ALA C 1 258 ? -53.019 -4.030 -14.462 1.00 50.68 258 ALA C CA 1
ATOM 7692 C C . ALA C 1 258 ? -53.656 -4.584 -13.191 1.00 52.22 258 ALA C C 1
ATOM 7693 O O . ALA C 1 258 ? -54.053 -5.745 -13.141 1.00 55.04 258 ALA C O 1
ATOM 7695 N N . ALA C 1 259 ? -53.736 -3.746 -12.163 1.00 51.74 259 ALA C N 1
ATOM 7696 C CA . ALA C 1 259 ? -54.360 -4.130 -10.900 1.00 51.77 259 ALA C CA 1
ATOM 7697 C C . ALA C 1 259 ? -54.891 -2.890 -10.198 1.00 53.22 259 ALA C C 1
ATOM 7698 O O . ALA C 1 259 ? -54.378 -1.789 -10.401 1.00 51.95 259 ALA C O 1
ATOM 7700 N N . VAL C 1 260 ? -55.898 -3.070 -9.351 1.00 52.91 260 VAL C N 1
ATOM 7701 C CA . VAL C 1 260 ? -56.596 -1.931 -8.773 1.00 53.04 260 VAL C CA 1
ATOM 7702 C C . VAL C 1 260 ? -56.542 -1.913 -7.244 1.00 54.51 260 VAL C C 1
ATOM 7703 O O . VAL C 1 260 ? -56.587 -2.955 -6.586 1.00 58.72 260 VAL C O 1
ATOM 7707 N N . SER C 1 261 ? -56.405 -0.716 -6.689 1.00 52.29 261 SER C N 1
ATOM 7708 C CA . SER C 1 261 ? -56.479 -0.527 -5.248 1.00 59.13 261 SER C CA 1
ATOM 7709 C C . SER C 1 261 ? -57.408 0.645 -4.973 1.00 62.24 261 SER C C 1
ATOM 7710 O O . SER C 1 261 ? -57.597 1.508 -5.833 1.00 62.38 261 SER C O 1
ATOM 7713 N N . ALA C 1 262 ? -57.987 0.670 -3.780 1.00 63.28 262 ALA C N 1
ATOM 7714 C CA . ALA C 1 262 ? -58.877 1.751 -3.382 1.00 65.75 262 ALA C CA 1
ATOM 7715 C C . ALA C 1 262 ? -58.140 3.080 -3.342 1.00 67.00 262 ALA C C 1
ATOM 7716 O O . ALA C 1 262 ? -56.958 3.135 -3.005 1.00 68.40 262 ALA C O 1
ATOM 7718 N N . GLY C 1 263 ? -58.838 4.150 -3.698 1.00 69.24 263 GLY C N 1
ATOM 7719 C CA . GLY C 1 263 ? -58.246 5.472 -3.681 1.00 72.03 263 GLY C CA 1
ATOM 7720 C C . GLY C 1 263 ? -58.445 6.155 -2.345 1.00 76.22 263 GLY C C 1
ATOM 7721 O O . GLY C 1 263 ? -59.086 7.202 -2.269 1.00 79.40 263 GLY C O 1
ATOM 7722 N N . HIS C 1 264 ? -57.891 5.568 -1.288 1.00 78.21 264 HIS C N 1
ATOM 7723 C CA . HIS C 1 264 ? -58.012 6.143 0.047 1.00 79.99 264 HIS C CA 1
ATOM 7724 C C . HIS C 1 264 ? -57.242 7.453 0.130 1.00 79.10 264 HIS C C 1
ATOM 7725 O O . HIS C 1 264 ? -56.069 7.517 -0.239 1.00 81.73 264 HIS C O 1
ATOM 7732 N N . GLY C 1 265 ? -57.907 8.495 0.616 1.00 76.12 265 GLY C N 1
ATOM 7733 C CA . GLY C 1 265 ? -57.303 9.812 0.702 1.00 75.22 265 GLY C CA 1
ATOM 7734 C C . GLY C 1 265 ? -57.288 10.541 -0.630 1.00 74.20 265 GLY C C 1
ATOM 7735 O O . GLY C 1 265 ? -56.818 11.676 -0.718 1.00 76.38 265 GLY C O 1
ATOM 7736 N N . LEU C 1 266 ? -57.819 9.898 -1.665 1.00 68.92 266 LEU C N 1
ATOM 7737 C CA . LEU C 1 266 ? -57.810 10.472 -3.007 1.00 65.91 266 LEU C CA 1
ATOM 7738 C C . LEU C 1 266 ? -59.223 10.770 -3.491 1.00 64.55 266 LEU C C 1
ATOM 7739 O O . LEU C 1 266 ? -60.158 10.025 -3.187 1.00 63.43 266 LEU C O 1
ATOM 7744 N N . PRO C 1 267 ? -59.380 11.866 -4.249 1.00 65.52 267 PRO C N 1
ATOM 7745 C CA . PRO C 1 267 ? -60.645 12.195 -4.914 1.00 68.46 267 PRO C CA 1
ATOM 7746 C C . PRO C 1 267 ? -61.107 11.050 -5.809 1.00 65.31 267 PRO C C 1
ATOM 7747 O O . PRO C 1 267 ? -62.301 10.762 -5.883 1.00 69.86 267 PRO C O 1
ATOM 7751 N N . ALA C 1 268 ? -60.156 10.412 -6.484 1.00 57.65 268 ALA C N 1
ATOM 7752 C CA . ALA C 1 268 ? -60.442 9.231 -7.286 1.00 58.75 268 ALA C CA 1
ATOM 7753 C C . ALA C 1 268 ? -60.910 8.082 -6.403 1.00 63.76 268 ALA C C 1
ATOM 7754 O O . ALA C 1 268 ? -60.417 7.902 -5.289 1.00 69.91 268 ALA C O 1
ATOM 7756 N N . LYS C 1 269 ? -61.864 7.305 -6.903 1.00 60.47 269 LYS C N 1
ATOM 7757 C CA . LYS C 1 269 ? -62.375 6.164 -6.155 1.00 64.52 269 LYS C CA 1
ATOM 7758 C C . LYS C 1 269 ? -61.386 5.003 -6.193 1.00 61.28 269 LYS C C 1
ATOM 7759 O O . LYS C 1 269 ? -61.155 4.336 -5.186 1.00 64.15 269 LYS C O 1
ATOM 7765 N N . PHE C 1 270 ? -60.794 4.774 -7.359 1.00 56.13 270 PHE C N 1
ATOM 7766 C CA . PHE C 1 270 ? -59.851 3.678 -7.527 1.00 54.86 270 PHE C CA 1
ATOM 7767 C C . PHE C 1 270 ? -58.586 4.122 -8.246 1.00 52.50 270 PHE C C 1
ATOM 7768 O O . PHE C 1 270 ? -58.615 5.025 -9.080 1.00 47.82 270 PHE C O 1
ATOM 7776 N N . VAL C 1 271 ? -57.480 3.461 -7.927 1.00 52.06 271 VAL C N 1
ATOM 7777 C CA . VAL C 1 271 ? -56.239 3.665 -8.646 1.00 49.99 271 VAL C CA 1
ATOM 7778 C C . VAL C 1 271 ? -55.933 2.401 -9.429 1.00 50.86 271 VAL C C 1
ATOM 7779 O O . VAL C 1 271 ? -55.847 1.316 -8.858 1.00 56.06 271 VAL C O 1
ATOM 7783 N N . ILE C 1 272 ? -55.789 2.541 -10.739 1.00 46.31 272 ILE C N 1
ATOM 7784 C CA . ILE C 1 272 ? -55.447 1.407 -11.583 1.00 45.96 272 ILE C CA 1
ATOM 7785 C C . ILE C 1 272 ? -53.954 1.434 -11.907 1.00 48.40 272 ILE C C 1
ATOM 7786 O O . ILE C 1 272 ? -53.463 2.328 -12.592 1.00 49.46 272 ILE C O 1
ATOM 7791 N N . HIS C 1 273 ? -53.235 0.450 -11.381 1.00 47.40 273 HIS C N 1
ATOM 7792 C CA . HIS C 1 273 ? -51.795 0.378 -11.549 1.00 46.39 273 HIS C CA 1
ATOM 7793 C C . HIS C 1 273 ? -51.487 -0.461 -12.776 1.00 46.29 273 HIS C C 1
ATOM 7794 O O . HIS C 1 273 ? -51.995 -1.570 -12.904 1.00 46.13 273 HIS C O 1
ATOM 7801 N N . CYS C 1 274 ? -50.661 0.054 -13.680 1.00 45.06 274 CYS C N 1
ATOM 7802 C CA . CYS C 1 274 ? -50.311 -0.720 -14.866 1.00 48.53 274 CYS C CA 1
ATOM 7803 C C . CYS C 1 274 ? -48.799 -0.773 -15.065 1.00 48.38 274 CYS C C 1
ATOM 7804 O O . CYS C 1 274 ? -48.088 0.189 -14.779 1.00 45.09 274 CYS C O 1
ATOM 7807 N N . ASN C 1 275 ? -48.325 -1.900 -15.589 1.00 49.93 275 ASN C N 1
ATOM 7808 C CA . ASN C 1 275 ? -46.912 -2.092 -15.875 1.00 46.70 275 ASN C CA 1
ATOM 7809 C C . ASN C 1 275 ? -46.682 -2.092 -17.379 1.00 45.29 275 ASN C C 1
ATOM 7810 O O . ASN C 1 275 ? -46.703 -3.139 -18.026 1.00 45.86 275 ASN C O 1
ATOM 7815 N N . SER C 1 276 ? -46.472 -0.904 -17.929 1.00 45.26 276 SER C N 1
ATOM 7816 C CA . SER C 1 276 ? -46.268 -0.740 -19.360 1.00 47.12 276 SER C CA 1
ATOM 7817 C C . SER C 1 276 ? -44.966 -1.402 -19.788 1.00 47.62 276 SER C C 1
ATOM 7818 O O . SER C 1 276 ? -44.022 -1.468 -19.011 1.00 51.95 276 SER C O 1
ATOM 7821 N N . PRO C 1 277 ? -44.920 -1.924 -21.022 1.00 49.47 277 PRO C N 1
ATOM 7822 C CA . PRO C 1 277 ? -43.663 -2.465 -21.552 1.00 45.05 277 PRO C CA 1
ATOM 7823 C C . PRO C 1 277 ? -42.636 -1.360 -21.768 1.00 45.71 277 PRO C C 1
ATOM 7824 O O . PRO C 1 277 ? -43.007 -0.190 -21.840 1.00 46.60 277 PRO C O 1
ATOM 7828 N N . VAL C 1 278 ? -41.362 -1.722 -21.857 1.00 49.85 278 VAL C N 1
ATOM 7829 C CA . VAL C 1 278 ? -40.322 -0.756 -22.189 1.00 47.13 278 VAL C CA 1
ATOM 7830 C C . VAL C 1 278 ? -40.168 -0.697 -23.709 1.00 47.36 278 VAL C C 1
ATOM 7831 O O . VAL C 1 278 ? -40.264 -1.721 -24.385 1.00 50.89 278 VAL C O 1
ATOM 7835 N N . TRP C 1 279 ? -39.960 0.501 -24.247 1.00 47.58 279 TRP C N 1
ATOM 7836 C CA . TRP C 1 279 ? -39.718 0.678 -25.678 1.00 49.84 279 TRP C CA 1
ATOM 7837 C C . TRP C 1 279 ? -38.543 -0.172 -26.154 1.00 55.10 279 TRP C C 1
ATOM 7838 O O . TRP C 1 279 ? -37.477 -0.179 -25.532 1.00 55.28 279 TRP C O 1
ATOM 7849 N N . GLY C 1 280 ? -38.739 -0.895 -27.252 1.00 53.86 280 GLY C N 1
ATOM 7850 C CA . GLY C 1 280 ? -37.696 -1.762 -27.770 1.00 57.35 280 GLY C CA 1
ATOM 7851 C C . GLY C 1 280 ? -37.839 -3.216 -27.364 1.00 60.30 280 GLY C C 1
ATOM 7852 O O . GLY C 1 280 ? -37.260 -4.098 -27.997 1.00 62.21 280 GLY C O 1
ATOM 7853 N N . ALA C 1 281 ? -38.594 -3.470 -26.297 1.00 60.03 281 ALA C N 1
ATOM 7854 C CA . ALA C 1 281 ? -38.883 -4.840 -25.884 1.00 58.26 281 ALA C CA 1
ATOM 7855 C C . ALA C 1 281 ? -39.686 -5.556 -26.966 1.00 61.49 281 ALA C C 1
ATOM 7856 O O . ALA C 1 281 ? -40.330 -4.914 -27.799 1.00 59.71 281 ALA C O 1
ATOM 7858 N N . ASP C 1 282 ? -39.641 -6.884 -26.953 1.00 64.33 282 ASP C N 1
ATOM 7859 C CA . ASP C 1 282 ? -40.359 -7.684 -27.938 1.00 67.74 282 ASP C CA 1
ATOM 7860 C C . ASP C 1 282 ? -41.861 -7.413 -27.877 1.00 65.19 282 ASP C C 1
ATOM 7861 O O . ASP C 1 282 ? -42.454 -7.416 -26.797 1.00 62.67 282 ASP C O 1
ATOM 7866 N N . LYS C 1 283 ? -42.463 -7.189 -29.043 1.00 66.68 283 LYS C N 1
ATOM 7867 C CA . LYS C 1 283 ? -43.889 -6.879 -29.163 1.00 63.54 283 LYS C CA 1
ATOM 7868 C C . LYS C 1 283 ? -44.355 -5.726 -28.267 1.00 63.25 283 LYS C C 1
ATOM 7869 O O . LYS C 1 283 ? -45.517 -5.696 -27.862 1.00 61.76 283 LYS C O 1
ATOM 7875 N N . CYS C 1 284 ? -43.467 -4.774 -27.981 1.00 62.95 284 CYS C N 1
ATOM 7876 C CA . CYS C 1 284 ? -43.762 -3.714 -27.011 1.00 59.55 284 CYS C CA 1
ATOM 7877 C C . CYS C 1 284 ? -44.974 -2.870 -27.395 1.00 57.79 284 CYS C C 1
ATOM 7878 O O . CYS C 1 284 ? -45.744 -2.444 -26.529 1.00 54.26 284 CYS C O 1
ATOM 7881 N N . GLU C 1 285 ? -45.152 -2.650 -28.693 1.00 55.55 285 GLU C N 1
ATOM 7882 C CA . GLU C 1 285 ? -46.262 -1.841 -29.175 1.00 56.15 285 GLU C CA 1
ATOM 7883 C C . GLU C 1 285 ? -47.586 -2.550 -28.915 1.00 54.47 285 GLU C C 1
ATOM 7884 O O . GLU C 1 285 ? -48.540 -1.944 -28.429 1.00 44.77 285 GLU C O 1
ATOM 7890 N N . GLU C 1 286 ? -47.636 -3.838 -29.239 1.00 58.67 286 GLU C N 1
ATOM 7891 C CA . GLU C 1 286 ? -48.813 -4.647 -28.955 1.00 56.28 286 GLU C CA 1
ATOM 7892 C C . GLU C 1 286 ? -49.066 -4.690 -27.450 1.00 52.75 286 GLU C C 1
ATOM 7893 O O . GLU C 1 286 ? -50.206 -4.581 -26.994 1.00 52.78 286 GLU C O 1
ATOM 7899 N N . LEU C 1 287 ? -47.993 -4.829 -26.680 1.00 47.48 287 LEU C N 1
ATOM 7900 C CA . LEU C 1 287 ? -48.117 -4.889 -25.230 1.00 46.82 287 LEU C CA 1
ATOM 7901 C C . LEU C 1 287 ? -48.616 -3.574 -24.639 1.00 46.11 287 LEU C C 1
ATOM 7902 O O . LEU C 1 287 ? -49.319 -3.575 -23.630 1.00 50.13 287 LEU C O 1
ATOM 7907 N N . LEU C 1 288 ? -48.280 -2.455 -25.274 1.00 42.54 288 LEU C N 1
ATOM 7908 C CA . LEU C 1 288 ? -48.777 -1.169 -24.796 1.00 43.49 288 LEU C CA 1
ATOM 7909 C C . LEU C 1 288 ? -50.283 -1.073 -25.007 1.00 48.19 288 LEU C C 1
ATOM 7910 O O . LEU C 1 288 ? -51.005 -0.580 -24.136 1.00 46.83 288 LEU C O 1
ATOM 7915 N N . GLU C 1 289 ? -50.754 -1.556 -26.158 1.00 49.71 289 GLU C N 1
ATOM 7916 C CA . GLU C 1 289 ? -52.191 -1.605 -26.432 1.00 48.62 289 GLU C CA 1
ATOM 7917 C C . GLU C 1 289 ? -52.910 -2.474 -25.406 1.00 44.87 289 GLU C C 1
ATOM 7918 O O . GLU C 1 289 ? -53.983 -2.112 -24.919 1.00 45.65 289 GLU C O 1
ATOM 7924 N N . LYS C 1 290 ? -52.322 -3.627 -25.094 1.00 45.56 290 LYS C N 1
ATOM 7925 C CA . LYS C 1 290 ? -52.890 -4.542 -24.109 1.00 50.69 290 LYS C CA 1
ATOM 7926 C C . LYS C 1 290 ? -52.922 -3.906 -22.722 1.00 50.08 290 LYS C C 1
ATOM 7927 O O . LYS C 1 290 ? -53.839 -4.160 -21.934 1.00 51.63 290 LYS C O 1
ATOM 7933 N N . THR C 1 291 ? -51.908 -3.098 -22.424 1.00 44.74 291 THR C N 1
ATOM 7934 C CA . THR C 1 291 ? -51.847 -2.380 -21.156 1.00 46.74 291 THR C CA 1
ATOM 7935 C C . THR C 1 291 ? -53.070 -1.480 -20.996 1.00 47.90 291 THR C C 1
ATOM 7936 O O . THR C 1 291 ? -53.720 -1.471 -19.951 1.00 42.84 291 THR C O 1
ATOM 7940 N N . VAL C 1 292 ? -53.386 -0.741 -22.055 1.00 47.81 292 VAL C N 1
ATOM 7941 C CA . VAL C 1 292 ? -54.500 0.195 -22.039 1.00 46.82 292 VAL C CA 1
ATOM 7942 C C . VAL C 1 292 ? -55.825 -0.545 -21.874 1.00 47.82 292 VAL C C 1
ATOM 7943 O O . VAL C 1 292 ? -56.668 -0.151 -21.067 1.00 50.10 292 VAL C O 1
ATOM 7947 N N . LYS C 1 293 ? -55.993 -1.630 -22.623 1.00 45.95 293 LYS C N 1
ATOM 7948 C CA . LYS C 1 293 ? -57.227 -2.408 -22.572 1.00 51.99 293 LYS C CA 1
ATOM 7949 C C . LYS C 1 293 ? -57.430 -3.078 -21.211 1.00 51.22 293 LYS C C 1
ATOM 7950 O O . LYS C 1 293 ? -58.562 -3.199 -20.735 1.00 48.79 293 LYS C O 1
ATOM 7956 N N . ASN C 1 294 ? -56.340 -3.528 -20.596 1.00 47.10 294 ASN C N 1
ATOM 7957 C CA . ASN C 1 294 ? -56.425 -4.109 -19.259 1.00 47.22 294 ASN C CA 1
ATOM 7958 C C . ASN C 1 294 ? -56.859 -3.081 -18.222 1.00 47.23 294 ASN C C 1
ATOM 7959 O O . ASN C 1 294 ? -57.597 -3.406 -17.294 1.00 50.67 294 ASN C O 1
ATOM 7964 N N . CYS C 1 295 ? -56.411 -1.841 -18.386 1.00 45.68 295 CYS C N 1
ATOM 7965 C CA . CYS C 1 295 ? -56.866 -0.756 -17.523 1.00 45.40 295 CYS C CA 1
ATOM 7966 C C . CYS C 1 295 ? -58.361 -0.517 -17.687 1.00 50.12 295 CYS C C 1
ATOM 7967 O O . CYS C 1 295 ? -59.099 -0.447 -16.703 1.00 53.44 295 CYS C O 1
ATOM 7970 N N . LEU C 1 296 ? -58.805 -0.409 -18.935 1.00 42.14 296 LEU C N 1
ATOM 7971 C CA . LEU C 1 296 ? -60.214 -0.154 -19.212 1.00 44.24 296 LEU C CA 1
ATOM 7972 C C . LEU C 1 296 ? -61.088 -1.298 -18.717 1.00 42.46 296 LEU C C 1
ATOM 7973 O O . LEU C 1 296 ? -62.140 -1.065 -18.121 1.00 47.07 296 LEU C O 1
ATOM 7978 N N . ALA C 1 297 ? -60.637 -2.530 -18.929 1.00 41.70 297 ALA C N 1
ATOM 7979 C CA . ALA C 1 297 ? -61.385 -3.704 -18.485 1.00 46.47 297 ALA C CA 1
ATOM 7980 C C . ALA C 1 297 ? -61.577 -3.722 -16.964 1.00 51.73 297 ALA C C 1
ATOM 7981 O O . ALA C 1 297 ? -62.652 -4.074 -16.475 1.00 57.01 297 ALA C O 1
ATOM 7983 N N . LEU C 1 298 ? -60.543 -3.347 -16.218 1.00 53.02 298 LEU C N 1
ATOM 7984 C CA . LEU C 1 298 ? -60.661 -3.277 -14.761 1.00 53.59 298 LEU C CA 1
ATOM 7985 C C . LEU C 1 298 ? -61.633 -2.187 -14.333 1.00 51.71 298 LEU C C 1
ATOM 7986 O O . LEU C 1 298 ? -62.339 -2.336 -13.333 1.00 54.72 298 LEU C O 1
ATOM 7991 N N . ALA C 1 299 ? -61.655 -1.087 -15.079 1.00 47.08 299 ALA C N 1
ATOM 7992 C CA . ALA C 1 299 ? -62.573 0.006 -14.789 1.00 49.41 299 ALA C CA 1
ATOM 7993 C C . ALA C 1 299 ? -64.018 -0.439 -15.027 1.00 50.40 299 ALA C C 1
ATOM 7994 O O . ALA C 1 299 ? -64.911 -0.113 -14.243 1.00 49.85 299 ALA C O 1
ATOM 7996 N N . ASP C 1 300 ? -64.238 -1.187 -16.108 1.00 53.29 300 ASP C N 1
ATOM 7997 C CA . ASP C 1 300 ? -65.548 -1.785 -16.382 1.00 56.16 300 ASP C CA 1
ATOM 7998 C C . ASP C 1 300 ? -65.915 -2.839 -15.342 1.00 60.54 300 ASP C C 1
ATOM 7999 O O . ASP C 1 300 ? -67.083 -2.986 -14.982 1.00 61.04 300 ASP C O 1
ATOM 8004 N N . ASP C 1 301 ? -64.917 -3.592 -14.889 1.00 60.92 301 ASP C N 1
ATOM 8005 C CA . ASP C 1 301 ? -65.126 -4.613 -13.869 1.00 64.65 301 ASP C CA 1
ATOM 8006 C C . ASP C 1 301 ? -65.685 -3.991 -12.591 1.00 65.93 301 ASP C C 1
ATOM 8007 O O . ASP C 1 301 ? -66.530 -4.581 -11.918 1.00 69.11 301 ASP C O 1
ATOM 8012 N N . LYS C 1 302 ? -65.208 -2.794 -12.267 1.00 62.96 302 LYS C N 1
ATOM 8013 C CA . LYS C 1 302 ? -65.683 -2.063 -11.098 1.00 61.11 302 LYS C CA 1
ATOM 8014 C C . LYS C 1 302 ? -66.850 -1.129 -11.430 1.00 63.36 302 LYS C C 1
ATOM 8015 O O . LYS C 1 302 ? -67.262 -0.330 -10.591 1.00 66.00 302 LYS C O 1
ATOM 8021 N N . LYS C 1 303 ? -67.362 -1.231 -12.658 1.00 62.47 303 LYS C N 1
ATOM 8022 C CA . LYS C 1 303 ? -68.527 -0.461 -13.112 1.00 62.40 303 LYS C CA 1
ATOM 8023 C C . LYS C 1 303 ? -68.303 1.053 -13.093 1.00 58.42 303 LYS C C 1
ATOM 8024 O O . LYS C 1 303 ? -69.237 1.821 -12.860 1.00 59.85 303 LYS C O 1
ATOM 8030 N N . LEU C 1 304 ? -67.074 1.479 -13.359 1.00 51.59 304 LEU C N 1
ATOM 8031 C CA . LEU C 1 304 ? -66.714 2.892 -13.272 1.00 52.17 304 LEU C CA 1
ATOM 8032 C C . LEU C 1 304 ? -67.166 3.675 -14.501 1.00 53.48 304 LEU C C 1
ATOM 8033 O O . LEU C 1 304 ? -67.244 3.126 -15.599 1.00 56.62 304 LEU C O 1
ATOM 8038 N N . LYS C 1 305 ? -67.479 4.954 -14.306 1.00 52.19 305 LYS C N 1
ATOM 8039 C CA . LYS C 1 305 ? -68.008 5.786 -15.386 1.00 54.58 305 LYS C CA 1
ATOM 8040 C C . LYS C 1 305 ? -66.959 6.679 -16.047 1.00 52.79 305 LYS C C 1
ATOM 8041 O O . LYS C 1 305 ? -67.191 7.230 -17.121 1.00 52.08 305 LYS C O 1
ATOM 8047 N N . SER C 1 306 ? -65.809 6.826 -15.403 1.00 53.98 306 SER C N 1
ATOM 8048 C CA . SER C 1 306 ? -64.751 7.673 -15.934 1.00 50.31 306 SER C CA 1
ATOM 8049 C C . SER C 1 306 ? -63.379 7.176 -15.501 1.00 49.66 306 SER C C 1
ATOM 8050 O O . SER C 1 306 ? -63.227 6.602 -14.421 1.00 51.66 306 SER C O 1
ATOM 8053 N N . ILE C 1 307 ? -62.387 7.385 -16.357 1.00 43.48 307 ILE C N 1
ATOM 8054 C CA . ILE C 1 307 ? -61.025 6.970 -16.066 1.00 45.18 307 ILE C CA 1
ATOM 8055 C C . ILE C 1 307 ? -60.035 8.001 -16.612 1.00 45.88 307 ILE C C 1
ATOM 8056 O O . ILE C 1 307 ? -60.236 8.554 -17.693 1.00 48.40 307 ILE C O 1
ATOM 8061 N N . ALA C 1 308 ? -58.995 8.295 -15.837 1.00 45.60 308 ALA C N 1
ATOM 8062 C CA . ALA C 1 308 ? -57.991 9.276 -16.237 1.00 44.10 308 ALA C CA 1
ATOM 8063 C C . ALA C 1 308 ? -56.615 8.645 -16.479 1.00 46.96 308 ALA C C 1
ATOM 8064 O O . ALA C 1 308 ? -56.057 7.990 -15.594 1.00 42.96 308 ALA C O 1
ATOM 8066 N N . PHE C 1 309 ? -56.094 8.833 -17.692 1.00 42.89 309 PHE C N 1
ATOM 8067 C CA . PHE C 1 309 ? -54.749 8.392 -18.071 1.00 42.81 309 PHE C CA 1
ATOM 8068 C C . PHE C 1 309 ? -53.757 9.540 -18.103 1.00 45.69 309 PHE C C 1
ATOM 8069 O O . PHE C 1 309 ? -54.068 10.613 -18.630 1.00 44.40 309 PHE C O 1
ATOM 8077 N N . PRO C 1 310 ? -52.542 9.304 -17.583 1.00 43.59 310 PRO C N 1
ATOM 8078 C CA . PRO C 1 310 ? -51.395 10.106 -18.008 1.00 45.37 310 PRO C CA 1
ATOM 8079 C C . PRO C 1 310 ? -50.877 9.495 -19.312 1.00 47.99 310 PRO C C 1
ATOM 8080 O O . PRO C 1 310 ? -51.440 8.485 -19.735 1.00 44.30 310 PRO C O 1
ATOM 8084 N N . SER C 1 311 ? -49.840 10.045 -19.937 1.00 62.47 311 SER C N 1
ATOM 8085 C CA . SER C 1 311 ? -49.347 9.426 -21.169 1.00 67.80 311 SER C CA 1
ATOM 8086 C C . SER C 1 311 ? -48.393 8.279 -20.860 1.00 64.74 311 SER C C 1
ATOM 8087 O O . SER C 1 311 ? -47.189 8.478 -20.713 1.00 70.67 311 SER C O 1
ATOM 8090 N N . ILE C 1 312 ? -48.947 7.077 -20.753 1.00 55.65 312 ILE C N 1
ATOM 8091 C CA . ILE C 1 312 ? -48.158 5.899 -20.426 1.00 56.92 312 ILE C CA 1
ATOM 8092 C C . ILE C 1 312 ? -47.218 5.505 -21.566 1.00 57.04 312 ILE C C 1
ATOM 8093 O O . ILE C 1 312 ? -47.545 5.679 -22.740 1.00 56.33 312 ILE C O 1
ATOM 8098 N N . GLY C 1 313 ? -46.044 4.992 -21.207 1.00 54.70 313 GLY C N 1
ATOM 8099 C CA . GLY C 1 313 ? -45.083 4.513 -22.182 1.00 57.19 313 GLY C CA 1
ATOM 8100 C C . GLY C 1 313 ? -44.062 5.556 -22.595 1.00 58.25 313 GLY C C 1
ATOM 8101 O O . GLY C 1 313 ? -42.878 5.247 -22.760 1.00 58.05 313 GLY C O 1
ATOM 8102 N N . SER C 1 314 ? -44.515 6.796 -22.758 1.00 58.33 314 SER C N 1
ATOM 8103 C CA . SER C 1 314 ? -43.651 7.865 -23.253 1.00 62.03 314 SER C CA 1
ATOM 8104 C C . SER C 1 314 ? -42.768 8.445 -22.147 1.00 64.81 314 SER C C 1
ATOM 8105 O O . SER C 1 314 ? -41.875 9.247 -22.414 1.00 71.97 314 SER C O 1
ATOM 8108 N N . GLY C 1 315 ? -43.011 8.035 -20.908 1.00 61.63 315 GLY C N 1
ATOM 8109 C CA . GLY C 1 315 ? -42.196 8.482 -19.790 1.00 62.31 315 GLY C CA 1
ATOM 8110 C C . GLY C 1 315 ? -40.826 7.827 -19.754 1.00 58.70 315 GLY C C 1
ATOM 8111 O O . GLY C 1 315 ? -40.046 7.921 -20.704 1.00 57.45 315 GLY C O 1
ATOM 8112 N N . ARG C 1 316 ? -40.529 7.175 -18.636 1.00 55.28 316 ARG C N 1
ATOM 8113 C CA . ARG C 1 316 ? -39.273 6.466 -18.470 1.00 57.92 316 ARG C CA 1
ATOM 8114 C C . ARG C 1 316 ? -39.235 5.175 -19.281 1.00 50.20 316 ARG C C 1
ATOM 8115 O O . ARG C 1 316 ? -38.176 4.582 -19.453 1.00 46.50 316 ARG C O 1
ATOM 8123 N N . ASN C 1 317 ? -40.390 4.719 -19.754 1.00 47.78 317 ASN C N 1
ATOM 8124 C CA . ASN C 1 317 ? -40.414 3.518 -20.582 1.00 50.28 317 ASN C CA 1
ATOM 8125 C C . ASN C 1 317 ? -39.953 3.770 -22.019 1.00 48.99 317 ASN C C 1
ATOM 8126 O O . ASN C 1 317 ? -39.775 2.830 -22.791 1.00 52.49 317 ASN C O 1
ATOM 8131 N N . GLY C 1 318 ? -39.756 5.038 -22.368 1.00 47.08 318 GLY C N 1
ATOM 8132 C CA . GLY C 1 318 ? -39.016 5.397 -23.567 1.00 48.82 318 GLY C CA 1
ATOM 8133 C C . GLY C 1 318 ? -39.730 5.359 -24.908 1.00 49.21 318 GLY C C 1
ATOM 8134 O O . GLY C 1 318 ? -39.082 5.417 -25.954 1.00 49.28 318 GLY C O 1
ATOM 8135 N N . PHE C 1 319 ? -41.054 5.257 -24.895 1.00 45.69 319 PHE C N 1
ATOM 8136 C CA . PHE C 1 319 ? -41.816 5.325 -26.139 1.00 46.58 319 PHE C CA 1
ATOM 8137 C C . PHE C 1 319 ? -41.725 6.717 -26.742 1.00 49.16 319 PHE C C 1
ATOM 8138 O O . PHE C 1 319 ? -41.808 7.711 -26.021 1.00 54.88 319 PHE C O 1
ATOM 8146 N N . PRO C 1 320 ? -41.532 6.799 -28.063 1.00 45.48 320 PRO C N 1
ATOM 8147 C CA . PRO C 1 320 ? -41.697 8.108 -28.699 1.00 50.47 320 PRO C CA 1
ATOM 8148 C C . PRO C 1 320 ? -43.113 8.616 -28.436 1.00 54.65 320 PRO C C 1
ATOM 8149 O O . PRO C 1 320 ? -44.061 7.827 -28.478 1.00 50.57 320 PRO C O 1
ATOM 8153 N N . LYS C 1 321 ? -43.236 9.900 -28.117 1.00 56.93 321 LYS C N 1
ATOM 8154 C CA . LYS C 1 321 ? -44.492 10.461 -27.636 1.00 54.07 321 LYS C CA 1
ATOM 8155 C C . LYS C 1 321 ? -45.625 10.286 -28.641 1.00 55.22 321 LYS C C 1
ATOM 8156 O O . LYS C 1 321 ? -46.747 9.949 -28.263 1.00 56.72 321 LYS C O 1
ATOM 8162 N N . GLN C 1 322 ? -45.324 10.509 -29.917 1.00 53.48 322 GLN C N 1
ATOM 8163 C CA . GLN C 1 322 ? -46.306 10.349 -30.981 1.00 53.45 322 GLN C CA 1
ATOM 8164 C C . GLN C 1 322 ? -46.746 8.897 -31.077 1.00 49.69 322 GLN C C 1
ATOM 8165 O O . GLN C 1 322 ? -47.933 8.604 -31.260 1.00 49.19 322 GLN C O 1
ATOM 8171 N N . THR C 1 323 ? -45.783 7.992 -30.962 1.00 48.18 323 THR C N 1
ATOM 8172 C CA . THR C 1 323 ? -46.062 6.564 -31.066 1.00 50.63 323 THR C CA 1
ATOM 8173 C C . THR C 1 323 ? -46.937 6.086 -29.913 1.00 50.26 323 THR C C 1
ATOM 8174 O O . THR C 1 323 ? -47.912 5.362 -30.125 1.00 50.75 323 THR C O 1
ATOM 8178 N N . ALA C 1 324 ? -46.589 6.498 -28.699 1.00 45.26 324 ALA C N 1
ATOM 8179 C CA . ALA C 1 324 ? -47.374 6.140 -27.526 1.00 45.48 324 ALA C CA 1
ATOM 8180 C C . ALA C 1 324 ? -48.815 6.626 -27.678 1.00 45.89 324 ALA C C 1
ATOM 8181 O O . ALA C 1 324 ? -49.758 5.876 -27.447 1.00 45.18 324 ALA C O 1
ATOM 8183 N N . ALA C 1 325 ? -48.968 7.878 -28.098 1.00 43.61 325 ALA C N 1
ATOM 8184 C CA . ALA C 1 325 ? -50.277 8.494 -28.261 1.00 41.57 325 ALA C CA 1
ATOM 8185 C C . ALA C 1 325 ? -51.146 7.768 -29.290 1.00 44.00 325 ALA C C 1
ATOM 8186 O O . ALA C 1 325 ? -52.329 7.519 -29.049 1.00 47.07 325 ALA C O 1
ATOM 8188 N N . GLN C 1 326 ? -50.560 7.438 -30.436 1.00 44.19 326 GLN C N 1
ATOM 8189 C CA . GLN C 1 326 ? -51.286 6.747 -31.496 1.00 50.40 326 GLN C CA 1
ATOM 8190 C C . GLN C 1 326 ? -51.759 5.361 -31.033 1.00 49.76 326 GLN C C 1
ATOM 8191 O O . GLN C 1 326 ? -52.878 4.947 -31.348 1.00 48.75 326 GLN C O 1
ATOM 8197 N N . LEU C 1 327 ? -50.908 4.645 -30.298 1.00 45.98 327 LEU C N 1
ATOM 8198 C CA . LEU C 1 327 ? -51.237 3.300 -29.825 1.00 44.56 327 LEU C CA 1
ATOM 8199 C C . LEU C 1 327 ? -52.314 3.301 -28.742 1.00 46.48 327 LEU C C 1
ATOM 8200 O O . LEU C 1 327 ? -53.187 2.432 -28.723 1.00 46.61 327 LEU C O 1
ATOM 8205 N N . ILE C 1 328 ? -52.223 4.260 -27.824 1.00 47.29 328 ILE C N 1
ATOM 8206 C CA . ILE C 1 328 ? -53.174 4.377 -26.723 1.00 42.03 328 ILE C CA 1
ATOM 8207 C C . ILE C 1 328 ? -54.578 4.687 -27.237 1.00 45.96 328 ILE C C 1
ATOM 8208 O O . ILE C 1 328 ? -55.552 4.058 -26.826 1.00 48.46 328 ILE C O 1
ATOM 8213 N N . LEU C 1 329 ? -54.669 5.643 -28.157 1.00 46.25 329 LEU C N 1
ATOM 8214 C CA . LEU C 1 329 ? -55.942 6.006 -28.762 1.00 42.98 329 LEU C CA 1
ATOM 8215 C C . LEU C 1 329 ? -56.512 4.869 -29.603 1.00 45.80 329 LEU C C 1
ATOM 8216 O O . LEU C 1 329 ? -57.727 4.686 -29.662 1.00 54.46 329 LEU C O 1
ATOM 8221 N N . LYS C 1 330 ? -55.637 4.115 -30.261 1.00 46.40 330 LYS C N 1
ATOM 8222 C CA . LYS C 1 330 ? -56.059 2.941 -31.023 1.00 48.22 330 LYS C CA 1
ATOM 8223 C C . LYS C 1 330 ? -56.709 1.905 -30.113 1.00 45.41 330 LYS C C 1
ATOM 8224 O O . LYS C 1 330 ? -57.762 1.351 -30.433 1.00 41.72 330 LYS C O 1
ATOM 8230 N N . ALA C 1 331 ? -56.081 1.669 -28.965 1.00 46.62 331 ALA C N 1
ATOM 8231 C CA . ALA C 1 331 ? -56.537 0.660 -28.014 1.00 42.78 331 ALA C CA 1
ATOM 8232 C C . ALA C 1 331 ? -57.866 1.056 -27.379 1.00 46.20 331 ALA C C 1
ATOM 8233 O O . ALA C 1 331 ? -58.721 0.208 -27.127 1.00 52.24 331 ALA C O 1
ATOM 8235 N N . ILE C 1 332 ? -58.020 2.344 -27.095 1.00 45.05 332 ILE C N 1
ATOM 8236 C CA . ILE C 1 332 ? -59.251 2.857 -26.512 1.00 45.74 332 ILE C CA 1
ATOM 8237 C C . ILE C 1 332 ? -60.418 2.742 -27.496 1.00 51.58 332 ILE C C 1
ATOM 8238 O O . ILE C 1 332 ? -61.502 2.285 -27.122 1.00 52.31 332 ILE C O 1
ATOM 8243 N N . SER C 1 333 ? -60.190 3.145 -28.747 1.00 45.79 333 SER C N 1
ATOM 8244 C CA . SER C 1 333 ? -61.190 2.984 -29.807 1.00 50.28 333 SER C CA 1
ATOM 8245 C C . SER C 1 333 ? -61.600 1.528 -29.955 1.00 47.92 333 SER C C 1
ATOM 8246 O O . SER C 1 333 ? -62.786 1.196 -29.949 1.00 47.25 333 SER C O 1
ATOM 8249 N N . SER C 1 334 ? -60.597 0.668 -30.093 1.00 45.32 334 SER C N 1
ATOM 8250 C CA . SER C 1 334 ? -60.805 -0.767 -30.204 1.00 48.03 334 SER C CA 1
ATOM 8251 C C . SER C 1 334 ? -61.622 -1.307 -29.028 1.00 50.81 334 SER C C 1
ATOM 8252 O O . SER C 1 334 ? -62.538 -2.107 -29.216 1.00 53.38 334 SER C O 1
ATOM 8255 N N . TYR C 1 335 ? -61.294 -0.858 -27.821 1.00 46.02 335 TYR C N 1
ATOM 8256 C CA . TYR C 1 335 ? -61.970 -1.352 -26.626 1.00 48.20 335 TYR C CA 1
ATOM 8257 C C . TYR C 1 335 ? -63.477 -1.090 -26.677 1.00 50.20 335 TYR C C 1
ATOM 8258 O O . TYR C 1 335 ? -64.270 -1.987 -26.406 1.00 49.92 335 TYR C O 1
ATOM 8267 N N . PHE C 1 336 ? -63.867 0.132 -27.029 1.00 47.94 336 PHE C N 1
ATOM 8268 C CA . PHE C 1 336 ? -65.279 0.508 -27.019 1.00 49.97 336 PHE C CA 1
ATOM 8269 C C . PHE C 1 336 ? -66.074 -0.062 -28.199 1.00 56.51 336 PHE C C 1
ATOM 8270 O O . PHE C 1 336 ? -67.297 -0.173 -28.124 1.00 61.61 336 PHE C O 1
ATOM 8278 N N . VAL C 1 337 ? -65.389 -0.408 -29.288 1.00 55.58 337 VAL C N 1
ATOM 8279 C CA . VAL C 1 337 ? -66.021 -1.155 -30.374 1.00 55.98 337 VAL C CA 1
ATOM 8280 C C . VAL C 1 337 ? -66.338 -2.589 -29.937 1.00 58.41 337 VAL C C 1
ATOM 8281 O O . VAL C 1 337 ? -67.454 -3.077 -30.124 1.00 58.17 337 VAL C O 1
ATOM 8285 N N . SER C 1 338 ? -65.342 -3.252 -29.356 1.00 60.41 338 SER C N 1
ATOM 8286 C CA . SER C 1 338 ? -65.457 -4.650 -28.935 1.00 61.86 338 SER C CA 1
ATOM 8287 C C . SER C 1 338 ? -66.312 -4.879 -27.680 1.00 61.50 338 SER C C 1
ATOM 8288 O O . SER C 1 338 ? -66.957 -5.917 -27.551 1.00 69.48 338 SER C O 1
ATOM 8291 N N . THR C 1 339 ? -66.303 -3.928 -26.751 1.00 56.86 339 THR C N 1
ATOM 8292 C CA . THR C 1 339 ? -66.901 -4.140 -25.430 1.00 58.71 339 THR C CA 1
ATOM 8293 C C . THR C 1 339 ? -68.384 -3.762 -25.402 1.00 59.89 339 THR C C 1
ATOM 8294 O O . THR C 1 339 ? -68.741 -2.588 -25.507 1.00 62.67 339 THR C O 1
ATOM 8298 N N . MET C 1 340 ? -69.241 -4.766 -25.251 1.00 58.59 340 MET C N 1
ATOM 8299 C CA . MET C 1 340 ? -70.682 -4.541 -25.177 1.00 62.05 340 MET C CA 1
ATOM 8300 C C . MET C 1 340 ? -71.082 -3.806 -23.898 1.00 62.59 340 MET C C 1
ATOM 8301 O O . MET C 1 340 ? -70.816 -4.279 -22.791 1.00 64.00 340 MET C O 1
ATOM 8306 N N . SER C 1 341 ? -71.706 -2.643 -24.070 1.00 61.85 341 SER C N 1
ATOM 8307 C CA . SER C 1 341 ? -72.334 -1.904 -22.973 1.00 60.64 341 SER C CA 1
ATOM 8308 C C . SER C 1 341 ? -71.355 -1.530 -21.861 1.00 59.68 341 SER C C 1
ATOM 8309 O O . SER C 1 341 ? -71.631 -1.751 -20.680 1.00 61.40 341 SER C O 1
ATOM 8312 N N . SER C 1 342 ? -70.207 -0.986 -22.247 1.00 55.68 342 SER C N 1
ATOM 8313 C CA . SER C 1 342 ? -69.234 -0.489 -21.286 1.00 52.71 342 SER C CA 1
ATOM 8314 C C . SER C 1 342 ? -69.829 0.631 -20.434 1.00 53.65 342 SER C C 1
ATOM 8315 O O . SER C 1 342 ? -70.600 1.458 -20.925 1.00 51.57 342 SER C O 1
ATOM 8318 N N . SER C 1 343 ? -69.472 0.648 -19.154 1.00 52.62 343 SER C N 1
ATOM 8319 C CA . SER C 1 343 ? -69.937 1.683 -18.235 1.00 52.26 343 SER C CA 1
ATOM 8320 C C . SER C 1 343 ? -69.127 2.968 -18.364 1.00 48.71 343 SER C C 1
ATOM 8321 O O . SER C 1 343 ? -69.526 4.015 -17.858 1.00 43.94 343 SER C O 1
ATOM 8324 N N . ILE C 1 344 ? -67.990 2.891 -19.047 1.00 51.14 344 ILE C N 1
ATOM 8325 C CA . ILE C 1 344 ? -67.095 4.036 -19.154 1.00 50.37 344 ILE C CA 1
ATOM 8326 C C . ILE C 1 344 ? -67.625 5.074 -20.138 1.00 48.24 344 ILE C C 1
ATOM 8327 O O . ILE C 1 344 ? -67.774 4.794 -21.321 1.00 47.87 344 ILE C O 1
ATOM 8332 N N . LYS C 1 345 ? -67.923 6.268 -19.637 1.00 48.69 345 LYS C N 1
ATOM 8333 C CA . LYS C 1 345 ? -68.463 7.336 -20.472 1.00 51.89 345 LYS C CA 1
ATOM 8334 C C . LYS C 1 345 ? -67.392 8.350 -20.848 1.00 52.01 345 LYS C C 1
ATOM 8335 O O . LYS C 1 345 ? -67.452 8.959 -21.912 1.00 50.80 345 LYS C O 1
ATOM 8341 N N . THR C 1 346 ? -66.409 8.532 -19.971 1.00 50.62 346 THR C N 1
ATOM 8342 C CA . THR C 1 346 ? -65.396 9.556 -20.190 1.00 50.64 346 THR C CA 1
ATOM 8343 C C . THR C 1 346 ? -63.987 9.038 -19.935 1.00 48.49 346 THR C C 1
ATOM 8344 O O . THR C 1 346 ? -63.717 8.418 -18.907 1.00 51.01 346 THR C O 1
ATOM 8348 N N . VAL C 1 347 ? -63.092 9.298 -20.881 1.00 44.83 347 VAL C N 1
ATOM 8349 C CA . VAL C 1 347 ? -61.681 8.989 -20.704 1.00 44.01 347 VAL C CA 1
ATOM 8350 C C . VAL C 1 347 ? -60.885 10.282 -20.718 1.00 45.94 347 VAL C C 1
ATOM 8351 O O . VAL C 1 347 ? -60.931 11.031 -21.690 1.00 44.60 347 VAL C O 1
ATOM 8355 N N . TYR C 1 348 ? -60.188 10.554 -19.620 1.00 45.38 348 TYR C N 1
ATOM 8356 C CA . TYR C 1 348 ? -59.360 11.748 -19.508 1.00 46.73 348 TYR C CA 1
ATOM 8357 C C . TYR C 1 348 ? -57.907 11.462 -19.865 1.00 46.17 348 TYR C C 1
ATOM 8358 O O . TYR C 1 348 ? -57.356 10.432 -19.477 1.00 43.00 348 TYR C O 1
ATOM 8367 N N . PHE C 1 349 ? -57.294 12.378 -20.607 1.00 45.63 349 PHE C N 1
ATOM 8368 C CA . PHE C 1 349 ? -55.857 12.332 -20.842 1.00 40.38 349 PHE C CA 1
ATOM 8369 C C . PHE C 1 349 ? -55.228 13.512 -20.129 1.00 42.78 349 PHE C C 1
ATOM 8370 O O . PHE C 1 349 ? -55.381 14.662 -20.540 1.00 47.97 349 PHE C O 1
ATOM 8378 N N . VAL C 1 350 ? -54.524 13.226 -19.047 1.00 37.08 350 VAL C N 1
ATOM 8379 C CA . VAL C 1 350 ? -54.007 14.285 -18.200 1.00 46.07 350 VAL C CA 1
ATOM 8380 C C . VAL C 1 350 ? -52.564 14.552 -18.585 1.00 47.85 350 VAL C C 1
ATOM 8381 O O . VAL C 1 350 ? -51.675 13.753 -18.299 1.00 50.28 350 VAL C O 1
ATOM 8385 N N . LEU C 1 351 ? -52.346 15.686 -19.243 1.00 50.25 351 LEU C N 1
ATOM 8386 C CA . LEU C 1 351 ? -51.052 16.007 -19.827 1.00 55.85 351 LEU C CA 1
ATOM 8387 C C . LEU C 1 351 ? -50.530 17.319 -19.265 1.00 64.63 351 LEU C C 1
ATOM 8388 O O . LEU C 1 351 ? -51.306 18.187 -18.864 1.00 67.10 351 LEU C O 1
ATOM 8393 N N . PHE C 1 352 ? -49.210 17.461 -19.245 1.00 70.54 352 PHE C N 1
ATOM 8394 C CA . PHE C 1 352 ? -48.589 18.556 -18.514 1.00 76.50 352 PHE C CA 1
ATOM 8395 C C . PHE C 1 352 ? -47.796 19.521 -19.397 1.00 74.31 352 PHE C C 1
ATOM 8396 O O . PHE C 1 352 ? -47.614 20.680 -19.030 1.00 77.75 352 PHE C O 1
ATOM 8404 N N . ASP C 1 353 ? -47.337 19.063 -20.559 1.00 68.39 353 ASP C N 1
ATOM 8405 C CA . ASP C 1 353 ? -46.535 19.920 -21.432 1.00 67.57 353 ASP C CA 1
ATOM 8406 C C . ASP C 1 353 ? -47.193 20.145 -22.790 1.00 67.22 353 ASP C C 1
ATOM 8407 O O . ASP C 1 353 ? -48.000 19.335 -23.245 1.00 67.41 353 ASP C O 1
ATOM 8412 N N . SER C 1 354 ? -46.822 21.248 -23.434 1.00 65.05 354 SER C N 1
ATOM 8413 C CA . SER C 1 354 ? -47.455 21.687 -24.672 1.00 62.54 354 SER C CA 1
ATOM 8414 C C . SER C 1 354 ? -47.296 20.694 -25.818 1.00 58.99 354 SER C C 1
ATOM 8415 O O . SER C 1 354 ? -48.231 20.488 -26.598 1.00 52.33 354 SER C O 1
ATOM 8418 N N . GLU C 1 355 ? -46.116 20.092 -25.933 1.00 56.27 355 GLU C N 1
ATOM 8419 C CA . GLU C 1 355 ? -45.860 19.171 -27.034 1.00 57.93 355 GLU C CA 1
ATOM 8420 C C . GLU C 1 355 ? -46.724 17.914 -26.937 1.00 55.53 355 GLU C C 1
ATOM 8421 O O . GLU C 1 355 ? -47.235 17.434 -27.947 1.00 54.94 355 GLU C O 1
ATOM 8427 N N . SER C 1 356 ? -46.887 17.385 -25.728 1.00 52.05 356 SER C N 1
ATOM 8428 C CA . SER C 1 356 ? -47.692 16.183 -25.535 1.00 53.45 356 SER C CA 1
ATOM 8429 C C . SER C 1 356 ? -49.156 16.483 -25.830 1.00 52.07 356 SER C C 1
ATOM 8430 O O . SER C 1 356 ? -49.865 15.667 -26.420 1.00 52.97 356 SER C O 1
ATOM 8433 N N . ILE C 1 357 ? -49.598 17.663 -25.410 1.00 50.27 357 ILE C N 1
ATOM 8434 C CA . ILE C 1 357 ? -50.947 18.131 -25.687 1.00 51.92 357 ILE C CA 1
ATOM 8435 C C . ILE C 1 357 ? -51.183 18.247 -27.191 1.00 53.83 357 ILE C C 1
ATOM 8436 O O . ILE C 1 357 ? -52.201 17.787 -27.707 1.00 56.46 357 ILE C O 1
ATOM 8441 N N . GLY C 1 358 ? -50.228 18.851 -27.890 1.00 51.37 358 GLY C N 1
ATOM 8442 C CA . GLY C 1 358 ? -50.313 18.998 -29.331 1.00 46.03 358 GLY C CA 1
ATOM 8443 C C . GLY C 1 358 ? -50.379 17.655 -30.029 1.00 44.76 358 GLY C C 1
ATOM 8444 O O . GLY C 1 358 ? -51.174 17.457 -30.948 1.00 47.15 358 GLY C O 1
ATOM 8445 N N . ILE C 1 359 ? -49.541 16.725 -29.586 1.00 43.81 359 ILE C N 1
ATOM 8446 C CA . ILE C 1 359 ? -49.495 15.394 -30.176 1.00 45.69 359 ILE C CA 1
ATOM 8447 C C . ILE C 1 359 ? -50.827 14.652 -30.021 1.00 49.43 359 ILE C C 1
ATOM 8448 O O . ILE C 1 359 ? -51.347 14.109 -30.995 1.00 49.90 359 ILE C O 1
ATOM 8453 N N . TYR C 1 360 ? -51.392 14.651 -28.815 1.00 46.67 360 TYR C N 1
ATOM 8454 C CA . TYR C 1 360 ? -52.671 13.979 -28.587 1.00 46.68 360 TYR C CA 1
ATOM 8455 C C . TYR C 1 360 ? -53.814 14.606 -29.381 1.00 45.43 360 TYR C C 1
ATOM 8456 O O . TYR C 1 360 ? -54.653 13.897 -29.932 1.00 48.32 360 TYR C O 1
ATOM 8465 N N . VAL C 1 361 ? -53.838 15.931 -29.451 1.00 43.54 361 VAL C N 1
ATOM 8466 C CA . VAL C 1 361 ? -54.837 16.631 -30.249 1.00 43.74 361 VAL C CA 1
ATOM 8467 C C . VAL C 1 361 ? -54.718 16.224 -31.724 1.00 48.63 361 VAL C C 1
ATOM 8468 O O . VAL C 1 361 ? -55.726 15.994 -32.392 1.00 51.45 361 VAL C O 1
ATOM 8472 N N . GLN C 1 362 ? -53.487 16.118 -32.222 1.00 44.67 362 GLN C N 1
ATOM 8473 C CA . GLN C 1 362 ? -53.258 15.660 -33.590 1.00 51.67 362 GLN C CA 1
ATOM 8474 C C . GLN C 1 362 ? -53.756 14.232 -33.812 1.00 50.52 362 GLN C C 1
ATOM 8475 O O . GLN C 1 362 ? -54.420 13.947 -34.802 1.00 46.56 362 GLN C O 1
ATOM 8481 N N . GLU C 1 363 ? -53.441 13.339 -32.881 1.00 52.42 363 GLU C N 1
ATOM 8482 C CA . GLU C 1 363 ? -53.767 11.927 -33.048 1.00 50.04 363 GLU C CA 1
ATOM 8483 C C . GLU C 1 363 ? -55.262 11.653 -32.914 1.00 50.87 363 GLU C C 1
ATOM 8484 O O . GLU C 1 363 ? -55.809 10.805 -33.619 1.00 52.86 363 GLU C O 1
ATOM 8490 N N . MET C 1 364 ? -55.909 12.360 -31.995 1.00 47.53 364 MET C N 1
ATOM 8491 C CA . MET C 1 364 ? -57.352 12.249 -31.796 1.00 48.15 364 MET C CA 1
ATOM 8492 C C . MET C 1 364 ? -58.138 12.636 -33.045 1.00 50.97 364 MET C C 1
ATOM 8493 O O . MET C 1 364 ? -59.206 12.088 -33.306 1.00 51.59 364 MET C O 1
ATOM 8498 N N . ALA C 1 365 ? -57.608 13.594 -33.800 1.00 52.81 365 ALA C N 1
ATOM 8499 C CA . ALA C 1 365 ? -58.245 14.055 -35.027 1.00 53.97 365 ALA C CA 1
ATOM 8500 C C . ALA C 1 365 ? -58.216 12.990 -36.117 1.00 61.05 365 ALA C C 1
ATOM 8501 O O . ALA C 1 365 ? -59.089 12.951 -36.986 1.00 62.56 365 ALA C O 1
ATOM 8503 N N . LYS C 1 366 ? -57.206 12.128 -36.063 1.00 61.82 366 LYS C N 1
ATOM 8504 C CA . LYS C 1 366 ? -57.035 11.066 -37.049 1.00 61.63 366 LYS C CA 1
ATOM 8505 C C . LYS C 1 366 ? -58.034 9.913 -36.899 1.00 66.44 366 LYS C C 1
ATOM 8506 O O . LYS C 1 366 ? -58.222 9.130 -37.828 1.00 70.49 366 LYS C O 1
ATOM 8512 N N . LEU C 1 367 ? -58.668 9.808 -35.735 1.00 66.61 367 LEU C N 1
ATOM 8513 C CA . LEU C 1 367 ? -59.570 8.689 -35.448 1.00 71.66 367 LEU C CA 1
ATOM 8514 C C . LEU C 1 367 ? -60.818 8.605 -36.336 1.00 79.70 367 LEU C C 1
ATOM 8515 O O . LEU C 1 367 ? -61.193 9.572 -37.001 1.00 81.53 367 LEU C O 1
ATOM 8520 N N . GLU C 1 368 ? -61.440 7.424 -36.324 1.00 85.86 368 GLU C N 1
ATOM 8521 C CA . GLU C 1 368 ? -62.718 7.143 -36.995 1.00 94.66 368 GLU C CA 1
ATOM 8522 C C . GLU C 1 368 ? -62.853 7.622 -38.449 1.00 106.95 368 GLU C C 1
ATOM 8523 O O . GLU C 1 368 ? -63.514 8.622 -38.722 1.00 107.18 368 GLU C O 1
ATOM 8529 N N . HIS C 1 369 ? -62.228 6.893 -39.372 1.00 119.30 369 HIS C N 1
ATOM 8530 C CA . HIS C 1 369 ? -62.393 7.148 -40.803 1.00 124.44 369 HIS C CA 1
ATOM 8531 C C . HIS C 1 369 ? -63.384 6.168 -41.422 1.00 126.39 369 HIS C C 1
ATOM 8532 O O . HIS C 1 369 ? -63.428 6.002 -42.643 1.00 127.79 369 HIS C O 1
ATOM 8539 N N . GLN D 1 14 ? -105.176 17.711 -36.848 1.00 82.25 14 GLN D N 1
ATOM 8540 C CA . GLN D 1 14 ? -105.970 17.444 -38.040 1.00 82.68 14 GLN D CA 1
ATOM 8541 C C . GLN D 1 14 ? -105.912 15.954 -38.395 1.00 78.17 14 GLN D C 1
ATOM 8542 O O . GLN D 1 14 ? -104.856 15.423 -38.745 1.00 78.21 14 GLN D O 1
ATOM 8548 N N . TYR D 1 15 ? -107.058 15.291 -38.279 1.00 74.73 15 TYR D N 1
ATOM 8549 C CA . TYR D 1 15 ? -107.182 13.852 -38.514 1.00 71.10 15 TYR D CA 1
ATOM 8550 C C . TYR D 1 15 ? -106.689 13.384 -39.889 1.00 61.20 15 TYR D C 1
ATOM 8551 O O . TYR D 1 15 ? -106.274 12.239 -40.046 1.00 55.02 15 TYR D O 1
ATOM 8560 N N . SER D 1 16 ? -106.750 14.260 -40.884 1.00 56.10 16 SER D N 1
ATOM 8561 C CA . SER D 1 16 ? -106.523 13.838 -42.262 1.00 61.43 16 SER D CA 1
ATOM 8562 C C . SER D 1 16 ? -105.096 13.332 -42.516 1.00 51.74 16 SER D C 1
ATOM 8563 O O . SER D 1 16 ? -104.885 12.463 -43.356 1.00 48.58 16 SER D O 1
ATOM 8566 N N . TYR D 1 17 ? -104.132 13.819 -41.743 1.00 52.94 17 TYR D N 1
ATOM 8567 C CA . TYR D 1 17 ? -102.748 13.358 -41.865 1.00 49.44 17 TYR D CA 1
ATOM 8568 C C . TYR D 1 17 ? -102.596 11.894 -41.448 1.00 48.32 17 TYR D C 1
ATOM 8569 O O . TYR D 1 17 ? -101.557 11.283 -41.682 1.00 48.25 17 TYR D O 1
ATOM 8578 N N . TYR D 1 18 ? -103.616 11.351 -40.792 1.00 49.76 18 TYR D N 1
ATOM 8579 C CA . TYR D 1 18 ? -103.594 9.957 -40.361 1.00 48.91 18 TYR D CA 1
ATOM 8580 C C . TYR D 1 18 ? -104.281 9.030 -41.356 1.00 46.39 18 TYR D C 1
ATOM 8581 O O . TYR D 1 18 ? -104.437 7.837 -41.092 1.00 48.38 18 TYR D O 1
ATOM 8590 N N . TYR D 1 19 ? -104.676 9.569 -42.506 1.00 40.98 19 TYR D N 1
ATOM 8591 C CA . TYR D 1 19 ? -105.350 8.758 -43.520 1.00 44.34 19 TYR D CA 1
ATOM 8592 C C . TYR D 1 19 ? -104.365 8.042 -44.436 1.00 40.78 19 TYR D C 1
ATOM 8593 O O . TYR D 1 19 ? -103.550 8.673 -45.105 1.00 40.19 19 TYR D O 1
ATOM 8602 N N . ILE D 1 20 ? -104.454 6.718 -44.473 1.00 41.46 20 ILE D N 1
ATOM 8603 C CA . ILE D 1 20 ? -103.635 5.926 -45.379 1.00 41.28 20 ILE D CA 1
ATOM 8604 C C . ILE D 1 20 ? -104.542 5.067 -46.258 1.00 42.83 20 ILE D C 1
ATOM 8605 O O . ILE D 1 20 ? -105.250 4.193 -45.754 1.00 43.92 20 ILE D O 1
ATOM 8610 N N . SER D 1 21 ? -104.515 5.329 -47.565 1.00 43.29 21 SER D N 1
ATOM 8611 C CA . SER D 1 21 ? -105.371 4.642 -48.537 1.00 44.93 21 SER D CA 1
ATOM 8612 C C . SER D 1 21 ? -105.274 3.126 -48.453 1.00 50.82 21 SER D C 1
ATOM 8613 O O . SER D 1 21 ? -106.258 2.421 -48.664 1.00 47.55 21 SER D O 1
ATOM 8616 N N . TYR D 1 22 ? -104.077 2.640 -48.140 1.00 48.97 22 TYR D N 1
ATOM 8617 C CA . TYR D 1 22 ? -103.787 1.211 -48.069 1.00 47.04 22 TYR D CA 1
ATOM 8618 C C . TYR D 1 22 ? -104.739 0.471 -47.127 1.00 47.25 22 TYR D C 1
ATOM 8619 O O . TYR D 1 22 ? -105.079 -0.686 -47.363 1.00 48.83 22 TYR D O 1
ATOM 8628 N N . ASP D 1 23 ? -105.161 1.145 -46.061 1.00 46.36 23 ASP D N 1
ATOM 8629 C CA . ASP D 1 23 ? -106.018 0.534 -45.044 1.00 51.11 23 ASP D CA 1
ATOM 8630 C C . ASP D 1 23 ? -107.332 -0.017 -45.609 1.00 53.28 23 ASP D C 1
ATOM 8631 O O . ASP D 1 23 ? -107.643 -1.196 -45.429 1.00 53.51 23 ASP D O 1
ATOM 8636 N N . ASP D 1 24 ? -108.100 0.835 -46.283 1.00 51.87 24 ASP D N 1
ATOM 8637 C CA . ASP D 1 24 ? -109.385 0.423 -46.854 1.00 51.33 24 ASP D CA 1
ATOM 8638 C C . ASP D 1 24 ? -109.209 -0.398 -48.128 1.00 56.38 24 ASP D C 1
ATOM 8639 O O . ASP D 1 24 ? -110.004 -1.296 -48.408 1.00 61.56 24 ASP D O 1
ATOM 8644 N N . LEU D 1 25 ? -108.176 -0.083 -48.904 1.00 52.13 25 LEU D N 1
ATOM 8645 C CA . LEU D 1 25 ? -107.874 -0.847 -50.110 1.00 54.35 25 LEU D CA 1
ATOM 8646 C C . LEU D 1 25 ? -107.589 -2.308 -49.775 1.00 56.76 25 LEU D C 1
ATOM 8647 O O . LEU D 1 25 ? -108.003 -3.210 -50.500 1.00 60.43 25 LEU D O 1
ATOM 8652 N N . LYS D 1 26 ? -106.888 -2.532 -48.667 1.00 53.37 26 LYS D N 1
ATOM 8653 C CA . LYS D 1 26 ? -106.568 -3.882 -48.218 1.00 57.55 26 LYS D CA 1
ATOM 8654 C C . LYS D 1 26 ? -107.831 -4.599 -47.764 1.00 58.88 26 LYS D C 1
ATOM 8655 O O . LYS D 1 26 ? -108.054 -5.761 -48.101 1.00 60.67 26 LYS D O 1
ATOM 8661 N N . THR D 1 27 ? -108.653 -3.894 -46.993 1.00 60.21 27 THR D N 1
ATOM 8662 C CA . THR D 1 27 ? -109.941 -4.410 -46.548 1.00 64.39 27 THR D CA 1
ATOM 8663 C C . THR D 1 27 ? -110.854 -4.765 -47.717 1.00 68.04 27 THR D C 1
ATOM 8664 O O . THR D 1 27 ? -111.498 -5.811 -47.709 1.00 70.25 27 THR D O 1
ATOM 8668 N N . GLU D 1 28 ? -110.889 -3.896 -48.724 1.00 71.96 28 GLU D N 1
ATOM 8669 C CA . GLU D 1 28 ? -111.704 -4.114 -49.916 1.00 78.39 28 GLU D CA 1
ATOM 8670 C C . GLU D 1 28 ? -111.292 -5.378 -50.663 1.00 83.16 28 GLU D C 1
ATOM 8671 O O . GLU D 1 28 ? -112.122 -6.247 -50.935 1.00 86.64 28 GLU D O 1
ATOM 8677 N N . LEU D 1 29 ? -110.010 -5.454 -51.009 1.00 82.22 29 LEU D N 1
ATOM 8678 C CA . LEU D 1 29 ? -109.430 -6.624 -51.663 1.00 82.34 29 LEU D CA 1
ATOM 8679 C C . LEU D 1 29 ? -109.772 -7.933 -50.950 1.00 88.75 29 LEU D C 1
ATOM 8680 O O . LEU D 1 29 ? -110.196 -8.902 -51.579 1.00 92.15 29 LEU D O 1
ATOM 8685 N N . GLU D 1 30 ? -109.589 -7.948 -49.635 1.00 91.10 30 GLU D N 1
ATOM 8686 C CA . GLU D 1 30 ? -109.770 -9.157 -48.838 1.00 94.32 30 GLU D CA 1
ATOM 8687 C C . GLU D 1 30 ? -111.241 -9.498 -48.571 1.00 95.26 30 GLU D C 1
ATOM 8688 O O . GLU D 1 30 ? -111.612 -10.673 -48.563 1.00 95.38 30 GLU D O 1
ATOM 8694 N N . ASP D 1 31 ? -112.071 -8.482 -48.343 1.00 96.84 31 ASP D N 1
ATOM 8695 C CA . ASP D 1 31 ? -113.508 -8.706 -48.180 1.00 102.14 31 ASP D CA 1
ATOM 8696 C C . ASP D 1 31 ? -114.129 -9.287 -49.446 1.00 105.56 31 ASP D C 1
ATOM 8697 O O . ASP D 1 31 ? -114.981 -10.172 -49.376 1.00 110.14 31 ASP D O 1
ATOM 8702 N N . ASN D 1 32 ? -113.701 -8.783 -50.599 1.00 103.07 32 ASN D N 1
ATOM 8703 C CA . ASN D 1 32 ? -114.228 -9.249 -51.877 1.00 102.18 32 ASN D CA 1
ATOM 8704 C C . ASN D 1 32 ? -113.758 -10.657 -52.231 1.00 100.99 32 ASN D C 1
ATOM 8705 O O . ASN D 1 32 ? -114.530 -11.464 -52.752 1.00 104.17 32 ASN D O 1
ATOM 8710 N N . LEU D 1 33 ? -112.491 -10.946 -51.950 1.00 95.88 33 LEU D N 1
ATOM 8711 C CA . LEU D 1 33 ? -111.943 -12.282 -52.166 1.00 95.74 33 LEU D CA 1
ATOM 8712 C C . LEU D 1 33 ? -112.638 -13.353 -51.330 1.00 100.24 33 LEU D C 1
ATOM 8713 O O . LEU D 1 33 ? -113.027 -14.398 -51.850 1.00 102.99 33 LEU D O 1
ATOM 8718 N N . SER D 1 34 ? -112.786 -13.086 -50.036 1.00 102.31 34 SER D N 1
ATOM 8719 C CA . SER D 1 34 ? -113.382 -14.045 -49.108 1.00 107.51 34 SER D CA 1
ATOM 8720 C C . SER D 1 34 ? -114.846 -14.360 -49.414 1.00 114.29 34 SER D C 1
ATOM 8721 O O . SER D 1 34 ? -115.273 -15.509 -49.295 1.00 116.38 34 SER D O 1
ATOM 8724 N N . LYS D 1 35 ? -115.611 -13.343 -49.801 1.00 118.83 35 LYS D N 1
ATOM 8725 C CA . LYS D 1 35 ? -117.026 -13.534 -50.111 1.00 126.41 35 LYS D CA 1
ATOM 8726 C C . LYS D 1 35 ? -117.208 -14.297 -51.418 1.00 134.11 35 LYS D C 1
ATOM 8727 O O . LYS D 1 35 ? -118.276 -14.854 -51.673 1.00 138.15 35 LYS D O 1
ATOM 8733 N N . ASN D 1 36 ? -116.168 -14.317 -52.246 1.00 136.16 36 ASN D N 1
ATOM 8734 C CA . ASN D 1 36 ? -116.208 -15.101 -53.472 1.00 141.25 36 ASN D CA 1
ATOM 8735 C C . ASN D 1 36 ? -115.272 -16.298 -53.349 1.00 145.07 36 ASN D C 1
ATOM 8736 O O . ASN D 1 36 ? -114.818 -16.851 -54.351 1.00 147.35 36 ASN D O 1
ATOM 8741 N N . ASN D 1 37 ? -115.010 -16.694 -52.104 1.00 147.09 37 ASN D N 1
ATOM 8742 C CA . ASN D 1 37 ? -114.168 -17.848 -51.784 1.00 149.29 37 ASN D CA 1
ATOM 8743 C C . ASN D 1 37 ? -112.826 -17.893 -52.517 1.00 146.40 37 ASN D C 1
ATOM 8744 O O . ASN D 1 37 ? -112.438 -18.929 -53.055 1.00 150.68 37 ASN D O 1
ATOM 8749 N N . GLY D 1 38 ? -112.128 -16.763 -52.532 1.00 137.11 38 GLY D N 1
ATOM 8750 C CA . GLY D 1 38 ? -110.809 -16.682 -53.133 1.00 130.12 38 GLY D CA 1
ATOM 8751 C C . GLY D 1 38 ? -110.773 -16.564 -54.646 1.00 126.16 38 GLY D C 1
ATOM 8752 O O . GLY D 1 38 ? -109.699 -16.583 -55.245 1.00 124.09 38 GLY D O 1
ATOM 8753 N N . GLN D 1 39 ? -111.938 -16.447 -55.271 1.00 123.22 39 GLN D N 1
ATOM 8754 C CA . GLN D 1 39 ? -111.985 -16.204 -56.706 1.00 119.52 39 GLN D CA 1
ATOM 8755 C C . GLN D 1 39 ? -112.125 -14.716 -56.986 1.00 112.49 39 GLN D C 1
ATOM 8756 O O . GLN D 1 39 ? -112.736 -13.985 -56.208 1.00 113.98 39 GLN D O 1
ATOM 8762 N N . TRP D 1 40 ? -111.569 -14.277 -58.109 1.00 106.63 40 TRP D N 1
ATOM 8763 C CA . TRP D 1 40 ? -111.663 -12.882 -58.525 1.00 99.44 40 TRP D CA 1
ATOM 8764 C C . TRP D 1 40 ? -112.361 -12.816 -59.877 1.00 99.29 40 TRP D C 1
ATOM 8765 O O . TRP D 1 40 ? -112.319 -13.775 -60.646 1.00 101.54 40 TRP D O 1
ATOM 8776 N N . THR D 1 41 ? -113.010 -11.691 -60.163 1.00 98.70 41 THR D N 1
ATOM 8777 C CA . THR D 1 41 ? -113.722 -11.516 -61.426 1.00 101.52 41 THR D CA 1
ATOM 8778 C C . THR D 1 41 ? -113.405 -10.140 -61.993 1.00 96.01 41 THR D C 1
ATOM 8779 O O . THR D 1 41 ? -112.939 -9.259 -61.271 1.00 90.98 41 THR D O 1
ATOM 8783 N N . GLN D 1 42 ? -113.653 -9.960 -63.286 1.00 96.40 42 GLN D N 1
ATOM 8784 C CA . GLN D 1 42 ? -113.421 -8.673 -63.932 1.00 97.26 42 GLN D CA 1
ATOM 8785 C C . GLN D 1 42 ? -114.307 -7.580 -63.337 1.00 95.43 42 GLN D C 1
ATOM 8786 O O . GLN D 1 42 ? -113.939 -6.403 -63.341 1.00 95.31 42 GLN D O 1
ATOM 8792 N N . GLU D 1 43 ? -115.472 -7.970 -62.829 1.00 94.00 43 GLU D N 1
ATOM 8793 C CA . GLU D 1 43 ? -116.360 -7.020 -62.171 1.00 91.37 43 GLU D CA 1
ATOM 8794 C C . GLU D 1 43 ? -115.723 -6.491 -60.886 1.00 85.73 43 GLU D C 1
ATOM 8795 O O . GLU D 1 43 ? -115.761 -5.290 -60.616 1.00 81.86 43 GLU D O 1
ATOM 8801 N N . LEU D 1 44 ? -115.128 -7.388 -60.103 1.00 88.43 44 LEU D N 1
ATOM 8802 C CA . LEU D 1 44 ? -114.382 -6.990 -58.911 1.00 84.43 44 LEU D CA 1
ATOM 8803 C C . LEU D 1 44 ? -113.137 -6.190 -59.287 1.00 84.92 44 LEU D C 1
ATOM 8804 O O . LEU D 1 44 ? -112.739 -5.272 -58.567 1.00 86.54 44 LEU D O 1
ATOM 8809 N N . GLU D 1 45 ? -112.529 -6.544 -60.416 1.00 83.58 45 GLU D N 1
ATOM 8810 C CA . GLU D 1 45 ? -111.333 -5.861 -60.902 1.00 78.54 45 GLU D CA 1
ATOM 8811 C C . GLU D 1 45 ? -111.640 -4.428 -61.320 1.00 77.14 45 GLU D C 1
ATOM 8812 O O . GLU D 1 45 ? -110.885 -3.508 -61.006 1.00 75.60 45 GLU D O 1
ATOM 8818 N N . THR D 1 46 ? -112.741 -4.253 -62.047 1.00 79.17 46 THR D N 1
ATOM 8819 C CA . THR D 1 46 ? -113.188 -2.930 -62.470 1.00 78.50 46 THR D CA 1
ATOM 8820 C C . THR D 1 46 ? -113.427 -1.998 -61.281 1.00 76.53 46 THR D C 1
ATOM 8821 O O . THR D 1 46 ? -112.980 -0.849 -61.281 1.00 70.71 46 THR D O 1
ATOM 8825 N N . ASP D 1 47 ? -114.115 -2.508 -60.262 1.00 80.16 47 ASP D N 1
ATOM 8826 C CA . ASP D 1 47 ? -114.413 -1.732 -59.061 1.00 79.76 47 ASP D CA 1
ATOM 8827 C C . ASP D 1 47 ? -113.145 -1.383 -58.288 1.00 80.47 47 ASP D C 1
ATOM 8828 O O . ASP D 1 47 ? -113.025 -0.286 -57.742 1.00 81.01 47 ASP D O 1
ATOM 8833 N N . PHE D 1 48 ? -112.205 -2.322 -58.240 1.00 80.40 48 PHE D N 1
ATOM 8834 C CA . PHE D 1 48 ? -110.962 -2.121 -57.504 1.00 75.89 48 PHE D CA 1
ATOM 8835 C C . PHE D 1 48 ? -110.062 -1.066 -58.140 1.00 74.16 48 PHE D C 1
ATOM 8836 O O . PHE D 1 48 ? -109.428 -0.278 -57.432 1.00 70.84 48 PHE D O 1
ATOM 8844 N N . LEU D 1 49 ? -109.992 -1.061 -59.468 1.00 70.73 49 LEU D N 1
ATOM 8845 C CA . LEU D 1 49 ? -109.179 -0.076 -60.169 1.00 69.80 49 LEU D CA 1
ATOM 8846 C C . LEU D 1 49 ? -109.756 1.322 -59.981 1.00 69.38 49 LEU D C 1
ATOM 8847 O O . LEU D 1 49 ? -109.014 2.303 -59.903 1.00 70.52 49 LEU D O 1
ATOM 8852 N N . GLU D 1 50 ? -111.080 1.405 -59.890 1.00 69.42 50 GLU D N 1
ATOM 8853 C CA . GLU D 1 50 ? -111.741 2.681 -59.641 1.00 69.57 50 GLU D CA 1
ATOM 8854 C C . GLU D 1 50 ? -111.413 3.205 -58.246 1.00 64.88 50 GLU D C 1
ATOM 8855 O O . GLU D 1 50 ? -111.119 4.389 -58.079 1.00 62.01 50 GLU D O 1
ATOM 8861 N N . SER D 1 51 ? -111.470 2.321 -57.253 1.00 63.02 51 SER D N 1
ATOM 8862 C CA . SER D 1 51 ? -111.097 2.678 -55.888 1.00 60.05 51 SER D CA 1
ATOM 8863 C C . SER D 1 51 ? -109.674 3.208 -55.849 1.00 56.62 51 SER D C 1
ATOM 8864 O O . SER D 1 51 ? -109.408 4.230 -55.223 1.00 55.74 51 SER D O 1
ATOM 8867 N N . LEU D 1 52 ? -108.771 2.525 -56.550 1.00 57.78 52 LEU D N 1
ATOM 8868 C CA . LEU D 1 52 ? -107.363 2.915 -56.580 1.00 55.72 52 LEU D CA 1
ATOM 8869 C C . LEU D 1 52 ? -107.165 4.326 -57.120 1.00 55.97 52 LEU D C 1
ATOM 8870 O O . LEU D 1 52 ? -106.406 5.110 -56.556 1.00 58.77 52 LEU D O 1
ATOM 8875 N N . GLU D 1 53 ? -107.847 4.642 -58.215 1.00 60.40 53 GLU D N 1
ATOM 8876 C CA . GLU D 1 53 ? -107.727 5.958 -58.835 1.00 60.78 53 GLU D CA 1
ATOM 8877 C C . GLU D 1 53 ? -108.317 7.059 -57.951 1.00 55.57 53 GLU D C 1
ATOM 8878 O O . GLU D 1 53 ? -107.771 8.161 -57.871 1.00 53.06 53 GLU D O 1
ATOM 8884 N N . ILE D 1 54 ? -109.436 6.762 -57.299 1.00 53.13 54 ILE D N 1
ATOM 8885 C CA . ILE D 1 54 ? -110.015 7.682 -56.325 1.00 51.94 54 ILE D CA 1
ATOM 8886 C C . ILE D 1 54 ? -109.036 7.951 -55.184 1.00 49.94 54 ILE D C 1
ATOM 8887 O O . ILE D 1 54 ? -108.805 9.099 -54.811 1.00 50.22 54 ILE D O 1
ATOM 8892 N N . GLU D 1 55 ? -108.456 6.888 -54.641 1.00 49.85 55 GLU D N 1
ATOM 8893 C CA . GLU D 1 55 ? -107.501 7.023 -53.542 1.00 48.12 55 GLU D CA 1
ATOM 8894 C C . GLU D 1 55 ? -106.242 7.776 -53.962 1.00 47.03 55 GLU D C 1
ATOM 8895 O O . GLU D 1 55 ? -105.736 8.605 -53.211 1.00 49.20 55 GLU D O 1
ATOM 8901 N N . LEU D 1 56 ? -105.751 7.506 -55.172 1.00 47.92 56 LEU D N 1
ATOM 8902 C CA . LEU D 1 56 ? -104.555 8.183 -55.665 1.00 47.14 56 LEU D CA 1
ATOM 8903 C C . LEU D 1 56 ? -104.804 9.680 -55.815 1.00 46.95 56 LEU D C 1
ATOM 8904 O O . LEU D 1 56 ? -103.976 10.498 -55.424 1.00 52.50 56 LEU D O 1
ATOM 8909 N N . ASP D 1 57 ? -105.953 10.031 -56.381 1.00 48.24 57 ASP D N 1
ATOM 8910 C CA . ASP D 1 57 ? -106.355 11.428 -56.507 1.00 51.40 57 ASP D CA 1
ATOM 8911 C C . ASP D 1 57 ? -106.528 12.096 -55.138 1.00 50.00 57 ASP D C 1
ATOM 8912 O O . ASP D 1 57 ? -106.166 13.260 -54.947 1.00 48.38 57 ASP D O 1
ATOM 8917 N N . LYS D 1 58 ? -107.115 11.364 -54.197 1.00 46.96 58 LYS D N 1
ATOM 8918 C CA . LYS D 1 58 ? -107.295 11.862 -52.838 1.00 46.35 58 LYS D CA 1
ATOM 8919 C C . LYS D 1 58 ? -105.947 12.241 -52.224 1.00 45.91 58 LYS D C 1
ATOM 8920 O O . LYS D 1 58 ? -105.767 13.343 -51.702 1.00 44.16 58 LYS D O 1
ATOM 8926 N N . VAL D 1 59 ? -104.989 11.329 -52.317 1.00 46.57 59 VAL D N 1
ATOM 8927 C CA . VAL D 1 59 ? -103.674 11.553 -51.721 1.00 43.12 59 VAL D CA 1
ATOM 8928 C C . VAL D 1 59 ? -102.915 12.659 -52.450 1.00 42.90 59 VAL D C 1
ATOM 8929 O O . VAL D 1 59 ? -102.351 13.551 -51.811 1.00 42.21 59 VAL D O 1
ATOM 8933 N N . TYR D 1 60 ? -102.932 12.619 -53.784 1.00 43.59 60 TYR D N 1
ATOM 8934 C CA . TYR D 1 60 ? -102.230 13.615 -54.593 1.00 43.51 60 TYR D CA 1
ATOM 8935 C C . TYR D 1 60 ? -102.743 15.037 -54.359 1.00 45.58 60 TYR D C 1
ATOM 8936 O O . TYR D 1 60 ? -101.955 15.959 -54.159 1.00 43.78 60 TYR D O 1
ATOM 8945 N N . THR D 1 61 ? -104.059 15.222 -54.401 1.00 42.84 61 THR D N 1
ATOM 8946 C CA . THR D 1 61 ? -104.624 16.555 -54.219 1.00 50.43 61 THR D CA 1
ATOM 8947 C C . THR D 1 61 ? -104.370 17.056 -52.789 1.00 41.60 61 THR D C 1
ATOM 8948 O O . THR D 1 61 ? -104.200 18.254 -52.566 1.00 41.34 61 THR D O 1
ATOM 8952 N N . PHE D 1 62 ? -104.337 16.140 -51.827 1.00 44.10 62 PHE D N 1
ATOM 8953 C CA . PHE D 1 62 ? -104.023 16.504 -50.437 1.00 44.49 62 PHE D CA 1
ATOM 8954 C C . PHE D 1 62 ? -102.591 17.038 -50.315 1.00 43.61 62 PHE D C 1
ATOM 8955 O O . PHE D 1 62 ? -102.357 18.104 -49.743 1.00 40.70 62 PHE D O 1
ATOM 8963 N N . CYS D 1 63 ? -101.634 16.299 -50.863 1.00 46.11 63 CYS D N 1
ATOM 8964 C CA . CYS D 1 63 ? -100.235 16.726 -50.820 1.00 45.72 63 CYS D CA 1
ATOM 8965 C C . CYS D 1 63 ? -100.044 18.063 -51.532 1.00 45.85 63 CYS D C 1
ATOM 8966 O O . CYS D 1 63 ? -99.319 18.929 -51.048 1.00 46.52 63 CYS D O 1
ATOM 8969 N N . LYS D 1 64 ? -100.696 18.229 -52.680 1.00 42.77 64 LYS D N 1
ATOM 8970 C CA . LYS D 1 64 ? -100.574 19.471 -53.431 1.00 41.64 64 LYS D CA 1
ATOM 8971 C C . LYS D 1 64 ? -101.092 20.672 -52.646 1.00 41.82 64 LYS D C 1
ATOM 8972 O O . LYS D 1 64 ? -100.437 21.708 -52.582 1.00 41.40 64 LYS D O 1
ATOM 8978 N N . VAL D 1 65 ? -102.269 20.526 -52.046 1.00 44.98 65 VAL D N 1
ATOM 8979 C CA . VAL D 1 65 ? -102.844 21.586 -51.227 1.00 45.01 65 VAL D CA 1
ATOM 8980 C C . VAL D 1 65 ? -101.923 21.918 -50.047 1.00 46.93 65 VAL D C 1
ATOM 8981 O O . VAL D 1 65 ? -101.691 23.091 -49.749 1.00 47.38 65 VAL D O 1
ATOM 8985 N N . LYS D 1 66 ? -101.390 20.899 -49.378 1.00 39.28 66 LYS D N 1
ATOM 8986 C CA . LYS D 1 66 ? -100.580 21.160 -48.178 1.00 45.47 66 LYS D CA 1
ATOM 8987 C C . LYS D 1 66 ? -99.212 21.774 -48.494 1.00 44.40 66 LYS D C 1
ATOM 8988 O O . LYS D 1 66 ? -98.713 22.589 -47.728 1.00 45.67 66 LYS D O 1
ATOM 8994 N N . HIS D 1 67 ? -98.616 21.419 -49.627 1.00 44.60 67 HIS D N 1
ATOM 8995 C CA . HIS D 1 67 ? -97.330 22.014 -49.994 1.00 45.19 67 HIS D CA 1
ATOM 8996 C C . HIS D 1 67 ? -97.492 23.515 -50.252 1.00 46.76 67 HIS D C 1
ATOM 8997 O O . HIS D 1 67 ? -96.653 24.316 -49.842 1.00 46.24 67 HIS D O 1
ATOM 9004 N N . SER D 1 68 ? -98.579 23.892 -50.918 1.00 52.65 68 SER D N 1
ATOM 9005 C CA . SER D 1 68 ? -98.873 25.304 -51.154 1.00 55.56 68 SER D CA 1
ATOM 9006 C C . SER D 1 68 ? -99.202 26.055 -49.858 1.00 50.35 68 SER D C 1
ATOM 9007 O O . SER D 1 68 ? -98.912 27.246 -49.730 1.00 50.77 68 SER D O 1
ATOM 9010 N N . GLU D 1 69 ? -99.831 25.368 -48.910 1.00 50.61 69 GLU D N 1
ATOM 9011 C CA . GLU D 1 69 ? -100.159 25.981 -47.625 1.00 64.85 69 GLU D CA 1
ATOM 9012 C C . GLU D 1 69 ? -98.882 26.298 -46.847 1.00 49.02 69 GLU D C 1
ATOM 9013 O O . GLU D 1 69 ? -98.726 27.394 -46.312 1.00 56.86 69 GLU D O 1
ATOM 9019 N N . VAL D 1 70 ? -97.961 25.339 -46.817 1.00 49.64 70 VAL D N 1
ATOM 9020 C CA . VAL D 1 70 ? -96.638 25.535 -46.221 1.00 45.41 70 VAL D CA 1
ATOM 9021 C C . VAL D 1 70 ? -95.931 26.750 -46.820 1.00 47.07 70 VAL D C 1
ATOM 9022 O O . VAL D 1 70 ? -95.377 27.576 -46.095 1.00 47.01 70 VAL D O 1
ATOM 9026 N N . PHE D 1 71 ? -95.955 26.854 -48.147 1.00 52.75 71 PHE D N 1
ATOM 9027 C CA . PHE D 1 71 ? -95.336 27.978 -48.847 1.00 52.24 71 PHE D CA 1
ATOM 9028 C C . PHE D 1 71 ? -95.923 29.314 -48.394 1.00 46.78 71 PHE D C 1
ATOM 9029 O O . PHE D 1 71 ? -95.188 30.272 -48.153 1.00 46.23 71 PHE D O 1
ATOM 9037 N N . ARG D 1 72 ? -97.248 29.369 -48.272 1.00 49.13 72 ARG D N 1
ATOM 9038 C CA . ARG D 1 72 ? -97.934 30.595 -47.870 1.00 51.26 72 ARG D CA 1
ATOM 9039 C C . ARG D 1 72 ? -97.506 31.078 -46.479 1.00 50.47 72 ARG D C 1
ATOM 9040 O O . ARG D 1 72 ? -97.288 32.270 -46.264 1.00 51.05 72 ARG D O 1
ATOM 9048 N N . ARG D 1 73 ? -97.394 30.151 -45.536 1.00 49.19 73 ARG D N 1
ATOM 9049 C CA . ARG D 1 73 ? -97.037 30.507 -44.164 1.00 51.14 73 ARG D CA 1
ATOM 9050 C C . ARG D 1 73 ? -95.553 30.813 -43.979 1.00 48.84 73 ARG D C 1
ATOM 9051 O O . ARG D 1 73 ? -95.194 31.665 -43.165 1.00 55.59 73 ARG D O 1
ATOM 9059 N N . VAL D 1 74 ? -94.690 30.130 -44.719 1.00 45.67 74 VAL D N 1
ATOM 9060 C CA . VAL D 1 74 ? -93.263 30.438 -44.655 1.00 46.73 74 VAL D CA 1
ATOM 9061 C C . VAL D 1 74 ? -93.012 31.856 -45.171 1.00 50.98 74 VAL D C 1
ATOM 9062 O O . VAL D 1 74 ? -92.173 32.576 -44.634 1.00 53.86 74 VAL D O 1
ATOM 9066 N N . LYS D 1 75 ? -93.765 32.269 -46.188 1.00 55.47 75 LYS D N 1
ATOM 9067 C CA . LYS D 1 75 ? -93.696 33.646 -46.676 1.00 54.38 75 LYS D CA 1
ATOM 9068 C C . LYS D 1 75 ? -94.135 34.640 -45.603 1.00 54.61 75 LYS D C 1
ATOM 9069 O O . LYS D 1 75 ? -93.530 35.699 -45.447 1.00 55.24 75 LYS D O 1
ATOM 9075 N N . GLU D 1 76 ? -95.199 34.302 -44.880 1.00 55.61 76 GLU D N 1
ATOM 9076 C CA . GLU D 1 76 ? -95.684 35.149 -43.795 1.00 59.25 76 GLU D CA 1
ATOM 9077 C C . GLU D 1 76 ? -94.620 35.281 -42.712 1.00 52.96 76 GLU D C 1
ATOM 9078 O O . GLU D 1 76 ? -94.378 36.373 -42.202 1.00 48.36 76 GLU D O 1
ATOM 9084 N N . VAL D 1 77 ? -93.993 34.157 -42.377 1.00 48.94 77 VAL D N 1
ATOM 9085 C CA . VAL D 1 77 ? -92.881 34.130 -41.435 1.00 50.79 77 VAL D CA 1
ATOM 9086 C C . VAL D 1 77 ? -91.738 35.033 -41.884 1.00 52.65 77 VAL D C 1
ATOM 9087 O O . VAL D 1 77 ? -91.171 35.766 -41.071 1.00 56.09 77 VAL D O 1
ATOM 9091 N N . GLN D 1 78 ? -91.403 34.991 -43.172 1.00 48.92 78 GLN D N 1
ATOM 9092 C CA . GLN D 1 78 ? -90.326 35.833 -43.688 1.00 49.34 78 GLN D CA 1
ATOM 9093 C C . GLN D 1 78 ? -90.647 37.320 -43.541 1.00 48.04 78 GLN D C 1
ATOM 9094 O O . GLN D 1 78 ? -89.779 38.110 -43.201 1.00 52.10 78 GLN D O 1
ATOM 9100 N N . GLU D 1 79 ? -91.887 37.704 -43.821 1.00 50.05 79 GLU D N 1
ATOM 9101 C CA . GLU D 1 79 ? -92.310 39.096 -43.628 1.00 56.18 79 GLU D CA 1
ATOM 9102 C C . GLU D 1 79 ? -92.197 39.543 -42.175 1.00 51.55 79 GLU D C 1
ATOM 9103 O O . GLU D 1 79 ? -91.839 40.687 -41.901 1.00 52.73 79 GLU D O 1
ATOM 9109 N N . GLN D 1 80 ? -92.538 38.650 -41.253 1.00 48.72 80 GLN D N 1
ATOM 9110 C CA . GLN D 1 80 ? -92.462 38.966 -39.833 1.00 49.26 80 GLN D CA 1
ATOM 9111 C C . GLN D 1 80 ? -91.016 39.124 -39.357 1.00 47.41 80 GLN D C 1
ATOM 9112 O O . GLN D 1 80 ? -90.683 40.084 -38.660 1.00 45.74 80 GLN D O 1
ATOM 9118 N N . VAL D 1 81 ? -90.162 38.180 -39.734 1.00 48.73 81 VAL D N 1
ATOM 9119 C CA . VAL D 1 81 ? -88.749 38.248 -39.373 1.00 53.45 81 VAL D CA 1
ATOM 9120 C C . VAL D 1 81 ? -88.081 39.445 -40.051 1.00 52.59 81 VAL D C 1
ATOM 9121 O O . VAL D 1 81 ? -87.223 40.101 -39.460 1.00 55.80 81 VAL D O 1
ATOM 9125 N N . GLN D 1 82 ? -88.486 39.737 -41.284 1.00 47.66 82 GLN D N 1
ATOM 9126 C CA . GLN D 1 82 ? -88.016 40.937 -41.970 1.00 48.45 82 GLN D CA 1
ATOM 9127 C C . GLN D 1 82 ? -88.385 42.186 -41.182 1.00 48.66 82 GLN D C 1
ATOM 9128 O O . GLN D 1 82 ? -87.563 43.082 -40.995 1.00 49.74 82 GLN D O 1
ATOM 9134 N N . HIS D 1 83 ? -89.634 42.230 -40.726 1.00 52.08 83 HIS D N 1
ATOM 9135 C CA . HIS D 1 83 ? -90.139 43.336 -39.916 1.00 53.19 83 HIS D CA 1
ATOM 9136 C C . HIS D 1 83 ? -89.276 43.558 -38.670 1.00 54.72 83 HIS D C 1
ATOM 9137 O O . HIS D 1 83 ? -88.969 44.694 -38.303 1.00 45.84 83 HIS D O 1
ATOM 9144 N N . THR D 1 84 ? -88.879 42.466 -38.029 1.00 43.47 84 THR D N 1
ATOM 9145 C CA . THR D 1 84 ? -88.074 42.556 -36.819 1.00 57.71 84 THR D CA 1
ATOM 9146 C C . THR D 1 84 ? -86.668 43.093 -37.128 1.00 53.46 84 THR D C 1
ATOM 9147 O O . THR D 1 84 ? -86.128 43.896 -36.366 1.00 52.29 84 THR D O 1
ATOM 9151 N N . VAL D 1 85 ? -86.081 42.663 -38.242 1.00 51.00 85 VAL D N 1
ATOM 9152 C CA . VAL D 1 85 ? -84.795 43.216 -38.682 1.00 44.94 85 VAL D CA 1
ATOM 9153 C C . VAL D 1 85 ? -84.945 44.709 -38.988 1.00 46.65 85 VAL D C 1
ATOM 9154 O O . VAL D 1 85 ? -84.087 45.510 -38.628 1.00 51.18 85 VAL D O 1
ATOM 9158 N N . ARG D 1 86 ? -86.045 45.081 -39.640 1.00 49.13 86 ARG D N 1
ATOM 9159 C CA . ARG D 1 86 ? -86.319 46.488 -39.937 1.00 50.99 86 ARG D CA 1
ATOM 9160 C C . ARG D 1 86 ? -86.508 47.326 -38.670 1.00 49.06 86 ARG D C 1
ATOM 9161 O O . ARG D 1 86 ? -86.133 48.498 -38.644 1.00 48.61 86 ARG D O 1
ATOM 9169 N N . LEU D 1 87 ? -87.120 46.746 -37.638 1.00 40.97 87 LEU D N 1
ATOM 9170 C CA . LEU D 1 87 ? -87.215 47.427 -36.344 1.00 40.85 87 LEU D CA 1
ATOM 9171 C C . LEU D 1 87 ? -85.826 47.769 -35.830 1.00 37.39 87 LEU D C 1
ATOM 9172 O O . LEU D 1 87 ? -85.533 48.920 -35.503 1.00 38.15 87 LEU D O 1
ATOM 9177 N N . LEU D 1 88 ? -84.973 46.755 -35.770 1.00 38.75 88 LEU D N 1
ATOM 9178 C CA . LEU D 1 88 ? -83.596 46.937 -35.330 1.00 44.27 88 LEU D CA 1
ATOM 9179 C C . LEU D 1 88 ? -82.851 47.938 -36.209 1.00 46.35 88 LEU D C 1
ATOM 9180 O O . LEU D 1 88 ? -82.154 48.811 -35.692 1.00 44.97 88 LEU D O 1
ATOM 9185 N N . ASP D 1 89 ? -83.030 47.838 -37.527 1.00 45.89 89 ASP D N 1
ATOM 9186 C CA . ASP D 1 89 ? -82.398 48.778 -38.455 1.00 46.52 89 ASP D CA 1
ATOM 9187 C C . ASP D 1 89 ? -82.792 50.222 -38.176 1.00 45.70 89 ASP D C 1
ATOM 9188 O O . ASP D 1 89 ? -82.002 51.137 -38.407 1.00 42.32 89 ASP D O 1
ATOM 9193 N N . SER D 1 90 ? -84.018 50.426 -37.701 1.00 39.05 90 SER D N 1
ATOM 9194 C CA . SER D 1 90 ? -84.504 51.770 -37.391 1.00 49.46 90 SER D CA 1
ATOM 9195 C C . SER D 1 90 ? -84.365 52.095 -35.892 1.00 47.45 90 SER D C 1
ATOM 9196 O O . SER D 1 90 ? -84.981 53.036 -35.392 1.00 41.82 90 SER D O 1
ATOM 9199 N N . ASN D 1 91 ? -83.535 51.316 -35.203 1.00 47.07 91 ASN D N 1
ATOM 9200 C CA . ASN D 1 91 ? -83.254 51.480 -33.773 1.00 47.11 91 ASN D CA 1
ATOM 9201 C C . ASN D 1 91 ? -84.512 51.362 -32.895 1.00 45.22 91 ASN D C 1
ATOM 9202 O O . ASN D 1 91 ? -84.717 52.143 -31.963 1.00 47.40 91 ASN D O 1
ATOM 9207 N N . ASN D 1 92 ? -85.362 50.395 -33.228 1.00 38.34 92 ASN D N 1
ATOM 9208 C CA . ASN D 1 92 ? -86.507 50.017 -32.407 1.00 42.01 92 ASN D CA 1
ATOM 9209 C C . ASN D 1 92 ? -86.386 48.563 -31.961 1.00 44.23 92 ASN D C 1
ATOM 9210 O O . ASN D 1 92 ? -85.838 47.735 -32.694 1.00 42.51 92 ASN D O 1
ATOM 9215 N N . PRO D 1 93 ? -86.883 48.253 -30.751 1.00 42.90 93 PRO D N 1
ATOM 9216 C CA . PRO D 1 93 ? -86.750 46.917 -30.160 1.00 40.93 93 PRO D CA 1
ATOM 9217 C C . PRO D 1 93 ? -87.724 45.872 -30.698 1.00 44.40 93 PRO D C 1
ATOM 9218 O O . PRO D 1 93 ? -88.910 46.165 -30.879 1.00 42.99 93 PRO D O 1
ATOM 9222 N N . PRO D 1 94 ? -87.221 44.653 -30.946 1.00 40.53 94 PRO D N 1
ATOM 9223 C CA . PRO D 1 94 ? -88.093 43.489 -31.111 1.00 35.00 94 PRO D CA 1
ATOM 9224 C C . PRO D 1 94 ? -88.974 43.336 -29.879 1.00 38.23 94 PRO D C 1
ATOM 9225 O O . PRO D 1 94 ? -88.500 43.564 -28.762 1.00 40.11 94 PRO D O 1
ATOM 9229 N N . THR D 1 95 ? -90.229 42.954 -30.065 1.00 36.52 95 THR D N 1
ATOM 9230 C CA . THR D 1 95 ? -91.136 42.874 -28.930 1.00 39.50 95 THR D CA 1
ATOM 9231 C C . THR D 1 95 ? -91.384 41.428 -28.545 1.00 39.93 95 THR D C 1
ATOM 9232 O O . THR D 1 95 ? -91.223 40.521 -29.369 1.00 37.17 95 THR D O 1
ATOM 9236 N N . GLN D 1 96 ? -91.763 41.228 -27.284 1.00 40.65 96 GLN D N 1
ATOM 9237 C CA . GLN D 1 96 ? -92.121 39.912 -26.775 1.00 40.95 96 GLN D CA 1
ATOM 9238 C C . GLN D 1 96 ? -93.219 39.288 -27.632 1.00 41.51 96 GLN D C 1
ATOM 9239 O O . GLN D 1 96 ? -93.197 38.089 -27.899 1.00 44.04 96 GLN D O 1
ATOM 9245 N N . LEU D 1 97 ? -94.170 40.111 -28.067 1.00 41.32 97 LEU D N 1
ATOM 9246 C CA . LEU D 1 97 ? -95.260 39.649 -28.925 1.00 47.19 97 LEU D CA 1
ATOM 9247 C C . LEU D 1 97 ? -94.745 39.078 -30.246 1.00 48.12 97 LEU D C 1
ATOM 9248 O O . LEU D 1 97 ? -95.212 38.029 -30.692 1.00 48.76 97 LEU D O 1
ATOM 9253 N N . ASP D 1 98 ? -93.790 39.772 -30.864 1.00 48.50 98 ASP D N 1
ATOM 9254 C CA . ASP D 1 98 ? -93.182 39.315 -32.118 1.00 45.53 98 ASP D CA 1
ATOM 9255 C C . ASP D 1 98 ? -92.575 37.923 -31.984 1.00 46.68 98 ASP D C 1
ATOM 9256 O O . ASP D 1 98 ? -92.764 37.070 -32.847 1.00 45.84 98 ASP D O 1
ATOM 9261 N N . PHE D 1 99 ? -91.860 37.698 -30.886 1.00 44.08 99 PHE D N 1
ATOM 9262 C CA . PHE D 1 99 ? -91.244 36.405 -30.636 1.00 42.16 99 PHE D CA 1
ATOM 9263 C C . PHE D 1 99 ? -92.310 35.331 -30.494 1.00 42.50 99 PHE D C 1
ATOM 9264 O O . PHE D 1 99 ? -92.189 34.241 -31.050 1.00 43.42 99 PHE D O 1
ATOM 9272 N N . GLU D 1 100 ? -93.350 35.648 -29.733 1.00 40.74 100 GLU D N 1
ATOM 9273 C CA . GLU D 1 100 ? -94.449 34.725 -29.497 1.00 44.28 100 GLU D CA 1
ATOM 9274 C C . GLU D 1 100 ? -95.151 34.319 -30.786 1.00 45.44 100 GLU D C 1
ATOM 9275 O O . GLU D 1 100 ? -95.447 33.145 -30.993 1.00 49.02 100 GLU D O 1
ATOM 9281 N N . ILE D 1 101 ? -95.452 35.302 -31.625 1.00 46.70 101 ILE D N 1
ATOM 9282 C CA . ILE D 1 101 ? -96.096 35.051 -32.913 1.00 48.51 101 ILE D CA 1
ATOM 9283 C C . ILE D 1 101 ? -95.200 34.236 -33.846 1.00 46.87 101 ILE D C 1
ATOM 9284 O O . ILE D 1 101 ? -95.634 33.250 -34.434 1.00 47.61 101 ILE D O 1
ATOM 9289 N N . LEU D 1 102 ? -93.945 34.652 -33.971 1.00 46.33 102 LEU D N 1
ATOM 9290 C CA . LEU D 1 102 ? -92.987 33.939 -34.808 1.00 44.91 102 LEU D CA 1
ATOM 9291 C C . LEU D 1 102 ? -92.835 32.476 -34.398 1.00 45.60 102 LEU D C 1
ATOM 9292 O O . LEU D 1 102 ? -92.867 31.581 -35.240 1.00 46.32 102 LEU D O 1
ATOM 9297 N N . GLU D 1 103 ? -92.699 32.238 -33.097 1.00 41.44 103 GLU D N 1
ATOM 9298 C CA . GLU D 1 103 ? -92.440 30.893 -32.597 1.00 41.33 103 GLU D CA 1
ATOM 9299 C C . GLU D 1 103 ? -93.647 29.978 -32.763 1.00 45.91 103 GLU D C 1
ATOM 9300 O O . GLU D 1 103 ? -93.494 28.787 -33.033 1.00 50.59 103 GLU D O 1
ATOM 9306 N N . GLU D 1 104 ? -94.844 30.528 -32.579 1.00 42.17 104 GLU D N 1
ATOM 9307 C CA . GLU D 1 104 ? -96.071 29.769 -32.782 1.00 42.58 104 GLU D CA 1
ATOM 9308 C C . GLU D 1 104 ? -96.282 29.407 -34.251 1.00 45.11 104 GLU D C 1
ATOM 9309 O O . GLU D 1 104 ? -96.681 28.287 -34.576 1.00 47.10 104 GLU D O 1
ATOM 9315 N N . GLU D 1 105 ? -96.033 30.364 -35.136 1.00 44.93 105 GLU D N 1
ATOM 9316 C CA . GLU D 1 105 ? -96.142 30.113 -36.568 1.00 48.33 105 GLU D CA 1
ATOM 9317 C C . GLU D 1 105 ? -95.163 29.045 -37.037 1.00 51.21 105 GLU D C 1
ATOM 9318 O O . GLU D 1 105 ? -95.521 28.172 -37.829 1.00 53.75 105 GLU D O 1
ATOM 9324 N N . LEU D 1 106 ? -93.924 29.127 -36.556 1.00 48.77 106 LEU D N 1
ATOM 9325 C CA . LEU D 1 106 ? -92.886 28.182 -36.949 1.00 42.89 106 LEU D CA 1
ATOM 9326 C C . LEU D 1 106 ? -93.236 26.782 -36.473 1.00 43.95 106 LEU D C 1
ATOM 9327 O O . LEU D 1 106 ? -93.043 25.803 -37.192 1.00 44.67 106 LEU D O 1
ATOM 9332 N N . SER D 1 107 ? -93.770 26.701 -35.258 1.00 41.52 107 SER D N 1
ATOM 9333 C CA . SER D 1 107 ? -94.114 25.424 -34.648 1.00 46.94 107 SER D CA 1
ATOM 9334 C C . SER D 1 107 ? -95.317 24.777 -35.342 1.00 48.59 107 SER D C 1
ATOM 9335 O O . SER D 1 107 ? -95.417 23.551 -35.421 1.00 51.47 107 SER D O 1
ATOM 9338 N N . ASP D 1 108 ? -96.217 25.604 -35.863 1.00 46.38 108 ASP D N 1
ATOM 9339 C CA . ASP D 1 108 ? -97.324 25.106 -36.671 1.00 54.17 108 ASP D CA 1
ATOM 9340 C C . ASP D 1 108 ? -96.823 24.578 -38.014 1.00 50.39 108 ASP D C 1
ATOM 9341 O O . ASP D 1 108 ? -97.254 23.523 -38.478 1.00 49.12 108 ASP D O 1
ATOM 9346 N N . ILE D 1 109 ? -95.902 25.313 -38.629 1.00 48.88 109 ILE D N 1
ATOM 9347 C CA . ILE D 1 109 ? -95.350 24.917 -39.922 1.00 46.84 109 ILE D CA 1
ATOM 9348 C C . ILE D 1 109 ? -94.593 23.593 -39.855 1.00 46.68 109 ILE D C 1
ATOM 9349 O O . ILE D 1 109 ? -94.780 22.725 -40.708 1.00 49.59 109 ILE D O 1
ATOM 9354 N N . ILE D 1 110 ? -93.743 23.435 -38.844 1.00 42.33 110 ILE D N 1
ATOM 9355 C CA . ILE D 1 110 ? -92.954 22.214 -38.721 1.00 43.45 110 ILE D CA 1
ATOM 9356 C C . ILE D 1 110 ? -93.830 20.993 -38.428 1.00 43.69 110 ILE D C 1
ATOM 9357 O O . ILE D 1 110 ? -93.533 19.893 -38.896 1.00 38.59 110 ILE D O 1
ATOM 9362 N N . ALA D 1 111 ? -94.895 21.177 -37.649 1.00 47.71 111 ALA D N 1
ATOM 9363 C CA . ALA D 1 111 ? -95.828 20.090 -37.387 1.00 46.82 111 ALA D CA 1
ATOM 9364 C C . ALA D 1 111 ? -96.450 19.618 -38.697 1.00 45.80 111 ALA D C 1
ATOM 9365 O O . ALA D 1 111 ? -96.571 18.419 -38.943 1.00 51.76 111 ALA D O 1
ATOM 9367 N N . ASP D 1 112 ? -96.833 20.570 -39.539 1.00 42.69 112 ASP D N 1
ATOM 9368 C CA . ASP D 1 112 ? -97.429 20.256 -40.836 1.00 47.96 112 ASP D CA 1
ATOM 9369 C C . ASP D 1 112 ? -96.424 19.605 -41.783 1.00 43.85 112 ASP D C 1
ATOM 9370 O O . ASP D 1 112 ? -96.753 18.642 -42.476 1.00 42.84 112 ASP D O 1
ATOM 9375 N N . VAL D 1 113 ? -95.202 20.131 -41.816 1.00 42.79 113 VAL D N 1
ATOM 9376 C CA . VAL D 1 113 ? -94.149 19.526 -42.627 1.00 42.23 113 VAL D CA 1
ATOM 9377 C C . VAL D 1 113 ? -93.895 18.093 -42.173 1.00 41.18 113 VAL D C 1
ATOM 9378 O O . VAL D 1 113 ? -93.825 17.174 -42.989 1.00 44.43 113 VAL D O 1
ATOM 9382 N N . HIS D 1 114 ? -93.799 17.911 -40.860 1.00 41.03 114 HIS D N 1
ATOM 9383 C CA . HIS D 1 114 ? -93.555 16.602 -40.270 1.00 38.28 114 HIS D CA 1
ATOM 9384 C C . HIS D 1 114 ? -94.668 15.621 -40.625 1.00 39.42 114 HIS D C 1
ATOM 9385 O O . HIS D 1 114 ? -94.404 14.480 -41.002 1.00 42.83 114 HIS D O 1
ATOM 9392 N N . ASP D 1 115 ? -95.913 16.066 -40.490 1.00 40.02 115 ASP D N 1
ATOM 9393 C CA . ASP D 1 115 ? -97.057 15.212 -40.792 1.00 41.30 115 ASP D CA 1
ATOM 9394 C C . ASP D 1 115 ? -97.229 14.955 -42.287 1.00 37.52 115 ASP D C 1
ATOM 9395 O O . ASP D 1 115 ? -97.579 13.845 -42.684 1.00 40.09 115 ASP D O 1
ATOM 9400 N N . LEU D 1 116 ? -96.956 15.959 -43.115 1.00 36.76 116 LEU D N 1
ATOM 9401 C CA . LEU D 1 116 ? -97.026 15.770 -44.569 1.00 37.63 116 LEU D CA 1
ATOM 9402 C C . LEU D 1 116 ? -95.981 14.769 -45.055 1.00 40.51 116 LEU D C 1
ATOM 9403 O O . LEU D 1 116 ? -96.260 13.958 -45.937 1.00 43.00 116 LEU D O 1
ATOM 9408 N N . ALA D 1 117 ? -94.782 14.825 -44.477 1.00 43.02 117 ALA D N 1
ATOM 9409 C CA . ALA D 1 117 ? -93.705 13.903 -44.843 1.00 41.66 117 ALA D CA 1
ATOM 9410 C C . ALA D 1 117 ? -94.100 12.460 -44.552 1.00 44.96 117 ALA D C 1
ATOM 9411 O O . ALA D 1 117 ? -93.911 11.570 -45.384 1.00 46.65 117 ALA D O 1
ATOM 9413 N N . LYS D 1 118 ? -94.627 12.249 -43.347 1.00 40.51 118 LYS D N 1
ATOM 9414 C CA . LYS D 1 118 ? -95.145 10.959 -42.901 1.00 42.62 118 LYS D CA 1
ATOM 9415 C C . LYS D 1 118 ? -96.318 10.504 -43.776 1.00 41.15 118 LYS D C 1
ATOM 9416 O O . LYS D 1 118 ? -96.366 9.360 -44.237 1.00 43.21 118 LYS D O 1
ATOM 9422 N N . PHE D 1 119 ? -97.270 11.407 -43.984 1.00 36.92 119 PHE D N 1
ATOM 9423 C CA . PHE D 1 119 ? -98.439 11.115 -44.810 1.00 42.45 119 PHE D CA 1
ATOM 9424 C C . PHE D 1 119 ? -98.001 10.683 -46.213 1.00 45.32 119 PHE D C 1
ATOM 9425 O O . PHE D 1 119 ? -98.511 9.706 -46.759 1.00 48.45 119 PHE D O 1
ATOM 9433 N N . SER D 1 120 ? -97.030 11.388 -46.781 1.00 45.29 120 SER D N 1
ATOM 9434 C CA . SER D 1 120 ? -96.587 11.076 -48.140 1.00 44.18 120 SER D CA 1
ATOM 9435 C C . SER D 1 120 ? -95.877 9.727 -48.211 1.00 45.26 120 SER D C 1
ATOM 9436 O O . SER D 1 120 ? -96.222 8.887 -49.036 1.00 44.28 120 SER D O 1
ATOM 9439 N N . ARG D 1 121 ? -94.932 9.500 -47.299 1.00 49.08 121 ARG D N 1
ATOM 9440 C CA . ARG D 1 121 ? -94.123 8.279 -47.308 1.00 49.30 121 ARG D CA 1
ATOM 9441 C C . ARG D 1 121 ? -94.968 7.029 -47.113 1.00 46.00 121 ARG D C 1
ATOM 9442 O O . ARG D 1 121 ? -94.823 6.048 -47.842 1.00 50.18 121 ARG D O 1
ATOM 9450 N N . LEU D 1 122 ? -95.835 7.062 -46.108 1.00 42.47 122 LEU D N 1
ATOM 9451 C CA . LEU D 1 122 ? -96.655 5.906 -45.782 1.00 43.22 122 LEU D CA 1
ATOM 9452 C C . LEU D 1 122 ? -97.659 5.585 -46.881 1.00 40.35 122 LEU D C 1
ATOM 9453 O O . LEU D 1 122 ? -97.883 4.420 -47.196 1.00 47.02 122 LEU D O 1
ATOM 9458 N N . ASN D 1 123 ? -98.248 6.615 -47.480 1.00 37.54 123 ASN D N 1
ATOM 9459 C CA . ASN D 1 123 ? -99.197 6.396 -48.570 1.00 42.63 123 ASN D CA 1
ATOM 9460 C C . ASN D 1 123 ? -98.500 5.921 -49.839 1.00 43.63 123 ASN D C 1
ATOM 9461 O O . ASN D 1 123 ? -99.053 5.126 -50.596 1.00 45.39 123 ASN D O 1
ATOM 9466 N N . TYR D 1 124 ? -97.280 6.400 -50.061 1.00 45.23 124 TYR D N 1
ATOM 9467 C CA . TYR D 1 124 ? -96.485 5.954 -51.203 1.00 48.11 124 TYR D CA 1
ATOM 9468 C C . TYR D 1 124 ? -96.190 4.461 -51.092 1.00 45.91 124 TYR D C 1
ATOM 9469 O O . TYR D 1 124 ? -96.384 3.706 -52.042 1.00 46.97 124 TYR D O 1
ATOM 9478 N N . THR D 1 125 ? -95.766 4.041 -49.905 1.00 46.18 125 THR D N 1
ATOM 9479 C CA . THR D 1 125 ? -95.492 2.636 -49.628 1.00 45.97 125 THR D CA 1
ATOM 9480 C C . THR D 1 125 ? -96.765 1.803 -49.758 1.00 44.73 125 THR D C 1
ATOM 9481 O O . THR D 1 125 ? -96.747 0.708 -50.316 1.00 52.83 125 THR D O 1
ATOM 9485 N N . GLY D 1 126 ? -97.868 2.332 -49.238 1.00 46.01 126 GLY D N 1
ATOM 9486 C CA . GLY D 1 126 ? -99.167 1.689 -49.346 1.00 44.74 126 GLY D CA 1
ATOM 9487 C C . GLY D 1 126 ? -99.591 1.315 -50.758 1.00 46.79 126 GLY D C 1
ATOM 9488 O O . GLY D 1 126 ? -100.023 0.189 -51.002 1.00 51.13 126 GLY D O 1
ATOM 9489 N N . PHE D 1 127 ? -99.488 2.259 -51.688 1.00 44.96 127 PHE D N 1
ATOM 9490 C CA . PHE D 1 127 ? -99.885 1.994 -53.074 1.00 53.46 127 PHE D CA 1
ATOM 9491 C C . PHE D 1 127 ? -99.032 0.895 -53.698 1.00 52.09 127 PHE D C 1
ATOM 9492 O O . PHE D 1 127 ? -99.548 0.013 -54.378 1.00 50.84 127 PHE D O 1
ATOM 9500 N N . GLN D 1 128 ? -97.728 0.943 -53.451 1.00 57.58 128 GLN D N 1
ATOM 9501 C CA . GLN D 1 128 ? -96.824 -0.093 -53.937 1.00 58.42 128 GLN D CA 1
ATOM 9502 C C . GLN D 1 128 ? -97.174 -1.471 -53.374 1.00 56.22 128 GLN D C 1
ATOM 9503 O O . GLN D 1 128 ? -97.226 -2.451 -54.114 1.00 55.69 128 GLN D O 1
ATOM 9509 N N . LYS D 1 129 ? -97.421 -1.543 -52.068 1.00 54.66 129 LYS D N 1
ATOM 9510 C CA . LYS D 1 129 ? -97.666 -2.829 -51.422 1.00 53.52 129 LYS D CA 1
ATOM 9511 C C . LYS D 1 129 ? -99.010 -3.447 -51.801 1.00 56.04 129 LYS D C 1
ATOM 9512 O O . LYS D 1 129 ? -99.122 -4.666 -51.900 1.00 60.92 129 LYS D O 1
ATOM 9518 N N . ILE D 1 130 ? -100.026 -2.616 -52.011 1.00 54.14 130 ILE D N 1
ATOM 9519 C CA . ILE D 1 130 ? -101.355 -3.128 -52.343 1.00 55.24 130 ILE D CA 1
ATOM 9520 C C . ILE D 1 130 ? -101.412 -3.699 -53.763 1.00 59.03 130 ILE D C 1
ATOM 9521 O O . ILE D 1 130 ? -102.182 -4.622 -54.034 1.00 56.75 130 ILE D O 1
ATOM 9526 N N . ILE D 1 131 ? -100.595 -3.162 -54.664 1.00 63.82 131 ILE D N 1
ATOM 9527 C CA . ILE D 1 131 ? -100.538 -3.667 -56.031 1.00 69.71 131 ILE D CA 1
ATOM 9528 C C . ILE D 1 131 ? -99.988 -5.088 -56.075 1.00 75.30 131 ILE D C 1
ATOM 9529 O O . ILE D 1 131 ? -100.577 -5.979 -56.698 1.00 77.69 131 ILE D O 1
ATOM 9534 N N . LYS D 1 132 ? -98.844 -5.280 -55.422 1.00 75.02 132 LYS D N 1
ATOM 9535 C CA . LYS D 1 132 ? -98.201 -6.586 -55.349 1.00 73.57 132 LYS D CA 1
ATOM 9536 C C . LYS D 1 132 ? -99.129 -7.615 -54.717 1.00 72.43 132 LYS D C 1
ATOM 9537 O O . LYS D 1 132 ? -99.264 -8.730 -55.221 1.00 73.65 132 LYS D O 1
ATOM 9543 N N . LYS D 1 133 ? -99.755 -7.243 -53.607 1.00 71.14 133 LYS D N 1
ATOM 9544 C CA . LYS D 1 133 ? -100.762 -8.094 -52.985 1.00 73.19 133 LYS D CA 1
ATOM 9545 C C . LYS D 1 133 ? -101.883 -8.435 -53.971 1.00 74.38 133 LYS D C 1
ATOM 9546 O O . LYS D 1 133 ? -102.272 -9.596 -54.102 1.00 76.69 133 LYS D O 1
ATOM 9552 N N . HIS D 1 134 ? -102.404 -7.414 -54.647 1.00 73.45 134 HIS D N 1
ATOM 9553 C CA . HIS D 1 134 ? -103.456 -7.601 -55.645 1.00 75.44 134 HIS D CA 1
ATOM 9554 C C . HIS D 1 134 ? -103.026 -8.547 -56.768 1.00 79.99 134 HIS D C 1
ATOM 9555 O O . HIS D 1 134 ? -103.708 -9.532 -57.052 1.00 81.77 134 HIS D O 1
ATOM 9562 N N . ASP D 1 135 ? -101.893 -8.244 -57.398 1.00 78.96 135 ASP D N 1
ATOM 9563 C CA . ASP D 1 135 ? -101.414 -9.027 -58.533 1.00 83.34 135 ASP D CA 1
ATOM 9564 C C . ASP D 1 135 ? -101.133 -10.480 -58.151 1.00 86.83 135 ASP D C 1
ATOM 9565 O O . ASP D 1 135 ? -101.450 -11.400 -58.906 1.00 89.59 135 ASP D O 1
ATOM 9570 N N . LYS D 1 136 ? -100.550 -10.680 -56.973 1.00 85.20 136 LYS D N 1
ATOM 9571 C CA . LYS D 1 136 ? -100.262 -12.021 -56.474 1.00 86.13 136 LYS D CA 1
ATOM 9572 C C . LYS D 1 136 ? -101.530 -12.825 -56.195 1.00 87.80 136 LYS D C 1
ATOM 9573 O O . LYS D 1 136 ? -101.683 -13.943 -56.684 1.00 92.39 136 LYS D O 1
ATOM 9579 N N . LYS D 1 137 ? -102.437 -12.254 -55.409 1.00 85.48 137 LYS D N 1
ATOM 9580 C CA . LYS D 1 137 ? -103.603 -12.991 -54.930 1.00 88.25 137 LYS D CA 1
ATOM 9581 C C . LYS D 1 137 ? -104.737 -13.140 -55.949 1.00 88.81 137 LYS D C 1
ATOM 9582 O O . LYS D 1 137 ? -105.545 -14.061 -55.836 1.00 90.09 137 LYS D O 1
ATOM 9588 N N . THR D 1 138 ? -104.811 -12.253 -56.938 1.00 86.75 138 THR D N 1
ATOM 9589 C CA . THR D 1 138 ? -105.917 -12.315 -57.897 1.00 85.87 138 THR D CA 1
ATOM 9590 C C . THR D 1 138 ? -105.524 -12.967 -59.220 1.00 87.83 138 THR D C 1
ATOM 9591 O O . THR D 1 138 ? -106.357 -13.584 -59.886 1.00 88.67 138 THR D O 1
ATOM 9595 N N . GLY D 1 139 ? -104.255 -12.839 -59.593 1.00 88.50 139 GLY D N 1
ATOM 9596 C CA . GLY D 1 139 ? -103.798 -13.287 -60.895 1.00 92.42 139 GLY D CA 1
ATOM 9597 C C . GLY D 1 139 ? -104.107 -12.269 -61.978 1.00 95.79 139 GLY D C 1
ATOM 9598 O O . GLY D 1 139 ? -103.740 -12.450 -63.140 1.00 101.28 139 GLY D O 1
ATOM 9599 N N . PHE D 1 140 ? -104.779 -11.189 -61.589 1.00 92.26 140 PHE D N 1
ATOM 9600 C CA . PHE D 1 140 ? -105.022 -10.065 -62.483 1.00 90.03 140 PHE D CA 1
ATOM 9601 C C . PHE D 1 140 ? -103.840 -9.113 -62.350 1.00 89.22 140 PHE D C 1
ATOM 9602 O O . PHE D 1 140 ? -103.561 -8.615 -61.255 1.00 87.57 140 PHE D O 1
ATOM 9610 N N . ILE D 1 141 ? -103.139 -8.862 -63.451 1.00 86.78 141 ILE D N 1
ATOM 9611 C CA . ILE D 1 141 ? -101.915 -8.069 -63.397 1.00 85.95 141 ILE D CA 1
ATOM 9612 C C . ILE D 1 141 ? -102.220 -6.590 -63.625 1.00 84.80 141 ILE D C 1
ATOM 9613 O O . ILE D 1 141 ? -102.459 -6.157 -64.754 1.00 88.61 141 ILE D O 1
ATOM 9618 N N . LEU D 1 142 ? -102.215 -5.824 -62.538 1.00 78.42 142 LEU D N 1
ATOM 9619 C CA . LEU D 1 142 ? -102.629 -4.424 -62.564 1.00 76.25 142 LEU D CA 1
ATOM 9620 C C . LEU D 1 142 ? -101.458 -3.442 -62.516 1.00 73.88 142 LEU D C 1
ATOM 9621 O O . LEU D 1 142 ? -101.616 -2.262 -62.828 1.00 74.76 142 LEU D O 1
ATOM 9626 N N . LYS D 1 143 ? -100.292 -3.936 -62.114 1.00 74.23 143 LYS D N 1
ATOM 9627 C CA . LYS D 1 143 ? -99.124 -3.088 -61.857 1.00 76.72 143 LYS D CA 1
ATOM 9628 C C . LYS D 1 143 ? -98.684 -2.128 -62.978 1.00 82.52 143 LYS D C 1
ATOM 9629 O O . LYS D 1 143 ? -98.431 -0.952 -62.701 1.00 79.63 143 LYS D O 1
ATOM 9635 N N . PRO D 1 144 ? -98.586 -2.607 -64.238 1.00 91.12 144 PRO D N 1
ATOM 9636 C CA . PRO D 1 144 ? -98.059 -1.676 -65.250 1.00 91.95 144 PRO D CA 1
ATOM 9637 C C . PRO D 1 144 ? -98.987 -0.509 -65.591 1.00 90.92 144 PRO D C 1
ATOM 9638 O O . PRO D 1 144 ? -98.504 0.600 -65.819 1.00 90.50 144 PRO D O 1
ATOM 9642 N N . VAL D 1 145 ? -100.292 -0.754 -65.631 1.00 90.95 145 VAL D N 1
ATOM 9643 C CA . VAL D 1 145 ? -101.249 0.295 -65.972 1.00 94.12 145 VAL D CA 1
ATOM 9644 C C . VAL D 1 145 ? -101.415 1.302 -64.838 1.00 94.13 145 VAL D C 1
ATOM 9645 O O . VAL D 1 145 ? -101.490 2.509 -65.074 1.00 95.41 145 VAL D O 1
ATOM 9649 N N . PHE D 1 146 ? -101.442 0.810 -63.604 1.00 92.96 146 PHE D N 1
ATOM 9650 C CA . PHE D 1 146 ? -101.563 1.695 -62.450 1.00 90.12 146 PHE D CA 1
ATOM 9651 C C . PHE D 1 146 ? -100.290 2.514 -62.290 1.00 82.72 146 PHE D C 1
ATOM 9652 O O . PHE D 1 146 ? -100.306 3.590 -61.694 1.00 75.60 146 PHE D O 1
ATOM 9660 N N . GLN D 1 147 ? -99.188 1.996 -62.823 1.00 84.30 147 GLN D N 1
ATOM 9661 C CA . GLN D 1 147 ? -97.923 2.716 -62.797 1.00 82.58 147 GLN D CA 1
ATOM 9662 C C . GLN D 1 147 ? -98.063 4.014 -63.583 1.00 80.09 147 GLN D C 1
ATOM 9663 O O . GLN D 1 147 ? -97.556 5.060 -63.171 1.00 77.41 147 GLN D O 1
ATOM 9669 N N . VAL D 1 148 ? -98.775 3.936 -64.705 1.00 74.87 148 VAL D N 1
ATOM 9670 C CA . VAL D 1 148 ? -99.061 5.104 -65.531 1.00 75.70 148 VAL D CA 1
ATOM 9671 C C . VAL D 1 148 ? -99.886 6.125 -64.751 1.00 74.78 148 VAL D C 1
ATOM 9672 O O . VAL D 1 148 ? -99.604 7.325 -64.792 1.00 72.33 148 VAL D O 1
ATOM 9676 N N . ARG D 1 149 ? -100.895 5.640 -64.030 1.00 77.28 149 ARG D N 1
ATOM 9677 C CA . ARG D 1 149 ? -101.700 6.493 -63.160 1.00 73.70 149 ARG D CA 1
ATOM 9678 C C . ARG D 1 149 ? -100.822 7.197 -62.137 1.00 67.82 149 ARG D C 1
ATOM 9679 O O . ARG D 1 149 ? -100.909 8.413 -61.965 1.00 64.29 149 ARG D O 1
ATOM 9687 N N . LEU D 1 150 ? -99.979 6.420 -61.462 1.00 69.32 150 LEU D N 1
ATOM 9688 C CA . LEU D 1 150 ? -99.075 6.943 -60.440 1.00 65.48 150 LEU D CA 1
ATOM 9689 C C . LEU D 1 150 ? -98.154 8.033 -60.982 1.00 62.30 150 LEU D C 1
ATOM 9690 O O . LEU D 1 150 ? -97.914 9.043 -60.322 1.00 53.56 150 LEU D O 1
ATOM 9695 N N . ASP D 1 151 ? -97.661 7.839 -62.199 1.00 71.14 151 ASP D N 1
ATOM 9696 C CA . ASP D 1 151 ? -96.692 8.761 -62.777 1.00 76.78 151 ASP D CA 1
ATOM 9697 C C . ASP D 1 151 ? -97.341 10.085 -63.176 1.00 72.23 151 ASP D C 1
ATOM 9698 O O . ASP D 1 151 ? -96.676 11.119 -63.249 1.00 67.80 151 ASP D O 1
ATOM 9703 N N . SER D 1 152 ? -98.649 10.053 -63.405 1.00 71.85 152 SER D N 1
ATOM 9704 C CA . SER D 1 152 ? -99.399 11.259 -63.735 1.00 75.00 152 SER D CA 1
ATOM 9705 C C . SER D 1 152 ? -99.801 12.032 -62.476 1.00 73.52 152 SER D C 1
ATOM 9706 O O . SER D 1 152 ? -100.212 13.193 -62.548 1.00 71.45 152 SER D O 1
ATOM 9709 N N . LYS D 1 153 ? -99.684 11.387 -61.319 1.00 72.86 153 LYS D N 1
ATOM 9710 C CA . LYS D 1 153 ? -100.043 12.035 -60.060 1.00 71.42 153 LYS D CA 1
ATOM 9711 C C . LYS D 1 153 ? -98.917 11.950 -59.025 1.00 71.66 153 LYS D C 1
ATOM 9712 O O . LYS D 1 153 ? -99.077 11.321 -57.979 1.00 66.67 153 LYS D O 1
ATOM 9718 N N . PRO D 1 154 ? -97.766 12.582 -59.313 1.00 77.87 154 PRO D N 1
ATOM 9719 C CA . PRO D 1 154 ? -96.620 12.489 -58.401 1.00 73.37 154 PRO D CA 1
ATOM 9720 C C . PRO D 1 154 ? -96.826 13.252 -57.098 1.00 67.97 154 PRO D C 1
ATOM 9721 O O . PRO D 1 154 ? -97.103 14.452 -57.110 1.00 68.21 154 PRO D O 1
ATOM 9725 N N . PHE D 1 155 ? -96.705 12.556 -55.977 1.00 55.87 155 PHE D N 1
ATOM 9726 C CA . PHE D 1 155 ? -96.773 13.229 -54.691 1.00 53.62 155 PHE D CA 1
ATOM 9727 C C . PHE D 1 155 ? -95.552 12.911 -53.825 1.00 52.02 155 PHE D C 1
ATOM 9728 O O . PHE D 1 155 ? -95.285 13.611 -52.853 1.00 60.27 155 PHE D O 1
ATOM 9736 N N . PHE D 1 156 ? -94.795 11.882 -54.195 1.00 50.85 156 PHE D N 1
ATOM 9737 C CA . PHE D 1 156 ? -93.635 11.467 -53.405 1.00 48.86 156 PHE D CA 1
ATOM 9738 C C . PHE D 1 156 ? -92.683 10.563 -54.182 1.00 46.92 156 PHE D C 1
ATOM 9739 O O . PHE D 1 156 ? -93.109 9.733 -54.975 1.00 49.34 156 PHE D O 1
ATOM 9747 N N . LYS D 1 157 ? -91.390 10.713 -53.923 1.00 44.44 157 LYS D N 1
ATOM 9748 C CA . LYS D 1 157 ? -90.391 9.771 -54.410 1.00 44.25 157 LYS D CA 1
ATOM 9749 C C . LYS D 1 157 ? -89.305 9.593 -53.355 1.00 48.58 157 LYS D C 1
ATOM 9750 O O . LYS D 1 157 ? -88.817 10.570 -52.782 1.00 49.00 157 LYS D O 1
ATOM 9756 N N . GLU D 1 158 ? -88.962 8.340 -53.071 1.00 49.46 158 GLU D N 1
ATOM 9757 C CA . GLU D 1 158 ? -88.004 8.038 -52.020 1.00 52.29 158 GLU D CA 1
ATOM 9758 C C . GLU D 1 158 ? -86.605 8.545 -52.351 1.00 52.09 158 GLU D C 1
ATOM 9759 O O . GLU D 1 158 ? -86.012 9.277 -51.559 1.00 49.95 158 GLU D O 1
ATOM 9765 N N . ASN D 1 159 ? -86.103 8.183 -53.532 1.00 52.03 159 ASN D N 1
ATOM 9766 C CA . ASN D 1 159 ? -84.743 8.536 -53.935 1.00 53.32 159 ASN D CA 1
ATOM 9767 C C . ASN D 1 159 ? -83.737 8.231 -52.831 1.00 51.41 159 ASN D C 1
ATOM 9768 O O . ASN D 1 159 ? -83.073 9.136 -52.328 1.00 51.37 159 ASN D O 1
ATOM 9773 N N . TYR D 1 160 ? -83.680 6.965 -52.422 1.00 48.93 160 TYR D N 1
ATOM 9774 C CA . TYR D 1 160 ? -82.882 6.559 -51.270 1.00 49.63 160 TYR D CA 1
ATOM 9775 C C . TYR D 1 160 ? -81.394 6.848 -51.474 1.00 51.94 160 TYR D C 1
ATOM 9776 O O . TYR D 1 160 ? -80.727 7.318 -50.553 1.00 51.39 160 TYR D O 1
ATOM 9785 N N . ASP D 1 161 ? -80.884 6.563 -52.674 1.00 53.18 161 ASP D N 1
ATOM 9786 C CA . ASP D 1 161 ? -79.480 6.824 -52.994 1.00 52.96 161 ASP D CA 1
ATOM 9787 C C . ASP D 1 161 ? -79.125 8.287 -52.762 1.00 55.54 161 ASP D C 1
ATOM 9788 O O . ASP D 1 161 ? -78.167 8.589 -52.052 1.00 56.42 161 ASP D O 1
ATOM 9793 N N . GLU D 1 162 ? -79.904 9.190 -53.348 1.00 51.56 162 GLU D N 1
ATOM 9794 C CA . GLU D 1 162 ? -79.652 10.616 -53.191 1.00 53.39 162 GLU D CA 1
ATOM 9795 C C . GLU D 1 162 ? -79.771 11.058 -51.733 1.00 53.99 162 GLU D C 1
ATOM 9796 O O . GLU D 1 162 ? -78.983 11.878 -51.262 1.00 52.47 162 GLU D O 1
ATOM 9802 N N . LEU D 1 163 ? -80.748 10.504 -51.021 1.00 50.61 163 LEU D N 1
ATOM 9803 C CA . LEU D 1 163 ? -80.914 10.798 -49.603 1.00 49.56 163 LEU D CA 1
ATOM 9804 C C . LEU D 1 163 ? -79.654 10.445 -48.820 1.00 45.93 163 LEU D C 1
ATOM 9805 O O . LEU D 1 163 ? -79.159 11.255 -48.039 1.00 46.85 163 LEU D O 1
ATOM 9810 N N . VAL D 1 164 ? -79.132 9.244 -49.045 1.00 45.29 164 VAL D N 1
ATOM 9811 C CA . VAL D 1 164 ? -77.937 8.783 -48.341 1.00 49.63 164 VAL D CA 1
ATOM 9812 C C . VAL D 1 164 ? -76.713 9.627 -48.686 1.00 50.84 164 VAL D C 1
ATOM 9813 O O . VAL D 1 164 ? -75.910 9.945 -47.812 1.00 51.89 164 VAL D O 1
ATOM 9817 N N . VAL D 1 165 ? -76.568 9.977 -49.960 1.00 51.40 165 VAL D N 1
ATOM 9818 C CA . VAL D 1 165 ? -75.469 10.837 -50.384 1.00 52.30 165 VAL D CA 1
ATOM 9819 C C . VAL D 1 165 ? -75.436 12.150 -49.592 1.00 50.25 165 VAL D C 1
ATOM 9820 O O . VAL D 1 165 ? -74.397 12.521 -49.049 1.00 52.05 165 VAL D O 1
ATOM 9824 N N . LYS D 1 166 ? -76.576 12.827 -49.494 1.00 47.36 166 LYS D N 1
ATOM 9825 C CA . LYS D 1 166 ? -76.628 14.129 -48.825 1.00 52.64 166 LYS D CA 1
ATOM 9826 C C . LYS D 1 166 ? -76.459 14.011 -47.307 1.00 55.59 166 LYS D C 1
ATOM 9827 O O . LYS D 1 166 ? -75.754 14.815 -46.694 1.00 50.62 166 LYS D O 1
ATOM 9833 N N . ILE D 1 167 ? -77.112 13.018 -46.708 1.00 52.88 167 ILE D N 1
ATOM 9834 C CA . ILE D 1 167 ? -76.974 12.767 -45.280 1.00 52.95 167 ILE D CA 1
ATOM 9835 C C . ILE D 1 167 ? -75.521 12.432 -44.942 1.00 51.80 167 ILE D C 1
ATOM 9836 O O . ILE D 1 167 ? -74.999 12.875 -43.923 1.00 53.00 167 ILE D O 1
ATOM 9841 N N . SER D 1 168 ? -74.860 11.683 -45.820 1.00 52.78 168 SER D N 1
ATOM 9842 C CA . SER D 1 168 ? -73.455 11.332 -45.614 1.00 55.78 168 SER D CA 1
ATOM 9843 C C . SER D 1 168 ? -72.541 12.545 -45.780 1.00 57.37 168 SER D C 1
ATOM 9844 O O . SER D 1 168 ? -71.485 12.620 -45.147 1.00 57.80 168 SER D O 1
ATOM 9847 N N . GLN D 1 169 ? -72.935 13.483 -46.640 1.00 54.14 169 GLN D N 1
ATOM 9848 C CA . GLN D 1 169 ? -72.204 14.742 -46.764 1.00 53.24 169 GLN D CA 1
ATOM 9849 C C . GLN D 1 169 ? -72.270 15.522 -45.450 1.00 52.72 169 GLN D C 1
ATOM 9850 O O . GLN D 1 169 ? -71.269 16.078 -45.001 1.00 54.57 169 GLN D O 1
ATOM 9856 N N . LEU D 1 170 ? -73.447 15.550 -44.831 1.00 51.76 170 LEU D N 1
ATOM 9857 C CA . LEU D 1 170 ? -73.614 16.222 -43.546 1.00 51.45 170 LEU D CA 1
ATOM 9858 C C . LEU D 1 170 ? -72.803 15.527 -42.457 1.00 47.78 170 LEU D C 1
ATOM 9859 O O . LEU D 1 170 ? -72.207 16.182 -41.610 1.00 51.40 170 LEU D O 1
ATOM 9864 N N . TYR D 1 171 ? -72.788 14.199 -42.497 1.00 45.19 171 TYR D N 1
ATOM 9865 C CA . TYR D 1 171 ? -71.975 13.395 -41.595 1.00 48.39 171 TYR D CA 1
ATOM 9866 C C . TYR D 1 171 ? -70.486 13.740 -41.699 1.00 51.09 171 TYR D C 1
ATOM 9867 O O . TYR D 1 171 ? -69.817 13.925 -40.685 1.00 51.04 171 TYR D O 1
ATOM 9876 N N . ASP D 1 172 ? -69.969 13.817 -42.923 1.00 54.06 172 ASP D N 1
ATOM 9877 C CA . ASP D 1 172 ? -68.549 14.103 -43.138 1.00 59.61 172 ASP D CA 1
ATOM 9878 C C . ASP D 1 172 ? -68.160 15.518 -42.720 1.00 60.00 172 ASP D C 1
ATOM 9879 O O . ASP D 1 172 ? -67.114 15.722 -42.108 1.00 64.54 172 ASP D O 1
ATOM 9884 N N . ILE D 1 173 ? -68.990 16.490 -43.078 1.00 60.10 173 ILE D N 1
ATOM 9885 C CA . ILE D 1 173 ? -68.763 17.879 -42.697 1.00 63.78 173 ILE D CA 1
ATOM 9886 C C . ILE D 1 173 ? -68.699 18.026 -41.179 1.00 65.79 173 ILE D C 1
ATOM 9887 O O . ILE D 1 173 ? -67.786 18.656 -40.649 1.00 70.99 173 ILE D O 1
ATOM 9892 N N . ALA D 1 174 ? -69.662 17.427 -40.485 1.00 62.10 174 ALA D N 1
ATOM 9893 C CA . ALA D 1 174 ? -69.717 17.499 -39.028 1.00 62.16 174 ALA D CA 1
ATOM 9894 C C . ALA D 1 174 ? -68.541 16.767 -38.390 1.00 65.39 174 ALA D C 1
ATOM 9895 O O . ALA D 1 174 ? -67.953 17.246 -37.423 1.00 66.28 174 ALA D O 1
ATOM 9897 N N . ARG D 1 175 ? -68.203 15.608 -38.942 1.00 66.88 175 ARG D N 1
ATOM 9898 C CA . ARG D 1 175 ? -67.122 14.788 -38.413 1.00 68.31 175 ARG D CA 1
ATOM 9899 C C . ARG D 1 175 ? -65.771 15.482 -38.564 1.00 68.03 175 ARG D C 1
ATOM 9900 O O . ARG D 1 175 ? -64.917 15.389 -37.684 1.00 68.46 175 ARG D O 1
ATOM 9908 N N . THR D 1 176 ? -65.589 16.184 -39.679 1.00 69.21 176 THR D N 1
ATOM 9909 C CA . THR D 1 176 ? -64.335 16.879 -39.962 1.00 66.80 176 THR D CA 1
ATOM 9910 C C . THR D 1 176 ? -64.377 18.361 -39.583 1.00 68.44 176 THR D C 1
ATOM 9911 O O . THR D 1 176 ? -63.500 19.131 -39.977 1.00 69.50 176 THR D O 1
ATOM 9915 N N . SER D 1 177 ? -65.402 18.750 -38.828 1.00 66.61 177 SER D N 1
ATOM 9916 C CA . SER D 1 177 ? -65.573 20.129 -38.366 1.00 65.94 177 SER D CA 1
ATOM 9917 C C . SER D 1 177 ? -65.598 21.148 -39.508 1.00 69.03 177 SER D C 1
ATOM 9918 O O . SER D 1 177 ? -65.072 22.252 -39.372 1.00 70.34 177 SER D O 1
ATOM 9921 N N . GLY D 1 178 ? -66.203 20.776 -40.632 1.00 71.17 178 GLY D N 1
ATOM 9922 C CA . GLY D 1 178 ? -66.443 21.724 -41.706 1.00 68.12 178 GLY D CA 1
ATOM 9923 C C . GLY D 1 178 ? -65.386 21.717 -42.789 1.00 72.31 178 GLY D C 1
ATOM 9924 O O . GLY D 1 178 ? -65.547 22.352 -43.830 1.00 74.82 178 GLY D O 1
ATOM 9925 N N . ALA D 1 179 ? -64.296 21.002 -42.541 1.00 74.06 179 ALA D N 1
ATOM 9926 C CA . ALA D 1 179 ? -63.182 20.959 -43.479 1.00 78.81 179 ALA D CA 1
ATOM 9927 C C . ALA D 1 179 ? -63.453 20.045 -44.671 1.00 88.26 179 ALA D C 1
ATOM 9928 O O . ALA D 1 179 ? -62.918 20.261 -45.758 1.00 90.02 179 ALA D O 1
ATOM 9930 N N . GLY D 1 180 ? -64.287 19.029 -44.469 1.00 94.03 180 GLY D N 1
ATOM 9931 C CA . GLY D 1 180 ? -64.408 17.955 -45.440 1.00 100.62 180 GLY D CA 1
ATOM 9932 C C . GLY D 1 180 ? -63.245 16.987 -45.316 1.00 105.27 180 GLY D C 1
ATOM 9933 O O . GLY D 1 180 ? -62.134 17.382 -44.960 1.00 103.26 180 GLY D O 1
ATOM 9934 N N . SER D 1 181 ? -63.497 15.713 -45.598 1.00 113.59 181 SER D N 1
ATOM 9935 C CA . SER D 1 181 ? -62.505 14.671 -45.347 1.00 115.18 181 SER D CA 1
ATOM 9936 C C . SER D 1 181 ? -61.301 14.718 -46.293 1.00 117.06 181 SER D C 1
ATOM 9937 O O . SER D 1 181 ? -60.274 14.096 -46.019 1.00 118.33 181 SER D O 1
ATOM 9940 N N . ASP D 1 182 ? -61.422 15.453 -47.394 1.00 114.67 182 ASP D N 1
ATOM 9941 C CA . ASP D 1 182 ? -60.287 15.674 -48.288 1.00 113.86 182 ASP D CA 1
ATOM 9942 C C . ASP D 1 182 ? -59.551 16.981 -48.000 1.00 109.22 182 ASP D C 1
ATOM 9943 O O . ASP D 1 182 ? -58.400 17.153 -48.400 1.00 111.31 182 ASP D O 1
ATOM 9948 N N . GLY D 1 183 ? -60.217 17.898 -47.307 1.00 103.08 183 GLY D N 1
ATOM 9949 C CA . GLY D 1 183 ? -59.609 19.165 -46.943 1.00 96.48 183 GLY D CA 1
ATOM 9950 C C . GLY D 1 183 ? -58.558 19.045 -45.854 1.00 90.92 183 GLY D C 1
ATOM 9951 O O . GLY D 1 183 ? -58.230 17.943 -45.412 1.00 91.68 183 GLY D O 1
ATOM 9952 N N . PHE D 1 184 ? -58.020 20.187 -45.433 1.00 79.84 184 PHE D N 1
ATOM 9953 C CA . PHE D 1 184 ? -57.094 20.253 -44.304 1.00 69.89 184 PHE D CA 1
ATOM 9954 C C . PHE D 1 184 ? -57.705 19.676 -43.031 1.00 63.78 184 PHE D C 1
ATOM 9955 O O . PHE D 1 184 ? -58.920 19.528 -42.930 1.00 61.55 184 PHE D O 1
ATOM 9963 N N . THR D 1 185 ? -56.859 19.353 -42.058 1.00 60.34 185 THR D N 1
ATOM 9964 C CA . THR D 1 185 ? -57.335 18.760 -40.815 1.00 60.19 185 THR D CA 1
ATOM 9965 C C . THR D 1 185 ? -57.554 19.804 -39.725 1.00 54.82 185 THR D C 1
ATOM 9966 O O . THR D 1 185 ? -56.629 20.514 -39.333 1.00 54.64 185 THR D O 1
ATOM 9970 N N . VAL D 1 186 ? -58.790 19.893 -39.243 1.00 49.85 186 VAL D N 1
ATOM 9971 C CA . VAL D 1 186 ? -59.106 20.760 -38.117 1.00 49.39 186 VAL D CA 1
ATOM 9972 C C . VAL D 1 186 ? -58.764 20.034 -36.823 1.00 49.18 186 VAL D C 1
ATOM 9973 O O . VAL D 1 186 ? -59.211 18.911 -36.596 1.00 52.19 186 VAL D O 1
ATOM 9977 N N . LEU D 1 187 ? -57.974 20.679 -35.973 1.00 46.09 187 LEU D N 1
ATOM 9978 C CA . LEU D 1 187 ? -57.476 20.036 -34.763 1.00 48.26 187 LEU D CA 1
ATOM 9979 C C . LEU D 1 187 ? -58.243 20.488 -33.532 1.00 51.71 187 LEU D C 1
ATOM 9980 O O . LEU D 1 187 ? -58.402 19.734 -32.570 1.00 55.88 187 LEU D O 1
ATOM 9985 N N . SER D 1 188 ? -58.715 21.727 -33.570 1.00 50.71 188 SER D N 1
ATOM 9986 C CA . SER D 1 188 ? -59.411 22.318 -32.441 1.00 54.47 188 SER D CA 1
ATOM 9987 C C . SER D 1 188 ? -60.272 23.478 -32.917 1.00 57.58 188 SER D C 1
ATOM 9988 O O . SER D 1 188 ? -59.851 24.259 -33.770 1.00 57.72 188 SER D O 1
ATOM 9991 N N . THR D 1 189 ? -61.479 23.584 -32.366 1.00 56.03 189 THR D N 1
ATOM 9992 C CA . THR D 1 189 ? -62.402 24.646 -32.747 1.00 54.03 189 THR D CA 1
ATOM 9993 C C . THR D 1 189 ? -62.986 25.314 -31.508 1.00 51.13 189 THR D C 1
ATOM 9994 O O . THR D 1 189 ? -63.529 24.638 -30.637 1.00 48.95 189 THR D O 1
ATOM 9998 N N . LYS D 1 190 ? -62.897 26.638 -31.444 1.00 50.67 190 LYS D N 1
ATOM 9999 C CA . LYS D 1 190 ? -63.559 27.398 -30.391 1.00 55.47 190 LYS D CA 1
ATOM 10000 C C . LYS D 1 190 ? -64.367 28.547 -30.985 1.00 55.56 190 LYS D C 1
ATOM 10001 O O . LYS D 1 190 ? -63.885 29.268 -31.859 1.00 52.27 190 LYS D O 1
ATOM 10007 N N . SER D 1 191 ? -65.598 28.708 -30.505 1.00 52.25 191 SER D N 1
ATOM 10008 C CA . SER D 1 191 ? -66.471 29.783 -30.960 1.00 54.71 191 SER D CA 1
ATOM 10009 C C . SER D 1 191 ? -66.446 30.973 -30.005 1.00 54.94 191 SER D C 1
ATOM 10010 O O . SER D 1 191 ? -66.490 30.799 -28.788 1.00 55.94 191 SER D O 1
ATOM 10013 N N . LEU D 1 192 ? -66.363 32.178 -30.561 1.00 50.47 192 LEU D N 1
ATOM 10014 C CA . LEU D 1 192 ? -66.500 33.395 -29.769 1.00 49.54 192 LEU D CA 1
ATOM 10015 C C . LEU D 1 192 ? -67.982 33.706 -29.526 1.00 53.49 192 LEU D C 1
ATOM 10016 O O . LEU D 1 192 ? -68.853 33.092 -30.147 1.00 53.89 192 LEU D O 1
ATOM 10021 N N . PHE D 1 193 ? -68.257 34.665 -28.640 1.00 50.24 193 PHE D N 1
ATOM 10022 C CA . PHE D 1 193 ? -69.623 34.954 -28.200 1.00 49.93 193 PHE D CA 1
ATOM 10023 C C . PHE D 1 193 ? -70.560 35.321 -29.348 1.00 51.75 193 PHE D C 1
ATOM 10024 O O . PHE D 1 193 ? -71.715 34.890 -29.366 1.00 52.60 193 PHE D O 1
ATOM 10032 N N . LEU D 1 194 ? -70.074 36.123 -30.293 1.00 50.69 194 LEU D N 1
ATOM 10033 C CA . LEU D 1 194 ? -70.907 36.542 -31.417 1.00 53.74 194 LEU D CA 1
ATOM 10034 C C . LEU D 1 194 ? -70.940 35.507 -32.536 1.00 53.90 194 LEU D C 1
ATOM 10035 O O . LEU D 1 194 ? -71.613 35.709 -33.545 1.00 55.95 194 LEU D O 1
ATOM 10040 N N . GLY D 1 195 ? -70.235 34.396 -32.349 1.00 48.70 195 GLY D N 1
ATOM 10041 C CA . GLY D 1 195 ? -70.338 33.278 -33.267 1.00 48.99 195 GLY D CA 1
ATOM 10042 C C . GLY D 1 195 ? -69.164 33.002 -34.194 1.00 51.17 195 GLY D C 1
ATOM 10043 O O . GLY D 1 195 ? -69.160 31.978 -34.877 1.00 49.19 195 GLY D O 1
ATOM 10044 N N . GLN D 1 196 ? -68.172 33.891 -34.224 1.00 54.16 196 GLN D N 1
ATOM 10045 C CA . GLN D 1 196 ? -66.981 33.662 -35.046 1.00 49.75 196 GLN D CA 1
ATOM 10046 C C . GLN D 1 196 ? -66.262 32.418 -34.546 1.00 51.94 196 GLN D C 1
ATOM 10047 O O . GLN D 1 196 ? -66.113 32.235 -33.334 1.00 52.37 196 GLN D O 1
ATOM 10053 N N . LYS D 1 197 ? -65.861 31.537 -35.460 1.00 47.44 197 LYS D N 1
ATOM 10054 C CA . LYS D 1 197 ? -65.117 30.353 -35.046 1.00 49.96 197 LYS D CA 1
ATOM 10055 C C . LYS D 1 197 ? -63.610 30.490 -35.263 1.00 49.48 197 LYS D C 1
ATOM 10056 O O . LYS D 1 197 ? -63.145 30.980 -36.297 1.00 46.78 197 LYS D O 1
ATOM 10062 N N . LEU D 1 198 ? -62.861 30.054 -34.256 1.00 48.26 198 LEU D N 1
ATOM 10063 C CA . LEU D 1 198 ? -61.409 29.976 -34.320 1.00 47.90 198 LEU D CA 1
ATOM 10064 C C . LEU D 1 198 ? -61.000 28.521 -34.473 1.00 46.42 198 LEU D C 1
ATOM 10065 O O . LEU D 1 198 ? -61.388 27.682 -33.667 1.00 46.56 198 LEU D O 1
ATOM 10070 N N . GLN D 1 199 ? -60.266 28.202 -35.533 1.00 43.03 199 GLN D N 1
ATOM 10071 C CA . GLN D 1 199 ? -59.854 26.821 -35.738 1.00 44.20 199 GLN D CA 1
ATOM 10072 C C . GLN D 1 199 ? -58.344 26.660 -35.870 1.00 49.09 199 GLN D C 1
ATOM 10073 O O . GLN D 1 199 ? -57.697 27.323 -36.683 1.00 48.79 199 GLN D O 1
ATOM 10079 N N . VAL D 1 200 ? -57.783 25.772 -35.057 1.00 49.23 200 VAL D N 1
ATOM 10080 C CA . VAL D 1 200 ? -56.405 25.360 -35.245 1.00 49.00 200 VAL D CA 1
ATOM 10081 C C . VAL D 1 200 ? -56.399 24.243 -36.271 1.00 50.23 200 VAL D C 1
ATOM 10082 O O . VAL D 1 200 ? -57.082 23.230 -36.102 1.00 48.37 200 VAL D O 1
ATOM 10086 N N . VAL D 1 201 ? -55.636 24.434 -37.339 1.00 50.99 201 VAL D N 1
ATOM 10087 C CA . VAL D 1 201 ? -55.586 23.457 -38.411 1.00 51.64 201 VAL D CA 1
ATOM 10088 C C . VAL D 1 201 ? -54.145 23.089 -38.728 1.00 56.56 201 VAL D C 1
ATOM 10089 O O . VAL D 1 201 ? -53.231 23.902 -38.574 1.00 55.18 201 VAL D O 1
ATOM 10093 N N . GLN D 1 202 ? -53.942 21.846 -39.143 1.00 62.37 202 GLN D N 1
ATOM 10094 C CA . GLN D 1 202 ? -52.633 21.434 -39.617 1.00 69.45 202 GLN D CA 1
ATOM 10095 C C . GLN D 1 202 ? -52.665 21.361 -41.132 1.00 69.69 202 GLN D C 1
ATOM 10096 O O . GLN D 1 202 ? -53.378 20.540 -41.713 1.00 69.10 202 GLN D O 1
ATOM 10102 N N . ALA D 1 203 ? -51.887 22.236 -41.758 1.00 70.28 203 ALA D N 1
ATOM 10103 C CA . ALA D 1 203 ? -51.858 22.353 -43.206 1.00 71.43 203 ALA D CA 1
ATOM 10104 C C . ALA D 1 203 ? -50.701 23.239 -43.638 1.00 70.97 203 ALA D C 1
ATOM 10105 O O . ALA D 1 203 ? -50.091 23.933 -42.823 1.00 67.44 203 ALA D O 1
ATOM 10107 N N . ASP D 1 204 ? -50.374 23.177 -44.921 1.00 70.79 204 ASP D N 1
ATOM 10108 C CA . ASP D 1 204 ? -49.533 24.192 -45.529 1.00 71.08 204 ASP D CA 1
ATOM 10109 C C . ASP D 1 204 ? -50.374 25.454 -45.692 1.00 69.58 204 ASP D C 1
ATOM 10110 O O . ASP D 1 204 ? -51.370 25.447 -46.415 1.00 72.45 204 ASP D O 1
ATOM 10115 N N . ILE D 1 205 ? -49.983 26.527 -45.008 1.00 65.53 205 ILE D N 1
ATOM 10116 C CA . ILE D 1 205 ? -50.759 27.765 -45.017 1.00 62.99 205 ILE D CA 1
ATOM 10117 C C . ILE D 1 205 ? -50.949 28.313 -46.435 1.00 63.31 205 ILE D C 1
ATOM 10118 O O . ILE D 1 205 ? -51.933 29.000 -46.715 1.00 61.92 205 ILE D O 1
ATOM 10123 N N . ALA D 1 206 ? -50.013 27.994 -47.326 1.00 63.12 206 ALA D N 1
ATOM 10124 C CA . ALA D 1 206 ? -50.113 28.395 -48.722 1.00 65.08 206 ALA D CA 1
ATOM 10125 C C . ALA D 1 206 ? -51.231 27.641 -49.440 1.00 68.83 206 ALA D C 1
ATOM 10126 O O . ALA D 1 206 ? -51.796 28.135 -50.418 1.00 70.88 206 ALA D O 1
ATOM 10128 N N . SER D 1 207 ? -51.551 26.448 -48.946 1.00 69.30 207 SER D N 1
ATOM 10129 C CA . SER D 1 207 ? -52.559 25.607 -49.581 1.00 74.44 207 SER D CA 1
ATOM 10130 C C . SER D 1 207 ? -53.946 25.855 -49.004 1.00 73.33 207 SER D C 1
ATOM 10131 O O . SER D 1 207 ? -54.942 25.362 -49.535 1.00 71.98 207 SER D O 1
ATOM 10134 N N . ILE D 1 208 ? -54.004 26.620 -47.915 1.00 75.60 208 ILE D N 1
ATOM 10135 C CA . ILE D 1 208 ? -55.277 26.970 -47.282 1.00 76.09 208 ILE D CA 1
ATOM 10136 C C . ILE D 1 208 ? -56.089 27.889 -48.192 1.00 80.10 208 ILE D C 1
ATOM 10137 O O . ILE D 1 208 ? -55.611 28.944 -48.608 1.00 81.29 208 ILE D O 1
ATOM 10142 N N . ASP D 1 209 ? -57.328 27.500 -48.473 1.00 87.03 209 ASP D N 1
ATOM 10143 C CA . ASP D 1 209 ? -58.178 28.260 -49.385 1.00 90.74 209 ASP D CA 1
ATOM 10144 C C . ASP D 1 209 ? -59.119 29.221 -48.659 1.00 85.29 209 ASP D C 1
ATOM 10145 O O . ASP D 1 209 ? -60.292 29.350 -49.015 1.00 88.06 209 ASP D O 1
ATOM 10150 N N . SER D 1 210 ? -58.594 29.903 -47.646 1.00 73.63 210 SER D N 1
ATOM 10151 C CA . SER D 1 210 ? -59.336 30.966 -46.986 1.00 66.50 210 SER D CA 1
ATOM 10152 C C . SER D 1 210 ? -59.271 32.216 -47.847 1.00 62.66 210 SER D C 1
ATOM 10153 O O . SER D 1 210 ? -58.453 32.296 -48.763 1.00 64.78 210 SER D O 1
ATOM 10156 N N . ASP D 1 211 ? -60.130 33.188 -47.561 1.00 57.20 211 ASP D N 1
ATOM 10157 C CA . ASP D 1 211 ? -60.137 34.429 -48.326 1.00 60.06 211 ASP D CA 1
ATOM 10158 C C . ASP D 1 211 ? -58.808 35.168 -48.193 1.00 59.18 211 ASP D C 1
ATOM 10159 O O . ASP D 1 211 ? -58.296 35.712 -49.168 1.00 60.21 211 ASP D O 1
ATOM 10164 N N . ALA D 1 212 ? -58.252 35.190 -46.985 1.00 58.90 212 ALA D N 1
ATOM 10165 C CA . ALA D 1 212 ? -56.959 35.829 -46.768 1.00 56.15 212 ALA D CA 1
ATOM 10166 C C . ALA D 1 212 ? -55.975 34.925 -46.036 1.00 53.81 212 ALA D C 1
ATOM 10167 O O . ALA D 1 212 ? -56.353 34.155 -45.152 1.00 50.78 212 ALA D O 1
ATOM 10169 N N . VAL D 1 213 ? -54.708 35.031 -46.418 1.00 54.00 213 VAL D N 1
ATOM 10170 C CA . VAL D 1 213 ? -53.620 34.404 -45.684 1.00 54.35 213 VAL D CA 1
ATOM 10171 C C . VAL D 1 213 ? -52.683 35.506 -45.208 1.00 55.10 213 VAL D C 1
ATOM 10172 O O . VAL D 1 213 ? -52.406 36.451 -45.949 1.00 60.79 213 VAL D O 1
ATOM 10176 N N . VAL D 1 214 ? -52.219 35.404 -43.967 1.00 53.42 214 VAL D N 1
ATOM 10177 C CA . VAL D 1 214 ? -51.330 36.417 -43.408 1.00 53.93 214 VAL D CA 1
ATOM 10178 C C . VAL D 1 214 ? -49.864 36.034 -43.592 1.00 55.93 214 VAL D C 1
ATOM 10179 O O . VAL D 1 214 ? -49.438 34.938 -43.224 1.00 55.49 214 VAL D O 1
ATOM 10183 N N . HIS D 1 215 ? -49.097 36.956 -44.161 1.00 60.01 215 HIS D N 1
ATOM 10184 C CA . HIS D 1 215 ? -47.674 36.749 -44.399 1.00 55.45 215 HIS D CA 1
ATOM 10185 C C . HIS D 1 215 ? -46.846 37.675 -43.521 1.00 55.41 215 HIS D C 1
ATOM 10186 O O . HIS D 1 215 ? -46.809 38.882 -43.750 1.00 59.09 215 HIS D O 1
ATOM 10193 N N . PRO D 1 216 ? -46.215 37.119 -42.481 1.00 58.30 216 PRO D N 1
ATOM 10194 C CA . PRO D 1 216 ? -45.350 37.949 -41.639 1.00 59.51 216 PRO D CA 1
ATOM 10195 C C . PRO D 1 216 ? -44.072 38.333 -42.382 1.00 62.09 216 PRO D C 1
ATOM 10196 O O . PRO D 1 216 ? -43.374 37.467 -42.910 1.00 62.52 216 PRO D O 1
ATOM 10200 N N . THR D 1 217 ? -43.766 39.624 -42.410 1.00 62.93 217 THR D N 1
ATOM 10201 C CA . THR D 1 217 ? -42.613 40.120 -43.147 1.00 70.15 217 THR D CA 1
ATOM 10202 C C . THR D 1 217 ? -41.972 41.279 -42.395 1.00 71.35 217 THR D C 1
ATOM 10203 O O . THR D 1 217 ? -42.262 41.508 -41.219 1.00 67.26 217 THR D O 1
ATOM 10207 N N . ASN D 1 218 ? -41.096 42.007 -43.075 1.00 72.14 218 ASN D N 1
ATOM 10208 C CA . ASN D 1 218 ? -40.466 43.174 -42.487 1.00 70.28 218 ASN D CA 1
ATOM 10209 C C . ASN D 1 218 ? -40.884 44.430 -43.237 1.00 73.55 218 ASN D C 1
ATOM 10210 O O . ASN D 1 218 ? -41.769 44.382 -44.091 1.00 74.59 218 ASN D O 1
ATOM 10215 N N . THR D 1 219 ? -40.255 45.551 -42.908 1.00 78.29 219 THR D N 1
ATOM 10216 C CA . THR D 1 219 ? -40.611 46.837 -43.497 1.00 81.13 219 THR D CA 1
ATOM 10217 C C . THR D 1 219 ? -40.429 46.873 -45.022 1.00 83.65 219 THR D C 1
ATOM 10218 O O . THR D 1 219 ? -41.048 47.688 -45.704 1.00 85.06 219 THR D O 1
ATOM 10222 N N . ASP D 1 220 ? -39.577 45.999 -45.549 1.00 85.88 220 ASP D N 1
ATOM 10223 C CA . ASP D 1 220 ? -39.267 45.994 -46.978 1.00 86.89 220 ASP D CA 1
ATOM 10224 C C . ASP D 1 220 ? -39.954 44.881 -47.775 1.00 85.64 220 ASP D C 1
ATOM 10225 O O . ASP D 1 220 ? -39.561 44.595 -48.907 1.00 90.68 220 ASP D O 1
ATOM 10230 N N . PHE D 1 221 ? -40.963 44.254 -47.177 1.00 81.17 221 PHE D N 1
ATOM 10231 C CA . PHE D 1 221 ? -41.700 43.152 -47.803 1.00 77.41 221 PHE D CA 1
ATOM 10232 C C . PHE D 1 221 ? -40.814 41.977 -48.216 1.00 75.00 221 PHE D C 1
ATOM 10233 O O . PHE D 1 221 ? -41.049 41.344 -49.245 1.00 68.89 221 PHE D O 1
ATOM 10241 N N . TYR D 1 222 ? -39.812 41.684 -47.397 1.00 77.42 222 TYR D N 1
ATOM 10242 C CA . TYR D 1 222 ? -38.960 40.519 -47.602 1.00 78.55 222 TYR D CA 1
ATOM 10243 C C . TYR D 1 222 ? -39.730 39.203 -47.625 1.00 78.15 222 TYR D C 1
ATOM 10244 O O . TYR D 1 222 ? -40.551 38.931 -46.749 1.00 76.06 222 TYR D O 1
ATOM 10253 N N . ILE D 1 223 ? -39.457 38.392 -48.642 1.00 80.84 223 ILE D N 1
ATOM 10254 C CA . ILE D 1 223 ? -40.118 37.104 -48.796 1.00 83.83 223 ILE D CA 1
ATOM 10255 C C . ILE D 1 223 ? -39.151 36.001 -48.395 1.00 90.54 223 ILE D C 1
ATOM 10256 O O . ILE D 1 223 ? -38.302 35.577 -49.180 1.00 95.35 223 ILE D O 1
ATOM 10261 N N . GLY D 1 224 ? -39.277 35.555 -47.155 1.00 92.16 224 GLY D N 1
ATOM 10262 C CA . GLY D 1 224 ? -38.425 34.514 -46.622 1.00 96.24 224 GLY D CA 1
ATOM 10263 C C . GLY D 1 224 ? -39.064 33.994 -45.357 1.00 98.22 224 GLY D C 1
ATOM 10264 O O . GLY D 1 224 ? -40.227 34.290 -45.082 1.00 95.71 224 GLY D O 1
ATOM 10265 N N . GLY D 1 225 ? -38.314 33.225 -44.580 1.00 102.02 225 GLY D N 1
ATOM 10266 C CA . GLY D 1 225 ? -38.864 32.653 -43.369 1.00 101.87 225 GLY D CA 1
ATOM 10267 C C . GLY D 1 225 ? -39.807 31.531 -43.741 1.00 101.61 225 GLY D C 1
ATOM 10268 O O . GLY D 1 225 ? -39.978 31.228 -44.923 1.00 104.36 225 GLY D O 1
ATOM 10269 N N . GLU D 1 226 ? -40.412 30.909 -42.736 1.00 96.94 226 GLU D N 1
ATOM 10270 C CA . GLU D 1 226 ? -41.309 29.775 -42.954 1.00 95.38 226 GLU D CA 1
ATOM 10271 C C . GLU D 1 226 ? -42.455 30.060 -43.921 1.00 87.64 226 GLU D C 1
ATOM 10272 O O . GLU D 1 226 ? -42.612 29.370 -44.930 1.00 87.83 226 GLU D O 1
ATOM 10278 N N . VAL D 1 227 ? -43.248 31.079 -43.609 1.00 80.95 227 VAL D N 1
ATOM 10279 C CA . VAL D 1 227 ? -44.434 31.401 -44.399 1.00 75.39 227 VAL D CA 1
ATOM 10280 C C . VAL D 1 227 ? -44.096 31.966 -45.776 1.00 73.50 227 VAL D C 1
ATOM 10281 O O . VAL D 1 227 ? -44.679 31.555 -46.777 1.00 74.77 227 VAL D O 1
ATOM 10285 N N . GLY D 1 228 ? -43.165 32.913 -45.822 1.00 72.77 228 GLY D N 1
ATOM 10286 C CA . GLY D 1 228 ? -42.716 33.488 -47.079 1.00 72.45 228 GLY D CA 1
ATOM 10287 C C . GLY D 1 228 ? -42.307 32.457 -48.114 1.00 71.06 228 GLY D C 1
ATOM 10288 O O . GLY D 1 228 ? -42.734 32.518 -49.266 1.00 69.28 228 GLY D O 1
ATOM 10289 N N . ASN D 1 229 ? -41.493 31.495 -47.690 1.00 73.22 229 ASN D N 1
ATOM 10290 C CA . ASN D 1 229 ? -40.983 30.462 -48.586 1.00 76.64 229 ASN D CA 1
ATOM 10291 C C . ASN D 1 229 ? -42.070 29.552 -49.160 1.00 76.89 229 ASN D C 1
ATOM 10292 O O . ASN D 1 229 ? -42.087 29.282 -50.362 1.00 75.57 229 ASN D O 1
ATOM 10297 N N . THR D 1 230 ? -42.981 29.089 -48.307 1.00 78.41 230 THR D N 1
ATOM 10298 C CA . THR D 1 230 ? -44.038 28.185 -48.757 1.00 77.82 230 THR D CA 1
ATOM 10299 C C . THR D 1 230 ? -45.035 28.903 -49.670 1.00 77.20 230 THR D C 1
ATOM 10300 O O . THR D 1 230 ? -45.653 28.278 -50.532 1.00 79.80 230 THR D O 1
ATOM 10304 N N . LEU D 1 231 ? -45.201 30.208 -49.469 1.00 74.24 231 LEU D N 1
ATOM 10305 C CA . LEU D 1 231 ? -46.019 31.017 -50.367 1.00 75.05 231 LEU D CA 1
ATOM 10306 C C . LEU D 1 231 ? -45.342 31.175 -51.731 1.00 78.43 231 LEU D C 1
ATOM 10307 O O . LEU D 1 231 ? -45.997 31.103 -52.770 1.00 79.15 231 LEU D O 1
ATOM 10312 N N . GLU D 1 232 ? -44.028 31.391 -51.719 1.00 81.52 232 GLU D N 1
ATOM 10313 C CA . GLU D 1 232 ? -43.264 31.533 -52.959 1.00 85.64 232 GLU D CA 1
ATOM 10314 C C . GLU D 1 232 ? -43.242 30.226 -53.743 1.00 84.72 232 GLU D C 1
ATOM 10315 O O . GLU D 1 232 ? -43.374 30.224 -54.966 1.00 86.44 232 GLU D O 1
ATOM 10321 N N . LYS D 1 233 ? -43.077 29.120 -53.024 1.00 83.14 233 LYS D N 1
ATOM 10322 C CA . LYS D 1 233 ? -43.139 27.789 -53.616 1.00 83.18 233 LYS D CA 1
ATOM 10323 C C . LYS D 1 233 ? -44.460 27.560 -54.344 1.00 83.22 233 LYS D C 1
ATOM 10324 O O . LYS D 1 233 ? -44.477 27.135 -55.499 1.00 82.25 233 LYS D O 1
ATOM 10330 N N . LYS D 1 234 ? -45.563 27.843 -53.656 1.00 82.03 234 LYS D N 1
ATOM 10331 C CA . LYS D 1 234 ? -46.897 27.637 -54.209 1.00 82.72 234 LYS D CA 1
ATOM 10332 C C . LYS D 1 234 ? -47.243 28.656 -55.294 1.00 84.46 234 LYS D C 1
ATOM 10333 O O . LYS D 1 234 ? -47.757 28.296 -56.353 1.00 83.88 234 LYS D O 1
ATOM 10339 N N . GLY D 1 235 ? -46.956 29.926 -55.025 1.00 87.55 235 GLY D N 1
ATOM 10340 C CA . GLY D 1 235 ? -47.401 31.008 -55.884 1.00 89.79 235 GLY D CA 1
ATOM 10341 C C . GLY D 1 235 ? -46.487 31.323 -57.051 1.00 94.69 235 GLY D C 1
ATOM 10342 O O . GLY D 1 235 ? -46.942 31.824 -58.079 1.00 95.50 235 GLY D O 1
ATOM 10343 N N . GLY D 1 236 ? -45.200 31.031 -56.899 1.00 100.65 236 GLY D N 1
ATOM 10344 C CA . GLY D 1 236 ? -44.245 31.264 -57.968 1.00 97.36 236 GLY D CA 1
ATOM 10345 C C . GLY D 1 236 ? -44.039 32.731 -58.301 1.00 96.85 236 GLY D C 1
ATOM 10346 O O . GLY D 1 236 ? -44.177 33.603 -57.440 1.00 95.07 236 GLY D O 1
ATOM 10347 N N . LYS D 1 237 ? -43.687 32.986 -59.558 1.00 98.35 237 LYS D N 1
ATOM 10348 C CA . LYS D 1 237 ? -43.364 34.322 -60.053 1.00 97.98 237 LYS D CA 1
ATOM 10349 C C . LYS D 1 237 ? -44.479 35.341 -59.839 1.00 97.82 237 LYS D C 1
ATOM 10350 O O . LYS D 1 237 ? -44.219 36.486 -59.468 1.00 98.04 237 LYS D O 1
ATOM 10356 N N . GLU D 1 238 ? -45.717 34.919 -60.082 1.00 102.04 238 GLU D N 1
ATOM 10357 C CA . GLU D 1 238 ? -46.873 35.802 -59.960 1.00 106.01 238 GLU D CA 1
ATOM 10358 C C . GLU D 1 238 ? -46.984 36.394 -58.560 1.00 102.66 238 GLU D C 1
ATOM 10359 O O . GLU D 1 238 ? -47.287 37.577 -58.397 1.00 105.30 238 GLU D O 1
ATOM 10365 N N . PHE D 1 239 ? -46.741 35.561 -57.555 1.00 90.89 239 PHE D N 1
ATOM 10366 C CA . PHE D 1 239 ? -46.764 36.002 -56.167 1.00 82.60 239 PHE D CA 1
ATOM 10367 C C . PHE D 1 239 ? -45.661 37.014 -55.871 1.00 78.01 239 PHE D C 1
ATOM 10368 O O . PHE D 1 239 ? -45.915 38.070 -55.297 1.00 73.24 239 PHE D O 1
ATOM 10376 N N . VAL D 1 240 ? -44.443 36.697 -56.301 1.00 81.76 240 VAL D N 1
ATOM 10377 C CA . VAL D 1 240 ? -43.284 37.542 -56.028 1.00 81.08 240 VAL D CA 1
ATOM 10378 C C . VAL D 1 240 ? -43.439 38.925 -56.657 1.00 81.14 240 VAL D C 1
ATOM 10379 O O . VAL D 1 240 ? -43.195 39.941 -56.003 1.00 79.94 240 VAL D O 1
ATOM 10383 N N . GLU D 1 241 ? -43.856 38.963 -57.919 1.00 82.90 241 GLU D N 1
ATOM 10384 C CA . GLU D 1 241 ? -44.088 40.229 -58.606 1.00 86.42 241 GLU D CA 1
ATOM 10385 C C . GLU D 1 241 ? -45.213 41.018 -57.941 1.00 83.03 241 GLU D C 1
ATOM 10386 O O . GLU D 1 241 ? -45.150 42.243 -57.846 1.00 81.82 241 GLU D O 1
ATOM 10392 N N . ALA D 1 242 ? -46.234 40.309 -57.468 1.00 84.73 242 ALA D N 1
ATOM 10393 C CA . ALA D 1 242 ? -47.353 40.944 -56.780 1.00 85.38 242 ALA D CA 1
ATOM 10394 C C . ALA D 1 242 ? -46.892 41.626 -55.495 1.00 85.30 242 ALA D C 1
ATOM 10395 O O . ALA D 1 242 ? -47.372 42.706 -55.148 1.00 85.93 242 ALA D O 1
ATOM 10397 N N . VAL D 1 243 ? -45.960 40.989 -54.793 1.00 84.36 243 VAL D N 1
ATOM 10398 C CA . VAL D 1 243 ? -45.404 41.564 -53.575 1.00 83.09 243 VAL D CA 1
ATOM 10399 C C . VAL D 1 243 ? -44.551 42.778 -53.929 1.00 85.14 243 VAL D C 1
ATOM 10400 O O . VAL D 1 243 ? -44.624 43.814 -53.267 1.00 85.07 243 VAL D O 1
ATOM 10404 N N . LEU D 1 244 ? -43.748 42.645 -54.982 1.00 87.69 244 LEU D N 1
ATOM 10405 C CA . LEU D 1 244 ? -42.915 43.746 -55.454 1.00 90.89 244 LEU D CA 1
ATOM 10406 C C . LEU D 1 244 ? -43.761 44.931 -55.909 1.00 91.39 244 LEU D C 1
ATOM 10407 O O . LEU D 1 244 ? -43.424 46.083 -55.630 1.00 89.55 244 LEU D O 1
ATOM 10412 N N . GLU D 1 245 ? -44.851 44.644 -56.618 1.00 94.25 245 GLU D N 1
ATOM 10413 C CA . GLU D 1 245 ? -45.769 45.686 -57.064 1.00 97.73 245 GLU D CA 1
ATOM 10414 C C . GLU D 1 245 ? -46.341 46.427 -55.859 1.00 96.76 245 GLU D C 1
ATOM 10415 O O . GLU D 1 245 ? -46.430 47.654 -55.855 1.00 99.42 245 GLU D O 1
ATOM 10421 N N . LEU D 1 246 ? -46.727 45.665 -54.838 1.00 95.78 246 LEU D N 1
ATOM 10422 C CA . LEU D 1 246 ? -47.229 46.227 -53.589 1.00 93.35 246 LEU D CA 1
ATOM 10423 C C . LEU D 1 246 ? -46.156 47.029 -52.861 1.00 92.82 246 LEU D C 1
ATOM 10424 O O . LEU D 1 246 ? -46.432 48.084 -52.293 1.00 94.74 246 LEU D O 1
ATOM 10429 N N . ARG D 1 247 ? -44.932 46.514 -52.884 1.00 91.44 247 ARG D N 1
ATOM 10430 C CA . ARG D 1 247 ? -43.801 47.163 -52.235 1.00 92.15 247 ARG D CA 1
ATOM 10431 C C . ARG D 1 247 ? -43.565 48.551 -52.828 1.00 94.07 247 ARG D C 1
ATOM 10432 O O . ARG D 1 247 ? -43.321 49.511 -52.097 1.00 94.37 247 ARG D O 1
ATOM 10440 N N . LYS D 1 248 ? -43.639 48.652 -54.152 1.00 96.27 248 LYS D N 1
ATOM 10441 C CA . LYS D 1 248 ? -43.523 49.940 -54.833 1.00 100.92 248 LYS D CA 1
ATOM 10442 C C . LYS D 1 248 ? -44.727 50.840 -54.556 1.00 104.12 248 LYS D C 1
ATOM 10443 O O . LYS D 1 248 ? -44.577 52.041 -54.339 1.00 106.51 248 LYS D O 1
ATOM 10449 N N . LYS D 1 249 ? -45.916 50.246 -54.553 1.00 106.66 249 LYS D N 1
ATOM 10450 C CA . LYS D 1 249 ? -47.164 50.994 -54.412 1.00 109.92 249 LYS D CA 1
ATOM 10451 C C . LYS D 1 249 ? -47.384 51.516 -52.997 1.00 109.88 249 LYS D C 1
ATOM 10452 O O . LYS D 1 249 ? -47.807 52.656 -52.807 1.00 111.31 249 LYS D O 1
ATOM 10458 N N . ASN D 1 250 ? -47.091 50.679 -52.008 1.00 108.25 250 ASN D N 1
ATOM 10459 C CA . ASN D 1 250 ? -47.352 51.015 -50.613 1.00 106.40 250 ASN D CA 1
ATOM 10460 C C . ASN D 1 250 ? -46.247 51.843 -49.962 1.00 104.44 250 ASN D C 1
ATOM 10461 O O . ASN D 1 250 ? -46.502 52.607 -49.031 1.00 105.68 250 ASN D O 1
ATOM 10466 N N . GLY D 1 251 ? -45.022 51.696 -50.453 1.00 100.49 251 GLY D N 1
ATOM 10467 C CA . GLY D 1 251 ? -43.868 52.201 -49.733 1.00 95.10 251 GLY D CA 1
ATOM 10468 C C . GLY D 1 251 ? -43.538 51.226 -48.619 1.00 87.70 251 GLY D C 1
ATOM 10469 O O . GLY D 1 251 ? -44.180 50.182 -48.507 1.00 86.45 251 GLY D O 1
ATOM 10470 N N . PRO D 1 252 ? -42.528 51.546 -47.796 1.00 83.12 252 PRO D N 1
ATOM 10471 C CA . PRO D 1 252 ? -42.133 50.626 -46.722 1.00 79.53 252 PRO D CA 1
ATOM 10472 C C . PRO D 1 252 ? -43.250 50.378 -45.707 1.00 80.46 252 PRO D C 1
ATOM 10473 O O . PRO D 1 252 ? -44.124 51.226 -45.525 1.00 81.44 252 PRO D O 1
ATOM 10477 N N . LEU D 1 253 ? -43.207 49.222 -45.051 1.00 79.94 253 LEU D N 1
ATOM 10478 C CA . LEU D 1 253 ? -44.228 48.847 -44.077 1.00 79.41 253 LEU D CA 1
ATOM 10479 C C . LEU D 1 253 ? -43.826 49.248 -42.661 1.00 79.11 253 LEU D C 1
ATOM 10480 O O . LEU D 1 253 ? -42.870 48.709 -42.102 1.00 77.32 253 LEU D O 1
ATOM 10485 N N . GLU D 1 254 ? -44.574 50.171 -42.068 1.00 82.92 254 GLU D N 1
ATOM 10486 C CA . GLU D 1 254 ? -44.322 50.567 -40.687 1.00 85.46 254 GLU D CA 1
ATOM 10487 C C . GLU D 1 254 ? -44.541 49.390 -39.746 1.00 78.10 254 GLU D C 1
ATOM 10488 O O . GLU D 1 254 ? -45.200 48.415 -40.106 1.00 74.34 254 GLU D O 1
ATOM 10494 N N . VAL D 1 255 ? -43.974 49.482 -38.548 1.00 79.16 255 VAL D N 1
ATOM 10495 C CA . VAL D 1 255 ? -44.167 48.461 -37.525 1.00 77.21 255 VAL D CA 1
ATOM 10496 C C . VAL D 1 255 ? -45.649 48.334 -37.175 1.00 75.37 255 VAL D C 1
ATOM 10497 O O . VAL D 1 255 ? -46.344 49.344 -37.034 1.00 75.60 255 VAL D O 1
ATOM 10501 N N . ALA D 1 256 ? -46.117 47.088 -37.083 1.00 73.68 256 ALA D N 1
ATOM 10502 C CA . ALA D 1 256 ? -47.520 46.746 -36.824 1.00 72.17 256 ALA D CA 1
ATOM 10503 C C . ALA D 1 256 ? -48.436 47.114 -37.990 1.00 72.99 256 ALA D C 1
ATOM 10504 O O . ALA D 1 256 ? -49.658 47.030 -37.879 1.00 75.47 256 ALA D O 1
ATOM 10506 N N . GLY D 1 257 ? -47.841 47.509 -39.110 1.00 73.88 257 GLY D N 1
ATOM 10507 C CA . GLY D 1 257 ? -48.603 47.888 -40.285 1.00 71.78 257 GLY D CA 1
ATOM 10508 C C . GLY D 1 257 ? -48.973 46.683 -41.129 1.00 67.68 257 GLY D C 1
ATOM 10509 O O . GLY D 1 257 ? -48.322 45.643 -41.054 1.00 68.07 257 GLY D O 1
ATOM 10510 N N . ALA D 1 258 ? -50.037 46.810 -41.915 1.00 65.51 258 ALA D N 1
ATOM 10511 C CA . ALA D 1 258 ? -50.437 45.736 -42.814 1.00 64.48 258 ALA D CA 1
ATOM 10512 C C . ALA D 1 258 ? -50.829 46.262 -44.195 1.00 66.06 258 ALA D C 1
ATOM 10513 O O . ALA D 1 258 ? -51.243 47.411 -44.340 1.00 68.04 258 ALA D O 1
ATOM 10515 N N . ALA D 1 259 ? -50.697 45.405 -45.204 1.00 65.87 259 ALA D N 1
ATOM 10516 C CA . ALA D 1 259 ? -51.058 45.752 -46.575 1.00 66.69 259 ALA D CA 1
ATOM 10517 C C . ALA D 1 259 ? -51.445 44.495 -47.345 1.00 67.91 259 ALA D C 1
ATOM 10518 O O . ALA D 1 259 ? -51.007 43.395 -47.007 1.00 68.71 259 ALA D O 1
ATOM 10520 N N . VAL D 1 260 ? -52.249 44.657 -48.391 1.00 69.77 260 VAL D N 1
ATOM 10521 C CA . VAL D 1 260 ? -52.811 43.504 -49.087 1.00 71.23 260 VAL D CA 1
ATOM 10522 C C . VAL D 1 260 ? -52.439 43.454 -50.574 1.00 74.92 260 VAL D C 1
ATOM 10523 O O . VAL D 1 260 ? -52.345 44.482 -51.244 1.00 75.08 260 VAL D O 1
ATOM 10527 N N . SER D 1 261 ? -52.190 42.243 -51.067 1.00 76.36 261 SER D N 1
ATOM 10528 C CA . SER D 1 261 ? -51.956 42.009 -52.486 1.00 79.88 261 SER D CA 1
ATOM 10529 C C . SER D 1 261 ? -52.808 40.828 -52.931 1.00 83.16 261 SER D C 1
ATOM 10530 O O . SER D 1 261 ? -53.195 39.993 -52.112 1.00 86.38 261 SER D O 1
ATOM 10533 N N . ALA D 1 262 ? -53.105 40.761 -54.223 1.00 86.11 262 ALA D N 1
ATOM 10534 C CA . ALA D 1 262 ? -53.874 39.650 -54.767 1.00 87.36 262 ALA D CA 1
ATOM 10535 C C . ALA D 1 262 ? -53.114 38.341 -54.582 1.00 88.74 262 ALA D C 1
ATOM 10536 O O . ALA D 1 262 ? -51.884 38.311 -54.656 1.00 90.07 262 ALA D O 1
ATOM 10538 N N . GLY D 1 263 ? -53.848 37.261 -54.344 1.00 87.14 263 GLY D N 1
ATOM 10539 C CA . GLY D 1 263 ? -53.231 35.964 -54.151 1.00 87.03 263 GLY D CA 1
ATOM 10540 C C . GLY D 1 263 ? -53.062 35.223 -55.459 1.00 89.11 263 GLY D C 1
ATOM 10541 O O . GLY D 1 263 ? -53.628 34.147 -55.652 1.00 90.74 263 GLY D O 1
ATOM 10542 N N . HIS D 1 264 ? -52.271 35.798 -56.360 1.00 89.09 264 HIS D N 1
ATOM 10543 C CA . HIS D 1 264 ? -52.017 35.181 -57.654 1.00 89.47 264 HIS D CA 1
ATOM 10544 C C . HIS D 1 264 ? -51.202 33.905 -57.474 1.00 86.13 264 HIS D C 1
ATOM 10545 O O . HIS D 1 264 ? -50.171 33.905 -56.799 1.00 82.87 264 HIS D O 1
ATOM 10552 N N . GLY D 1 265 ? -51.674 32.819 -58.078 1.00 85.28 265 GLY D N 1
ATOM 10553 C CA . GLY D 1 265 ? -51.026 31.528 -57.944 1.00 84.80 265 GLY D CA 1
ATOM 10554 C C . GLY D 1 265 ? -51.360 30.842 -56.634 1.00 83.88 265 GLY D C 1
ATOM 10555 O O . GLY D 1 265 ? -50.876 29.745 -56.358 1.00 84.74 265 GLY D O 1
ATOM 10556 N N . LEU D 1 266 ? -52.183 31.492 -55.817 1.00 79.98 266 LEU D N 1
ATOM 10557 C CA . LEU D 1 266 ? -52.544 30.946 -54.515 1.00 78.53 266 LEU D CA 1
ATOM 10558 C C . LEU D 1 266 ? -54.037 30.645 -54.400 1.00 73.11 266 LEU D C 1
ATOM 10559 O O . LEU D 1 266 ? -54.870 31.382 -54.932 1.00 70.98 266 LEU D O 1
ATOM 10564 N N . PRO D 1 267 ? -54.374 29.560 -53.686 1.00 69.69 267 PRO D N 1
ATOM 10565 C CA . PRO D 1 267 ? -55.756 29.223 -53.328 1.00 72.70 267 PRO D CA 1
ATOM 10566 C C . PRO D 1 267 ? -56.427 30.376 -52.583 1.00 71.68 267 PRO D C 1
ATOM 10567 O O . PRO D 1 267 ? -57.617 30.629 -52.774 1.00 74.03 267 PRO D O 1
ATOM 10571 N N . ALA D 1 268 ? -55.662 31.057 -51.735 1.00 67.83 268 ALA D N 1
ATOM 10572 C CA . ALA D 1 268 ? -56.142 32.249 -51.048 1.00 66.06 268 ALA D CA 1
ATOM 10573 C C . ALA D 1 268 ? -56.451 33.372 -52.032 1.00 70.38 268 ALA D C 1
ATOM 10574 O O . ALA D 1 268 ? -55.744 33.548 -53.023 1.00 75.80 268 ALA D O 1
ATOM 10576 N N . LYS D 1 269 ? -57.504 34.135 -51.754 1.00 70.91 269 LYS D N 1
ATOM 10577 C CA . LYS D 1 269 ? -57.876 35.256 -52.612 1.00 74.36 269 LYS D CA 1
ATOM 10578 C C . LYS D 1 269 ? -56.936 36.436 -52.403 1.00 71.38 269 LYS D C 1
ATOM 10579 O O . LYS D 1 269 ? -56.531 37.097 -53.357 1.00 71.42 269 LYS D O 1
ATOM 10585 N N . PHE D 1 270 ? -56.589 36.697 -51.147 1.00 68.66 270 PHE D N 1
ATOM 10586 C CA . PHE D 1 270 ? -55.711 37.813 -50.825 1.00 68.39 270 PHE D CA 1
ATOM 10587 C C . PHE D 1 270 ? -54.599 37.395 -49.870 1.00 68.22 270 PHE D C 1
ATOM 10588 O O . PHE D 1 270 ? -54.761 36.469 -49.074 1.00 65.27 270 PHE D O 1
ATOM 10596 N N . VAL D 1 271 ? -53.460 38.071 -49.972 1.00 67.56 271 VAL D N 1
ATOM 10597 C CA . VAL D 1 271 ? -52.387 37.906 -49.004 1.00 63.31 271 VAL D CA 1
ATOM 10598 C C . VAL D 1 271 ? -52.233 39.194 -48.212 1.00 60.98 271 VAL D C 1
ATOM 10599 O O . VAL D 1 271 ? -51.998 40.259 -48.782 1.00 60.11 271 VAL D O 1
ATOM 10603 N N . ILE D 1 272 ? -52.368 39.095 -46.896 1.00 59.74 272 ILE D N 1
ATOM 10604 C CA . ILE D 1 272 ? -52.206 40.257 -46.035 1.00 56.53 272 ILE D CA 1
ATOM 10605 C C . ILE D 1 272 ? -50.821 40.244 -45.413 1.00 55.93 272 ILE D C 1
ATOM 10606 O O . ILE D 1 272 ? -50.502 39.380 -44.594 1.00 60.50 272 ILE D O 1
ATOM 10611 N N . HIS D 1 273 ? -49.999 41.208 -45.810 1.00 58.04 273 HIS D N 1
ATOM 10612 C CA . HIS D 1 273 ? -48.617 41.280 -45.356 1.00 60.88 273 HIS D CA 1
ATOM 10613 C C . HIS D 1 273 ? -48.531 42.163 -44.125 1.00 61.61 273 HIS D C 1
ATOM 10614 O O . HIS D 1 273 ? -49.050 43.276 -44.123 1.00 61.02 273 HIS D O 1
ATOM 10621 N N . CYS D 1 274 ? -47.881 41.672 -43.076 1.00 60.45 274 CYS D N 1
ATOM 10622 C CA . CYS D 1 274 ? -47.748 42.458 -41.858 1.00 65.10 274 CYS D CA 1
ATOM 10623 C C . CYS D 1 274 ? -46.301 42.540 -41.381 1.00 65.49 274 CYS D C 1
ATOM 10624 O O . CYS D 1 274 ? -45.524 41.601 -41.551 1.00 67.06 274 CYS D O 1
ATOM 10627 N N . ASN D 1 275 ? -45.954 43.669 -40.770 1.00 66.25 275 ASN D N 1
ATOM 10628 C CA . ASN D 1 275 ? -44.620 43.867 -40.220 1.00 68.88 275 ASN D CA 1
ATOM 10629 C C . ASN D 1 275 ? -44.663 43.850 -38.697 1.00 73.36 275 ASN D C 1
ATOM 10630 O O . ASN D 1 275 ? -44.783 44.891 -38.051 1.00 75.45 275 ASN D O 1
ATOM 10635 N N . SER D 1 276 ? -44.566 42.653 -38.130 1.00 73.73 276 SER D N 1
ATOM 10636 C CA . SER D 1 276 ? -44.620 42.483 -36.686 1.00 77.32 276 SER D CA 1
ATOM 10637 C C . SER D 1 276 ? -43.398 43.098 -36.018 1.00 78.95 276 SER D C 1
ATOM 10638 O O . SER D 1 276 ? -42.308 43.102 -36.593 1.00 81.76 276 SER D O 1
ATOM 10641 N N . PRO D 1 277 ? -43.573 43.619 -34.795 1.00 78.09 277 PRO D N 1
ATOM 10642 C CA . PRO D 1 277 ? -42.422 44.118 -34.042 1.00 78.74 277 PRO D CA 1
ATOM 10643 C C . PRO D 1 277 ? -41.485 42.983 -33.656 1.00 76.30 277 PRO D C 1
ATOM 10644 O O . PRO D 1 277 ? -41.892 41.821 -33.655 1.00 74.19 277 PRO D O 1
ATOM 10648 N N . VAL D 1 278 ? -40.240 43.321 -33.345 1.00 76.15 278 VAL D N 1
ATOM 10649 C CA . VAL D 1 278 ? -39.286 42.341 -32.851 1.00 75.79 278 VAL D CA 1
ATOM 10650 C C . VAL D 1 278 ? -39.405 42.292 -31.334 1.00 77.05 278 VAL D C 1
ATOM 10651 O O . VAL D 1 278 ? -39.617 43.321 -30.695 1.00 78.94 278 VAL D O 1
ATOM 10655 N N . TRP D 1 279 ? -39.302 41.095 -30.766 1.00 77.63 279 TRP D N 1
ATOM 10656 C CA . TRP D 1 279 ? -39.340 40.917 -29.318 1.00 82.77 279 TRP D CA 1
ATOM 10657 C C . TRP D 1 279 ? -38.271 41.762 -28.628 1.00 88.72 279 TRP D C 1
ATOM 10658 O O . TRP D 1 279 ? -37.109 41.760 -29.034 1.00 89.70 279 TRP D O 1
ATOM 10669 N N . GLY D 1 280 ? -38.672 42.480 -27.583 1.00 93.09 280 GLY D N 1
ATOM 10670 C CA . GLY D 1 280 ? -37.765 43.366 -26.873 1.00 98.81 280 GLY D CA 1
ATOM 10671 C C . GLY D 1 280 ? -37.880 44.828 -27.272 1.00 102.65 280 GLY D C 1
ATOM 10672 O O . GLY D 1 280 ? -37.463 45.712 -26.523 1.00 104.57 280 GLY D O 1
ATOM 10673 N N . ALA D 1 281 ? -38.440 45.084 -28.452 1.00 104.08 281 ALA D N 1
ATOM 10674 C CA . ALA D 1 281 ? -38.699 46.451 -28.901 1.00 107.04 281 ALA D CA 1
ATOM 10675 C C . ALA D 1 281 ? -39.710 47.148 -27.994 1.00 109.61 281 ALA D C 1
ATOM 10676 O O . ALA D 1 281 ? -40.465 46.494 -27.275 1.00 108.09 281 ALA D O 1
ATOM 10678 N N . ASP D 1 282 ? -39.710 48.478 -28.023 1.00 112.86 282 ASP D N 1
ATOM 10679 C CA . ASP D 1 282 ? -40.625 49.268 -27.205 1.00 115.07 282 ASP D CA 1
ATOM 10680 C C . ASP D 1 282 ? -42.078 48.937 -27.540 1.00 113.08 282 ASP D C 1
ATOM 10681 O O . ASP D 1 282 ? -42.463 48.930 -28.711 1.00 112.27 282 ASP D O 1
ATOM 10686 N N . LYS D 1 283 ? -42.879 48.678 -26.506 1.00 112.33 283 LYS D N 1
ATOM 10687 C CA . LYS D 1 283 ? -44.282 48.291 -26.673 1.00 107.98 283 LYS D CA 1
ATOM 10688 C C . LYS D 1 283 ? -44.498 47.151 -27.669 1.00 101.82 283 LYS D C 1
ATOM 10689 O O . LYS D 1 283 ? -45.534 47.099 -28.327 1.00 100.69 283 LYS D O 1
ATOM 10695 N N . CYS D 1 284 ? -43.526 46.247 -27.776 1.00 98.25 284 CYS D N 1
ATOM 10696 C CA . CYS D 1 284 ? -43.576 45.188 -28.783 1.00 93.17 284 CYS D CA 1
ATOM 10697 C C . CYS D 1 284 ? -44.811 44.308 -28.607 1.00 85.30 284 CYS D C 1
ATOM 10698 O O . CYS D 1 284 ? -45.389 43.832 -29.584 1.00 79.69 284 CYS D O 1
ATOM 10701 N N . GLU D 1 285 ? -45.214 44.100 -27.359 1.00 85.76 285 GLU D N 1
ATOM 10702 C CA . GLU D 1 285 ? -46.388 43.287 -27.067 1.00 84.16 285 GLU D CA 1
ATOM 10703 C C . GLU D 1 285 ? -47.654 43.984 -27.546 1.00 81.83 285 GLU D C 1
ATOM 10704 O O . GLU D 1 285 ? -48.505 43.370 -28.189 1.00 79.31 285 GLU D O 1
ATOM 10710 N N . GLU D 1 286 ? -47.770 45.271 -27.232 1.00 84.86 286 GLU D N 1
ATOM 10711 C CA . GLU D 1 286 ? -48.888 46.083 -27.699 1.00 87.29 286 GLU D CA 1
ATOM 10712 C C . GLU D 1 286 ? -48.920 46.164 -29.224 1.00 84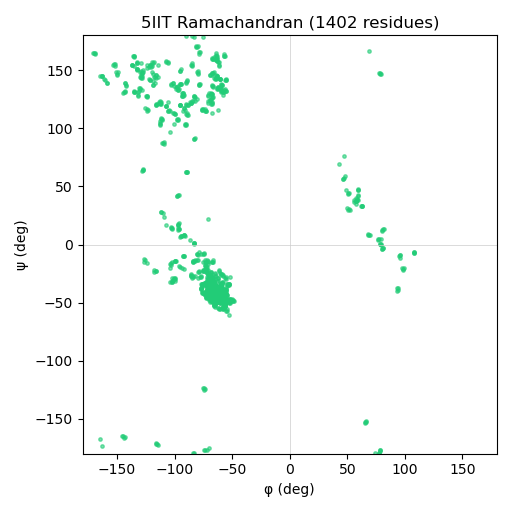.14 286 GLU D C 1
ATOM 10713 O O . GLU D 1 286 ? -49.982 46.070 -29.842 1.00 83.13 286 GLU D O 1
ATOM 10719 N N . LEU D 1 287 ? -47.744 46.334 -29.822 1.00 80.42 287 LEU D N 1
ATOM 10720 C CA . LEU D 1 287 ? -47.615 46.439 -31.272 1.00 75.86 287 LEU D CA 1
ATOM 10721 C C . LEU D 1 287 ? -47.986 45.140 -31.984 1.00 72.53 287 LEU D C 1
ATOM 10722 O O . LEU D 1 287 ? -48.449 45.161 -33.126 1.00 74.24 287 LEU D O 1
ATOM 10727 N N . LEU D 1 288 ? -47.772 44.011 -31.318 1.00 68.57 288 LEU D N 1
ATOM 10728 C CA . LEU D 1 288 ? -48.170 42.726 -31.878 1.00 65.09 288 LEU D CA 1
ATOM 10729 C C . LEU D 1 288 ? -49.691 42.626 -31.928 1.00 65.37 288 LEU D C 1
ATOM 10730 O O . LEU D 1 288 ? -50.259 42.114 -32.894 1.00 63.59 288 LEU D O 1
ATOM 10735 N N . GLU D 1 289 ? -50.344 43.111 -30.876 1.00 63.52 289 GLU D N 1
ATOM 10736 C CA . GLU D 1 289 ? -51.800 43.163 -30.839 1.00 64.91 289 GLU D CA 1
ATOM 10737 C C . GLU D 1 289 ? -52.320 44.049 -31.965 1.00 63.43 289 GLU D C 1
ATOM 10738 O O . GLU D 1 289 ? -53.292 43.709 -32.641 1.00 60.66 289 GLU D O 1
ATOM 10744 N N . LYS D 1 290 ? -51.665 45.192 -32.149 1.00 66.91 290 LYS D N 1
ATOM 10745 C CA . LYS D 1 290 ? -52.027 46.150 -33.189 1.00 71.81 290 LYS D CA 1
ATOM 10746 C C . LYS D 1 290 ? -51.829 45.549 -34.577 1.00 70.03 290 LYS D C 1
ATOM 10747 O O . LYS D 1 290 ? -52.589 45.832 -35.504 1.00 71.51 290 LYS D O 1
ATOM 10753 N N . THR D 1 291 ? -50.789 44.733 -34.710 1.00 67.57 291 THR D N 1
ATOM 10754 C CA . THR D 1 291 ? -50.499 44.035 -35.957 1.00 64.12 291 THR D CA 1
ATOM 10755 C C . THR D 1 291 ? -51.658 43.129 -36.366 1.00 58.68 291 THR D C 1
ATOM 10756 O O . THR D 1 291 ? -52.105 43.145 -37.513 1.00 53.09 291 THR D O 1
ATOM 10760 N N . VAL D 1 292 ? -52.157 42.359 -35.404 1.00 57.33 292 VAL D N 1
ATOM 10761 C CA . VAL D 1 292 ? -53.238 41.413 -35.648 1.00 56.12 292 VAL D CA 1
ATOM 10762 C C . VAL D 1 292 ? -54.527 42.134 -36.035 1.00 59.69 292 VAL D C 1
ATOM 10763 O O . VAL D 1 292 ? -55.210 41.729 -36.977 1.00 59.81 292 VAL D O 1
ATOM 10767 N N . LYS D 1 293 ? -54.853 43.202 -35.313 1.00 65.68 293 LYS D N 1
ATOM 10768 C CA . LYS D 1 293 ? -56.078 43.956 -35.572 1.00 71.36 293 LYS D CA 1
ATOM 10769 C C . LYS D 1 293 ? -56.058 44.631 -36.940 1.00 70.61 293 LYS D C 1
ATOM 10770 O O . LYS D 1 293 ? -57.085 44.708 -37.616 1.00 69.96 293 LYS D O 1
ATOM 10776 N N . ASN D 1 294 ? -54.889 45.119 -37.345 1.00 69.74 294 ASN D N 1
ATOM 10777 C CA . ASN D 1 294 ? -54.731 45.717 -38.667 1.00 67.91 294 ASN D CA 1
ATOM 10778 C C . ASN D 1 294 ? -54.937 44.693 -39.778 1.00 63.49 294 ASN D C 1
ATOM 10779 O O . ASN D 1 294 ? -55.463 45.017 -40.842 1.00 63.46 294 ASN D O 1
ATOM 10784 N N . CYS D 1 295 ? -54.513 43.459 -39.523 1.00 60.23 295 CYS D N 1
ATOM 10785 C CA . CYS D 1 295 ? -54.762 42.353 -40.439 1.00 58.84 295 CYS D CA 1
ATOM 10786 C C . CYS D 1 295 ? -56.262 42.084 -40.571 1.00 60.82 295 CYS D C 1
ATOM 10787 O O . CYS D 1 295 ? -56.789 41.955 -41.676 1.00 65.52 295 CYS D O 1
ATOM 10790 N N . LEU D 1 296 ? -56.944 41.998 -39.434 1.00 57.19 296 LEU D N 1
ATOM 10791 C CA . LEU D 1 296 ? -58.382 41.759 -39.416 1.00 57.44 296 LEU D CA 1
ATOM 10792 C C . LEU D 1 296 ? -59.152 42.909 -40.066 1.00 58.45 296 LEU D C 1
ATOM 10793 O O . LEU D 1 296 ? -60.117 42.686 -40.801 1.00 58.21 296 LEU D O 1
ATOM 10798 N N . ALA D 1 297 ? -58.711 44.135 -39.802 1.00 57.80 297 ALA D N 1
ATOM 10799 C CA . ALA D 1 297 ? -59.351 45.320 -40.360 1.00 60.92 297 ALA D CA 1
ATOM 10800 C C . ALA D 1 297 ? -59.315 45.324 -41.888 1.00 66.17 297 ALA D C 1
ATOM 10801 O O . ALA D 1 297 ? -60.312 45.647 -42.537 1.00 67.44 297 ALA D O 1
ATOM 10803 N N . LEU D 1 298 ? -58.173 44.946 -42.456 1.00 66.09 298 LEU D N 1
ATOM 10804 C CA . LEU D 1 298 ? -58.035 44.873 -43.905 1.00 69.94 298 LEU D CA 1
ATOM 10805 C C . LEU D 1 298 ? -58.919 43.781 -44.489 1.00 68.81 298 LEU D C 1
ATOM 10806 O O . LEU D 1 298 ? -59.453 43.927 -45.590 1.00 70.72 298 LEU D O 1
ATOM 10811 N N . ALA D 1 299 ? -59.069 42.687 -43.749 1.00 65.06 299 ALA D N 1
ATOM 10812 C CA . ALA D 1 299 ? -59.898 41.579 -44.201 1.00 64.85 299 ALA D CA 1
ATOM 10813 C C . ALA D 1 299 ? -61.363 42.004 -44.254 1.00 68.95 299 ALA D C 1
ATOM 10814 O O . ALA D 1 299 ? -62.082 41.660 -45.193 1.00 68.66 299 ALA D O 1
ATOM 10816 N N . ASP D 1 300 ? -61.796 42.756 -43.246 1.00 71.08 300 ASP D N 1
ATOM 10817 C CA . ASP D 1 300 ? -63.138 43.330 -43.240 1.00 74.24 300 ASP D CA 1
ATOM 10818 C C . ASP D 1 300 ? -63.301 44.363 -44.350 1.00 78.78 300 ASP D C 1
ATOM 10819 O O . ASP D 1 300 ? -64.354 44.446 -44.983 1.00 77.04 300 ASP D O 1
ATOM 10824 N N . ASP D 1 301 ? -62.246 45.139 -44.587 1.00 86.64 301 ASP D N 1
ATOM 10825 C CA . ASP D 1 301 ? -62.252 46.158 -45.633 1.00 92.36 301 ASP D CA 1
ATOM 10826 C C . ASP D 1 301 ? -62.521 45.538 -47.000 1.00 91.81 301 ASP D C 1
ATOM 10827 O O . ASP D 1 301 ? -63.213 46.123 -47.833 1.00 95.47 301 ASP D O 1
ATOM 10832 N N . LYS D 1 302 ? -61.969 44.350 -47.224 1.00 83.82 302 LYS D N 1
ATOM 10833 C CA . LYS D 1 302 ? -62.193 43.621 -48.467 1.00 81.81 302 LYS D CA 1
ATOM 10834 C C . LYS D 1 302 ? -63.389 42.677 -48.356 1.00 79.61 302 LYS D C 1
ATOM 10835 O O . LYS D 1 302 ? -63.621 41.861 -49.248 1.00 81.17 302 LYS D O 1
ATOM 10841 N N . LYS D 1 303 ? -64.130 42.786 -47.252 1.00 75.32 303 LYS D N 1
ATOM 10842 C CA . LYS D 1 303 ? -65.352 42.010 -47.028 1.00 72.86 303 LYS D CA 1
ATOM 10843 C C . LYS D 1 303 ? -65.098 40.505 -46.979 1.00 67.99 303 LYS D C 1
ATOM 10844 O O . LYS D 1 303 ? -65.950 39.716 -47.387 1.00 67.62 303 LYS D O 1
ATOM 10850 N N . LEU D 1 304 ? -63.939 40.110 -46.463 1.00 64.46 304 LEU D N 1
ATOM 10851 C CA . LEU D 1 304 ? -63.550 38.703 -46.462 1.00 61.70 304 LEU D CA 1
ATOM 10852 C C . LEU D 1 304 ? -64.233 37.925 -45.337 1.00 63.38 304 LEU D C 1
ATOM 10853 O O . LEU D 1 304 ? -64.482 38.462 -44.257 1.00 64.83 304 LEU D O 1
ATOM 10858 N N . LYS D 1 305 ? -64.526 36.654 -45.596 1.00 60.70 305 LYS D N 1
ATOM 10859 C CA . LYS D 1 305 ? -65.258 35.827 -44.643 1.00 58.62 305 LYS D CA 1
ATOM 10860 C C . LYS D 1 305 ? -64.342 34.915 -43.834 1.00 59.62 305 LYS D C 1
ATOM 10861 O O . LYS D 1 305 ? -64.762 34.341 -42.828 1.00 58.25 305 LYS D O 1
ATOM 10867 N N . SER D 1 306 ? -63.096 34.774 -44.278 1.00 57.89 306 SER D N 1
ATOM 10868 C CA . SER D 1 306 ? -62.145 33.915 -43.583 1.00 54.71 306 SER D CA 1
ATOM 10869 C C . SER D 1 306 ? -60.708 34.401 -43.741 1.00 56.88 306 SER D C 1
ATOM 10870 O O . SER D 1 306 ? -60.332 34.942 -44.783 1.00 55.20 306 SER D O 1
ATOM 10873 N N . ILE D 1 307 ? -59.908 34.185 -42.700 1.00 56.25 307 ILE D N 1
ATOM 10874 C CA . ILE D 1 307 ? -58.509 34.598 -42.687 1.00 54.69 307 ILE D CA 1
ATOM 10875 C C . ILE D 1 307 ? -57.654 33.559 -41.964 1.00 55.10 307 ILE D C 1
ATOM 10876 O O . ILE D 1 307 ? -58.074 32.997 -40.951 1.00 55.31 307 ILE D O 1
ATOM 10881 N N . ALA D 1 308 ? -56.471 33.281 -42.506 1.00 52.91 308 ALA D N 1
ATOM 10882 C CA . ALA D 1 308 ? -55.566 32.299 -41.919 1.00 50.33 308 ALA D CA 1
ATOM 10883 C C . ALA D 1 308 ? -54.300 32.956 -41.373 1.00 52.38 308 ALA D C 1
ATOM 10884 O O . ALA D 1 308 ? -53.576 33.632 -42.102 1.00 54.50 308 ALA D O 1
ATOM 10886 N N . PHE D 1 309 ? -54.058 32.766 -40.079 1.00 52.62 309 PHE D N 1
ATOM 10887 C CA . PHE D 1 309 ? -52.844 33.241 -39.416 1.00 50.84 309 PHE D CA 1
ATOM 10888 C C . PHE D 1 309 ? -51.842 32.130 -39.160 1.00 51.97 309 PHE D C 1
ATOM 10889 O O . PHE D 1 309 ? -52.218 31.041 -38.724 1.00 52.59 309 PHE D O 1
ATOM 10897 N N . PRO D 1 310 ? -50.555 32.409 -39.406 1.00 53.06 310 PRO D N 1
ATOM 10898 C CA . PRO D 1 310 ? -49.504 31.639 -38.746 1.00 52.70 310 PRO D CA 1
ATOM 10899 C C . PRO D 1 310 ? -49.263 32.263 -37.378 1.00 55.08 310 PRO D C 1
ATOM 10900 O O . PRO D 1 310 ? -49.905 33.267 -37.067 1.00 54.09 310 PRO D O 1
ATOM 10904 N N . SER D 1 311 ? -48.352 31.717 -36.582 1.00 59.61 311 SER D N 1
ATOM 10905 C CA . SER D 1 311 ? -48.068 32.325 -35.288 1.00 63.81 311 SER D CA 1
ATOM 10906 C C . SER D 1 311 ? -47.090 33.476 -35.486 1.00 66.49 311 SER D C 1
ATOM 10907 O O . SER D 1 311 ? -45.876 33.283 -35.464 1.00 71.37 311 SER D O 1
ATOM 10910 N N . ILE D 1 312 ? -47.632 34.675 -35.673 1.00 63.35 312 ILE D N 1
ATOM 10911 C CA . ILE D 1 312 ? -46.818 35.854 -35.933 1.00 64.13 312 ILE D CA 1
ATOM 10912 C C . ILE D 1 312 ? -45.955 36.200 -34.723 1.00 64.01 312 ILE D C 1
ATOM 10913 O O . ILE D 1 312 ? -46.386 36.038 -33.580 1.00 57.18 312 ILE D O 1
ATOM 10918 N N . GLY D 1 313 ? -44.735 36.670 -34.977 1.00 65.39 313 GLY D N 1
ATOM 10919 C CA . GLY D 1 313 ? -43.858 37.106 -33.905 1.00 71.09 313 GLY D CA 1
ATOM 10920 C C . GLY D 1 313 ? -42.915 36.042 -33.378 1.00 73.96 313 GLY D C 1
ATOM 10921 O O . GLY D 1 313 ? -41.770 36.334 -33.035 1.00 76.37 313 GLY D O 1
ATOM 10922 N N . SER D 1 314 ? -43.403 34.806 -33.308 1.00 75.88 314 SER D N 1
ATOM 10923 C CA . SER D 1 314 ? -42.663 33.708 -32.688 1.00 79.50 314 SER D CA 1
ATOM 10924 C C . SER D 1 314 ? -41.573 33.144 -33.596 1.00 83.90 314 SER D C 1
ATOM 10925 O O . SER D 1 314 ? -40.803 32.280 -33.178 1.00 85.42 314 SER D O 1
ATOM 10928 N N . GLY D 1 315 ? -41.520 33.615 -34.839 1.00 86.66 315 GLY D N 1
ATOM 10929 C CA . GLY D 1 315 ? -40.476 33.201 -35.760 1.00 89.79 315 GLY D CA 1
ATOM 10930 C C . GLY D 1 315 ? -39.136 33.841 -35.439 1.00 94.14 315 GLY D C 1
ATOM 10931 O O . GLY D 1 315 ? -38.639 33.726 -34.319 1.00 95.17 315 GLY D O 1
ATOM 10932 N N . ARG D 1 316 ? -38.546 34.517 -36.421 1.00 96.66 316 ARG D N 1
ATOM 10933 C CA . ARG D 1 316 ? -37.265 35.190 -36.217 1.00 100.28 316 ARG D CA 1
ATOM 10934 C C . ARG D 1 316 ? -37.385 36.482 -35.402 1.00 94.99 316 ARG D C 1
ATOM 10935 O O . ARG D 1 316 ? -36.381 37.007 -34.919 1.00 95.74 316 ARG D O 1
ATOM 10943 N N . ASN D 1 317 ? -38.602 36.996 -35.244 1.00 88.68 317 ASN D N 1
ATOM 10944 C CA . ASN D 1 317 ? -38.807 38.202 -34.441 1.00 85.22 317 ASN D CA 1
ATOM 10945 C C . ASN D 1 317 ? -38.707 37.927 -32.940 1.00 80.43 317 ASN D C 1
ATOM 10946 O O . ASN D 1 317 ? -38.720 38.854 -32.129 1.00 79.42 317 ASN D O 1
ATOM 10951 N N . GLY D 1 318 ? -38.614 36.650 -32.583 1.00 76.54 318 GLY D N 1
ATOM 10952 C CA . GLY D 1 318 ? -38.180 36.253 -31.257 1.00 76.77 318 GLY D CA 1
ATOM 10953 C C . GLY D 1 318 ? -39.190 36.269 -30.127 1.00 76.36 318 GLY D C 1
ATOM 10954 O O . GLY D 1 318 ? -38.810 36.184 -28.959 1.00 80.23 318 GLY D O 1
ATOM 10955 N N . PHE D 1 319 ? -40.473 36.381 -30.449 1.00 71.52 319 PHE D N 1
ATOM 10956 C CA . PHE D 1 319 ? -41.489 36.293 -29.411 1.00 69.01 319 PHE D CA 1
ATOM 10957 C C . PHE D 1 319 ? -41.505 34.882 -28.838 1.00 67.64 319 PHE D C 1
ATOM 10958 O O . PHE D 1 319 ? -41.423 33.906 -29.585 1.00 68.53 319 PHE D O 1
ATOM 10966 N N . PRO D 1 320 ? -41.578 34.768 -27.504 1.00 67.06 320 PRO D N 1
ATOM 10967 C CA . PRO D 1 320 ? -41.835 33.459 -26.896 1.00 66.61 320 PRO D CA 1
ATOM 10968 C C . PRO D 1 320 ? -43.165 32.916 -27.400 1.00 67.16 320 PRO D C 1
ATOM 10969 O O . PRO D 1 320 ? -44.129 33.677 -27.503 1.00 68.37 320 PRO D O 1
ATOM 10973 N N . LYS D 1 321 ? -43.204 31.629 -27.732 1.00 64.89 321 LYS D N 1
ATOM 10974 C CA . LYS D 1 321 ? -44.352 31.054 -28.424 1.00 63.26 321 LYS D CA 1
ATOM 10975 C C . LYS D 1 321 ? -45.646 31.214 -27.630 1.00 62.12 321 LYS D C 1
ATOM 10976 O O . LYS D 1 321 ? -46.688 31.526 -28.199 1.00 59.83 321 LYS D O 1
ATOM 10982 N N . GLN D 1 322 ? -45.573 31.010 -26.318 1.00 64.81 322 GLN D N 1
ATOM 10983 C CA . GLN D 1 322 ? -46.738 31.171 -25.454 1.00 64.05 322 GLN D CA 1
ATOM 10984 C C . GLN D 1 322 ? -47.210 32.619 -25.478 1.00 61.47 322 GLN D C 1
ATOM 10985 O O . GLN D 1 322 ? -48.410 32.895 -25.535 1.00 61.24 322 GLN D O 1
ATOM 10991 N N . THR D 1 323 ? -46.254 33.537 -25.444 1.00 61.53 323 THR D N 1
ATOM 10992 C CA . THR D 1 323 ? -46.559 34.959 -25.406 1.00 66.61 323 THR D CA 1
ATOM 10993 C C . THR D 1 323 ? -47.243 35.422 -26.688 1.00 65.86 323 THR D C 1
ATOM 10994 O O . THR D 1 323 ? -48.260 36.117 -26.640 1.00 62.97 323 THR D O 1
ATOM 10998 N N . ALA D 1 324 ? -46.690 35.019 -27.828 1.00 64.04 324 ALA D N 1
ATOM 10999 C CA . ALA D 1 324 ? -47.265 35.362 -29.122 1.00 60.34 324 ALA D CA 1
ATOM 11000 C C . ALA D 1 324 ? -48.698 34.849 -29.244 1.00 58.03 324 ALA D C 1
ATOM 11001 O O . ALA D 1 324 ? -49.594 35.584 -29.651 1.00 56.85 324 ALA D O 1
ATOM 11003 N N . ALA D 1 325 ? -48.905 33.591 -28.868 1.00 56.96 325 ALA D N 1
ATOM 11004 C CA . ALA D 1 325 ? -50.219 32.969 -28.950 1.00 56.17 325 ALA D CA 1
ATOM 11005 C C . ALA D 1 325 ? -51.233 33.703 -28.081 1.00 58.12 325 ALA D C 1
ATOM 11006 O O . ALA D 1 325 ? -52.356 33.969 -28.514 1.00 57.23 325 ALA D O 1
ATOM 11008 N N . GLN D 1 326 ? -50.827 34.030 -26.857 1.00 57.42 326 GLN D N 1
ATOM 11009 C CA . GLN D 1 326 ? -51.695 34.729 -25.917 1.00 58.16 326 GLN D CA 1
ATOM 11010 C C . GLN D 1 326 ? -52.093 36.111 -26.432 1.00 56.23 326 GLN D C 1
ATOM 11011 O O . GLN D 1 326 ? -53.264 36.496 -26.373 1.00 54.33 326 GLN D O 1
ATOM 11017 N N . LEU D 1 327 ? -51.117 36.843 -26.957 1.00 56.54 327 LEU D N 1
ATOM 11018 C CA . LEU D 1 327 ? -51.353 38.192 -27.458 1.00 58.13 327 LEU D CA 1
ATOM 11019 C C . LEU D 1 327 ? -52.202 38.181 -28.724 1.00 57.94 327 LEU D C 1
ATOM 11020 O O . LEU D 1 327 ? -53.046 39.056 -28.915 1.00 57.71 327 LEU D O 1
ATOM 11025 N N . ILE D 1 328 ? -51.949 37.217 -29.605 1.00 57.21 328 ILE D N 1
ATOM 11026 C CA . ILE D 1 328 ? -52.707 37.111 -30.850 1.00 53.90 328 ILE D CA 1
ATOM 11027 C C . ILE D 1 328 ? -54.179 36.794 -30.580 1.00 52.69 328 ILE D C 1
ATOM 11028 O O . ILE D 1 328 ? -55.073 37.443 -31.124 1.00 49.71 328 ILE D O 1
ATOM 11033 N N . LEU D 1 329 ? -54.427 35.822 -29.710 1.00 53.91 329 LEU D N 1
ATOM 11034 C CA . LEU D 1 329 ? -55.794 35.461 -29.349 1.00 52.96 329 LEU D CA 1
ATOM 11035 C C . LEU D 1 329 ? -56.498 36.597 -28.613 1.00 53.14 329 LEU D C 1
ATOM 11036 O O . LEU D 1 329 ? -57.699 36.801 -28.786 1.00 54.72 329 LEU D O 1
ATOM 11041 N N . LYS D 1 330 ? -55.752 37.335 -27.797 1.00 56.05 330 LYS D N 1
ATOM 11042 C CA . LYS D 1 330 ? -56.309 38.495 -27.106 1.00 58.66 330 LYS D CA 1
ATOM 11043 C C . LYS D 1 330 ? -56.796 39.545 -28.103 1.00 53.87 330 LYS D C 1
ATOM 11044 O O . LYS D 1 330 ? -57.899 40.073 -27.981 1.00 54.39 330 LYS D O 1
ATOM 11050 N N . ALA D 1 331 ? -55.976 39.815 -29.108 1.00 51.04 331 ALA D N 1
ATOM 11051 C CA . ALA D 1 331 ? -56.278 40.846 -30.095 1.00 53.44 331 ALA D CA 1
ATOM 11052 C C . ALA D 1 331 ? -57.469 40.468 -30.974 1.00 52.11 331 ALA D C 1
ATOM 11053 O O . ALA D 1 331 ? -58.280 41.323 -31.331 1.00 52.97 331 ALA D O 1
ATOM 11055 N N . ILE D 1 332 ? -57.559 39.192 -31.335 1.00 50.05 332 ILE D N 1
ATOM 11056 C CA . ILE D 1 332 ? -58.659 38.700 -32.159 1.00 51.60 332 ILE D CA 1
ATOM 11057 C C . ILE D 1 332 ? -59.992 38.783 -31.418 1.00 56.16 332 ILE D C 1
ATOM 11058 O O . ILE D 1 332 ? -60.999 39.221 -31.982 1.00 58.34 332 ILE D O 1
ATOM 11063 N N . SER D 1 333 ? -59.993 38.357 -30.160 1.00 56.99 333 SER D N 1
ATOM 11064 C CA . SER D 1 333 ? -61.165 38.492 -29.301 1.00 59.43 333 SER D CA 1
ATOM 11065 C C . SER D 1 333 ? -61.607 39.947 -29.198 1.00 62.37 333 SER D C 1
ATOM 11066 O O . SER D 1 333 ? -62.777 40.271 -29.407 1.00 62.71 333 SER D O 1
ATOM 11069 N N . SER D 1 334 ? -60.656 40.816 -28.871 1.00 63.05 334 SER D N 1
ATOM 11070 C CA . SER D 1 334 ? -60.916 42.244 -28.755 1.00 62.08 334 SER D CA 1
ATOM 11071 C C . SER D 1 334 ? -61.531 42.811 -30.034 1.00 64.18 334 SER D C 1
ATOM 11072 O O . SER D 1 334 ? -62.479 43.593 -29.977 1.00 67.09 334 SER D O 1
ATOM 11075 N N . TYR D 1 335 ? -60.995 42.403 -31.183 1.00 62.30 335 TYR D N 1
ATOM 11076 C CA . TYR D 1 335 ? -61.452 42.916 -32.474 1.00 61.29 335 TYR D CA 1
ATOM 11077 C C . TYR D 1 335 ? -62.939 42.661 -32.716 1.00 61.56 335 TYR D C 1
ATOM 11078 O O . TYR D 1 335 ? -63.660 43.561 -33.141 1.00 62.11 335 TYR D O 1
ATOM 11087 N N . PHE D 1 336 ? -63.392 41.438 -32.460 1.00 60.65 336 PHE D N 1
ATOM 11088 C CA . PHE D 1 336 ? -64.777 41.070 -32.744 1.00 63.85 336 PHE D CA 1
ATOM 11089 C C . PHE D 1 336 ? -65.774 41.640 -31.733 1.00 67.75 336 PHE D C 1
ATOM 11090 O O . PHE D 1 336 ? -66.956 41.783 -32.041 1.00 71.48 336 PHE D O 1
ATOM 11098 N N . VAL D 1 337 ? -65.305 41.957 -30.529 1.00 66.02 337 VAL D N 1
ATOM 11099 C CA . VAL D 1 337 ? -66.119 42.706 -29.574 1.00 66.48 337 VAL D CA 1
ATOM 11100 C C . VAL D 1 337 ? -66.302 44.139 -30.075 1.00 70.23 337 VAL D C 1
ATOM 11101 O O . VAL D 1 337 ? -67.417 44.661 -30.117 1.00 73.45 337 VAL D O 1
ATOM 11105 N N . SER D 1 338 ? -65.195 44.755 -30.477 1.00 71.79 338 SER D N 1
ATOM 11106 C CA . SER D 1 338 ? -65.182 46.150 -30.912 1.00 75.64 338 SER D CA 1
ATOM 11107 C C . SER D 1 338 ? -65.859 46.379 -32.263 1.00 75.04 338 SER D C 1
ATOM 11108 O O . SER D 1 338 ? -66.452 47.431 -32.490 1.00 78.92 338 SER D O 1
ATOM 11111 N N . THR D 1 339 ? -65.752 45.406 -33.162 1.00 72.26 339 THR D N 1
ATOM 11112 C CA . THR D 1 339 ? -66.181 45.595 -34.548 1.00 72.93 339 THR D CA 1
ATOM 11113 C C . THR D 1 339 ? -67.640 45.208 -34.785 1.00 72.14 339 THR D C 1
ATOM 11114 O O . THR D 1 339 ? -68.001 44.033 -34.704 1.00 70.47 339 THR D O 1
ATOM 11118 N N . MET D 1 340 ? -68.474 46.201 -35.072 1.00 74.45 340 MET D N 1
ATOM 11119 C CA . MET D 1 340 ? -69.876 45.957 -35.397 1.00 76.75 340 MET D CA 1
ATOM 11120 C C . MET D 1 340 ? -70.014 45.241 -36.741 1.00 78.58 340 MET D C 1
ATOM 11121 O O . MET D 1 340 ? -69.547 45.739 -37.769 1.00 78.48 340 MET D O 1
ATOM 11126 N N . SER D 1 341 ? -70.636 44.065 -36.715 1.00 77.06 341 SER D N 1
ATOM 11127 C CA . SER D 1 341 ? -71.025 43.350 -37.929 1.00 74.68 341 SER D CA 1
ATOM 11128 C C . SER D 1 341 ? -69.844 43.025 -38.843 1.00 75.16 341 SER D C 1
ATOM 11129 O O . SER D 1 341 ? -69.905 43.263 -40.049 1.00 74.68 341 SER D O 1
ATOM 11132 N N . SER D 1 342 ? -68.769 42.497 -38.266 1.00 71.96 342 SER D N 1
ATOM 11133 C CA . SER D 1 342 ? -67.624 42.056 -39.053 1.00 70.42 342 SER D CA 1
ATOM 11134 C C . SER D 1 342 ? -68.032 40.956 -40.029 1.00 69.66 342 SER D C 1
ATOM 11135 O O . SER D 1 342 ? -68.854 40.100 -39.701 1.00 68.51 342 SER D O 1
ATOM 11138 N N . SER D 1 343 ? -67.459 40.984 -41.228 1.00 65.57 343 SER D N 1
ATOM 11139 C CA . SER D 1 343 ? -67.747 39.968 -42.234 1.00 66.63 343 SER D CA 1
ATOM 11140 C C . SER D 1 343 ? -66.968 38.678 -41.996 1.00 64.77 343 SER D C 1
ATOM 11141 O O . SER D 1 343 ? -67.284 37.645 -42.583 1.00 62.75 343 SER D O 1
ATOM 11144 N N . ILE D 1 344 ? -65.961 38.734 -41.127 1.00 63.83 344 ILE D N 1
ATOM 11145 C CA . ILE D 1 344 ? -65.106 37.575 -40.877 1.00 60.79 344 ILE D CA 1
ATOM 11146 C C . ILE D 1 344 ? -65.807 36.546 -39.989 1.00 57.48 344 ILE D C 1
ATOM 11147 O O . ILE D 1 344 ? -66.111 36.818 -38.828 1.00 55.90 344 ILE D O 1
ATOM 11152 N N . LYS D 1 345 ? -66.047 35.362 -40.544 1.00 54.92 345 LYS D N 1
ATOM 11153 C CA . LYS D 1 345 ? -66.752 34.298 -39.838 1.00 54.45 345 LYS D CA 1
ATOM 11154 C C . LYS D 1 345 ? -65.800 33.257 -39.266 1.00 51.99 345 LYS D C 1
ATOM 11155 O O . LYS D 1 345 ? -66.117 32.601 -38.278 1.00 47.00 345 LYS D O 1
ATOM 11161 N N . THR D 1 346 ? -64.655 33.072 -39.916 1.00 52.35 346 THR D N 1
ATOM 11162 C CA . THR D 1 346 ? -63.718 32.039 -39.503 1.00 54.06 346 THR D CA 1
ATOM 11163 C C . THR D 1 346 ? -62.279 32.540 -39.488 1.00 54.57 346 THR D C 1
ATOM 11164 O O . THR D 1 346 ? -61.814 33.152 -40.449 1.00 57.48 346 THR D O 1
ATOM 11168 N N . VAL D 1 347 ? -61.577 32.273 -38.395 1.00 50.96 347 VAL D N 1
ATOM 11169 C CA . VAL D 1 347 ? -60.155 32.560 -38.317 1.00 51.44 347 VAL D CA 1
ATOM 11170 C C . VAL D 1 347 ? -59.387 31.258 -38.150 1.00 51.80 347 VAL D C 1
ATOM 11171 O O . VAL D 1 347 ? -59.610 30.521 -37.189 1.00 51.57 347 VAL D O 1
ATOM 11175 N N . TYR D 1 348 ? -58.505 30.965 -39.102 1.00 48.75 348 TYR D N 1
ATOM 11176 C CA . TYR D 1 348 ? -57.674 29.767 -39.038 1.00 50.82 348 TYR D CA 1
ATOM 11177 C C . TYR D 1 348 ? -56.309 30.068 -38.428 1.00 52.17 348 TYR D C 1
ATOM 11178 O O . TYR D 1 348 ? -55.696 31.090 -38.731 1.00 50.22 348 TYR D O 1
ATOM 11187 N N . PHE D 1 349 ? -55.840 29.170 -37.570 1.00 53.39 349 PHE D N 1
ATOM 11188 C CA . PHE D 1 349 ? -54.474 29.224 -37.064 1.00 48.25 349 PHE D CA 1
ATOM 11189 C C . PHE D 1 349 ? -53.709 28.047 -37.623 1.00 50.71 349 PHE D C 1
ATOM 11190 O O . PHE D 1 349 ? -53.951 26.901 -37.248 1.00 54.07 349 PHE D O 1
ATOM 11198 N N . VAL D 1 350 ? -52.796 28.328 -38.540 1.00 51.38 350 VAL D N 1
ATOM 11199 C CA . VAL D 1 350 ? -52.124 27.267 -39.262 1.00 54.91 350 VAL D CA 1
ATOM 11200 C C . VAL D 1 350 ? -50.767 26.978 -38.634 1.00 56.82 350 VAL D C 1
ATOM 11201 O O . VAL D 1 350 ? -49.835 27.773 -38.747 1.00 49.64 350 VAL D O 1
ATOM 11205 N N . LEU D 1 351 ? -50.670 25.837 -37.963 1.00 62.95 351 LEU D N 1
ATOM 11206 C CA . LEU D 1 351 ? -49.479 25.478 -37.207 1.00 72.81 351 LEU D CA 1
ATOM 11207 C C . LEU D 1 351 ? -48.992 24.124 -37.718 1.00 84.18 351 LEU D C 1
ATOM 11208 O O . LEU D 1 351 ? -49.790 23.326 -38.216 1.00 86.09 351 LEU D O 1
ATOM 11213 N N . PHE D 1 352 ? -47.691 23.865 -37.628 1.00 94.46 352 PHE D N 1
ATOM 11214 C CA . PHE D 1 352 ? -47.140 22.661 -38.244 1.00 102.50 352 PHE D CA 1
ATOM 11215 C C . PHE D 1 352 ? -46.507 21.717 -37.225 1.00 96.17 352 PHE D C 1
ATOM 11216 O O . PHE D 1 352 ? -46.372 20.523 -37.484 1.00 97.96 352 PHE D O 1
ATOM 11224 N N . ASP D 1 353 ? -46.128 22.246 -36.067 1.00 86.61 353 ASP D N 1
ATOM 11225 C CA . ASP D 1 353 ? -45.442 21.423 -35.079 1.00 79.01 353 ASP D CA 1
ATOM 11226 C C . ASP D 1 353 ? -46.288 21.256 -33.827 1.00 72.01 353 ASP D C 1
ATOM 11227 O O . ASP D 1 353 ? -47.128 22.102 -33.506 1.00 70.20 353 ASP D O 1
ATOM 11232 N N . SER D 1 354 ? -46.034 20.160 -33.120 1.00 65.23 354 SER D N 1
ATOM 11233 C CA . SER D 1 354 ? -46.861 19.731 -32.004 1.00 63.22 354 SER D CA 1
ATOM 11234 C C . SER D 1 354 ? -46.894 20.727 -30.851 1.00 62.27 354 SER D C 1
ATOM 11235 O O . SER D 1 354 ? -47.949 20.962 -30.264 1.00 60.95 354 SER D O 1
ATOM 11238 N N . GLU D 1 355 ? -45.748 21.320 -30.538 1.00 59.05 355 GLU D N 1
ATOM 11239 C CA . GLU D 1 355 ? -45.670 22.241 -29.411 1.00 61.13 355 GLU D CA 1
ATOM 11240 C C . GLU D 1 355 ? -46.502 23.496 -29.633 1.00 56.69 355 GLU D C 1
ATOM 11241 O O . GLU D 1 355 ? -47.182 23.964 -28.721 1.00 53.65 355 GLU D O 1
ATOM 11247 N N . SER D 1 356 ? -46.450 24.035 -30.848 1.00 53.14 356 SER D N 1
ATOM 11248 C CA . SER D 1 356 ? -47.186 25.248 -31.170 1.00 54.21 356 SER D CA 1
ATOM 11249 C C . SER D 1 356 ? -48.684 24.976 -31.146 1.00 53.64 356 SER D C 1
ATOM 11250 O O . SER D 1 356 ? -49.467 25.814 -30.701 1.00 51.68 356 SER D O 1
ATOM 11253 N N . ILE D 1 357 ? -49.069 23.803 -31.641 1.00 54.13 357 ILE D N 1
ATOM 11254 C CA . ILE D 1 357 ? -50.456 23.361 -31.606 1.00 52.80 357 ILE D CA 1
ATOM 11255 C C . ILE D 1 357 ? -50.935 23.262 -30.163 1.00 56.11 357 ILE D C 1
ATOM 11256 O O . ILE D 1 357 ? -52.019 23.733 -29.824 1.00 59.01 357 ILE D O 1
ATOM 11261 N N . GLY D 1 358 ? -50.109 22.655 -29.316 1.00 54.50 358 GLY D N 1
ATOM 11262 C CA . GLY D 1 358 ? -50.425 22.516 -27.908 1.00 53.95 358 GLY D CA 1
ATOM 11263 C C . GLY D 1 358 ? -50.603 23.861 -27.230 1.00 54.92 358 GLY D C 1
ATOM 11264 O O . GLY D 1 358 ? -51.528 24.054 -26.439 1.00 57.43 358 GLY D O 1
ATOM 11265 N N . ILE D 1 359 ? -49.707 24.790 -27.540 1.00 52.31 359 ILE D N 1
ATOM 11266 C CA . ILE D 1 359 ? -49.740 26.128 -26.961 1.00 53.60 359 ILE D CA 1
ATOM 11267 C C . ILE D 1 359 ? -51.021 26.884 -27.315 1.00 54.75 359 ILE D C 1
ATOM 11268 O O . ILE D 1 359 ? -51.662 27.465 -26.442 1.00 57.89 359 ILE D O 1
ATOM 11273 N N . TYR D 1 360 ? -51.389 26.878 -28.591 1.00 50.72 360 TYR D N 1
ATOM 11274 C CA . TYR D 1 360 ? -52.605 27.556 -29.025 1.00 51.27 360 TYR D CA 1
ATOM 11275 C C . TYR D 1 360 ? -53.850 26.916 -28.421 1.00 48.06 360 TYR D C 1
ATOM 11276 O O . TYR D 1 360 ? -54.783 27.613 -28.022 1.00 46.00 360 TYR D O 1
ATOM 11285 N N . VAL D 1 361 ? -53.852 25.589 -28.348 1.00 49.38 361 VAL D N 1
ATOM 11286 C CA . VAL D 1 361 ? -54.944 24.854 -27.723 1.00 48.81 361 VAL D CA 1
ATOM 11287 C C . VAL D 1 361 ? -55.083 25.245 -26.254 1.00 50.26 361 VAL D C 1
ATOM 11288 O O . VAL D 1 361 ? -56.194 25.440 -25.761 1.00 53.32 361 VAL D O 1
ATOM 11292 N N . GLN D 1 362 ? -53.955 25.371 -25.562 1.00 50.43 362 GLN D N 1
ATOM 11293 C CA . GLN D 1 362 ? -53.960 25.820 -24.171 1.00 51.84 362 GLN D CA 1
ATOM 11294 C C . GLN D 1 362 ? -54.512 27.235 -24.031 1.00 53.49 362 GLN D C 1
ATOM 11295 O O . GLN D 1 362 ? -55.360 27.499 -23.182 1.00 55.93 362 GLN D O 1
ATOM 11301 N N . GLU D 1 363 ? -54.041 28.137 -24.886 1.00 50.74 363 GLU D N 1
ATOM 11302 C CA . GLU D 1 363 ? -54.409 29.544 -24.782 1.00 55.82 363 GLU D CA 1
ATOM 11303 C C . GLU D 1 363 ? -55.857 29.805 -25.186 1.00 57.09 363 GLU D C 1
ATOM 11304 O O . GLU D 1 363 ? -56.525 30.645 -24.586 1.00 60.83 363 GLU D O 1
ATOM 11310 N N . MET D 1 364 ? -56.335 29.102 -26.208 1.00 55.65 364 MET D N 1
ATOM 11311 C CA . MET D 1 364 ? -57.731 29.218 -26.618 1.00 57.73 364 MET D CA 1
ATOM 11312 C C . MET D 1 364 ? -58.680 28.813 -25.492 1.00 58.56 364 MET D C 1
ATOM 11313 O O . MET D 1 364 ? -59.765 29.375 -25.352 1.00 59.74 364 MET D O 1
ATOM 11318 N N . ALA D 1 365 ? -58.265 27.840 -24.688 1.00 58.27 365 ALA D N 1
ATOM 11319 C CA . ALA D 1 365 ? -59.083 27.381 -23.573 1.00 63.94 365 ALA D CA 1
ATOM 11320 C C . ALA D 1 365 ? -59.209 28.447 -22.484 1.00 65.66 365 ALA D C 1
ATOM 11321 O O . ALA D 1 365 ? -60.208 28.495 -21.768 1.00 64.80 365 ALA D O 1
ATOM 11323 N N . LYS D 1 366 ? -58.202 29.309 -22.371 1.00 66.10 366 LYS D N 1
ATOM 11324 C CA . LYS D 1 366 ? -58.212 30.361 -21.358 1.00 70.52 366 LYS D CA 1
ATOM 11325 C C . LYS D 1 366 ? -59.194 31.481 -21.689 1.00 77.47 366 LYS D C 1
ATOM 11326 O O . LYS D 1 366 ? -59.559 32.266 -20.816 1.00 81.99 366 LYS D O 1
ATOM 11332 N N . LEU D 1 367 ? -59.606 31.567 -22.951 1.00 80.66 367 LEU D N 1
ATOM 11333 C CA . LEU D 1 367 ? -60.522 32.619 -23.386 1.00 84.48 367 LEU D CA 1
ATOM 11334 C C . LEU D 1 367 ? -61.886 32.493 -22.711 1.00 91.16 367 LEU D C 1
ATOM 11335 O O . LEU D 1 367 ? -62.206 31.455 -22.129 1.00 93.34 367 LEU D O 1
ATOM 11340 N N . GLU D 1 368 ? -62.680 33.557 -22.781 1.00 96.24 368 GLU D N 1
ATOM 11341 C CA . GLU D 1 368 ? -64.043 33.529 -22.259 1.00 102.46 368 GLU D CA 1
ATOM 11342 C C . GLU D 1 368 ? -65.045 33.979 -23.320 1.00 102.66 368 GLU D C 1
ATOM 11343 O O . GLU D 1 368 ? -65.458 35.139 -23.349 1.00 104.11 368 GLU D O 1
#

Nearest PDB structures (foldseek):
  5iit-assembly2_B  TM=9.934E-01  e=3.281E-60  Saccharomyces cerevisiae S288C
  5lnc-assembly1_A  TM=5.363E-01  e=6.681E-49  Saccharomyces cerevisiae S288C
  1yd9-assembly2_B  TM=9.895E-01  e=1.318E-30  Rattus norvegicus
  3iif-assembly2_B  TM=9.540E-01  e=1.743E-29  Homo sapiens
  7d3y-assembly1_B  TM=5.912E-01  e=1.085E-33  Oryza sativa Indica Group

Organism: Homo sapiens (NCBI:txid9606)

Secondary structure (DSSP, 8-state):
---GGGG--HHHHHHHHHHHHHHHTTT---HHHHHHHHHHHHHHHHHHHHHHHHHHHHHHHHHHHHHHHHHHHHHHHHTT---BHHHHHHHHHHHHHHHHHHHHHHHHHHHHHHHHHHHHHHHHHHH----HHHHHHHHHHS---B--HHHHHHHHHHHHHHHHTTTS-TTSPEEEEEEE-TTS-EEEEEES-GGG--SSEEEEE--TT----SHHHHHHHHHHHHHHHHHHHHHHHHH-SPPTT-EEEEE-TTSSSSEEEEE-PPPTTSTTHHHHHHHHHHHHHHHHHHTT-SEEEE--TTSSTT---HHHHHHHHHHHHHHHHHHSTT----EEEEEE-SHHHHHHHHHHHHH-/-GGGG--HHHHHHHHHHHHHHHTTT---HHHHHHHHHHHHHHHHHHHHHHHHHHHHHHHHHHHHHHHHHHHHHHHHTT---BHHHHHHHHHHHHHHHHHHHHHHHHHHHHHHHHHHHHHHHHHHHS---HHHHHHHHHHS---B--HHHHHHHHHHHHHHHHTTTS-TTSPEEEEEEE-TTS-EEEEEES-GGG--SSEEEEE--TT----HHHHHHHHHHHHHHHHHHHHHHHHHH-SPPTT-EEEEE-TTSSSSEEEEE-PPPTTSTTHHHHHHHHHHHHHHHHHHTT-SEEEE--TTSSTT---HHHHHHHHHHHHHHHHHHSTT----EEEEEE-SHHHHHHHHHHHHH---/--GGGG--HHHHHHHHHHHHHHHTTT---HHHHHHHHHHHHHHHHHHHHHHHHHHHHHHHHHHHHHHHHHHHHHHHHTT---BHHHHHHHHHHHHHHHHHHHHHHHHHHHHHHHHHHHHHHHHHHH----HHHHHHHHHHS---B--HHHHHHHHHHHHHHHHTTTS-TTSPEEEEEEE-TTS-EEEEEES-TTT--SSEEEEE--TT----SHHHHHHHHHHHHHHHHHHHHHHHHH-S--TT-EEEEE-TTSSSSEEEEE-PPPTTSTTHHHHHHHHHHHHHHHHHHTT-SEEEE---SSSTT---HHHHHHHHHHHHHHHHHHSTT-S--EEEEE--SHHHHHHHHHHHHH---/-GGGG--HHHHHHHHHHHHHHHTTT---HHHHHHHHHHHHHHHHHHHHHHHHHHHHHHHHHHHHHHHHHHHHHHHHTT---BHHHHHHHHHHHHHHHHHHHHHHHHHHHHHHHHHHHHHHHHHHH----HHHHHHHHHHS---B--HHHHHHHHHHHHHHHHTTTS-TTSPEEEEEEE-TTS-EEEEEES-TTT--SSEEEEEE-TT----HHHHHHHHHHHHHHHHHHHHHHHHHH-S--TT-EEEEE-TTSSSSEEEEEEPPPTTSTTHHHHHHHHHHHHHHHHHHTT-SEEEE--TTSSTT---HHHHHHHHHHHHHHHHHHSTT-S--EEEEE--SHHHHHHHHHHHHH--

Solvent-accessible surface area: 61224 Å² total; per-residue (Å²): 133,106,47,33,1,5,27,13,4,1,4,44,80,2,55,71,47,0,55,66,25,20,87,164,50,135,51,120,24,50,106,126,28,12,82,74,0,34,96,23,0,54,94,23,2,60,58,0,16,19,0,0,56,45,19,10,37,45,6,30,108,63,2,81,110,1,30,104,34,5,40,90,9,22,142,34,7,99,73,77,70,32,0,22,21,33,24,12,29,32,15,23,34,56,4,50,70,1,35,35,13,1,43,14,1,9,8,1,0,41,5,0,29,26,0,1,81,78,0,8,160,56,0,20,173,106,17,56,62,118,9,134,81,63,3,75,96,79,14,89,57,58,8,0,6,99,52,35,14,61,101,2,2,78,69,2,8,86,55,22,45,83,50,28,23,50,46,26,20,71,153,36,43,64,18,14,17,61,49,30,22,33,27,31,18,75,0,5,0,0,63,31,68,10,2,54,1,102,5,21,0,0,0,0,38,19,63,55,83,7,121,28,33,13,120,16,1,87,25,0,67,178,104,8,29,139,101,0,31,80,15,4,107,119,15,74,173,182,66,16,74,2,116,78,4,1,21,6,26,10,40,10,96,45,17,53,3,130,49,0,0,0,0,12,6,3,90,100,67,48,118,139,12,77,88,39,0,17,95,0,0,65,59,0,0,48,45,0,26,90,94,149,9,137,16,0,0,0,13,26,2,6,24,55,180,29,40,5,58,91,76,40,0,0,72,8,0,2,98,0,0,26,44,18,4,105,91,38,95,79,14,28,0,120,12,0,32,1,11,6,139,38,22,69,15,0,0,14,3,2,26,7,5,28,146,81,114,38,1,11,47,14,5,1,3,41,72,2,56,64,47,0,58,76,25,24,90,162,52,143,49,120,12,49,106,126,26,12,82,76,0,35,98,24,0,53,97,24,1,62,63,0,14,21,0,0,52,39,17,11,35,52,6,27,106,62,2,78,94,1,31,114,59,5,58,93,13,23,136,34,7,100,70,73,71,30,0,24,19,33,40,12,21,34,15,20,34,43,2,52,69,0,34,47,26,1,46,35,2,9,9,1,0,40,7,0,32,26,0,0,81,79,0,8,161,56,0,20,171,104,18,57,59,117,8,132,81,62,3,74,95,76,14,88,58,56,7,0,5,100,53,38,16,59,102,0,2,80,72,3,8,87,46,28,42,84,55,84,24,48,46,22,23,74,150,41,43,64,18,14,17,60,38,28,5,13,22,30,17,76,0,5,0,0,67,30,73,10,2,55,1,102,5,20,0,2,0,0,38,20,55,57,77,6,152,21,20,46,127,13,0,84,27,1,72,186,106,7,29,157,102,0,37,82,16,0,94,105,17,79,161,183,66,18,74,2,114,76,5,1,21,6,27,11,36,9,95,43,18,56,2,134,51,0,0,0,0,14,8,3,87,99,68,50,118,138,12,74,86,40,0,18,94,0,0,65,60,0,0,47,40,0,24,91,88,152,10,136,15,0,0,0,14,25,1,5,27,57,210,17,40,6,60,91,82,27,0,0,70,7,0,2,100,0,0,22,51,15,4,104,87,38,89,75,14,28,0,94,14,0,31,1,10,4,146,37,25,74,11,0,0,14,2,2,27,7,5,18,119,24,52,166,160,39,21,0,3,29,14,4,1,7,40,78,2,52,68,45,0,57,66,26,20,86,159,57,139,50,122,21,50,131,114,27,26,92,80,0,40,98,24,0,61,97,24,4,40,58,0,13,11,0,0,45,35,15,12,39,44,3,36,108,38,2,87,94,1,36,109,30,2,55,90,7,22,151,34,7,98,69,72,64,31,0,22,14,34,24,11,18,36,14,15,36,53,2,56,90,1,30,40,10,1,44,17,1,17,7,1,0,40,6,2,46,29,0,2,75,85,0,6,140,53,0,21,175,96,19,56,65,117,9,112,83,67,0,78,97,81,24,88,60,64,12,4,9,101,50,39,15,58,102,0,2,85,70,2,8,87,46,25,39,82,35,58,27,36,47,20,15,78,142,35,46,60,10,3,12,53,52,37,8,14,28,30,18,77,0,5,0,0,66,20,67,0,1,55,2,103,4,21,0,0,0,1,45,19,63,57,61,5,126,23,35,13,142,12,1,88,29,1,74,179,108,8,29,155,103,0,39,84,19,2,78,100,24,101,134,186,66,22,99,2,108,79,4,1,20,8,29,10,35,10,94,47,17,56,3,132,49,0,0,0,0,15,6,3,90,101,66,48,119,138,10,75,91,41,0,19,97,0,0,65,61,0,0,48,41,0,26,93,87,155,8,139,16,0,0,0,7,27,2,6,24,54,200,35,41,5,57,86,81,27,0,0,72,5,0,1,101,0,0,24,47,16,5,122,88,38,98,78,15,28,1,100,12,0,32,1,0,4,110,61,23,71,13,0,0,14,2,1,23,10,5,22,118,38,61,183,115,46,2,10,47,15,4,0,8,38,82,2,55,67,46,0,58,68,34,18,83,170,61,135,48,125,21,55,105,128,28,12,81,76,0,41,98,23,0,60,95,23,3,40,59,0,18,12,0,0,48,45,18,14,55,49,6,31,117,34,2,88,73,2,31,104,56,2,38,90,11,21,146,34,7,99,68,74,64,31,0,22,17,29,34,11,26,44,18,17,39,43,3,53,84,0,33,49,24,2,41,33,2,12,5,2,0,37,6,1,46,28,0,1,75,85,0,6,138,53,0,21,174,98,20,56,56,121,12,105,80,72,0,70,94,81,25,89,61,64,12,4,9,102,49,38,14,59,100,2,3,83,71,2,11,90,49,27,44,86,56,54,24,34,46,21,23,76,152,38,44,61,9,3,10,56,52,42,26,27,26,35,19,68,0,4,0,0,65,29,68,10,1,53,2,101,4,20,0,0,0,0,40,16,63,56,66,4,112,32,9,22,124,14,0,83,27,1,73,184,104,8,29,154,101,0,40,77,13,1,77,112,14,107,166,181,66,22,101,2,113,78,5,4,22,7,31,11,39,10,95,42,18,56,2,131,52,0,0,0,0,12,5,3,85,99,66,48,122,135,11,76,80,38,0,20,93,0,0,66,58,0,0,47,42,0,26,93,90,151,9,137,16,0,0,0,12,24,1,6,26,57,179,29,40,6,58,89,83,25,0,0,69,7,0,1,99,0,0,27,46,19,5,117,92,36,96,79,12,30,0,109,11,0,30,1,12,7,136,40,23,71,12,0,0,13,2,1,27,8,4,25,138,46,161

GO terms:
  GO:0090734 site of DNA damage (C, IDA)
  GO:0030527 structural constituent of chromatin (F, IDA)
  GO:0006281 DNA repair (P, IDA)
  GO:0001740 Barr body (C, IDA)
  GO:0009048 dosage compensation by inactivation of X chromosome (P, IDA)
  GO:0005634 nucleus (C, EXP)
  GO:0005694 chromosome (C, EXP)
  GO:1902882 regulation of response to oxidative stress (P, IMP)
  GO:0005515 protein binding (F, IPI)
  GO:0034184 positive regulation of maintenance of mitotic sister chromatid cohesion (P, IDA)
  GO:0005721 pericentric heterochromatin (C, IDA)
  GO:1904815 negative regulation of protein localization to chromosome, telomeric region (P, IDA)
  GO:0001739 sex chromatin (C, TAS)
  GO:0000781 chromosome, telomeric region (C, HDA)
  GO:0019899 enzyme binding (F, IPI)
  GO:0005654 nucleoplasm (C, IDA)
  GO:0000182 rDNA binding (F, IDA)
  GO:0000228 nuclear chromosome (C, IDA)
  GO:0000785 chromatin (C, IDA)
  GO:0005730 nucleolus (C, IDA)

Radius of gyration: 38.24 Å; Cα contacts (8 Å, |Δi|>4): 2383; chains: 4; bounding box: 107×78×74 Å

Sequence (1424 aa):
IRQYSYYYISYDDLKKTELEDNLSKNNGQWTQELETDFLESLEIELDKVYTFCKVKHSEVFRRRVKEVQEQQVQHTVRLLDSNNPPTQLDFEILEEELSDIIADVHDLAKFSRLNYTGFQKIIKKHDKKKTGFILKPVFQVRLDSKPFFKENYDELVVKISQLYDIARTSGAGSDGFTVLSTKSLFLGQKLQVVQADIASIDSSDAVVHPTNTDFYIGGEVGNTLEKKGGKEFVEAVLELRKKNGPLEVAGAAVSAGHGLPAKFVIHCNSPVWGADKCEELLEKTVKNCLALADDKKLKSIAFPSSIGSGRNGFPKQTAAQLILKAISSYFVSTMSSSIKTVYFVLFDSESIGIYVQEMAKLQYSYYYISYDDLKTELEDNLSKNNGQQWTQELETDFLESLEIELDKVYTFCKVKHSEVFRRRVKEVQEQVQHTVRLLDSNNPPTQLDFEILEEELSDIIADVHDLAKFSRLNYTGFQKIIKKHDKKTGFILKPVFQVRLDSKPFFKENYDELVVKISQLYDIARTSGAGSDGFTVLSTKSLFLGQKLQVVQADIASIDSDAVVHPTNTDFYIGGEVGNTLEKKGGKEFVEAVLELRKKNGPLEVAGAAVSAGHGLPAKFVIHCNSPVWGADKCEELLEKTVKNCLALADDKKLKSIAFPSIGSGRNGFPKQTAAQLILKAISSYFVSTMSSSSIKTVYFVLFDSESIGIYVQEMAKLEHRQYSYYYISYDDLKTELEDNLSKNNGQWTQELETDFLESLEIELDKVYTFCKVKHSEVFRRRVKEVQEQQVQHTVRLLDSNNPPTQLDFEILEEELSDIIADVHDLAKFSRLNYTGFQKIIKKHDKKTGFILKPVFQVRLDSKPFFKENYDELVVKISQLYDIARTSGAGSDGFTVLSTKSLFLGQKLQVVQADIASIDSDAVVVHPTNTDFYIGGEVGNTLEKKGGKEFVEAVLELRKKNGPLEVAGAAVSAGHGLPAKFVIHCNSPVWGADKCEELLEKTVKNCLALADDKKLKSIAFPSIGSGRNGFPKQTAAQLILKAISSYFVSTMSSSIKTVYFVLFDSESIGIYVQEMAKLEHQYSYYYISYDDLKTELEDNLSKNNGQWTQELETDFLESLEIELDKVYTFCKVKHSEVFRRVKEVQEQVQHTVRLLDSNNPPTQLDFEILEEELSDIIADVHDLAKFSRLNYTGFQKIIKKHDKKTGFILKPVFQVRLDSKPFFKENYDELVVKISQLYDIARTSGAGSDGFTVLSTKSLFLGQKLQVVQADIASIDSDAVVHPTNTDFYIGGEVGNTLEKKGGKEFVEAVLELRKKNGPLEVAGAAVSAGHGLPAKFVIHCNSPVWGADKCEELLEKTVKNCLALADDKKLKSIAFPSIGSGRNGFPKQTAAQLILKAISSYFVSTMSSSIKTVYFVLFDSESIGIYVQEMAKLE

B-factor: mean 58.75, std 19.42, range [23.85, 166.17]

CATH classification: 3.40.220.10